Protein AF-0000000082855094 (afdb_homodimer)

InterPro domains:
  IPR007822 Lanthionine synthetase C-like [PF05147] (48-404)
  IPR007822 Lanthionine synthetase C-like [PR01950] (48-66)
  IPR007822 Lanthionine synthetase C-like [PR01950] (148-163)
  IPR007822 Lanthionine synthetase C-like [PR01950] (211-227)
  IPR007822 Lanthionine synthetase C-like [PR01950] (278-298)
  IPR007822 Lanthionine synthetase C-like [PR01950] (325-338)
  IPR007822 Lanthionine synthetase C-like [PR01950] (376-393)
  IPR007822 Lanthionine synthetase C-like [SM01260] (45-406)
  IPR012341 Six-hairpin glycosidase-like superfamily [G3DSA:1.50.10.10] (3-406)
  IPR020464 LanC-like protein, eukaryotic [PR01951] (178-193)
  IPR020464 LanC-like protein, eukaryotic [PR01951] (200-212)
  IPR020464 LanC-like protein, eukaryotic [PR01951] (251-266)
  IPR020464 LanC-like protein, eukaryotic [PR01951] (295-316)
  IPR020464 LanC-like protein, eukaryotic [PR01951] (341-359)
  IPR020464 LanC-like protein, eukaryotic [PR01951] (392-406)

Foldseek 3Di:
DPPPFQFDFFPQDLDPVLFDALVVLLVLLVVLLVVLCVVPPLALVQLFFAQFLGLLVVLLLLVLLLPFPSCVVCNVVSLVRSVSNLVSNVVNVVVPPDDLQQQQFCRGHVLVSLLSVCLSVVDVVSLVSNCSNLVQLLDLDDDPQWAQACGRHLLVSLLSQVVSCVSNVDHSDDPVSSLSSLVSQLVSQQVVCVVVVNPQNGFTGGNNFAFCARGGHDLSSLLSSLVSVVNCVVDDVVSVVSSVSNLVVQLVQQDPQLKHAGTPCQGDPNPDDPSPAQLWNGGMLLVNLLSLLLVCVRPVDVSSVVSLVSSLRSLLRGVRGLQACFLTRHLLVSLLSLLSNCLSPVDCSSLSSSSSSLVVNVDPVNVVSHQNHPSQSGHGRHVSVVSLSSSCSNVSNQRDRVSRRSD/DPPPFQFDFFPQDLDPVLFDALVVLLVLLVVLLVVLCVVPPLALVQLFFAQFLGLLVVLLLLVLLLPFPSCVVCNVVSLVRSCSNLVSNVVNVVVPPDDLQQQQFCRGHVLVSLLSVCLSVVDVVSLVSNCSNLVQLLDLDDDPQWAQACGRHLLVSLLSQVVSCVSNVDHSDDPVSSLSSLVSQLVSQQVVCVVVVNPQNGFTGGNNFAFCARGGHDLSSLLSSLVSVCNCVVDDVVSVVSSVRNLVVQLVQQDPQLKHAGTPCQGDPNPDDPSPDQLWNGGMLLVNLLSLLLVCVRPVDVSSVVSLVSSLRSLLRGVRGLQACFLTRHLLVSLVSLLSNCLSPVDCSSLSSSSSSLVVNVDPVNVVRHQNHPSQSGHGRHVSVVSLSSSCSNVSNQRDRVSRRSD

Secondary structure (DSSP, 8-state):
-----SB--------GGGPPPHHHHHHHHHHHHHHHHHHS---GGG-TTTTTTSTHHHHHHHHHHHT-GGGGGGHHHHHHHHHHHHHHHHHHHHHS---THHHH-SSSSHHHHHHHHHHHHT-HHHHHHHHTTHHHHTSS---TT-SSSTTTSHHHHHHHHHHHHHHHSS-SS-HHHHHHHHHHHHHHHHHHHHHTT-SSSS---BTTB-B-STTTSHHHHHHHHHT-HHHHHHS-HHHHHHHHHHHHHHHHT--TTS---SBGGGSGGGPPPGGG---SSSSSHHHHHHHHHHHHHHH--HHHHHHHHHHHHHHHHH--BSS-SSSSSSHHHHHHHHHHHHHHH--HHHHHHHHHHHHHHTSTTTGGGTT-SSSTTSTTTSHHHHHHHHHHHHSGGG--BTTB---/-----SB--------GGGPPPHHHHHHHHHHHHHHHHHHS---GGG-TTTTTTSTHHHHHHHHHHHT-GGGGGGHHHHHHHHHHHHHHHHHHHHHS---THHHH-SSSSHHHHHHHHHHHHT-HHHHHHHHTTHHHHTSS---TT-SSSTTTSHHHHHHHHHHHHHHHSS-SS-HHHHHHHHHHHHHHHHHHHHHTT-SSSS---BTTB-B-STTTSHHHHHHHHHT-HHHHHHS-HHHHHHHHHHHHHHHHT--TTS---SBGGGSGGGPPPGGG---STTTSHHHHHHHHHHHHHHH--HHHHHHHHHHHHHHHHH--BSS-SSSSSSHHHHHHHHHHHHHHH--HHHHHHHHHHHHHHTSTTTGGGTT-SSSTTSTTTSHHHHHHHHHHHHSGGG--BTTB---

Nearest PDB structures (foldseek):
  6wq1-assembly3_C  TM=8.534E-01  e=1.873E-24  Homo sapiens
  8czl-assembly1_A  TM=8.289E-01  e=5.308E-24  Homo sapiens
  3t33-assembly1_A  TM=8.678E-01  e=4.077E-23  Arabidopsis thaliana
  8d0v-assembly2_B  TM=8.379E-01  e=3.250E-23  Homo sapiens
  8car-assembly1_A  TM=7.215E-01  e=2.322E-08  Thermomonospora curvata

Structure (mmCIF, N/CA/C/O backbone):
data_AF-0000000082855094-model_v1
#
loop_
_entity.id
_entity.type
_entity.pdbx_description
1 polymer 'LanC-like protein 3 homolog'
#
loop_
_atom_site.group_PDB
_atom_site.id
_atom_site.type_symbol
_atom_site.label_atom_id
_atom_site.label_alt_id
_atom_site.label_comp_id
_atom_site.label_asym_id
_atom_site.label_entity_id
_atom_site.label_seq_id
_atom_site.pdbx_PDB_ins_code
_atom_site.Cartn_x
_atom_site.Cartn_y
_atom_site.Cartn_z
_atom_site.occupancy
_atom_site.B_iso_or_equiv
_atom_site.auth_seq_id
_atom_site.auth_comp_id
_atom_site.auth_asym_id
_atom_site.auth_atom_id
_atom_site.pdbx_PDB_model_num
ATOM 1 N N . MET A 1 1 ? -14.281 -5.359 -35.125 1 27.8 1 MET A N 1
ATOM 2 C CA . MET A 1 1 ? -13.945 -5.43 -33.719 1 27.8 1 MET A CA 1
ATOM 3 C C . MET A 1 1 ? -12.438 -5.406 -33.531 1 27.8 1 MET A C 1
ATOM 5 O O . MET A 1 1 ? -11.727 -6.285 -34 1 27.8 1 MET A O 1
ATOM 9 N N . SER A 1 2 ? -11.625 -4.391 -33.562 1 38.34 2 SER A N 1
ATOM 10 C CA . SER A 1 2 ? -10.18 -4.234 -33.656 1 38.34 2 SER A CA 1
ATOM 11 C C . SER A 1 2 ? -9.453 -5.176 -32.688 1 38.34 2 SER A C 1
ATOM 13 O O . SER A 1 2 ? -9.781 -5.238 -31.5 1 38.34 2 SER A O 1
ATOM 15 N N . SER A 1 3 ? -8.93 -6.367 -33.031 1 49.72 3 SER A N 1
ATOM 16 C CA . SER A 1 3 ? -8.43 -7.547 -32.344 1 49.72 3 SER A CA 1
ATOM 17 C C . SER A 1 3 ? -7.434 -7.164 -31.25 1 49.72 3 SER A C 1
ATOM 19 O O . SER A 1 3 ? -6.395 -6.562 -31.531 1 49.72 3 SER A O 1
ATOM 21 N N . GLN A 1 4 ? -7.852 -6.727 -30.078 1 63.69 4 GLN A N 1
ATOM 22 C CA . GLN A 1 4 ? -7.043 -6.316 -28.938 1 63.69 4 GLN A CA 1
ATOM 23 C C . GLN A 1 4 ? -5.852 -7.25 -28.734 1 63.69 4 GLN A C 1
ATOM 25 O O . GLN A 1 4 ? -6 -8.477 -28.797 1 63.69 4 GLN A O 1
ATOM 30 N N . SER A 1 5 ? -4.617 -6.762 -28.875 1 72.75 5 SER A N 1
ATOM 31 C CA . SER A 1 5 ? -3.363 -7.492 -28.734 1 72.75 5 SER A CA 1
ATOM 32 C C . SER A 1 5 ? -3.367 -8.352 -27.469 1 72.75 5 SER A C 1
ATOM 34 O O . SER A 1 5 ? -3.957 -7.973 -26.453 1 72.75 5 SER A O 1
ATOM 36 N N . ARG A 1 6 ? -2.914 -9.57 -27.594 1 79.94 6 ARG A N 1
ATOM 37 C CA . ARG A 1 6 ? -2.822 -10.531 -26.484 1 79.94 6 ARG A CA 1
ATOM 38 C C . ARG A 1 6 ? -1.836 -10.055 -25.422 1 79.94 6 ARG A C 1
ATOM 40 O O . ARG A 1 6 ? -1.813 -10.586 -24.312 1 79.94 6 ARG A O 1
ATOM 47 N N . TYR A 1 7 ? -1.018 -9.078 -25.828 1 83.75 7 TYR A N 1
ATOM 48 C CA . TYR A 1 7 ? -0.003 -8.539 -24.922 1 83.75 7 TYR A CA 1
ATOM 49 C C . TYR A 1 7 ? 0.292 -7.082 -25.25 1 83.75 7 TYR A C 1
ATOM 51 O O . TYR A 1 7 ? -0.074 -6.59 -26.328 1 83.75 7 TYR A O 1
ATOM 59 N N . LEU A 1 8 ? 0.833 -6.363 -24.25 1 80.62 8 LEU A N 1
ATOM 60 C CA . LEU A 1 8 ? 1.367 -5.02 -24.453 1 80.62 8 LEU A CA 1
ATOM 61 C C . LEU A 1 8 ? 2.873 -5.066 -24.688 1 80.62 8 LEU A C 1
ATOM 63 O O . LEU A 1 8 ? 3.584 -5.836 -24.031 1 80.62 8 LEU A O 1
ATOM 67 N N . ALA A 1 9 ? 3.279 -4.359 -25.656 1 79.12 9 ALA A N 1
ATOM 68 C CA . ALA A 1 9 ? 4.715 -4.316 -25.938 1 79.12 9 ALA A CA 1
ATOM 69 C C . ALA A 1 9 ? 5.492 -3.855 -24.703 1 79.12 9 ALA A C 1
ATOM 71 O O . ALA A 1 9 ? 5.074 -2.924 -24 1 79.12 9 ALA A O 1
ATOM 72 N N . ASN A 1 10 ? 6.535 -4.598 -24.422 1 81.88 10 ASN A N 1
ATOM 73 C CA . ASN A 1 10 ? 7.312 -4.266 -23.234 1 81.88 10 ASN A CA 1
ATOM 74 C C . ASN A 1 10 ? 8.312 -3.145 -23.516 1 81.88 10 ASN A C 1
ATOM 76 O O . ASN A 1 10 ? 9.328 -3.361 -24.172 1 81.88 10 ASN A O 1
ATOM 80 N N . ASN A 1 11 ? 8.055 -1.987 -23.047 1 74.06 11 ASN A N 1
ATOM 81 C CA . ASN A 1 11 ? 8.938 -0.829 -23.141 1 74.06 11 ASN A CA 1
ATOM 82 C C . ASN A 1 11 ? 9.445 -0.392 -21.766 1 74.06 11 ASN A C 1
ATOM 84 O O . ASN A 1 11 ? 9.836 0.761 -21.578 1 74.06 11 ASN A O 1
ATOM 88 N N . ILE A 1 12 ? 9.445 -1.339 -20.828 1 75.69 12 ILE A N 1
ATOM 89 C CA . ILE A 1 12 ? 9.852 -0.997 -19.469 1 75.69 12 ILE A CA 1
ATOM 90 C C . ILE A 1 12 ? 11.359 -0.805 -19.422 1 75.69 12 ILE A C 1
ATOM 92 O O . ILE A 1 12 ? 12.117 -1.698 -19.797 1 75.69 12 ILE A O 1
ATOM 96 N N . PRO A 1 13 ? 11.781 0.433 -19.125 1 69.06 13 PRO A N 1
ATOM 97 C CA . PRO A 1 13 ? 13.227 0.622 -18.969 1 69.06 13 PRO A CA 1
ATOM 98 C C . PRO A 1 13 ? 13.797 -0.186 -17.812 1 69.06 13 PRO A C 1
ATOM 100 O O . PRO A 1 13 ? 13.172 -0.297 -16.75 1 69.06 13 PRO A O 1
ATOM 103 N N . ILE A 1 14 ? 14.789 -1.082 -18.141 1 65.38 14 ILE A N 1
ATOM 104 C CA . ILE A 1 14 ? 15.438 -1.816 -17.047 1 65.38 14 ILE A CA 1
ATOM 105 C C . ILE A 1 14 ? 16.469 -0.919 -16.375 1 65.38 14 ILE A C 1
ATOM 107 O O . ILE A 1 14 ? 17.375 -0.403 -17.016 1 65.38 14 ILE A O 1
ATOM 111 N N . GLY A 1 15 ? 16.188 -0.039 -15.469 1 58.31 15 GLY A N 1
ATOM 112 C CA . GLY A 1 15 ? 17.172 0.708 -14.703 1 58.31 15 GLY A CA 1
ATOM 113 C C . GLY A 1 15 ? 17.281 0.257 -13.258 1 58.31 15 GLY A C 1
ATOM 114 O O . GLY A 1 15 ? 16.453 -0.534 -12.789 1 58.31 15 GLY A O 1
ATOM 115 N N . GLU A 1 16 ? 18.562 0.375 -12.633 1 54.09 16 GLU A N 1
ATOM 116 C CA . GLU A 1 16 ? 18.875 0.044 -11.242 1 54.09 16 GLU A CA 1
ATOM 117 C C . GLU A 1 16 ? 17.734 0.447 -10.312 1 54.09 16 GLU A C 1
ATOM 119 O O . GLU A 1 16 ? 17.438 -0.26 -9.344 1 54.09 16 GLU A O 1
ATOM 124 N N . ASP A 1 17 ? 17.125 1.521 -10.57 1 55.72 17 ASP A N 1
ATOM 125 C CA . ASP A 1 17 ? 16.203 2.182 -9.656 1 55.72 17 ASP A CA 1
ATOM 126 C C . ASP A 1 17 ? 14.828 1.526 -9.695 1 55.72 17 ASP A C 1
ATOM 128 O O . ASP A 1 17 ? 13.883 2.025 -9.086 1 55.72 17 ASP A O 1
ATOM 132 N N . SER A 1 18 ? 14.789 0.26 -10.328 1 63.53 18 SER A N 1
ATOM 133 C CA . SER A 1 18 ? 13.461 -0.252 -10.641 1 63.53 18 SER A CA 1
ATOM 134 C C . SER A 1 18 ? 13.062 -1.371 -9.688 1 63.53 18 SER A C 1
ATOM 136 O O . SER A 1 18 ? 12.031 -2.02 -9.875 1 63.53 18 SER A O 1
ATOM 138 N N . VAL A 1 19 ? 13.797 -1.479 -8.594 1 79.38 19 VAL A N 1
ATOM 139 C CA . VAL A 1 19 ? 13.516 -2.578 -7.676 1 79.38 19 VAL A CA 1
ATOM 140 C C . VAL A 1 19 ? 12.578 -2.1 -6.574 1 79.38 19 VAL A C 1
ATOM 142 O O . VAL A 1 19 ? 12.836 -1.089 -5.918 1 79.38 19 VAL A O 1
ATOM 145 N N . LEU A 1 20 ? 11.445 -2.762 -6.535 1 86.19 20 LEU A N 1
ATOM 146 C CA . LEU A 1 20 ? 10.508 -2.492 -5.453 1 86.19 20 LEU A CA 1
ATOM 147 C C . LEU A 1 20 ? 11.055 -3.002 -4.121 1 86.19 20 LEU A C 1
ATOM 149 O O . LEU A 1 20 ? 11.508 -4.145 -4.031 1 86.19 20 LEU A O 1
ATOM 153 N N . ASN A 1 21 ? 11.109 -2.105 -3.207 1 89.62 21 ASN A N 1
ATOM 154 C CA . ASN A 1 21 ? 11.5 -2.615 -1.898 1 89.62 21 ASN A CA 1
ATOM 155 C C . ASN A 1 21 ? 10.398 -3.461 -1.268 1 89.62 21 ASN A C 1
ATOM 157 O O . ASN A 1 21 ? 9.273 -3.482 -1.758 1 89.62 21 ASN A O 1
ATOM 161 N N . ARG A 1 22 ? 10.68 -4.168 -0.235 1 93.12 22 ARG A N 1
ATOM 162 C CA . ARG A 1 22 ? 9.789 -5.141 0.384 1 93.12 22 ARG A CA 1
ATOM 163 C C . ARG A 1 22 ? 8.555 -4.465 0.959 1 93.12 22 ARG A C 1
ATOM 165 O O . ARG A 1 22 ? 7.457 -5.035 0.943 1 93.12 22 ARG A O 1
ATOM 172 N N . SER A 1 23 ? 8.672 -3.25 1.426 1 92.44 23 SER A N 1
ATOM 173 C CA . SER A 1 23 ? 7.523 -2.537 1.978 1 92.44 23 SER A CA 1
ATOM 174 C C . SER A 1 23 ? 6.488 -2.238 0.899 1 92.44 23 SER A C 1
ATOM 176 O O . SER A 1 23 ? 5.285 -2.346 1.141 1 92.44 23 SER A O 1
ATOM 178 N N . LEU A 1 24 ? 6.973 -1.833 -0.244 1 93.94 24 LEU A N 1
ATOM 179 C CA . LEU A 1 24 ? 6.062 -1.538 -1.347 1 93.94 24 LEU A CA 1
ATOM 180 C C . LEU A 1 24 ? 5.426 -2.814 -1.882 1 93.94 24 LEU A C 1
ATOM 182 O O . LEU A 1 24 ? 4.246 -2.82 -2.242 1 93.94 24 LEU A O 1
ATOM 186 N N . LEU A 1 25 ? 6.223 -3.875 -1.969 1 96.88 25 LEU A N 1
ATOM 187 C CA . LEU A 1 25 ? 5.664 -5.164 -2.361 1 96.88 25 LEU A CA 1
ATOM 188 C C . LEU A 1 25 ? 4.586 -5.609 -1.379 1 96.88 25 LEU A C 1
ATOM 190 O O . LEU A 1 25 ? 3.527 -6.09 -1.788 1 96.88 25 LEU A O 1
ATOM 194 N N . LYS A 1 26 ? 4.906 -5.465 -0.105 1 96.25 26 LYS A N 1
ATOM 195 C CA . LYS A 1 26 ? 3.936 -5.809 0.929 1 96.25 26 LYS A CA 1
ATOM 196 C C . LYS A 1 26 ? 2.639 -5.023 0.749 1 96.25 26 LYS A C 1
ATOM 198 O O . LYS A 1 26 ? 1.547 -5.582 0.869 1 96.25 26 LYS A O 1
ATOM 203 N N . CYS A 1 27 ? 2.719 -3.705 0.466 1 95.88 27 CYS A N 1
ATOM 204 C CA . CYS A 1 27 ? 1.548 -2.859 0.262 1 95.88 27 CYS A CA 1
ATOM 205 C C . CYS A 1 27 ? 0.73 -3.338 -0.932 1 95.88 27 CYS A C 1
ATOM 207 O O . CYS A 1 27 ? -0.5 -3.375 -0.873 1 95.88 27 CYS A O 1
ATOM 209 N N . SER A 1 28 ? 1.428 -3.678 -2.033 1 97.12 28 SER A N 1
ATOM 210 C CA . SER A 1 28 ? 0.738 -4.184 -3.215 1 97.12 28 SER A CA 1
ATOM 211 C C . SER A 1 28 ? -0.035 -5.461 -2.9 1 97.12 28 SER A C 1
ATOM 213 O O . SER A 1 28 ? -1.171 -5.629 -3.35 1 97.12 28 SER A O 1
ATOM 215 N N . VAL A 1 29 ? 0.577 -6.383 -2.125 1 98.5 29 VAL A N 1
ATOM 216 C CA . VAL A 1 29 ? -0.087 -7.617 -1.721 1 98.5 29 VAL A CA 1
ATOM 217 C C . VAL A 1 29 ? -1.306 -7.289 -0.86 1 98.5 29 VAL A C 1
ATOM 219 O O . VAL A 1 29 ? -2.395 -7.82 -1.087 1 98.5 29 VAL A O 1
ATOM 222 N N . ILE A 1 30 ? -1.165 -6.406 0.093 1 97.38 30 ILE A N 1
ATOM 223 C CA . ILE A 1 30 ? -2.234 -6.074 1.028 1 97.38 30 ILE A CA 1
ATOM 224 C C . ILE A 1 30 ? -3.42 -5.484 0.268 1 97.38 30 ILE A C 1
ATOM 226 O O . ILE A 1 30 ? -4.57 -5.863 0.508 1 97.38 30 ILE A O 1
ATOM 230 N N . GLU A 1 31 ? -3.17 -4.57 -0.621 1 96.06 31 GLU A N 1
ATOM 231 C CA . GLU A 1 31 ? -4.234 -3.938 -1.397 1 96.06 31 GLU A CA 1
ATOM 232 C C . GLU A 1 31 ? -5.027 -4.973 -2.189 1 96.06 31 GLU A C 1
ATOM 234 O O . GLU A 1 31 ? -6.262 -4.938 -2.205 1 96.06 31 GLU A O 1
ATOM 239 N N . LYS A 1 32 ? -4.32 -5.871 -2.812 1 98.19 32 LYS A N 1
ATOM 240 C CA . LYS A 1 32 ? -4.969 -6.898 -3.617 1 98.19 32 LYS A CA 1
ATOM 241 C C . LYS A 1 32 ? -5.668 -7.93 -2.734 1 98.19 32 LYS A C 1
ATOM 243 O O . LYS A 1 32 ? -6.77 -8.383 -3.049 1 98.19 32 LYS A O 1
ATOM 248 N N . TYR A 1 33 ? -5.023 -8.281 -1.624 1 98.44 33 TYR A N 1
ATOM 249 C CA . TYR A 1 33 ? -5.621 -9.219 -0.68 1 98.44 33 TYR A CA 1
ATOM 250 C C . TYR A 1 33 ? -6.934 -8.68 -0.129 1 98.44 33 TYR A C 1
ATOM 252 O O . TYR A 1 33 ? -7.934 -9.398 -0.065 1 98.44 33 TYR A O 1
ATOM 260 N N . GLU A 1 34 ? -6.969 -7.41 0.229 1 95.56 34 GLU A N 1
ATOM 261 C CA . GLU A 1 34 ? -8.18 -6.793 0.764 1 95.56 34 GLU A CA 1
ATOM 262 C C . GLU A 1 34 ? -9.289 -6.758 -0.283 1 95.56 34 GLU A C 1
ATOM 264 O O . GLU A 1 34 ? -10.461 -6.945 0.042 1 95.56 34 GLU A O 1
ATOM 269 N N . ALA A 1 35 ? -8.93 -6.477 -1.52 1 95.5 35 ALA A N 1
ATOM 270 C CA . ALA A 1 35 ? -9.906 -6.508 -2.602 1 95.5 35 ALA A CA 1
ATOM 271 C C . ALA A 1 35 ? -10.516 -7.902 -2.75 1 95.5 35 ALA A C 1
ATOM 273 O O . ALA A 1 35 ? -11.719 -8.039 -2.957 1 95.5 35 ALA A O 1
ATOM 274 N N . ILE A 1 36 ? -9.664 -8.93 -2.627 1 98.25 36 ILE A N 1
ATOM 275 C CA . ILE A 1 36 ? -10.125 -10.305 -2.74 1 98.25 36 ILE A CA 1
ATOM 276 C C . ILE A 1 36 ? -11.133 -10.609 -1.635 1 98.25 36 ILE A C 1
ATOM 278 O O . ILE A 1 36 ? -12.234 -11.094 -1.907 1 98.25 36 ILE A O 1
ATOM 282 N N . ILE A 1 37 ? -10.758 -10.336 -0.405 1 96.75 37 ILE A N 1
ATOM 283 C CA . ILE A 1 37 ? -11.578 -10.695 0.747 1 96.75 37 ILE A CA 1
ATOM 284 C C . ILE A 1 37 ? -12.914 -9.953 0.679 1 96.75 37 ILE A C 1
ATOM 286 O O . ILE A 1 37 ? -13.953 -10.492 1.082 1 96.75 37 ILE A O 1
ATOM 290 N N . GLN A 1 38 ? -12.875 -8.742 0.164 1 93.69 38 GLN A N 1
ATOM 291 C CA . GLN A 1 38 ? -14.086 -7.922 0.09 1 93.69 38 GLN A CA 1
ATOM 292 C C . GLN A 1 38 ? -15 -8.398 -1.031 1 93.69 38 GLN A C 1
ATOM 294 O O . GLN A 1 38 ? -16.219 -8.461 -0.856 1 93.69 38 GLN A O 1
ATOM 299 N N . LYS A 1 39 ? -14.422 -8.789 -2.168 1 96.19 39 LYS A N 1
ATOM 300 C CA . LYS A 1 39 ? -15.234 -9.008 -3.363 1 96.19 39 LYS A CA 1
ATOM 301 C C . LYS A 1 39 ? -15.516 -10.492 -3.566 1 96.19 39 LYS A C 1
ATOM 303 O O . LYS A 1 39 ? -16.422 -10.859 -4.32 1 96.19 39 LYS A O 1
ATOM 308 N N . GLN A 1 40 ? -14.703 -11.352 -2.934 1 97.56 40 GLN A N 1
ATOM 309 C CA . GLN A 1 40 ? -14.883 -12.797 -3.041 1 97.56 40 GLN A CA 1
ATOM 310 C C . GLN A 1 40 ? -14.898 -13.453 -1.664 1 97.56 40 GLN A C 1
ATOM 312 O O . GLN A 1 40 ? -13.961 -14.172 -1.303 1 97.56 40 GLN A O 1
ATOM 317 N N . PRO A 1 41 ? -16 -13.219 -0.901 1 96.44 41 PRO A N 1
ATOM 318 C CA . PRO A 1 41 ? -16.094 -13.875 0.404 1 96.44 41 PRO A CA 1
ATOM 319 C C . PRO A 1 41 ? -16.188 -15.398 0.293 1 96.44 41 PRO A C 1
ATOM 321 O O . PRO A 1 41 ? -16.406 -15.93 -0.799 1 96.44 41 PRO A O 1
ATOM 324 N N . PRO A 1 42 ? -15.914 -16.125 1.374 1 97.06 42 PRO A N 1
ATOM 325 C CA . PRO A 1 42 ? -15.992 -17.594 1.351 1 97.06 42 PRO A CA 1
ATOM 326 C C . PRO A 1 42 ? -17.422 -18.109 1.211 1 97.06 42 PRO A C 1
ATOM 328 O O . PRO A 1 42 ? -17.969 -18.688 2.152 1 97.06 42 PRO A O 1
ATOM 331 N N . ASP A 1 43 ? -17.906 -18 0.028 1 94.12 43 ASP A N 1
ATOM 332 C CA . ASP A 1 43 ? -19.266 -18.422 -0.297 1 94.12 43 ASP A CA 1
ATOM 333 C C . ASP A 1 43 ? -19.281 -19.828 -0.893 1 94.12 43 ASP A C 1
ATOM 335 O O . ASP A 1 43 ? -18.578 -20.094 -1.871 1 94.12 43 ASP A O 1
ATOM 339 N N . PRO A 1 44 ? -20.109 -20.703 -0.418 1 88.75 44 PRO A N 1
ATOM 340 C CA . PRO A 1 44 ? -20.188 -22.062 -0.932 1 88.75 44 PRO A CA 1
ATOM 341 C C . PRO A 1 44 ? -20.578 -22.125 -2.41 1 88.75 44 PRO A C 1
ATOM 343 O O . PRO A 1 44 ? -20.281 -23.109 -3.09 1 88.75 44 PRO A O 1
ATOM 346 N N . LYS A 1 45 ? -21.156 -21.109 -2.914 1 90.56 45 LYS A N 1
ATOM 347 C CA . LYS A 1 45 ? -21.562 -21.094 -4.316 1 90.56 45 LYS A CA 1
ATOM 348 C C . LYS A 1 45 ? -20.359 -20.906 -5.234 1 90.56 45 LYS A C 1
ATOM 350 O O . LYS A 1 45 ? -20.438 -21.172 -6.438 1 90.56 45 LYS A O 1
ATOM 355 N N . ASP A 1 46 ? -19.234 -20.5 -4.672 1 92.81 46 ASP A N 1
ATOM 356 C CA . ASP A 1 46 ? -18.047 -20.172 -5.465 1 92.81 46 ASP A CA 1
ATOM 357 C C . ASP A 1 46 ? -16.984 -21.25 -5.305 1 92.81 46 ASP A C 1
ATOM 359 O O . ASP A 1 46 ? -15.789 -20.969 -5.445 1 92.81 46 ASP A O 1
ATOM 363 N N . THR A 1 47 ? -17.344 -22.469 -5.055 1 91.88 47 THR A N 1
ATOM 364 C CA . THR A 1 47 ? -16.391 -23.516 -4.715 1 91.88 47 THR A CA 1
ATOM 365 C C . THR A 1 47 ? -15.992 -24.297 -5.965 1 91.88 47 THR A C 1
ATOM 367 O O . THR A 1 47 ? -15 -25.031 -5.945 1 91.88 47 THR A O 1
ATOM 370 N N . GLU A 1 48 ? -16.688 -24.141 -7.066 1 91.56 48 GLU A N 1
ATOM 371 C CA . GLU A 1 48 ? -16.391 -24.891 -8.273 1 91.56 48 GLU A CA 1
ATOM 372 C C . GLU A 1 48 ? -15.055 -24.453 -8.875 1 91.56 48 GLU A C 1
ATOM 374 O O . GLU A 1 48 ? -14.703 -23.281 -8.844 1 91.56 48 GLU A O 1
ATOM 379 N N . GLY A 1 49 ? -14.266 -25.469 -9.359 1 94.69 49 GLY A N 1
ATOM 380 C CA . GLY A 1 49 ? -13.008 -25.188 -10.031 1 94.69 49 GLY A CA 1
ATOM 381 C C . GLY A 1 49 ? -11.797 -25.453 -9.172 1 94.69 49 GLY A C 1
ATOM 382 O O . GLY A 1 49 ? -10.68 -25.047 -9.508 1 94.69 49 GLY A O 1
ATOM 383 N N . GLY A 1 50 ? -12 -26.203 -8.008 1 96.56 50 GLY A N 1
ATOM 384 C CA . GLY A 1 50 ? -10.883 -26.594 -7.168 1 96.56 50 GLY A CA 1
ATOM 385 C C . GLY A 1 50 ? -10.039 -25.422 -6.703 1 96.56 50 GLY A C 1
ATOM 386 O O . GLY A 1 50 ? -10.578 -24.375 -6.301 1 96.56 50 GLY A O 1
ATOM 387 N N . ILE A 1 51 ? -8.734 -25.594 -6.715 1 98.38 51 ILE A N 1
ATOM 388 C CA . ILE A 1 51 ? -7.859 -24.516 -6.266 1 98.38 51 ILE A CA 1
ATOM 389 C C . ILE A 1 51 ? -7.52 -23.609 -7.441 1 98.38 51 ILE A C 1
ATOM 391 O O . ILE A 1 51 ? -6.875 -22.562 -7.266 1 98.38 51 ILE A O 1
ATOM 395 N N . TYR A 1 52 ? -8.047 -23.938 -8.633 1 98.31 52 TYR A N 1
ATOM 396 C CA . TYR A 1 52 ? -7.789 -23.172 -9.844 1 98.31 52 TYR A CA 1
ATOM 397 C C . TYR A 1 52 ? -8.562 -21.859 -9.828 1 98.31 52 TYR A C 1
ATOM 399 O O . TYR A 1 52 ? -8.031 -20.812 -9.445 1 98.31 52 TYR A O 1
ATOM 407 N N . VAL A 1 53 ? -9.914 -21.891 -9.938 1 98 53 VAL A N 1
ATOM 408 C CA . VAL A 1 53 ? -10.703 -20.672 -9.938 1 98 53 VAL A CA 1
ATOM 409 C C . VAL A 1 53 ? -11.672 -20.672 -8.758 1 98 53 VAL A C 1
ATOM 411 O O . VAL A 1 53 ? -12.328 -19.672 -8.477 1 98 53 VAL A O 1
ATOM 414 N N . GLY A 1 54 ? -11.703 -21.766 -7.992 1 97.56 54 GLY A N 1
ATOM 415 C CA . GLY A 1 54 ? -12.547 -21.828 -6.805 1 97.56 54 GLY A CA 1
ATOM 416 C C . GLY A 1 54 ? -11.945 -21.094 -5.617 1 97.56 54 GLY A C 1
ATOM 417 O O . GLY A 1 54 ? -10.766 -20.766 -5.617 1 97.56 54 GLY A O 1
ATOM 418 N N . ILE A 1 55 ? -12.734 -20.969 -4.566 1 98.12 55 ILE A N 1
ATOM 419 C CA . ILE A 1 55 ? -12.336 -20.141 -3.428 1 98.12 55 ILE A CA 1
ATOM 420 C C . ILE A 1 55 ? -11.281 -20.875 -2.604 1 98.12 55 ILE A C 1
ATOM 422 O O . ILE A 1 55 ? -10.617 -20.281 -1.758 1 98.12 55 ILE A O 1
ATOM 426 N N . ALA A 1 56 ? -11.133 -22.234 -2.826 1 98.5 56 ALA A N 1
ATOM 427 C CA . ALA A 1 56 ? -10.062 -22.953 -2.145 1 98.5 56 ALA A CA 1
ATOM 428 C C . ALA A 1 56 ? -8.695 -22.406 -2.539 1 98.5 56 ALA A C 1
ATOM 430 O O . ALA A 1 56 ? -7.742 -22.469 -1.76 1 98.5 56 ALA A O 1
ATOM 431 N N . GLY A 1 57 ? -8.617 -21.844 -3.779 1 98.81 57 GLY A N 1
ATOM 432 C CA . GLY A 1 57 ? -7.391 -21.172 -4.195 1 98.81 57 GLY A CA 1
ATOM 433 C C . GLY A 1 57 ? -7.051 -19.969 -3.342 1 98.81 57 GLY A C 1
ATOM 434 O O . GLY A 1 57 ? -5.879 -19.656 -3.129 1 98.81 57 GLY A O 1
ATOM 435 N N . ILE A 1 58 ? -8.078 -19.281 -2.871 1 98.88 58 ILE A N 1
ATOM 436 C CA . ILE A 1 58 ? -7.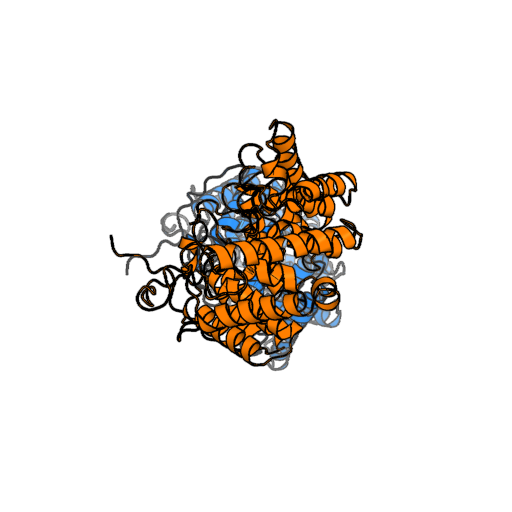875 -18.156 -1.957 1 98.88 58 ILE A CA 1
ATOM 437 C C . ILE A 1 58 ? -7.414 -18.688 -0.599 1 98.88 58 ILE A C 1
ATOM 439 O O . ILE A 1 58 ? -6.594 -18.047 0.069 1 98.88 58 ILE A O 1
ATOM 443 N N . GLY A 1 59 ? -7.953 -19.891 -0.223 1 98.88 59 GLY A N 1
ATOM 444 C CA . GLY A 1 59 ? -7.402 -20.547 0.949 1 98.88 59 GLY A CA 1
ATOM 445 C C . GLY A 1 59 ? -5.91 -20.797 0.845 1 98.88 59 GLY A C 1
ATOM 446 O O . GLY A 1 59 ? -5.164 -20.562 1.798 1 98.88 59 GLY A O 1
ATOM 447 N N . TYR A 1 60 ? -5.473 -21.219 -0.283 1 98.88 60 TYR A N 1
ATOM 448 C CA . TYR A 1 60 ? -4.047 -21.422 -0.508 1 98.88 60 TYR A CA 1
ATOM 449 C C . TYR A 1 60 ? -3.273 -20.109 -0.392 1 98.88 60 TYR A C 1
ATOM 451 O O . TYR A 1 60 ? -2.178 -20.078 0.172 1 98.88 60 TYR A O 1
ATOM 459 N N . LEU A 1 61 ? -3.795 -19.062 -0.979 1 98.94 61 LEU A N 1
ATOM 460 C CA . LEU A 1 61 ? -3.15 -17.766 -0.85 1 98.94 61 LEU A CA 1
ATOM 461 C C . LEU A 1 61 ? -2.896 -17.422 0.615 1 98.94 61 LEU A C 1
ATOM 463 O O . LEU A 1 61 ? -1.796 -17.016 0.978 1 98.94 61 LEU A O 1
ATOM 467 N N . CYS A 1 62 ? -3.957 -17.609 1.43 1 98.88 62 CYS A N 1
ATOM 468 C CA . CYS A 1 62 ? -3.82 -17.328 2.854 1 98.88 62 CYS A CA 1
ATOM 469 C C . CYS A 1 62 ? -2.717 -18.172 3.477 1 98.88 62 CYS A C 1
ATOM 471 O O . CYS A 1 62 ? -1.907 -17.672 4.258 1 98.88 62 CYS A O 1
ATOM 473 N N . TYR A 1 63 ? -2.684 -19.406 3.088 1 98.81 63 TYR A N 1
ATOM 474 C CA . TYR A 1 63 ? -1.635 -20.297 3.57 1 98.81 63 TYR A CA 1
ATOM 475 C C . TYR A 1 63 ? -0.258 -19.797 3.146 1 98.81 63 TYR A C 1
ATOM 477 O O . TYR A 1 63 ? 0.654 -19.703 3.971 1 98.81 63 TYR A O 1
ATOM 485 N N . HIS A 1 64 ? -0.159 -19.484 1.895 1 98.75 64 HIS A N 1
ATOM 486 C CA . HIS A 1 64 ? 1.104 -19.047 1.313 1 98.75 64 HIS A CA 1
ATOM 487 C C . HIS A 1 64 ? 1.616 -17.781 1.997 1 98.75 64 HIS A C 1
ATOM 489 O O . HIS A 1 64 ? 2.793 -17.703 2.355 1 98.75 64 HIS A O 1
ATOM 495 N N . LEU A 1 65 ? 0.742 -16.797 2.191 1 98.75 65 LEU A N 1
ATOM 496 C CA . LEU A 1 65 ? 1.127 -15.547 2.844 1 98.75 65 LEU A CA 1
ATOM 497 C C . LEU A 1 65 ? 1.464 -15.781 4.312 1 98.75 65 LEU A C 1
ATOM 499 O O . LEU A 1 65 ? 2.352 -15.125 4.863 1 98.75 65 LEU A O 1
ATOM 503 N N . SER A 1 66 ? 0.757 -16.719 4.984 1 98.5 66 SER A N 1
ATOM 504 C CA . SER A 1 66 ? 0.989 -16.984 6.402 1 98.5 66 SER A CA 1
ATOM 505 C C . SER A 1 66 ? 2.387 -17.547 6.637 1 98.5 66 SER A C 1
ATOM 507 O O . SER A 1 66 ? 2.92 -17.453 7.742 1 98.5 66 SER A O 1
ATOM 509 N N . LYS A 1 67 ? 2.994 -18.078 5.59 1 97.75 67 LYS A N 1
ATOM 510 C CA . LYS A 1 67 ? 4.328 -18.672 5.707 1 97.75 67 LYS A CA 1
ATOM 511 C C . LYS A 1 67 ? 5.406 -17.641 5.395 1 97.75 67 LYS A C 1
ATOM 513 O O . LYS A 1 67 ? 6.598 -17.891 5.598 1 97.75 67 LYS A O 1
ATOM 518 N N . SER A 1 68 ? 5.035 -16.469 4.957 1 97.38 68 SER A N 1
ATOM 519 C CA . SER A 1 68 ? 5.98 -15.445 4.523 1 97.38 68 SER A CA 1
ATOM 520 C C . SER A 1 68 ? 6.453 -14.602 5.699 1 97.38 68 SER A C 1
ATOM 522 O O . SER A 1 68 ? 5.648 -14.164 6.527 1 97.38 68 SER A O 1
ATOM 524 N N . PRO A 1 69 ? 7.797 -14.312 5.812 1 95.88 69 PRO A N 1
ATOM 525 C CA . PRO A 1 69 ? 8.273 -13.375 6.832 1 95.88 69 PRO A CA 1
ATOM 526 C C . PRO A 1 69 ? 7.648 -11.984 6.691 1 95.88 69 PRO A C 1
ATOM 528 O O . PRO A 1 69 ? 7.516 -11.266 7.684 1 95.88 69 PRO A O 1
ATOM 531 N N . LEU A 1 70 ? 7.242 -11.664 5.504 1 93.81 70 LEU A N 1
ATOM 532 C CA . LEU A 1 70 ? 6.656 -10.352 5.227 1 93.81 70 LEU A CA 1
ATOM 533 C C . LEU A 1 70 ? 5.371 -10.156 6.02 1 93.81 70 LEU A C 1
ATOM 535 O O . LEU A 1 70 ? 4.988 -9.023 6.316 1 93.81 70 LEU A O 1
ATOM 539 N N . PHE A 1 71 ? 4.699 -11.234 6.34 1 96.56 71 PHE A N 1
ATOM 540 C CA . PHE A 1 71 ? 3.385 -11.156 6.969 1 96.56 71 PHE A CA 1
ATOM 541 C C . PHE A 1 71 ? 3.383 -11.883 8.305 1 96.56 71 PHE A C 1
ATOM 543 O O . PHE A 1 71 ? 2.361 -12.445 8.711 1 96.56 71 PHE A O 1
ATOM 550 N N . GLN A 1 72 ? 4.508 -11.898 8.961 1 94.5 72 GLN A N 1
ATOM 551 C CA . GLN A 1 72 ? 4.656 -12.586 10.242 1 94.5 72 GLN A CA 1
ATOM 552 C C . GLN A 1 72 ? 3.658 -12.055 11.266 1 94.5 72 GLN A C 1
ATOM 554 O O . GLN A 1 72 ? 3.059 -12.828 12.016 1 94.5 72 GLN A O 1
ATOM 559 N N . ASP A 1 73 ? 3.367 -10.758 11.258 1 90.81 73 ASP A N 1
ATOM 560 C CA . ASP A 1 73 ? 2.496 -10.117 12.242 1 90.81 73 ASP A CA 1
ATOM 561 C C . ASP A 1 73 ? 1.028 -10.43 11.961 1 90.81 73 ASP A C 1
ATOM 563 O O . ASP A 1 73 ? 0.172 -10.25 12.828 1 90.81 73 ASP A O 1
ATOM 567 N N . SER A 1 74 ? 0.723 -10.883 10.766 1 94.56 74 SER A N 1
ATOM 568 C CA . SER A 1 74 ? -0.658 -11.156 10.375 1 94.56 74 SER A CA 1
ATOM 569 C C . SER A 1 74 ? -0.904 -12.648 10.211 1 94.56 74 SER A C 1
ATOM 571 O O . SER A 1 74 ? -1.935 -13.062 9.672 1 94.56 74 SER A O 1
ATOM 573 N N . ARG A 1 75 ? 0.002 -13.445 10.633 1 97.12 75 ARG A N 1
ATOM 574 C CA . ARG A 1 75 ? -0.033 -14.883 10.383 1 97.12 75 ARG A CA 1
ATOM 575 C C . ARG A 1 75 ? -1.327 -15.5 10.914 1 97.12 75 ARG A C 1
ATOM 577 O O . ARG A 1 75 ? -2.002 -16.25 10.195 1 97.12 75 ARG A O 1
ATOM 584 N N . GLU A 1 76 ? -1.703 -15.172 12.148 1 97.5 76 GLU A N 1
ATOM 585 C CA . GLU A 1 76 ? -2.883 -15.766 12.773 1 97.5 76 GLU A CA 1
ATOM 586 C C . GLU A 1 76 ? -4.156 -15.383 12.016 1 97.5 76 GLU A C 1
ATOM 588 O O . GLU A 1 76 ? -5.031 -16.219 11.805 1 97.5 76 GLU A O 1
ATOM 593 N N . ALA A 1 77 ? -4.211 -14.148 11.633 1 97.19 77 ALA A N 1
ATOM 594 C CA . ALA A 1 77 ? -5.383 -13.672 10.898 1 97.19 77 ALA A CA 1
ATOM 595 C C . ALA A 1 77 ? -5.473 -14.336 9.531 1 97.19 77 ALA A C 1
ATOM 597 O O . ALA A 1 77 ? -6.57 -14.641 9.055 1 97.19 77 ALA A O 1
ATOM 598 N N . LEU A 1 78 ? -4.32 -14.492 8.867 1 98.5 78 LEU A N 1
ATOM 599 C CA . LEU A 1 78 ? -4.273 -15.141 7.559 1 98.5 78 LEU A CA 1
ATOM 600 C C . LEU A 1 78 ? -4.715 -16.594 7.656 1 98.5 78 LEU A C 1
ATOM 602 O O . LEU A 1 78 ? -5.492 -17.078 6.824 1 98.5 78 LEU A O 1
ATOM 606 N N . VAL A 1 79 ? -4.234 -17.281 8.711 1 98.62 79 VAL A N 1
ATOM 607 C CA . VAL A 1 79 ? -4.605 -18.672 8.93 1 98.62 79 VAL A CA 1
ATOM 608 C C . VAL A 1 79 ? -6.109 -18.781 9.18 1 98.62 79 VAL A C 1
ATOM 610 O O . VAL A 1 79 ? -6.789 -19.625 8.602 1 98.62 79 VAL A O 1
ATOM 613 N N . ALA A 1 80 ? -6.609 -17.906 10 1 98.62 80 ALA A N 1
ATOM 614 C CA . ALA A 1 80 ? -8.039 -17.922 10.312 1 98.62 80 ALA A CA 1
ATOM 615 C C . ALA A 1 80 ? -8.875 -17.688 9.062 1 98.62 80 ALA A C 1
ATOM 617 O O . ALA A 1 80 ? -9.867 -18.375 8.828 1 98.62 80 ALA A O 1
ATOM 618 N N . LYS A 1 81 ? -8.484 -16.734 8.281 1 98.62 81 LYS A N 1
ATOM 619 C CA . LYS A 1 81 ? -9.219 -16.422 7.059 1 98.62 81 LYS A CA 1
ATOM 620 C C . LYS A 1 81 ? -9.125 -17.562 6.055 1 98.62 81 LYS A C 1
ATOM 622 O O . LYS A 1 81 ? -10.109 -17.891 5.383 1 98.62 81 LYS A O 1
ATOM 627 N N . GLY A 1 82 ? -7.898 -18.156 5.898 1 98.75 82 GLY A N 1
ATOM 628 C CA . GLY A 1 82 ? -7.738 -19.312 5.039 1 98.75 82 GLY A CA 1
ATOM 629 C C . GLY A 1 82 ? -8.641 -20.469 5.43 1 98.75 82 GLY A C 1
ATOM 630 O O . GLY A 1 82 ? -9.227 -21.125 4.566 1 98.75 82 GLY A O 1
ATOM 631 N N . LYS A 1 83 ? -8.781 -20.656 6.75 1 98.62 83 LYS A N 1
ATOM 632 C CA . LYS A 1 83 ? -9.641 -21.719 7.25 1 98.62 83 LYS A CA 1
ATOM 633 C C . LYS A 1 83 ? -11.102 -21.453 6.902 1 98.62 83 LYS A C 1
ATOM 635 O O . LYS A 1 83 ? -11.859 -22.391 6.641 1 98.62 83 LYS A O 1
ATOM 640 N N . GLU A 1 84 ? -11.516 -20.219 6.867 1 98.56 84 GLU A N 1
ATOM 641 C CA . GLU A 1 84 ? -12.875 -19.891 6.457 1 98.56 84 GLU A CA 1
ATOM 642 C C . GLU A 1 84 ? -13.133 -20.297 5.012 1 98.56 84 GLU A C 1
ATOM 644 O O . GLU A 1 84 ? -14.172 -20.891 4.699 1 98.56 84 GLU A O 1
ATOM 649 N N . TYR A 1 85 ? -12.195 -19.953 4.148 1 98.69 85 TYR A N 1
ATOM 650 C CA . TYR A 1 85 ? -12.344 -20.297 2.734 1 98.69 85 TYR A CA 1
ATOM 651 C C . TYR A 1 85 ? -12.344 -21.812 2.531 1 98.69 85 TYR A C 1
ATOM 653 O O . TYR A 1 85 ? -13.156 -22.328 1.768 1 98.69 85 TYR A O 1
ATOM 661 N N . LEU A 1 86 ? -11.469 -22.484 3.219 1 98.38 86 LEU A N 1
ATOM 662 C CA . LEU A 1 86 ? -11.367 -23.922 3.061 1 98.38 86 LEU A CA 1
ATOM 663 C C . LEU A 1 86 ? -12.586 -24.625 3.65 1 98.38 86 LEU A C 1
ATOM 665 O O . LEU A 1 86 ? -13.047 -25.641 3.115 1 98.38 86 LEU A O 1
ATOM 669 N N . ALA A 1 87 ? -13.094 -24.078 4.762 1 97.75 87 ALA A N 1
ATOM 670 C CA . ALA A 1 87 ? -14.297 -24.656 5.352 1 97.75 87 ALA A CA 1
ATOM 671 C C . ALA A 1 87 ? -15.461 -24.625 4.371 1 97.75 87 ALA A C 1
ATOM 673 O O . ALA A 1 87 ? -16.219 -25.594 4.262 1 97.75 87 ALA A O 1
ATOM 674 N N . ALA A 1 88 ? -15.586 -23.516 3.695 1 97.12 88 ALA A N 1
ATOM 675 C CA . ALA A 1 88 ? -16.641 -23.406 2.697 1 97.12 88 ALA A CA 1
ATOM 676 C C . ALA A 1 88 ? -16.438 -24.406 1.562 1 97.12 88 ALA A C 1
ATOM 678 O O . ALA A 1 88 ? -17.391 -25.047 1.115 1 97.12 88 ALA A O 1
ATOM 679 N N . ALA A 1 89 ? -15.242 -24.531 1.063 1 96.25 89 ALA A N 1
ATOM 680 C CA . ALA A 1 89 ? -14.93 -25.453 -0.025 1 96.25 89 ALA A CA 1
ATOM 681 C C . ALA A 1 89 ? -15.148 -26.906 0.404 1 96.25 89 ALA A C 1
ATOM 683 O O . ALA A 1 89 ? -15.719 -27.688 -0.345 1 96.25 89 ALA A O 1
ATOM 684 N N . LEU A 1 90 ? -14.719 -27.234 1.638 1 95.19 90 LEU A N 1
ATOM 685 C CA . LEU A 1 90 ? -14.859 -28.594 2.174 1 95.19 90 LEU A CA 1
ATOM 686 C C . LEU A 1 90 ? -16.328 -28.938 2.42 1 95.19 90 LEU A C 1
ATOM 688 O O . LEU A 1 90 ? -16.734 -30.078 2.242 1 95.19 90 LEU A O 1
ATOM 692 N N . GLY A 1 91 ? -17.031 -27.906 2.852 1 93 91 GLY A N 1
ATOM 693 C CA . GLY A 1 91 ? -18.453 -28.109 3.025 1 93 91 GLY A CA 1
ATOM 694 C C . GLY A 1 91 ? -19.172 -28.484 1.74 1 93 91 GLY A C 1
ATOM 695 O O . GLY A 1 91 ? -20.062 -29.328 1.75 1 93 91 GLY A O 1
ATOM 696 N N . ALA A 1 92 ? -18.766 -27.906 0.666 1 89.69 92 ALA A N 1
ATOM 697 C CA . ALA A 1 92 ? -19.359 -28.203 -0.633 1 89.69 92 ALA A CA 1
ATOM 698 C C . ALA A 1 92 ? -19.031 -29.625 -1.076 1 89.69 92 ALA A C 1
ATOM 700 O O . ALA A 1 92 ? -19.859 -30.281 -1.724 1 89.69 92 ALA A O 1
ATOM 701 N N . ILE A 1 93 ? -17.828 -30.125 -0.79 1 87.19 93 ILE A N 1
ATOM 702 C CA . ILE A 1 93 ? -17.422 -31.5 -1.115 1 87.19 93 ILE A CA 1
ATOM 703 C C . ILE A 1 93 ? -18.328 -32.5 -0.393 1 87.19 93 ILE A C 1
ATOM 705 O O . ILE A 1 93 ? -18.766 -33.469 -0.984 1 87.19 93 ILE A O 1
ATOM 709 N N . ARG A 1 94 ? -18.609 -32.188 0.815 1 84.75 94 ARG A N 1
ATOM 710 C CA . ARG A 1 94 ? -19.406 -33.094 1.643 1 84.75 94 ARG A CA 1
ATOM 711 C C . ARG A 1 94 ? -20.859 -33.125 1.152 1 84.75 94 ARG A C 1
ATOM 713 O O . ARG A 1 94 ? -21.5 -34.188 1.236 1 84.75 94 ARG A O 1
ATOM 720 N N . ASN A 1 95 ? -21.281 -32.062 0.651 1 81.12 95 ASN A N 1
ATOM 721 C CA . ASN A 1 95 ? -22.656 -31.984 0.198 1 81.12 95 ASN A CA 1
ATOM 722 C C . ASN A 1 95 ? -22.844 -32.656 -1.163 1 81.12 95 ASN A C 1
ATOM 724 O O . ASN A 1 95 ? -23.953 -33.062 -1.512 1 81.12 95 ASN A O 1
ATOM 728 N N . LYS A 1 96 ? -21.797 -32.594 -1.909 1 72.12 96 LYS A N 1
ATOM 729 C CA . LYS A 1 96 ? -21.891 -33.188 -3.238 1 72.12 96 LYS A CA 1
ATOM 730 C C . LYS A 1 96 ? -21.641 -34.688 -3.18 1 72.12 96 LYS A C 1
ATOM 732 O O . LYS A 1 96 ? -20.797 -35.156 -2.416 1 72.12 96 LYS A O 1
ATOM 737 N N . ASN A 1 97 ? -22.578 -35.531 -3.098 1 59.19 97 ASN A N 1
ATOM 738 C CA . ASN A 1 97 ? -22.328 -36.969 -3.244 1 59.19 97 ASN A CA 1
ATOM 739 C C . ASN A 1 97 ? -21.281 -37.25 -4.309 1 59.19 97 ASN A C 1
ATOM 741 O O . ASN A 1 97 ? -21.609 -37.406 -5.488 1 59.19 97 ASN A O 1
ATOM 745 N N . GLY A 1 98 ? -20.125 -36.719 -4.141 1 54.38 98 GLY A N 1
ATOM 746 C CA . GLY A 1 98 ? -19.156 -36.469 -5.191 1 54.38 98 GLY A CA 1
ATOM 747 C C . GLY A 1 98 ? -18.688 -37.719 -5.895 1 54.38 98 GLY A C 1
ATOM 748 O O . GLY A 1 98 ? -18.828 -38.812 -5.363 1 54.38 98 GLY A O 1
ATOM 749 N N . SER A 1 99 ? -18.562 -37.562 -7.223 1 58.97 99 SER A N 1
ATOM 750 C CA . SER A 1 99 ? -18 -38.594 -8.102 1 58.97 99 SER A CA 1
ATOM 751 C C . SER A 1 99 ? -16.547 -38.875 -7.762 1 58.97 99 SER A C 1
ATOM 753 O O . SER A 1 99 ? -15.836 -37.969 -7.293 1 58.97 99 SER A O 1
ATOM 755 N N . SER A 1 100 ? -16.109 -40.094 -7.789 1 58.62 100 SER A N 1
ATOM 756 C CA . SER A 1 100 ? -14.758 -40.594 -7.609 1 58.62 100 SER A CA 1
ATOM 757 C C . SER A 1 100 ? -13.742 -39.812 -8.43 1 58.62 100 SER A C 1
ATOM 759 O O . SER A 1 100 ? -12.594 -39.656 -8.023 1 58.62 100 SER A O 1
ATOM 761 N N . LYS A 1 101 ? -14.117 -39.156 -9.547 1 65.44 101 LYS A N 1
ATOM 762 C CA . LYS A 1 101 ? -13.195 -38.469 -10.453 1 65.44 101 LYS A CA 1
ATOM 763 C C . LYS A 1 101 ? -12.703 -37.156 -9.836 1 65.44 101 LYS A C 1
ATOM 765 O O . LYS A 1 101 ? -11.539 -36.781 -10.016 1 65.44 101 LYS A O 1
ATOM 770 N N . ASP A 1 102 ? -13.406 -36.719 -8.953 1 79.06 102 ASP A N 1
ATOM 771 C CA . ASP A 1 102 ? -13.039 -35.469 -8.344 1 79.06 102 ASP A CA 1
ATOM 772 C C . ASP A 1 102 ? -12.008 -35.656 -7.234 1 79.06 102 ASP A C 1
ATOM 774 O O . ASP A 1 102 ? -11.25 -34.75 -6.918 1 79.06 102 ASP A O 1
ATOM 778 N N . ASP A 1 103 ? -11.891 -36.875 -6.836 1 84.62 103 ASP A N 1
ATOM 779 C CA . ASP A 1 103 ? -11.016 -37.156 -5.703 1 84.62 103 ASP A CA 1
ATOM 780 C C . ASP A 1 103 ? -9.555 -37.219 -6.145 1 84.62 103 ASP A C 1
ATOM 782 O O . ASP A 1 103 ? -8.648 -37.062 -5.332 1 84.62 103 ASP A O 1
ATOM 786 N N . THR A 1 104 ? -9.344 -37.438 -7.438 1 91.06 104 THR A N 1
ATOM 787 C CA . THR A 1 104 ? -7.984 -37.562 -7.953 1 91.06 104 THR A CA 1
ATOM 788 C C . THR A 1 104 ? -7.488 -36.219 -8.5 1 91.06 104 THR A C 1
ATOM 790 O O . THR A 1 104 ? -6.285 -35.969 -8.531 1 91.06 104 THR A O 1
ATOM 793 N N . ALA A 1 105 ? -8.383 -35.344 -8.891 1 95.62 105 ALA A N 1
ATOM 794 C CA . ALA A 1 105 ? -8.047 -34.094 -9.57 1 95.62 105 ALA A CA 1
ATOM 795 C C . ALA A 1 105 ? -7.402 -33.094 -8.602 1 95.62 105 ALA A C 1
ATOM 797 O O . ALA A 1 105 ? -8.047 -32.625 -7.66 1 95.62 105 ALA A O 1
ATOM 798 N N . PHE A 1 106 ? -6.141 -32.781 -8.852 1 97.69 106 PHE A N 1
ATOM 799 C CA . PHE A 1 106 ? -5.395 -31.922 -7.941 1 97.69 106 PHE A CA 1
ATOM 800 C C . PHE A 1 106 ? -5.781 -30.453 -8.141 1 97.69 106 PHE A C 1
ATOM 802 O O . PHE A 1 106 ? -6.312 -29.812 -7.234 1 97.69 106 PHE A O 1
ATOM 809 N N . ILE A 1 107 ? -5.699 -29.938 -9.344 1 98.12 107 ILE A N 1
ATOM 810 C CA . ILE A 1 107 ? -5.895 -28.5 -9.578 1 98.12 107 ILE A CA 1
ATOM 811 C C . ILE A 1 107 ? -7.387 -28.188 -9.656 1 98.12 107 ILE A C 1
ATOM 813 O O . ILE A 1 107 ? -7.855 -27.219 -9.07 1 98.12 107 ILE A O 1
ATOM 817 N N . LEU A 1 108 ? -8.188 -29.109 -10.273 1 96.88 108 LEU A N 1
ATOM 818 C CA . LEU A 1 108 ? -9.586 -28.781 -10.562 1 96.88 108 LEU A CA 1
ATOM 819 C C . LEU A 1 108 ? -10.523 -29.547 -9.633 1 96.88 108 LEU A C 1
ATOM 821 O O . LEU A 1 108 ? -11.742 -29.391 -9.703 1 96.88 108 LEU A O 1
ATOM 825 N N . GLY A 1 109 ? -9.969 -30.328 -8.711 1 95.12 109 GLY A N 1
ATOM 826 C CA . GLY A 1 109 ? -10.867 -31.188 -7.953 1 95.12 109 GLY A CA 1
ATOM 827 C C . GLY A 1 109 ? -10.594 -31.156 -6.461 1 95.12 109 GLY A C 1
ATOM 828 O O . GLY A 1 109 ? -10.008 -30.203 -5.945 1 95.12 109 GLY A O 1
ATOM 829 N N . ASN A 1 110 ? -11.094 -32.219 -5.801 1 95.25 110 ASN A N 1
ATOM 830 C CA . ASN A 1 110 ? -11.109 -32.281 -4.344 1 95.25 110 ASN A CA 1
ATOM 831 C C . ASN A 1 110 ? -9.719 -32.531 -3.777 1 95.25 110 ASN A C 1
ATOM 833 O O . ASN A 1 110 ? -9.414 -32.125 -2.66 1 95.25 110 ASN A O 1
ATOM 837 N N . ALA A 1 111 ? -8.867 -33.188 -4.59 1 96.75 111 ALA A N 1
ATOM 838 C CA . ALA A 1 111 ? -7.531 -33.5 -4.098 1 96.75 111 ALA A CA 1
ATOM 839 C C . ALA A 1 111 ? -6.77 -32.219 -3.725 1 96.75 111 ALA A C 1
ATOM 841 O O . ALA A 1 111 ? -6.094 -32.188 -2.693 1 96.75 111 ALA A O 1
ATOM 842 N N . GLY A 1 112 ? -6.898 -31.203 -4.602 1 98 112 GLY A N 1
ATOM 843 C CA . GLY A 1 112 ? -6.238 -29.938 -4.305 1 98 112 GLY A CA 1
ATOM 844 C C . GLY A 1 112 ? -6.781 -29.266 -3.064 1 98 112 GLY A C 1
ATOM 845 O O . GLY A 1 112 ? -6.02 -28.719 -2.262 1 98 112 GLY A O 1
ATOM 846 N N . ILE A 1 113 ? -8.094 -29.297 -2.914 1 97.69 113 ILE A N 1
ATOM 847 C CA . ILE A 1 113 ? -8.742 -28.703 -1.749 1 97.69 113 ILE A CA 1
ATOM 848 C C . ILE A 1 113 ? -8.273 -29.406 -0.481 1 97.69 113 ILE A C 1
ATOM 850 O O . ILE A 1 113 ? -7.898 -28.766 0.498 1 97.69 113 ILE A O 1
ATOM 854 N N . ASN A 1 114 ? -8.258 -30.75 -0.524 1 97.44 114 ASN A N 1
ATOM 855 C CA . ASN A 1 114 ? -7.805 -31.531 0.616 1 97.44 114 ASN A CA 1
ATOM 856 C C . ASN A 1 114 ? -6.328 -31.281 0.919 1 97.44 114 ASN A C 1
ATOM 858 O O . ASN A 1 114 ? -5.922 -31.281 2.082 1 97.44 114 ASN A O 1
ATOM 862 N N . ALA A 1 115 ? -5.531 -31.141 -0.108 1 98.38 115 ALA A N 1
ATOM 863 C CA . ALA A 1 115 ? -4.105 -30.875 0.086 1 98.38 115 ALA A CA 1
ATOM 864 C C . ALA A 1 115 ? -3.885 -29.562 0.828 1 98.38 115 ALA A C 1
ATOM 866 O O . ALA A 1 115 ? -3.139 -29.516 1.81 1 98.38 115 ALA A O 1
ATOM 867 N N . VAL A 1 116 ? -4.551 -28.484 0.372 1 98.75 116 VAL A N 1
ATOM 868 C CA . VAL A 1 116 ? -4.398 -27.188 1.004 1 98.75 116 VAL A CA 1
ATOM 869 C C . VAL A 1 116 ? -4.945 -27.234 2.43 1 98.75 116 VAL A C 1
ATOM 871 O O . VAL A 1 116 ? -4.359 -26.641 3.346 1 98.75 116 VAL A O 1
ATOM 874 N N . ALA A 1 117 ? -6.035 -27.953 2.613 1 98.56 117 ALA A N 1
ATOM 875 C CA . ALA A 1 117 ? -6.59 -28.109 3.955 1 98.56 117 ALA A CA 1
ATOM 876 C C . ALA A 1 117 ? -5.613 -28.844 4.867 1 98.56 117 ALA A C 1
ATOM 878 O O . ALA A 1 117 ? -5.426 -28.469 6.023 1 98.56 117 ALA A O 1
ATOM 879 N N . ALA A 1 118 ? -5.027 -29.906 4.348 1 98.38 118 ALA A N 1
ATOM 880 C CA . ALA A 1 118 ? -4.062 -30.656 5.141 1 98.38 118 ALA A CA 1
ATOM 881 C C . ALA A 1 118 ? -2.912 -29.766 5.602 1 98.38 118 ALA A C 1
ATOM 883 O O . ALA A 1 118 ? -2.482 -29.844 6.754 1 98.38 118 ALA A O 1
ATOM 884 N N . ALA A 1 119 ? -2.428 -28.984 4.719 1 98.31 119 ALA A N 1
ATOM 885 C CA . ALA A 1 119 ? -1.326 -28.078 5.047 1 98.31 119 ALA A CA 1
ATOM 886 C C . ALA A 1 119 ? -1.772 -27 6.035 1 98.31 119 ALA A C 1
ATOM 888 O O . ALA A 1 119 ? -1.065 -26.703 7.004 1 98.31 119 ALA A O 1
ATOM 889 N N . MET A 1 120 ? -2.99 -26.391 5.816 1 98.31 120 MET A N 1
ATOM 890 C CA . MET A 1 120 ? -3.512 -25.312 6.637 1 98.31 120 MET A CA 1
ATOM 891 C C . MET A 1 120 ? -3.791 -25.781 8.055 1 98.31 120 MET A C 1
ATOM 893 O O . MET A 1 120 ? -3.404 -25.125 9.023 1 98.31 120 MET A O 1
ATOM 897 N N . TYR A 1 121 ? -4.395 -26.969 8.125 1 97.31 121 TYR A N 1
ATOM 898 C CA . TYR A 1 121 ? -4.844 -27.469 9.414 1 97.31 121 TYR A CA 1
ATOM 899 C C . TYR A 1 121 ? -3.793 -28.391 10.039 1 97.31 121 TYR A C 1
ATOM 901 O O . TYR A 1 121 ? -3.896 -28.75 11.211 1 97.31 121 TYR A O 1
ATOM 909 N N . ASN A 1 122 ? -2.727 -28.719 9.305 1 96.06 122 ASN A N 1
ATOM 910 C CA . ASN A 1 122 ? -1.779 -29.734 9.734 1 96.06 122 ASN A CA 1
ATOM 911 C C . ASN A 1 122 ? -2.494 -30.984 10.258 1 96.06 122 ASN A C 1
ATOM 913 O O . ASN A 1 122 ? -2.244 -31.422 11.383 1 96.06 122 ASN A O 1
ATOM 917 N N . ASP A 1 123 ? -3.379 -31.469 9.484 1 92.44 123 ASP A N 1
ATOM 918 C CA . ASP A 1 123 ? -4.312 -32.5 9.906 1 92.44 123 ASP A CA 1
ATOM 919 C C . ASP A 1 123 ? -4.125 -33.781 9.086 1 92.44 123 ASP A C 1
ATOM 921 O O . ASP A 1 123 ? -4.152 -33.75 7.852 1 92.44 123 ASP A O 1
ATOM 925 N N . GLU A 1 124 ? -4.137 -34.938 9.703 1 93.88 124 GLU A N 1
ATOM 926 C CA . GLU A 1 124 ? -3.928 -36.219 9.047 1 93.88 124 GLU A CA 1
ATOM 927 C C . GLU A 1 124 ? -5.184 -36.688 8.312 1 93.88 124 GLU A C 1
ATOM 929 O O . GLU A 1 124 ? -5.102 -37.438 7.34 1 93.88 124 GLU A O 1
ATOM 934 N N . GLY A 1 125 ? -6.281 -36.188 8.805 1 94.94 125 GLY A N 1
ATOM 935 C CA . GLY A 1 125 ? -7.523 -36.531 8.133 1 94.94 125 GLY A CA 1
ATOM 936 C C . GLY A 1 125 ? -7.586 -36.062 6.695 1 94.94 125 GLY A C 1
ATOM 937 O O . GLY A 1 125 ? -7.938 -36.812 5.789 1 94.94 125 GLY A O 1
ATOM 938 N N . PHE A 1 126 ? -7.238 -34.844 6.492 1 95.62 126 PHE A N 1
ATOM 939 C CA . PHE A 1 126 ? -7.234 -34.281 5.145 1 95.62 126 PHE A CA 1
ATOM 940 C C . PHE A 1 126 ? -6.145 -34.906 4.293 1 95.62 126 PHE A C 1
ATOM 942 O O . PHE A 1 126 ? -6.293 -35.031 3.076 1 95.62 126 PHE A O 1
ATOM 949 N N . LEU A 1 127 ? -5.043 -35.312 4.926 1 95.69 127 LEU A N 1
ATOM 950 C CA . LEU A 1 127 ? -3.998 -36.031 4.207 1 95.69 127 LEU A CA 1
ATOM 951 C C . LEU A 1 127 ? -4.512 -37.375 3.701 1 95.69 127 LEU A C 1
ATOM 953 O O . LEU A 1 127 ? -4.199 -37.781 2.582 1 95.69 127 LEU A O 1
ATOM 957 N N . ARG A 1 128 ? -5.309 -38.031 4.535 1 95 128 ARG A N 1
ATOM 958 C CA . ARG A 1 128 ? -5.914 -39.281 4.125 1 95 128 ARG A CA 1
ATOM 959 C C . ARG A 1 128 ? -6.902 -39.094 2.984 1 95 128 ARG A C 1
ATOM 961 O O . ARG A 1 128 ? -6.984 -39.906 2.064 1 95 128 ARG A O 1
ATOM 968 N N . ASP A 1 129 ? -7.621 -38 3.117 1 94.38 129 ASP A N 1
ATOM 969 C CA . ASP A 1 129 ? -8.562 -37.656 2.049 1 94.38 129 ASP A CA 1
ATOM 970 C C . ASP A 1 129 ? -7.836 -37.438 0.726 1 94.38 129 ASP A C 1
ATOM 972 O O . ASP A 1 129 ? -8.289 -37.906 -0.325 1 94.38 129 ASP A O 1
ATOM 976 N N . TYR A 1 130 ? -6.707 -36.781 0.742 1 96.25 130 TYR A N 1
ATOM 977 C CA . TYR A 1 130 ? -5.895 -36.562 -0.454 1 96.25 130 TYR A CA 1
ATOM 978 C C . TYR A 1 130 ? -5.414 -37.906 -1.01 1 96.25 130 TYR A C 1
ATOM 980 O O . TYR A 1 130 ? -5.453 -38.125 -2.221 1 96.25 130 TYR A O 1
ATOM 988 N N . ALA A 1 131 ? -5.02 -38.781 -0.137 1 95.31 131 ALA A N 1
ATOM 989 C CA . ALA A 1 131 ? -4.398 -40.062 -0.52 1 95.31 131 ALA A CA 1
ATOM 990 C C . ALA A 1 131 ? -5.414 -40.969 -1.177 1 95.31 131 ALA A C 1
ATOM 992 O O . ALA A 1 131 ? -5.039 -41.938 -1.854 1 95.31 131 ALA A O 1
ATOM 993 N N . GLN A 1 132 ? -6.695 -40.688 -1.018 1 92.44 132 GLN A N 1
ATOM 994 C CA . GLN A 1 132 ? -7.742 -41.531 -1.577 1 92.44 132 GLN A CA 1
ATOM 995 C C . GLN A 1 132 ? -7.637 -41.594 -3.098 1 92.44 132 GLN A C 1
ATOM 997 O O . GLN A 1 132 ? -8.031 -42.594 -3.705 1 92.44 132 GLN A O 1
ATOM 1002 N N . GLY A 1 133 ? -7.066 -40.594 -3.707 1 94.44 133 GLY A N 1
ATOM 1003 C CA . GLY A 1 133 ? -6.922 -40.594 -5.156 1 94.44 133 GLY A CA 1
ATOM 1004 C C . GLY A 1 133 ? -5.898 -41.562 -5.664 1 94.44 133 GLY A C 1
ATOM 1005 O O . GLY A 1 133 ? -5.871 -41.875 -6.859 1 94.44 133 GLY A O 1
ATOM 1006 N N . LEU A 1 134 ? -5.109 -42.156 -4.809 1 96.19 134 LEU A N 1
ATOM 1007 C CA . LEU A 1 134 ? -4.008 -43.062 -5.164 1 96.19 134 LEU A CA 1
ATOM 1008 C C . LEU A 1 134 ? -4.523 -44.281 -5.914 1 96.19 134 LEU A C 1
ATOM 1010 O O . LEU A 1 134 ? -3.916 -44.719 -6.895 1 96.19 134 LEU A O 1
ATOM 1014 N N . ALA A 1 135 ? -5.621 -44.781 -5.457 1 94.75 135 ALA A N 1
ATOM 1015 C CA . ALA A 1 135 ? -6.156 -46 -6.07 1 94.75 135 ALA A CA 1
ATOM 1016 C C . ALA A 1 135 ? -6.473 -45.781 -7.547 1 94.75 135 ALA A C 1
ATOM 1018 O O . ALA A 1 135 ? -6.191 -46.625 -8.383 1 94.75 135 ALA A O 1
ATOM 1019 N N . ASN A 1 136 ? -7.02 -44.656 -7.848 1 94.69 136 ASN A N 1
ATOM 1020 C CA . ASN A 1 136 ? -7.316 -44.312 -9.234 1 94.69 136 ASN A CA 1
ATOM 1021 C C . ASN A 1 136 ? -6.043 -44.094 -10.039 1 94.69 136 ASN A C 1
ATOM 1023 O O . ASN A 1 136 ? -5.941 -44.531 -11.188 1 94.69 136 ASN A O 1
ATOM 1027 N N . CYS A 1 137 ? -5.078 -43.469 -9.461 1 95.81 137 CYS A N 1
ATOM 1028 C CA . CYS A 1 137 ? -3.852 -43.094 -10.156 1 95.81 137 CYS A CA 1
ATOM 1029 C C . CYS A 1 137 ? -3.041 -44.312 -10.547 1 95.81 137 CYS A C 1
ATOM 1031 O O . CYS A 1 137 ? -2.197 -44.25 -11.438 1 95.81 137 CYS A O 1
ATOM 1033 N N . LYS A 1 138 ? -3.348 -45.438 -9.906 1 96.06 138 LYS A N 1
ATOM 1034 C CA . LYS A 1 138 ? -2.625 -46.688 -10.219 1 96.06 138 LYS A CA 1
ATOM 1035 C C . LYS A 1 138 ? -3.25 -47.375 -11.406 1 96.06 138 LYS A C 1
ATOM 1037 O O . LYS A 1 138 ? -2.629 -48.281 -12 1 96.06 138 LYS A O 1
ATOM 1042 N N . LYS A 1 139 ? -4.438 -46.906 -11.734 1 94.62 139 LYS A N 1
ATOM 1043 C CA . LYS A 1 139 ? -5.098 -47.469 -12.906 1 94.62 139 LYS A CA 1
ATOM 1044 C C . LYS A 1 139 ? -4.629 -46.781 -14.188 1 94.62 139 LYS A C 1
ATOM 1046 O O . LYS A 1 139 ? -4.402 -45.562 -14.203 1 94.62 139 LYS A O 1
ATOM 1051 N N . THR A 1 140 ? -4.523 -47.562 -15.234 1 91.19 140 THR A N 1
ATOM 1052 C CA . THR A 1 140 ? -4.027 -47.031 -16.5 1 91.19 140 THR A CA 1
ATOM 1053 C C . THR A 1 140 ? -4.977 -45.969 -17.047 1 91.19 140 THR A C 1
ATOM 1055 O O . THR A 1 140 ? -4.535 -44.906 -17.484 1 91.19 140 THR A O 1
ATOM 1058 N N . ASN A 1 141 ? -6.211 -46.312 -17.094 1 92.06 141 ASN A N 1
ATOM 1059 C CA . ASN A 1 141 ? -7.23 -45.406 -17.578 1 92.06 141 ASN A CA 1
ATOM 1060 C C . ASN A 1 141 ? -8.375 -45.25 -16.578 1 92.06 141 ASN A C 1
ATOM 1062 O O . ASN A 1 141 ? -9.227 -46.125 -16.484 1 92.06 141 ASN A O 1
ATOM 1066 N N . PHE A 1 142 ? -8.352 -44.094 -15.93 1 93 142 PHE A N 1
ATOM 1067 C CA . PHE A 1 142 ? -9.438 -43.906 -14.969 1 93 142 PHE A CA 1
ATOM 1068 C C . PHE A 1 142 ? -10.297 -42.688 -15.336 1 93 142 PHE A C 1
ATOM 1070 O O . PHE A 1 142 ? -11.305 -42.438 -14.68 1 93 142 PHE A O 1
ATOM 1077 N N . LEU A 1 143 ? -9.953 -42 -16.422 1 93.81 143 LEU A N 1
ATOM 1078 C CA . LEU A 1 143 ? -10.75 -40.906 -16.969 1 93.81 143 LEU A CA 1
ATOM 1079 C C . LEU A 1 143 ? -10.891 -41.031 -18.484 1 93.81 143 LEU A C 1
ATOM 1081 O O . LEU A 1 143 ? -9.945 -41.438 -19.156 1 93.81 143 LEU A O 1
ATOM 1085 N N . THR A 1 144 ? -11.992 -40.531 -18.984 1 92.12 144 THR A N 1
ATOM 1086 C CA . THR A 1 144 ? -12.242 -40.625 -20.422 1 92.12 144 THR A CA 1
ATOM 1087 C C . THR A 1 144 ? -11.484 -39.531 -21.156 1 92.12 144 THR A C 1
ATOM 1089 O O . THR A 1 144 ? -11.141 -39.688 -22.328 1 92.12 144 THR A O 1
ATOM 1092 N N . CYS A 1 145 ? -11.156 -38.5 -20.562 1 92.94 145 CYS A N 1
ATOM 1093 C CA . CYS A 1 145 ? -10.539 -37.344 -21.219 1 92.94 145 CYS A CA 1
ATOM 1094 C C . CYS A 1 145 ? -9.016 -37.469 -21.188 1 92.94 145 CYS A C 1
ATOM 1096 O O . CYS A 1 145 ? -8.32 -36.625 -21.781 1 92.94 145 CYS A O 1
ATOM 1098 N N . GLY A 1 146 ? -8.414 -38.469 -20.609 1 94.19 146 GLY A N 1
ATOM 1099 C CA . GLY A 1 146 ? -6.996 -38.594 -20.328 1 94.19 146 GLY A CA 1
ATOM 1100 C C . GLY A 1 146 ? -6.672 -38.562 -18.844 1 94.19 146 GLY A C 1
ATOM 1101 O O . GLY A 1 146 ? -7.234 -37.75 -18.109 1 94.19 146 GLY A O 1
ATOM 1102 N N . SER A 1 147 ? -5.773 -39.344 -18.375 1 96.5 147 SER A N 1
ATOM 1103 C CA . SER A 1 147 ? -5.621 -39.562 -16.938 1 96.5 147 SER A CA 1
ATOM 1104 C C . SER A 1 147 ? -4.25 -39.094 -16.453 1 96.5 147 SER A C 1
ATOM 1106 O O . SER A 1 147 ? -3.834 -39.406 -15.344 1 96.5 147 SER A O 1
ATOM 1108 N N . ASP A 1 148 ? -3.498 -38.281 -17.297 1 98.12 148 ASP A N 1
ATOM 1109 C CA . ASP A 1 148 ? -2.094 -38.125 -16.922 1 98.12 148 ASP A CA 1
ATOM 1110 C C . ASP A 1 148 ? -1.75 -36.656 -16.656 1 98.12 148 ASP A C 1
ATOM 1112 O O . ASP A 1 148 ? -0.785 -36.344 -15.953 1 98.12 148 ASP A O 1
ATOM 1116 N N . GLU A 1 149 ? -2.496 -35.688 -17.172 1 97.69 149 GLU A N 1
ATOM 1117 C CA . GLU A 1 149 ? -2.105 -34.281 -17.156 1 97.69 149 GLU A CA 1
ATOM 1118 C C . GLU A 1 149 ? -2.307 -33.656 -15.781 1 97.69 149 GLU A C 1
ATOM 1120 O O . GLU A 1 149 ? -2.643 -34.375 -14.82 1 97.69 149 GLU A O 1
ATOM 1125 N N . LEU A 1 150 ? -2.004 -32.438 -15.594 1 98.25 150 LEU A N 1
ATOM 1126 C CA . LEU A 1 150 ? -1.812 -31.75 -14.328 1 98.25 150 LEU A CA 1
ATOM 1127 C C . LEU A 1 150 ? -3.148 -31.5 -13.641 1 98.25 150 LEU A C 1
ATOM 1129 O O . LEU A 1 150 ? -3.262 -31.656 -12.422 1 98.25 150 LEU A O 1
ATOM 1133 N N . PHE A 1 151 ? -4.199 -31.172 -14.32 1 97.62 151 PHE A N 1
ATOM 1134 C CA . PHE A 1 151 ? -5.406 -30.594 -13.734 1 97.62 151 PHE A CA 1
ATOM 1135 C C . PHE A 1 151 ? -6.234 -31.688 -13.047 1 97.62 151 PHE A C 1
ATOM 1137 O O . PHE A 1 151 ? -6.629 -31.531 -11.891 1 97.62 151 PHE A O 1
ATOM 1144 N N . VAL A 1 152 ? -6.43 -32.812 -13.789 1 96.88 152 VAL A N 1
ATOM 1145 C CA . VAL A 1 152 ? -7.305 -33.844 -13.227 1 96.88 152 VAL A CA 1
ATOM 1146 C C . VAL A 1 152 ? -6.586 -35.188 -13.219 1 96.88 152 VAL A C 1
ATOM 1148 O O . VAL A 1 152 ? -7.137 -36.188 -12.75 1 96.88 152 VAL A O 1
ATOM 1151 N N . GLY A 1 153 ? -5.301 -35.25 -13.594 1 97.31 153 GLY A N 1
ATOM 1152 C CA . GLY A 1 153 ? -4.633 -36.531 -13.828 1 97.31 153 GLY A CA 1
ATOM 1153 C C . GLY A 1 153 ? -3.523 -36.812 -12.836 1 97.31 153 GLY A C 1
ATOM 1154 O O . GLY A 1 153 ? -3.469 -36.188 -11.766 1 97.31 153 GLY A O 1
ATOM 1155 N N . ARG A 1 154 ? -2.656 -37.75 -13.25 1 98.19 154 ARG A N 1
ATOM 1156 C CA . ARG A 1 154 ? -1.635 -38.312 -12.375 1 98.19 154 ARG A CA 1
ATOM 1157 C C . ARG A 1 154 ? -0.523 -37.312 -12.109 1 98.19 154 ARG A C 1
ATOM 1159 O O . ARG A 1 154 ? 0.056 -37.281 -11.023 1 98.19 154 ARG A O 1
ATOM 1166 N N . ALA A 1 155 ? -0.198 -36.5 -13.133 1 98.44 155 ALA A N 1
ATOM 1167 C CA . ALA A 1 155 ? 0.848 -35.5 -12.93 1 98.44 155 ALA A CA 1
ATOM 1168 C C . ALA A 1 155 ? 0.488 -34.562 -11.789 1 98.44 155 ALA A C 1
ATOM 1170 O O . ALA A 1 155 ? 1.333 -34.219 -10.953 1 98.44 155 ALA A O 1
ATOM 1171 N N . GLY A 1 156 ? -0.798 -34.125 -11.812 1 98.38 156 GLY A N 1
ATOM 1172 C CA . GLY A 1 156 ? -1.256 -33.281 -10.711 1 98.38 156 GLY A CA 1
ATOM 1173 C C . GLY A 1 156 ? -1.178 -33.969 -9.359 1 98.38 156 GLY A C 1
ATOM 1174 O O . GLY A 1 156 ? -0.762 -33.344 -8.375 1 98.38 156 GLY A O 1
ATOM 1175 N N . TYR A 1 157 ? -1.588 -35.188 -9.32 1 97.88 157 TYR A N 1
ATOM 1176 C CA . TYR A 1 157 ? -1.537 -35.969 -8.078 1 97.88 157 TYR A CA 1
ATOM 1177 C C . TYR A 1 157 ? -0.112 -36.031 -7.543 1 97.88 157 TYR A C 1
ATOM 1179 O O . TYR A 1 157 ? 0.121 -35.844 -6.348 1 97.88 157 TYR A O 1
ATOM 1187 N N . ILE A 1 158 ? 0.844 -36.281 -8.422 1 98.31 158 ILE A N 1
ATOM 1188 C CA . ILE A 1 158 ? 2.25 -36.344 -8.039 1 98.31 158 ILE A CA 1
ATOM 1189 C C . ILE A 1 158 ? 2.715 -35 -7.512 1 98.31 158 ILE A C 1
ATOM 1191 O O . ILE A 1 158 ? 3.355 -34.906 -6.461 1 98.31 158 ILE A O 1
ATOM 1195 N N . MET A 1 159 ? 2.369 -33.906 -8.234 1 98.31 159 MET A N 1
ATOM 1196 C CA . MET A 1 159 ? 2.766 -32.562 -7.812 1 98.31 159 MET A CA 1
ATOM 1197 C C . MET A 1 159 ? 2.186 -32.219 -6.441 1 98.31 159 MET A C 1
ATOM 1199 O O . MET A 1 159 ? 2.836 -31.562 -5.633 1 98.31 159 MET A O 1
ATOM 1203 N N . GLY A 1 160 ? 0.953 -32.719 -6.199 1 98.38 160 GLY A N 1
ATOM 1204 C CA . GLY A 1 160 ? 0.348 -32.5 -4.891 1 98.38 160 GLY A CA 1
ATOM 1205 C C . GLY A 1 160 ? 1.08 -33.25 -3.781 1 98.38 160 GLY A C 1
ATOM 1206 O O . GLY A 1 160 ? 1.291 -32.688 -2.699 1 98.38 160 GLY A O 1
ATOM 1207 N N . VAL A 1 161 ? 1.495 -34.469 -4.078 1 98.06 161 VAL A N 1
ATOM 1208 C CA . VAL A 1 161 ? 2.25 -35.25 -3.107 1 98.06 161 VAL A CA 1
ATOM 1209 C C . VAL A 1 161 ? 3.551 -34.531 -2.758 1 98.06 161 VAL A C 1
ATOM 1211 O O . VAL A 1 161 ? 3.898 -34.406 -1.583 1 98.06 161 VAL A O 1
ATOM 1214 N N . LEU A 1 162 ? 4.207 -34.094 -3.773 1 97.88 162 LEU A N 1
ATOM 1215 C CA . LEU A 1 162 ? 5.496 -33.438 -3.572 1 97.88 162 LEU A CA 1
ATOM 1216 C C . LEU A 1 162 ? 5.328 -32.156 -2.795 1 97.88 162 LEU A C 1
ATOM 1218 O O . LEU A 1 162 ? 6.125 -31.844 -1.902 1 97.88 162 LEU A O 1
ATOM 1222 N N . TRP A 1 163 ? 4.324 -31.406 -3.105 1 98.25 163 TRP A N 1
ATOM 1223 C CA . TRP A 1 163 ? 4.07 -30.156 -2.396 1 98.25 163 TRP A CA 1
ATOM 1224 C C . TRP A 1 163 ? 3.756 -30.422 -0.928 1 98.25 163 TRP A C 1
ATOM 1226 O O . TRP A 1 163 ? 4.27 -29.734 -0.044 1 98.25 163 TRP A O 1
ATOM 1236 N N . LEU A 1 164 ? 2.91 -31.422 -0.689 1 98.19 164 LEU A N 1
ATOM 1237 C CA . LEU A 1 164 ? 2.506 -31.75 0.673 1 98.19 164 LEU A CA 1
ATOM 1238 C C . LEU A 1 164 ? 3.701 -32.219 1.494 1 98.19 164 LEU A C 1
ATOM 1240 O O . LEU A 1 164 ? 3.826 -31.875 2.672 1 98.19 164 LEU A O 1
ATOM 1244 N N . ARG A 1 165 ? 4.539 -33 0.867 1 96.81 165 ARG A N 1
ATOM 1245 C CA . ARG A 1 165 ? 5.734 -33.469 1.564 1 96.81 165 ARG A CA 1
ATOM 1246 C C . ARG A 1 165 ? 6.605 -32.281 1.997 1 96.81 165 ARG A C 1
ATOM 1248 O O . ARG A 1 165 ? 7.129 -32.281 3.113 1 96.81 165 ARG A O 1
ATOM 1255 N N . LYS A 1 166 ? 6.75 -31.375 1.131 1 96.12 166 LYS A N 1
ATOM 1256 C CA . LYS A 1 166 ? 7.547 -30.188 1.445 1 96.12 166 LYS A CA 1
ATOM 1257 C C . LYS A 1 166 ? 6.859 -29.328 2.508 1 96.12 166 LYS A C 1
ATOM 1259 O O . LYS A 1 166 ? 7.516 -28.828 3.422 1 96.12 166 LYS A O 1
ATOM 1264 N N . ALA A 1 167 ? 5.531 -29.156 2.408 1 96.31 167 ALA A N 1
ATOM 1265 C CA . ALA A 1 167 ? 4.762 -28.281 3.291 1 96.31 167 ALA A CA 1
ATOM 1266 C C . ALA A 1 167 ? 4.676 -28.859 4.699 1 96.31 167 ALA A C 1
ATOM 1268 O O . ALA A 1 167 ? 4.746 -28.125 5.688 1 96.31 167 ALA A O 1
ATOM 1269 N N . LEU A 1 168 ? 4.547 -30.219 4.77 1 96.5 168 LEU A N 1
ATOM 1270 C CA . LEU A 1 168 ? 4.25 -30.844 6.055 1 96.5 168 LEU A CA 1
ATOM 1271 C C . LEU A 1 168 ? 5.477 -31.562 6.605 1 96.5 168 LEU A C 1
ATOM 1273 O O . LEU A 1 168 ? 5.52 -31.906 7.789 1 96.5 168 LEU A O 1
ATOM 1277 N N . GLN A 1 169 ? 6.492 -31.844 5.75 1 94.5 169 GLN A N 1
ATOM 1278 C CA . GLN A 1 169 ? 7.688 -32.594 6.137 1 94.5 169 GLN A CA 1
ATOM 1279 C C . GLN A 1 169 ? 7.324 -33.938 6.73 1 94.5 169 GLN A C 1
ATOM 1281 O O . GLN A 1 169 ? 7.844 -34.312 7.781 1 94.5 169 GLN A O 1
ATOM 1286 N N . LYS A 1 170 ? 6.273 -34.531 6.109 1 91.81 170 LYS A N 1
ATOM 1287 C CA . LYS A 1 170 ? 5.812 -35.875 6.453 1 91.81 170 LYS A CA 1
ATOM 1288 C C . LYS A 1 170 ? 5.449 -36.656 5.203 1 91.81 170 LYS A C 1
ATOM 1290 O O . LYS A 1 170 ? 5.227 -36.094 4.137 1 91.81 170 LYS A O 1
ATOM 1295 N N . PRO A 1 171 ? 5.488 -38.031 5.379 1 90.44 171 PRO A N 1
ATOM 1296 C CA . PRO A 1 171 ? 5.059 -38.812 4.227 1 90.44 171 PRO A CA 1
ATOM 1297 C C . PRO A 1 171 ? 3.574 -38.625 3.91 1 90.44 171 PRO A C 1
ATOM 1299 O O . PRO A 1 171 ? 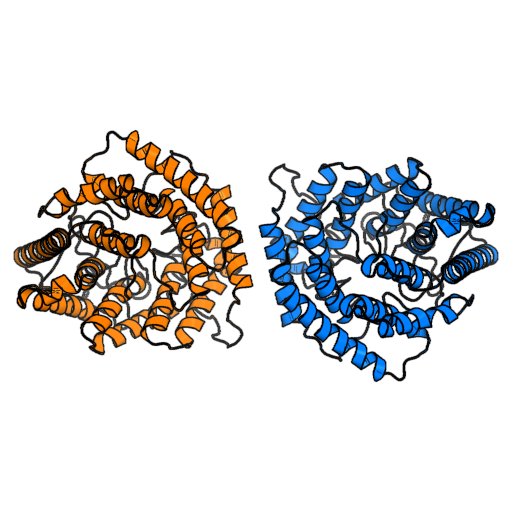2.75 -38.531 4.824 1 90.44 171 PRO A O 1
ATOM 1302 N N . VAL A 1 172 ? 3.271 -38.5 2.717 1 93.12 172 VAL A N 1
ATOM 1303 C CA . VAL A 1 172 ? 1.896 -38.406 2.248 1 93.12 172 VAL A CA 1
ATOM 1304 C C . VAL A 1 172 ? 1.382 -39.75 1.797 1 93.12 172 VAL A C 1
ATOM 1306 O O . VAL A 1 172 ? 0.314 -40.188 2.229 1 93.12 172 VAL A O 1
ATOM 1309 N N . ILE A 1 173 ? 2.143 -40.406 0.938 1 95.25 173 ILE A N 1
ATOM 1310 C CA . ILE A 1 173 ? 1.958 -41.812 0.508 1 95.25 173 ILE A CA 1
ATOM 1311 C C . ILE A 1 173 ? 3.299 -42.531 0.531 1 95.25 173 ILE A C 1
ATOM 1313 O O . ILE A 1 173 ? 4.355 -41.906 0.624 1 95.25 173 ILE A O 1
ATOM 1317 N N . ALA A 1 174 ? 3.16 -43.844 0.512 1 95.88 174 ALA A N 1
ATOM 1318 C CA . ALA A 1 174 ? 4.391 -44.625 0.496 1 95.88 174 ALA A CA 1
ATOM 1319 C C . ALA A 1 174 ? 5.176 -44.406 -0.792 1 95.88 174 ALA A C 1
ATOM 1321 O O . ALA A 1 174 ? 4.586 -44.188 -1.853 1 95.88 174 ALA A O 1
ATOM 1322 N N . ASP A 1 175 ? 6.516 -44.469 -0.666 1 96.19 175 ASP A N 1
ATOM 1323 C CA . ASP A 1 175 ? 7.383 -44.281 -1.823 1 96.19 175 ASP A CA 1
ATOM 1324 C C . ASP A 1 175 ? 7.078 -45.281 -2.916 1 96.19 175 ASP A C 1
ATOM 1326 O O . ASP A 1 175 ? 7.117 -44.969 -4.105 1 96.19 175 ASP A O 1
ATOM 1330 N N . LYS A 1 176 ? 6.773 -46.469 -2.502 1 96.12 176 LYS A N 1
ATOM 1331 C CA . LYS A 1 176 ? 6.469 -47.531 -3.475 1 96.12 176 LYS A CA 1
ATOM 1332 C C . LYS A 1 176 ? 5.234 -47.156 -4.297 1 96.12 176 LYS A C 1
ATOM 1334 O O . LYS A 1 176 ? 5.148 -47.5 -5.48 1 96.12 176 LYS A O 1
ATOM 1339 N N . ASP A 1 177 ? 4.312 -46.531 -3.629 1 97.56 177 ASP A N 1
ATOM 1340 C CA . ASP A 1 177 ? 3.088 -46.125 -4.312 1 97.56 177 ASP A CA 1
ATOM 1341 C C . ASP A 1 177 ? 3.355 -45 -5.293 1 97.56 177 ASP A C 1
ATOM 1343 O O . ASP A 1 177 ? 2.781 -44.969 -6.383 1 97.56 177 ASP A O 1
ATOM 1347 N N . LEU A 1 178 ? 4.199 -44.062 -4.859 1 97.69 178 LEU A N 1
ATOM 1348 C CA . LEU A 1 178 ? 4.582 -43 -5.758 1 97.69 178 LEU A CA 1
ATOM 1349 C C . LEU A 1 178 ? 5.289 -43.531 -6.992 1 97.69 178 LEU A C 1
ATOM 1351 O O . LEU A 1 178 ? 5.027 -43.094 -8.109 1 97.69 178 LEU A O 1
ATOM 1355 N N . MET A 1 179 ? 6.082 -44.594 -6.84 1 97.25 179 MET A N 1
ATOM 1356 C CA . MET A 1 179 ? 6.77 -45.219 -7.953 1 97.25 179 MET A CA 1
ATOM 1357 C C . MET A 1 179 ? 5.773 -45.906 -8.891 1 97.25 179 MET A C 1
ATOM 1359 O O . MET A 1 179 ? 5.934 -45.875 -10.109 1 97.25 179 MET A O 1
ATOM 1363 N N . ALA A 1 180 ? 4.82 -46.469 -8.266 1 97.75 180 ALA A N 1
ATOM 1364 C CA . ALA A 1 180 ? 3.805 -47.156 -9.062 1 97.75 180 ALA A CA 1
ATOM 1365 C C . ALA A 1 180 ? 3.033 -46.156 -9.938 1 97.75 180 ALA A C 1
ATOM 1367 O O . ALA A 1 180 ? 2.701 -46.469 -11.086 1 97.75 180 ALA A O 1
ATOM 1368 N N . VAL A 1 181 ? 2.715 -45.031 -9.367 1 98.31 181 VAL A N 1
ATOM 1369 C CA . VAL A 1 181 ? 2.01 -44 -10.133 1 98.31 181 VAL A CA 1
ATOM 1370 C C . VAL A 1 181 ? 2.891 -43.5 -11.281 1 98.31 181 VAL A C 1
ATOM 1372 O O . VAL A 1 181 ? 2.418 -43.375 -12.414 1 98.31 181 VAL A O 1
ATOM 1375 N N . CYS A 1 182 ? 4.18 -43.281 -11.062 1 98.62 182 CYS A N 1
ATOM 1376 C CA . CYS A 1 182 ? 5.113 -42.875 -12.102 1 98.62 182 CYS A CA 1
ATOM 1377 C C . CYS A 1 182 ? 5.219 -43.938 -13.195 1 98.62 182 CYS A C 1
ATOM 1379 O O . CYS A 1 182 ? 5.227 -43.594 -14.383 1 98.62 182 CYS A O 1
ATOM 1381 N N . THR A 1 183 ? 5.254 -45.156 -12.742 1 98.44 183 THR A N 1
ATOM 1382 C CA . THR A 1 183 ? 5.324 -46.281 -13.695 1 98.44 183 THR A CA 1
ATOM 1383 C C . THR A 1 183 ? 4.094 -46.281 -14.594 1 98.44 183 THR A C 1
ATOM 1385 O O . THR A 1 183 ? 4.207 -46.5 -15.805 1 98.44 183 THR A O 1
ATOM 1388 N N . THR A 1 184 ? 3 -46.062 -13.969 1 98.44 184 THR A N 1
ATOM 1389 C CA . THR A 1 184 ? 1.748 -46.031 -14.719 1 98.44 184 THR A CA 1
ATOM 1390 C C . THR A 1 184 ? 1.757 -44.938 -15.766 1 98.44 184 THR A C 1
ATOM 1392 O O . THR A 1 184 ? 1.257 -45.125 -16.875 1 98.44 184 THR A O 1
ATOM 1395 N N . ILE A 1 185 ? 2.305 -43.781 -15.422 1 98.69 185 ILE A N 1
ATOM 1396 C CA . ILE A 1 185 ? 2.393 -42.656 -16.359 1 98.69 185 ILE A CA 1
ATOM 1397 C C . ILE A 1 185 ? 3.25 -43.062 -17.562 1 98.69 185 ILE A C 1
ATOM 1399 O O . ILE A 1 185 ? 2.867 -42.844 -18.703 1 98.69 185 ILE A O 1
ATOM 1403 N N . VAL A 1 186 ? 4.383 -43.688 -17.328 1 98.56 186 VAL A N 1
ATOM 1404 C CA . VAL A 1 186 ? 5.301 -44.094 -18.391 1 98.56 186 VAL A CA 1
ATOM 1405 C C . VAL A 1 186 ? 4.629 -45.125 -19.297 1 98.56 186 VAL A C 1
ATOM 1407 O O . VAL A 1 186 ? 4.688 -45 -20.531 1 98.56 186 VAL A O 1
ATOM 1410 N N . GLU A 1 187 ? 3.947 -46.062 -18.703 1 98.12 187 GLU A N 1
ATOM 1411 C CA . GLU A 1 187 ? 3.264 -47.094 -19.484 1 98.12 187 GLU A CA 1
ATOM 1412 C C . GLU A 1 187 ? 2.139 -46.469 -20.312 1 98.12 187 GLU A C 1
ATOM 1414 O O . GLU A 1 187 ? 1.973 -46.844 -21.484 1 98.12 187 GLU A O 1
ATOM 1419 N N . SER A 1 188 ? 1.414 -45.656 -19.672 1 98.12 188 SER A N 1
ATOM 1420 C CA . SER A 1 188 ? 0.34 -44.969 -20.375 1 98.12 188 SER A CA 1
ATOM 1421 C C . SER A 1 188 ? 0.877 -44.156 -21.562 1 98.12 188 SER A C 1
ATOM 1423 O O . SER A 1 188 ? 0.312 -44.219 -22.656 1 98.12 188 SER A O 1
ATOM 1425 N N . GLY A 1 189 ? 1.976 -43.438 -21.375 1 98.5 189 GLY A N 1
ATOM 1426 C CA . GLY A 1 189 ? 2.584 -42.656 -22.422 1 98.5 189 GLY A CA 1
ATOM 1427 C C . GLY A 1 189 ? 3.135 -43.469 -23.562 1 98.5 189 GLY A C 1
ATOM 1428 O O . GLY A 1 189 ? 2.986 -43.125 -24.734 1 98.5 189 GLY A O 1
ATOM 1429 N N . ARG A 1 190 ? 3.758 -44.625 -23.219 1 98.31 190 ARG A N 1
ATOM 1430 C CA . ARG A 1 190 ? 4.285 -45.531 -24.234 1 98.31 190 ARG A CA 1
ATOM 1431 C C . ARG A 1 190 ? 3.162 -46.125 -25.078 1 98.31 190 ARG A C 1
ATOM 1433 O O . ARG A 1 190 ? 3.273 -46.156 -26.312 1 98.31 190 ARG A O 1
ATOM 1440 N N . HIS A 1 191 ? 2.191 -46.562 -24.359 1 97.69 191 HIS A N 1
ATOM 1441 C CA . HIS A 1 191 ? 1.053 -47.156 -25.062 1 97.69 191 HIS A CA 1
ATOM 1442 C C . HIS A 1 191 ? 0.419 -46.156 -26.031 1 97.69 191 HIS A C 1
ATOM 1444 O O . HIS A 1 191 ? 0.146 -46.5 -27.172 1 97.69 191 HIS A O 1
ATOM 1450 N N . TYR A 1 192 ? 0.171 -44.969 -25.547 1 97.69 192 TYR A N 1
ATOM 1451 C CA . TYR A 1 192 ? -0.417 -43.938 -26.391 1 97.69 192 TYR A CA 1
ATOM 1452 C C . TYR A 1 192 ? 0.472 -43.656 -27.594 1 97.69 192 TYR A C 1
ATOM 1454 O O . TYR A 1 192 ? -0.014 -43.562 -28.719 1 97.69 192 TYR A O 1
ATOM 1462 N N . ALA A 1 193 ? 1.776 -43.469 -27.328 1 98.25 193 ALA A N 1
ATOM 1463 C CA . ALA A 1 193 ? 2.729 -43.125 -28.391 1 98.25 193 ALA A CA 1
ATOM 1464 C C . ALA A 1 193 ? 2.756 -44.188 -29.469 1 98.25 193 ALA A C 1
ATOM 1466 O O . ALA A 1 193 ? 2.766 -43.875 -30.656 1 98.25 193 ALA A O 1
ATOM 1467 N N . ARG A 1 194 ? 2.738 -45.406 -29.031 1 97.75 194 ARG A N 1
ATOM 1468 C CA . ARG A 1 194 ? 2.758 -46.531 -29.984 1 97.75 194 ARG A CA 1
ATOM 1469 C C . ARG A 1 194 ? 1.479 -46.562 -30.812 1 97.75 194 ARG A C 1
ATOM 1471 O O . ARG A 1 194 ? 1.529 -46.688 -32.031 1 97.75 194 ARG A O 1
ATOM 1478 N N . HIS A 1 195 ? 0.432 -46.469 -30.141 1 97.12 195 HIS A N 1
ATOM 1479 C CA . HIS A 1 195 ? -0.871 -46.562 -30.797 1 97.12 195 HIS A CA 1
ATOM 1480 C C . HIS A 1 195 ? -1.104 -45.438 -31.781 1 97.12 195 HIS A C 1
ATOM 1482 O O . HIS A 1 195 ? -1.852 -45.594 -32.75 1 97.12 195 HIS A O 1
ATOM 1488 N N . HIS A 1 196 ? -0.514 -44.312 -31.484 1 96.62 196 HIS A N 1
ATOM 1489 C CA . HIS A 1 196 ? -0.762 -43.125 -32.312 1 96.62 196 HIS A CA 1
ATOM 1490 C C . HIS A 1 196 ? 0.447 -42.812 -33.188 1 96.62 196 HIS A C 1
ATOM 1492 O O . HIS A 1 196 ? 0.502 -41.75 -33.812 1 96.62 196 HIS A O 1
ATOM 1498 N N . ARG A 1 197 ? 1.409 -43.688 -33.219 1 96.5 197 ARG A N 1
ATOM 1499 C CA . ARG A 1 197 ? 2.621 -43.531 -34 1 96.5 197 ARG A CA 1
ATOM 1500 C C . ARG A 1 197 ? 3.246 -42.156 -33.781 1 96.5 197 ARG A C 1
ATOM 1502 O O . ARG A 1 197 ? 3.549 -41.438 -34.75 1 96.5 197 ARG A O 1
ATOM 1509 N N . SER A 1 198 ? 3.293 -41.844 -32.5 1 95.88 198 SER A N 1
ATOM 1510 C CA . SER A 1 198 ? 3.855 -40.562 -32.094 1 95.88 198 SER A CA 1
ATOM 1511 C C . SER A 1 198 ? 5.371 -40.531 -32.25 1 95.88 198 SER A C 1
ATOM 1513 O O . SER A 1 198 ? 6.047 -41.531 -32 1 95.88 198 SER A O 1
ATOM 1515 N N . PRO A 1 199 ? 5.934 -39.438 -32.781 1 95.06 199 PRO A N 1
ATOM 1516 C CA . PRO A 1 199 ? 7.391 -39.312 -32.812 1 95.06 199 PRO A CA 1
ATOM 1517 C C . PRO A 1 199 ? 8 -39.156 -31.422 1 95.06 199 PRO A C 1
ATOM 1519 O O . PRO A 1 199 ? 9.219 -39.281 -31.266 1 95.06 199 PRO A O 1
ATOM 1522 N N . CYS A 1 200 ? 7.27 -38.938 -30.469 1 97.19 200 CYS A N 1
ATOM 1523 C CA . CYS A 1 200 ? 7.664 -38.812 -29.062 1 97.19 200 CYS A CA 1
ATOM 1524 C C . CYS A 1 200 ? 7.449 -40.125 -28.312 1 97.19 200 CYS A C 1
ATOM 1526 O O . CYS A 1 200 ? 6.355 -40.688 -28.359 1 97.19 200 CYS A O 1
ATOM 1528 N N . PRO A 1 201 ? 8.477 -40.562 -27.641 1 98.25 201 PRO A N 1
ATOM 1529 C CA . PRO A 1 201 ? 8.367 -41.875 -26.984 1 98.25 201 PRO A CA 1
ATOM 1530 C C . PRO A 1 201 ? 7.242 -41.938 -25.953 1 98.25 201 PRO A C 1
ATOM 1532 O O . PRO A 1 201 ? 6.602 -42.969 -25.797 1 98.25 201 PRO A O 1
ATOM 1535 N N . LEU A 1 202 ? 7.074 -40.875 -25.219 1 98.75 202 LEU A N 1
ATOM 1536 C CA . LEU A 1 202 ? 5.941 -40.719 -24.312 1 98.75 202 LEU A CA 1
ATOM 1537 C C . LEU A 1 202 ? 5.012 -39.594 -24.781 1 98.75 202 LEU A C 1
ATOM 1539 O O . LEU A 1 202 ? 5.414 -38.438 -24.844 1 98.75 202 LEU A O 1
ATOM 1543 N N . MET A 1 203 ? 3.814 -39.969 -25.125 1 98.44 203 MET A N 1
ATOM 1544 C CA . MET A 1 203 ? 2.834 -38.969 -25.547 1 98.44 203 MET A CA 1
ATOM 1545 C C . MET A 1 203 ? 1.492 -39.219 -24.859 1 98.44 203 MET A C 1
ATOM 1547 O O . MET A 1 203 ? 1.227 -40.312 -24.359 1 98.44 203 MET A O 1
ATOM 1551 N N . PHE A 1 204 ? 0.745 -38.156 -24.672 1 98.12 204 PHE A N 1
ATOM 1552 C CA . PHE A 1 204 ? -0.529 -38.125 -23.969 1 98.12 204 PHE A CA 1
ATOM 1553 C C . PHE A 1 204 ? -1.525 -37.219 -24.656 1 98.12 204 PHE A C 1
ATOM 1555 O O . PHE A 1 204 ? -1.141 -36.375 -25.484 1 98.12 204 PHE A O 1
ATOM 1562 N N . ALA A 1 205 ? -2.736 -37.438 -24.359 1 97 205 ALA A N 1
ATOM 1563 C CA . ALA A 1 205 ? -3.771 -36.531 -24.859 1 97 205 ALA A CA 1
ATOM 1564 C C . ALA A 1 205 ? -4.785 -36.219 -23.781 1 97 205 ALA A C 1
ATOM 1566 O O . ALA A 1 205 ? -5.016 -37 -22.875 1 97 205 ALA A O 1
ATOM 1567 N N . TYR A 1 206 ? -5.246 -35 -23.797 1 96.69 206 TYR A N 1
ATOM 1568 C CA . TYR A 1 206 ? -6.402 -34.531 -23.031 1 96.69 206 TYR A CA 1
ATOM 1569 C C . TYR A 1 206 ? -7.551 -34.156 -23.953 1 96.69 206 TYR A C 1
ATOM 1571 O O . TYR A 1 206 ? -7.402 -33.281 -24.797 1 96.69 206 TYR A O 1
ATOM 1579 N N . TYR A 1 207 ? -8.672 -34.812 -23.891 1 94.88 207 TYR A N 1
ATOM 1580 C CA . TYR A 1 207 ? -9.789 -34.719 -24.812 1 94.88 207 TYR A CA 1
ATOM 1581 C C . TYR A 1 207 ? -9.312 -34.812 -26.25 1 94.88 207 TYR A C 1
ATOM 1583 O O . TYR A 1 207 ? -9.617 -33.969 -27.078 1 94.88 207 TYR A O 1
ATOM 1591 N N . ASN A 1 208 ? -8.523 -35.812 -26.453 1 94.56 208 ASN A N 1
ATOM 1592 C CA . ASN A 1 208 ? -8.062 -36.219 -27.781 1 94.56 208 ASN A CA 1
ATOM 1593 C C . ASN A 1 208 ? -7.145 -35.188 -28.406 1 94.56 208 ASN A C 1
ATOM 1595 O O . ASN A 1 208 ? -6.922 -35.188 -29.625 1 94.56 208 ASN A O 1
ATOM 1599 N N . THR A 1 209 ? -6.645 -34.25 -27.609 1 96.75 209 THR A N 1
ATOM 1600 C CA . THR A 1 209 ? -5.664 -33.281 -28.078 1 96.75 209 THR A CA 1
ATOM 1601 C C . THR A 1 209 ? -4.316 -33.5 -27.391 1 96.75 209 THR A C 1
ATOM 1603 O O . THR A 1 209 ? -4.246 -33.625 -26.172 1 96.75 209 THR A O 1
ATOM 1606 N N . GLU A 1 210 ? -3.293 -33.625 -28.172 1 97.81 210 GLU A N 1
ATOM 1607 C CA . GLU A 1 210 ? -1.939 -33.75 -27.641 1 97.81 210 GLU A CA 1
ATOM 1608 C C . GLU A 1 210 ? -1.34 -32.406 -27.266 1 97.81 210 GLU A C 1
ATOM 1610 O O . GLU A 1 210 ? -0.534 -31.859 -28.016 1 97.81 210 GLU A O 1
ATOM 1615 N N . TYR A 1 211 ? -1.615 -31.906 -26.109 1 97.81 211 TYR A N 1
ATOM 1616 C CA . TYR A 1 211 ? -1.144 -30.609 -25.625 1 97.81 211 TYR A CA 1
ATOM 1617 C C . TYR A 1 211 ? 0.32 -30.688 -25.203 1 97.81 211 TYR A C 1
ATOM 1619 O O . TYR A 1 211 ? 0.8 -31.75 -24.781 1 97.81 211 TYR A O 1
ATOM 1627 N N . PHE A 1 212 ? 0.98 -29.516 -25.328 1 97.88 212 PHE A N 1
ATOM 1628 C CA . PHE A 1 212 ? 2.377 -29.438 -24.906 1 97.88 212 PHE A CA 1
ATOM 1629 C C . PHE A 1 212 ? 2.525 -28.578 -23.672 1 97.88 212 PHE A C 1
ATOM 1631 O O . PHE A 1 212 ? 3.465 -28.75 -22.891 1 97.88 212 PHE A O 1
ATOM 1638 N N . GLY A 1 213 ? 1.601 -27.625 -23.422 1 96.69 213 GLY A N 1
ATOM 1639 C CA . GLY A 1 213 ? 1.729 -26.594 -22.406 1 96.69 213 GLY A CA 1
ATOM 1640 C C . GLY A 1 213 ? 1.535 -27.125 -21 1 96.69 213 GLY A C 1
ATOM 1641 O O . GLY A 1 213 ? 1.213 -28.297 -20.797 1 96.69 213 GLY A O 1
ATOM 1642 N N . ALA A 1 214 ? 1.688 -26.281 -19.984 1 97.81 214 ALA A N 1
ATOM 1643 C CA . ALA A 1 214 ? 1.79 -26.688 -18.578 1 97.81 214 ALA A CA 1
ATOM 1644 C C . ALA A 1 214 ? 0.441 -27.156 -18.047 1 97.81 214 ALA A C 1
ATOM 1646 O O . ALA A 1 214 ? 0.383 -28.031 -17.188 1 97.81 214 ALA A O 1
ATOM 1647 N N . ALA A 1 215 ? -0.639 -26.625 -18.547 1 96.94 215 ALA A N 1
ATOM 1648 C CA . ALA A 1 215 ? -1.949 -26.953 -17.984 1 96.94 215 ALA A CA 1
ATOM 1649 C C . ALA A 1 215 ? -2.309 -28.422 -18.25 1 96.94 215 ALA A C 1
ATOM 1651 O O . ALA A 1 215 ? -2.309 -29.234 -17.344 1 96.94 215 ALA A O 1
ATOM 1652 N N . HIS A 1 216 ? -2.445 -28.766 -19.578 1 95.81 216 HIS A N 1
ATOM 1653 C CA . HIS A 1 216 ? -2.916 -30.109 -19.938 1 95.81 216 HIS A CA 1
ATOM 1654 C C . HIS A 1 216 ? -1.858 -30.875 -20.719 1 95.81 216 HIS A C 1
ATOM 1656 O O . HIS A 1 216 ? -2.125 -31.969 -21.219 1 95.81 216 HIS A O 1
ATOM 1662 N N . GLY A 1 217 ? -0.698 -30.469 -20.75 1 96.75 217 GLY A N 1
ATOM 1663 C CA . GLY A 1 217 ? 0.184 -30.953 -21.812 1 96.75 217 GLY A CA 1
ATOM 1664 C C . GLY A 1 217 ? 1.337 -31.781 -21.281 1 96.75 217 GLY A C 1
ATOM 1665 O O . GLY A 1 217 ? 1.413 -32.062 -20.078 1 96.75 217 GLY A O 1
ATOM 1666 N N . LEU A 1 218 ? 2.162 -32.188 -22.234 1 98.44 218 LEU A N 1
ATOM 1667 C CA . LEU A 1 218 ? 3.307 -33.062 -22.109 1 98.44 218 LEU A CA 1
ATOM 1668 C C . LEU A 1 218 ? 4.305 -32.531 -21.094 1 98.44 218 LEU A C 1
ATOM 1670 O O . LEU A 1 218 ? 4.867 -33.281 -20.297 1 98.44 218 LEU A O 1
ATOM 1674 N N . CYS A 1 219 ? 4.484 -31.219 -21.047 1 97.5 219 CYS A N 1
ATOM 1675 C CA . CYS A 1 219 ? 5.609 -30.656 -20.312 1 97.5 219 CYS A CA 1
ATOM 1676 C C . CYS A 1 219 ? 5.465 -30.906 -18.812 1 97.5 219 CYS A C 1
ATOM 1678 O O . CYS A 1 219 ? 6.406 -31.359 -18.156 1 97.5 219 CYS A O 1
ATOM 1680 N N . THR A 1 220 ? 4.223 -30.719 -18.219 1 98.5 220 THR A N 1
ATOM 1681 C CA . THR A 1 220 ? 4.09 -30.891 -16.781 1 98.5 220 THR A CA 1
ATOM 1682 C C . THR A 1 220 ? 4.078 -32.375 -16.406 1 98.5 220 THR A C 1
ATOM 1684 O O . THR A 1 220 ? 4.504 -32.75 -15.312 1 98.5 220 THR A O 1
ATOM 1687 N N . ILE A 1 221 ? 3.607 -33.25 -17.328 1 98.81 221 ILE A N 1
ATOM 1688 C CA . ILE A 1 221 ? 3.662 -34.688 -17.078 1 98.81 221 ILE A CA 1
ATOM 1689 C C . ILE A 1 221 ? 5.117 -35.156 -16.938 1 98.81 221 ILE A C 1
ATOM 1691 O O . ILE A 1 221 ? 5.473 -35.844 -15.984 1 98.81 221 ILE A O 1
ATOM 1695 N N . LEU A 1 222 ? 5.91 -34.719 -17.859 1 98.88 222 LEU A N 1
ATOM 1696 C CA . LEU A 1 222 ? 7.328 -35.031 -17.812 1 98.88 222 LEU A CA 1
ATOM 1697 C C . LEU A 1 222 ? 8.008 -34.406 -16.609 1 98.88 222 LEU A C 1
ATOM 1699 O O . LEU A 1 222 ? 8.867 -35.031 -15.977 1 98.88 222 LEU A O 1
ATOM 1703 N N . GLN A 1 223 ? 7.664 -33.156 -16.297 1 98.81 223 GLN A N 1
ATOM 1704 C CA . GLN A 1 223 ? 8.219 -32.5 -15.117 1 98.81 223 GLN A CA 1
ATOM 1705 C C . GLN A 1 223 ? 7.902 -33.281 -13.844 1 98.81 223 GLN A C 1
ATOM 1707 O O . GLN A 1 223 ? 8.75 -33.375 -12.953 1 98.81 223 GLN A O 1
ATOM 1712 N N . ALA A 1 224 ? 6.656 -33.75 -13.719 1 98.75 224 ALA A N 1
ATOM 1713 C CA . ALA A 1 224 ? 6.254 -34.531 -12.547 1 98.75 224 ALA A CA 1
ATOM 1714 C C . ALA A 1 224 ? 7.137 -35.781 -12.383 1 98.75 224 ALA A C 1
ATOM 1716 O O . ALA A 1 224 ? 7.594 -36.062 -11.281 1 98.75 224 ALA A O 1
ATOM 1717 N N . LEU A 1 225 ? 7.402 -36.438 -13.5 1 98.69 225 LEU A N 1
ATOM 1718 C CA . LEU A 1 225 ? 8.25 -37.625 -13.453 1 98.69 225 LEU A CA 1
ATOM 1719 C C . LEU A 1 225 ? 9.664 -37.281 -13.016 1 98.69 225 LEU A C 1
ATOM 1721 O O . LEU A 1 225 ? 10.234 -37.938 -12.148 1 98.69 225 LEU A O 1
ATOM 1725 N N . LEU A 1 226 ? 10.172 -36.188 -13.578 1 98.56 226 LEU A N 1
ATOM 1726 C CA . LEU A 1 226 ? 11.531 -35.75 -13.266 1 98.56 226 LEU A CA 1
ATOM 1727 C C . LEU A 1 226 ? 11.633 -35.281 -11.82 1 98.56 226 LEU A C 1
ATOM 1729 O O . LEU A 1 226 ? 12.719 -35.25 -11.242 1 98.56 226 LEU A O 1
ATOM 1733 N N . SER A 1 227 ? 10.539 -34.844 -11.25 1 98.12 227 SER A N 1
ATOM 1734 C CA . SER A 1 227 ? 10.523 -34.312 -9.891 1 98.12 227 SER A CA 1
ATOM 1735 C C . SER A 1 227 ? 10.523 -35.438 -8.852 1 98.12 227 SER A C 1
ATOM 1737 O O . SER A 1 227 ? 10.484 -35.156 -7.652 1 98.12 227 SER A O 1
ATOM 1739 N N . VAL A 1 228 ? 10.562 -36.688 -9.305 1 97.44 228 VAL A N 1
ATOM 1740 C CA . VAL A 1 228 ? 10.742 -37.844 -8.453 1 97.44 228 VAL A CA 1
ATOM 1741 C C . VAL A 1 228 ? 12.055 -38.562 -8.797 1 97.44 228 VAL A C 1
ATOM 1743 O O . VAL A 1 228 ? 12.062 -39.625 -9.414 1 97.44 228 VAL A O 1
ATOM 1746 N N . PRO A 1 229 ? 13.125 -38 -8.281 1 95.19 229 PRO A N 1
ATOM 1747 C CA . PRO A 1 229 ? 14.445 -38.5 -8.695 1 95.19 229 PRO A CA 1
ATOM 1748 C C . PRO A 1 229 ? 14.656 -39.969 -8.406 1 95.19 229 PRO A C 1
ATOM 1750 O O . PRO A 1 229 ? 15.352 -40.656 -9.156 1 95.19 229 PRO A O 1
ATOM 1753 N N . SER A 1 230 ? 14.07 -40.469 -7.344 1 95.25 230 SER A N 1
ATOM 1754 C CA . SER A 1 230 ? 14.211 -41.875 -7.012 1 95.25 230 SER A CA 1
ATOM 1755 C C . SER A 1 230 ? 13.586 -42.781 -8.086 1 95.25 230 SER A C 1
ATOM 1757 O O . SER A 1 230 ? 14.039 -43.906 -8.312 1 95.25 230 SER A O 1
ATOM 1759 N N . PHE A 1 231 ? 12.578 -42.25 -8.734 1 96.5 231 PHE A N 1
ATOM 1760 C CA . PHE A 1 231 ? 11.953 -43 -9.82 1 96.5 231 PHE A CA 1
ATOM 1761 C C . PHE A 1 231 ? 12.898 -43.125 -11 1 96.5 231 PHE A C 1
ATOM 1763 O O . PHE A 1 231 ? 13.031 -44.219 -11.57 1 96.5 231 PHE A O 1
ATOM 1770 N N . ILE A 1 232 ? 13.555 -42.062 -11.352 1 94 232 ILE A N 1
ATOM 1771 C CA . ILE A 1 232 ? 14.477 -42.062 -12.484 1 94 232 ILE A CA 1
ATOM 1772 C C . ILE A 1 232 ? 15.648 -43 -12.211 1 94 232 ILE A C 1
ATOM 1774 O O . ILE A 1 232 ? 16.031 -43.781 -13.07 1 94 232 ILE A O 1
ATOM 1778 N N . SER A 1 233 ? 16.125 -43.031 -10.984 1 93.44 233 SER A N 1
ATOM 1779 C CA . SER A 1 233 ? 17.344 -43.75 -10.648 1 93.44 233 SER A CA 1
ATOM 1780 C C . SER A 1 233 ? 17.047 -45.25 -10.438 1 93.44 233 SER A C 1
ATOM 1782 O O . SER A 1 233 ? 17.906 -46.094 -10.672 1 93.44 233 SER A O 1
ATOM 1784 N N . SER A 1 234 ? 15.812 -45.562 -10.039 1 93 234 SER A N 1
ATOM 1785 C CA . SER A 1 234 ? 15.516 -46.938 -9.664 1 93 234 SER A CA 1
ATOM 1786 C C . SER A 1 234 ? 14.812 -47.656 -10.797 1 93 234 SER A C 1
ATOM 1788 O O . SER A 1 234 ? 14.672 -48.906 -10.75 1 93 234 SER A O 1
ATOM 1790 N N . SER A 1 235 ? 14.469 -47 -11.773 1 92 235 SER A N 1
ATOM 1791 C CA . SER A 1 235 ? 13.719 -47.594 -12.867 1 92 235 SER A CA 1
ATOM 1792 C C . SER A 1 235 ? 14.648 -48.219 -13.906 1 92 235 SER A C 1
ATOM 1794 O O . SER A 1 235 ? 15.859 -48 -13.867 1 92 235 SER A O 1
ATOM 1796 N N . ASP A 1 236 ? 14 -49.031 -14.805 1 93.75 236 ASP A N 1
ATOM 1797 C CA . ASP A 1 236 ? 14.711 -49.5 -15.992 1 93.75 236 ASP A CA 1
ATOM 1798 C C . ASP A 1 236 ? 15.305 -48.344 -16.781 1 93.75 236 ASP A C 1
ATOM 1800 O O . ASP A 1 236 ? 14.664 -47.312 -16.953 1 93.75 236 ASP A O 1
ATOM 1804 N N . PRO A 1 237 ? 16.547 -48.469 -17.234 1 95.75 237 PRO A N 1
ATOM 1805 C CA . PRO A 1 237 ? 17.219 -47.406 -17.969 1 95.75 237 PRO A CA 1
ATOM 1806 C C . PRO A 1 237 ? 16.391 -46.906 -19.156 1 95.75 237 PRO A C 1
ATOM 1808 O O . PRO A 1 237 ? 16.516 -45.75 -19.562 1 95.75 237 PRO A O 1
ATOM 1811 N N . SER A 1 238 ? 15.586 -47.781 -19.672 1 97.44 238 SER A N 1
ATOM 1812 C CA . SER A 1 238 ? 14.766 -47.375 -20.812 1 97.44 238 SER A CA 1
ATOM 1813 C C . SER A 1 238 ? 13.758 -46.312 -20.438 1 97.44 238 SER A C 1
ATOM 1815 O O . SER A 1 238 ? 13.336 -45.5 -21.281 1 97.44 238 SER A O 1
ATOM 1817 N N . VAL A 1 239 ? 13.398 -46.281 -19.156 1 97.88 239 VAL A N 1
ATOM 1818 C CA . VAL A 1 239 ? 12.445 -45.312 -18.672 1 97.88 239 VAL A CA 1
ATOM 1819 C C . VAL A 1 239 ? 13.055 -43.906 -18.766 1 97.88 239 VAL A C 1
ATOM 1821 O O . VAL A 1 239 ? 12.453 -43 -19.328 1 97.88 239 VAL A O 1
ATOM 1824 N N . GLU A 1 240 ? 14.234 -43.75 -18.219 1 98.06 240 GLU A N 1
ATOM 1825 C CA . GLU A 1 240 ? 14.914 -42.469 -18.281 1 98.06 240 GLU A CA 1
ATOM 1826 C C . GLU A 1 240 ? 15.18 -42.062 -19.734 1 98.06 240 GLU A C 1
ATOM 1828 O O . GLU A 1 240 ? 15.07 -40.875 -20.078 1 98.06 240 GLU A O 1
ATOM 1833 N N . LYS A 1 241 ? 15.555 -43 -20.531 1 98.25 241 LYS A N 1
ATOM 1834 C CA . LYS A 1 241 ? 15.805 -42.75 -21.938 1 98.25 241 LYS A CA 1
ATOM 1835 C C . LYS A 1 241 ? 14.562 -42.188 -22.625 1 98.25 241 LYS A C 1
ATOM 1837 O O . LYS A 1 241 ? 14.633 -41.219 -23.391 1 98.25 241 LYS A O 1
ATOM 1842 N N . ASP A 1 242 ? 13.422 -42.844 -22.328 1 98.62 242 ASP A N 1
ATOM 1843 C CA . ASP A 1 242 ? 12.164 -42.406 -22.922 1 98.62 242 ASP A CA 1
ATOM 1844 C C . ASP A 1 242 ? 11.781 -41 -22.438 1 98.62 242 ASP A C 1
ATOM 1846 O O . ASP A 1 242 ? 11.289 -40.188 -23.203 1 98.62 242 ASP A O 1
ATOM 1850 N N . ILE A 1 243 ? 12 -40.781 -21.156 1 98.75 243 ILE A N 1
ATOM 1851 C CA . ILE A 1 243 ? 11.672 -39.469 -20.578 1 98.75 243 ILE A CA 1
ATOM 1852 C C . ILE A 1 243 ? 12.547 -38.406 -21.219 1 98.75 243 ILE A C 1
ATOM 1854 O O . ILE A 1 243 ? 12.047 -37.375 -21.688 1 98.75 243 ILE A O 1
ATOM 1858 N N . GLN A 1 244 ? 13.859 -38.625 -21.312 1 98.69 244 GLN A N 1
ATOM 1859 C CA . GLN A 1 244 ? 14.773 -37.656 -21.859 1 98.69 244 GLN A CA 1
ATOM 1860 C C . GLN A 1 244 ? 14.492 -37.406 -23.344 1 98.69 244 GLN A C 1
ATOM 1862 O O . GLN A 1 244 ? 14.523 -36.25 -23.812 1 98.69 244 GLN A O 1
ATOM 1867 N N . ALA A 1 245 ? 14.227 -38.469 -24.031 1 98.75 245 ALA A N 1
ATOM 1868 C CA . ALA A 1 245 ? 13.906 -38.344 -25.453 1 98.75 245 ALA A CA 1
ATOM 1869 C C . ALA A 1 245 ? 12.617 -37.531 -25.656 1 98.75 245 ALA A C 1
ATOM 1871 O O . ALA A 1 245 ? 12.492 -36.781 -26.625 1 98.75 245 ALA A O 1
ATOM 1872 N N . SER A 1 246 ? 11.68 -37.75 -24.781 1 98.88 246 SER A N 1
ATOM 1873 C CA . SER A 1 246 ? 10.43 -36.969 -24.859 1 98.88 246 SER A CA 1
ATOM 1874 C C . SER A 1 246 ? 10.664 -35.5 -24.547 1 98.88 246 SER A C 1
ATOM 1876 O O . SER A 1 246 ? 10.07 -34.625 -25.188 1 98.88 246 SER A O 1
ATOM 1878 N N . VAL A 1 247 ? 11.531 -35.188 -23.547 1 98.88 247 VAL A N 1
ATOM 1879 C CA . VAL A 1 247 ? 11.914 -33.812 -23.25 1 98.88 247 VAL A CA 1
ATOM 1880 C C . VAL A 1 247 ? 12.602 -33.219 -24.469 1 98.88 247 VAL A C 1
ATOM 1882 O O . VAL A 1 247 ? 12.312 -32.062 -24.859 1 98.88 247 VAL A O 1
ATOM 1885 N N . ASP A 1 248 ? 13.477 -33.969 -25.094 1 98.88 248 ASP A N 1
ATOM 1886 C CA . ASP A 1 248 ? 14.195 -33.531 -26.266 1 98.88 248 ASP A CA 1
ATOM 1887 C C . ASP A 1 248 ? 13.234 -33.281 -27.438 1 98.88 248 ASP A C 1
ATOM 1889 O O . ASP A 1 248 ? 13.445 -32.375 -28.234 1 98.88 248 ASP A O 1
ATOM 1893 N N . TYR A 1 249 ? 12.289 -34.125 -27.562 1 98.5 249 TYR A N 1
ATOM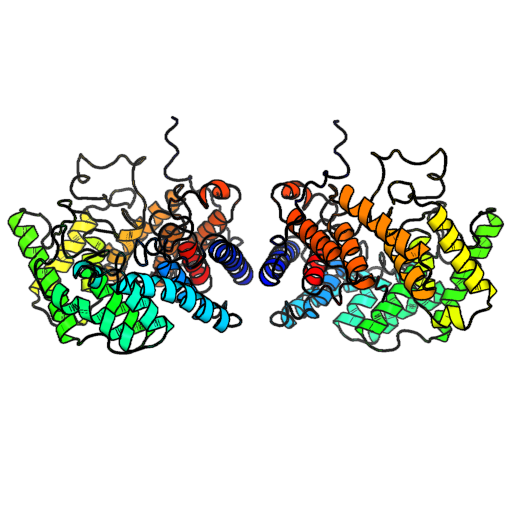 1894 C CA . TYR A 1 249 ? 11.281 -33.906 -28.578 1 98.5 249 TYR A CA 1
ATOM 1895 C C . TYR A 1 249 ? 10.578 -32.562 -28.391 1 98.5 249 TYR A C 1
ATOM 1897 O O . TYR A 1 249 ? 10.461 -31.781 -29.328 1 98.5 249 TYR A O 1
ATOM 1905 N N . LEU A 1 250 ? 10.109 -32.375 -27.172 1 98.5 250 LEU A N 1
ATOM 1906 C CA . LEU A 1 250 ? 9.461 -31.094 -26.875 1 98.5 250 LEU A CA 1
ATOM 1907 C C . LEU A 1 250 ? 10.406 -29.938 -27.125 1 98.5 250 LEU A C 1
ATOM 1909 O O . LEU A 1 250 ? 10.008 -28.922 -27.703 1 98.5 250 LEU A O 1
ATOM 1913 N N . LEU A 1 251 ? 11.664 -30.047 -26.719 1 98.75 251 LEU A N 1
ATOM 1914 C CA . LEU A 1 251 ? 12.672 -29.031 -26.938 1 98.75 251 LEU A CA 1
ATOM 1915 C C . LEU A 1 251 ? 12.812 -28.719 -28.422 1 98.75 251 LEU A C 1
ATOM 1917 O O . LEU A 1 251 ? 12.977 -27.547 -28.812 1 98.75 251 LEU A O 1
ATOM 1921 N N . SER A 1 252 ? 12.742 -29.703 -29.219 1 98.06 252 SER A N 1
ATOM 1922 C CA . SER A 1 252 ? 12.93 -29.547 -30.656 1 98.06 252 SER A CA 1
ATOM 1923 C C . SER A 1 252 ? 11.805 -28.719 -31.266 1 98.06 252 SER A C 1
ATOM 1925 O O . SER A 1 252 ? 11.93 -28.219 -32.375 1 98.06 252 SER A O 1
ATOM 1927 N N . LEU A 1 253 ? 10.719 -28.578 -30.531 1 97.19 253 LEU A N 1
ATOM 1928 C CA . LEU A 1 253 ? 9.562 -27.859 -31.047 1 97.19 253 LEU A CA 1
ATOM 1929 C C . LEU A 1 253 ? 9.648 -26.375 -30.703 1 97.19 253 LEU A C 1
ATOM 1931 O O . LEU A 1 253 ? 8.781 -25.594 -31.094 1 97.19 253 LEU A O 1
ATOM 1935 N N . GLN A 1 254 ? 10.664 -25.953 -29.906 1 97.25 254 GLN A N 1
ATOM 1936 C CA . GLN A 1 254 ? 10.789 -24.547 -29.547 1 97.25 254 GLN A CA 1
ATOM 1937 C C . GLN A 1 254 ? 10.969 -23.672 -30.781 1 97.25 254 GLN A C 1
ATOM 1939 O O . GLN A 1 254 ? 11.797 -23.969 -31.641 1 97.25 254 GLN A O 1
ATOM 1944 N N . THR A 1 255 ? 10.188 -22.656 -30.906 1 94 255 THR A N 1
ATOM 1945 C CA . THR A 1 255 ? 10.203 -21.766 -32.062 1 94 255 THR A CA 1
ATOM 1946 C C . THR A 1 255 ? 11.406 -20.828 -32 1 94 255 THR A C 1
ATOM 1948 O O . THR A 1 255 ? 12.055 -20.703 -30.969 1 94 255 THR A O 1
ATOM 1951 N N . PRO A 1 256 ? 11.648 -20.156 -33.094 1 91.69 256 PRO A N 1
ATOM 1952 C CA . PRO A 1 256 ? 12.75 -19.203 -33.094 1 91.69 256 PRO A CA 1
ATOM 1953 C C . PRO A 1 256 ? 12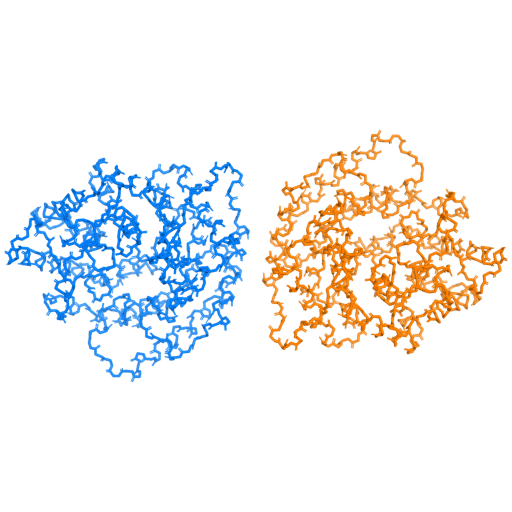.562 -18.062 -32.094 1 91.69 256 PRO A C 1
ATOM 1955 O O . PRO A 1 256 ? 13.547 -17.547 -31.562 1 91.69 256 PRO A O 1
ATOM 1958 N N . SER A 1 257 ? 11.359 -17.766 -31.797 1 91.38 257 SER A N 1
ATOM 1959 C CA . SER A 1 257 ? 11.094 -16.703 -30.828 1 91.38 257 SER A CA 1
ATOM 1960 C C . SER A 1 257 ? 11.32 -17.172 -29.406 1 91.38 257 SER A C 1
ATOM 1962 O O . SER A 1 257 ? 11.422 -16.359 -28.484 1 91.38 257 SER A O 1
ATOM 1964 N N . GLY A 1 258 ? 11.422 -18.453 -29.219 1 96.5 258 GLY A N 1
ATOM 1965 C CA . GLY A 1 258 ? 11.633 -19.031 -27.891 1 96.5 258 GLY A CA 1
ATOM 1966 C C . GLY A 1 258 ? 10.367 -19.594 -27.281 1 96.5 258 GLY A C 1
ATOM 1967 O O . GLY A 1 258 ? 10.383 -20.094 -26.156 1 96.5 258 GLY A O 1
ATOM 1968 N N . ASN A 1 259 ? 9.242 -19.516 -28.047 1 97.19 259 ASN A N 1
ATOM 1969 C CA . ASN A 1 259 ? 7.973 -20.062 -27.578 1 97.19 259 ASN A CA 1
ATOM 1970 C C . ASN A 1 259 ? 7.812 -21.531 -27.938 1 97.19 259 ASN A C 1
ATOM 1972 O O . ASN A 1 259 ? 8.781 -22.188 -28.344 1 97.19 259 ASN A O 1
ATOM 1976 N N . PHE A 1 260 ? 6.691 -22.125 -27.594 1 97.38 260 PHE A N 1
ATOM 1977 C CA . PHE A 1 260 ? 6.32 -23.484 -27.938 1 97.38 260 PHE A CA 1
ATOM 1978 C C . PHE A 1 260 ? 4.895 -23.547 -28.453 1 97.38 260 PHE A C 1
ATOM 1980 O O . PHE A 1 260 ? 4.055 -22.734 -28.078 1 97.38 260 PHE A O 1
ATOM 1987 N N . PRO A 1 261 ? 4.648 -24.5 -29.344 1 96.06 261 PRO A N 1
ATOM 1988 C CA . PRO A 1 261 ? 3.258 -24.688 -29.766 1 96.06 261 PRO A CA 1
ATOM 1989 C C . PRO A 1 261 ? 2.359 -25.203 -28.656 1 96.06 261 PRO A C 1
ATOM 1991 O O . PRO A 1 261 ? 2.836 -25.859 -27.734 1 96.06 261 PRO A O 1
ATOM 1994 N N . CYS A 1 262 ? 1.071 -24.906 -28.766 1 95 262 CYS A N 1
ATOM 1995 C CA . CYS A 1 262 ? 0.107 -25.328 -27.766 1 95 262 CYS A CA 1
ATOM 1996 C C . CYS A 1 262 ? -0.09 -26.844 -27.781 1 95 262 CYS A C 1
ATOM 1998 O O . CYS A 1 262 ? -0.26 -27.469 -26.75 1 95 262 CYS A O 1
ATOM 2000 N N . ASP A 1 263 ? -0.095 -27.359 -29 1 95.56 263 ASP A N 1
ATOM 2001 C CA . ASP A 1 263 ? -0.359 -28.781 -29.203 1 95.56 263 ASP A CA 1
ATOM 2002 C C . ASP A 1 263 ? 0.243 -29.281 -30.5 1 95.56 263 ASP A C 1
ATOM 2004 O O . ASP A 1 263 ? 0.847 -28.516 -31.25 1 95.56 263 ASP A O 1
ATOM 2008 N N . GLN A 1 264 ? 0.069 -30.594 -30.719 1 94.56 264 GLN A N 1
ATOM 2009 C CA . GLN A 1 264 ? 0.705 -31.25 -31.844 1 94.56 264 GLN A CA 1
ATOM 2010 C C . GLN A 1 264 ? 0.177 -30.703 -33.156 1 94.56 264 GLN A C 1
ATOM 2012 O O . GLN A 1 264 ? 0.912 -30.641 -34.156 1 94.56 264 GLN A O 1
ATOM 2017 N N . SER A 1 265 ? -1.033 -30.234 -33.188 1 90.94 265 SER A N 1
ATOM 2018 C CA . SER A 1 265 ? -1.635 -29.75 -34.438 1 90.94 265 SER A CA 1
ATOM 2019 C C . SER A 1 265 ? -1.05 -28.406 -34.844 1 90.94 265 SER A C 1
ATOM 2021 O O . SER A 1 265 ? -1.198 -27.984 -36 1 90.94 265 SER A O 1
ATOM 2023 N N . GLU A 1 266 ? -0.338 -27.781 -33.938 1 90.38 266 GLU A N 1
ATOM 2024 C CA . GLU A 1 266 ? 0.231 -26.469 -34.219 1 90.38 266 GLU A CA 1
ATOM 2025 C C . GLU A 1 266 ? 1.729 -26.562 -34.5 1 90.38 266 GLU A C 1
ATOM 2027 O O . GLU A 1 266 ? 2.461 -25.594 -34.312 1 90.38 266 GLU A O 1
ATOM 2032 N N . THR A 1 267 ? 2.201 -27.703 -34.875 1 89.81 267 THR A N 1
ATOM 2033 C CA . THR A 1 267 ? 3.617 -27.875 -35.156 1 89.81 267 THR A CA 1
ATOM 2034 C C . THR A 1 267 ? 3.869 -27.781 -36.656 1 89.81 267 THR A C 1
ATOM 2036 O O . THR A 1 267 ? 2.951 -27.969 -37.469 1 89.81 267 THR A O 1
ATOM 2039 N N . GLY A 1 268 ? 5.043 -27.438 -37.094 1 82.06 268 GLY A N 1
ATOM 2040 C CA . GLY A 1 268 ? 5.398 -27.359 -38.5 1 82.06 268 GLY A CA 1
ATOM 2041 C C . GLY A 1 268 ? 4.68 -26.25 -39.25 1 82.06 268 GLY A C 1
ATOM 2042 O O . GLY A 1 268 ? 4.641 -25.109 -38.781 1 82.06 268 GLY A O 1
ATOM 2043 N N . PRO A 1 269 ? 4.148 -26.578 -40.406 1 76.88 269 PRO A N 1
ATOM 2044 C CA . PRO A 1 269 ? 3.498 -25.578 -41.219 1 76.88 269 PRO A CA 1
ATOM 2045 C C . PRO A 1 269 ? 2.227 -25.016 -40.594 1 76.88 269 PRO A C 1
ATOM 2047 O O . PRO A 1 269 ? 1.768 -23.922 -40.969 1 76.88 269 PRO A O 1
ATOM 2050 N N . ALA A 1 270 ? 1.693 -25.672 -39.625 1 77.88 270 ALA A N 1
ATOM 2051 C CA . ALA A 1 270 ? 0.435 -25.266 -39 1 77.88 270 ALA A CA 1
ATOM 2052 C C . ALA A 1 270 ? 0.686 -24.422 -37.75 1 77.88 270 ALA A C 1
ATOM 2054 O O . ALA A 1 270 ? -0.232 -24.188 -36.969 1 77.88 270 ALA A O 1
ATOM 2055 N N . SER A 1 271 ? 1.891 -24.016 -37.625 1 79.5 271 SER A N 1
ATOM 2056 C CA . SER A 1 271 ? 2.244 -23.219 -36.469 1 79.5 271 SER A CA 1
ATOM 2057 C C . SER A 1 271 ? 1.539 -21.859 -36.469 1 79.5 271 SER A C 1
ATOM 2059 O O . SER A 1 271 ? 1.258 -21.328 -37.562 1 79.5 271 SER A O 1
ATOM 2061 N N . ARG A 1 272 ? 1.127 -21.328 -35.281 1 77.25 272 ARG A N 1
ATOM 2062 C CA . ARG A 1 272 ? 0.528 -20 -35.156 1 77.25 272 ARG A CA 1
ATOM 2063 C C . ARG A 1 272 ? 1.496 -18.922 -35.625 1 77.25 272 ARG A C 1
ATOM 2065 O O . ARG A 1 272 ? 2.713 -19.062 -35.469 1 77.25 272 ARG A O 1
ATOM 2072 N N . SER A 1 273 ? 0.802 -17.906 -36.188 1 79.88 273 SER A N 1
ATOM 2073 C CA . SER A 1 273 ? 1.617 -16.719 -36.469 1 79.88 273 SER A CA 1
ATOM 2074 C C . SER A 1 273 ? 2.176 -16.109 -35.188 1 79.88 273 SER A C 1
ATOM 2076 O O . SER A 1 273 ? 1.652 -16.359 -34.094 1 79.88 273 SER A O 1
ATOM 2078 N N . GLU A 1 274 ? 3.264 -15.43 -35.375 1 77.75 274 GLU A N 1
ATOM 2079 C CA . GLU A 1 274 ? 3.932 -14.836 -34.219 1 77.75 274 GLU A CA 1
ATOM 2080 C C . GLU A 1 274 ? 2.982 -13.93 -33.438 1 77.75 274 GLU A C 1
ATOM 2082 O O . GLU A 1 274 ? 3.027 -13.883 -32.219 1 77.75 274 GLU A O 1
ATOM 2087 N N . SER A 1 275 ? 2.154 -13.227 -34.125 1 77.19 275 SER A N 1
ATOM 2088 C CA . SER A 1 275 ? 1.225 -12.289 -33.5 1 77.19 275 SER A CA 1
ATOM 2089 C C . SER A 1 275 ? 0.124 -13.031 -32.75 1 77.19 275 SER A C 1
ATOM 2091 O O . SER A 1 275 ? -0.505 -12.469 -31.844 1 77.19 275 SER A O 1
ATOM 2093 N N . ASP A 1 276 ? 0.019 -14.336 -33.031 1 83.44 276 ASP A N 1
ATOM 2094 C CA . ASP A 1 276 ? -1.086 -15.086 -32.469 1 83.44 276 ASP A CA 1
ATOM 2095 C C . ASP A 1 276 ? -0.576 -16.109 -31.453 1 83.44 276 ASP A C 1
ATOM 2097 O O . ASP A 1 276 ? -1.35 -16.938 -30.953 1 83.44 276 ASP A O 1
ATOM 2101 N N . GLU A 1 277 ? 0.671 -15.969 -31.172 1 87.94 277 GLU A N 1
ATOM 2102 C CA . GLU A 1 277 ? 1.271 -16.922 -30.25 1 87.94 277 GLU A CA 1
ATOM 2103 C C . GLU A 1 277 ? 0.697 -16.75 -28.844 1 87.94 277 GLU A C 1
ATOM 2105 O O . GLU A 1 277 ? 0.409 -15.633 -28.406 1 87.94 277 GLU A O 1
ATOM 2110 N N . LEU A 1 278 ? 0.473 -17.844 -28.203 1 93.56 278 LEU A N 1
ATOM 2111 C CA . LEU A 1 278 ? 0.097 -17.844 -26.797 1 93.56 278 LEU A CA 1
ATOM 2112 C C . LEU A 1 278 ? 1.327 -17.969 -25.906 1 93.56 278 LEU A C 1
ATOM 2114 O O . LEU A 1 278 ? 1.954 -19.031 -25.859 1 93.56 278 LEU A O 1
ATOM 2118 N N . VAL A 1 279 ? 1.693 -16.875 -25.297 1 96.06 279 VAL A N 1
ATOM 2119 C CA . VAL A 1 279 ? 2.824 -16.859 -24.375 1 96.06 279 VAL A CA 1
ATOM 2120 C C . VAL A 1 279 ? 2.318 -16.844 -22.938 1 96.06 279 VAL A C 1
ATOM 2122 O O . VAL A 1 279 ? 2.439 -15.836 -22.234 1 96.06 279 VAL A O 1
ATOM 2125 N N . HIS A 1 280 ? 1.701 -18.031 -22.562 1 97.25 280 HIS A N 1
ATOM 2126 C CA . HIS A 1 280 ? 1.04 -18.25 -21.281 1 97.25 280 HIS A CA 1
ATOM 2127 C C . HIS A 1 280 ? 1.687 -19.391 -20.516 1 97.25 280 HIS A C 1
ATOM 2129 O O . HIS A 1 280 ? 2.381 -20.219 -21.109 1 97.25 280 HIS A O 1
ATOM 2135 N N . TRP A 1 281 ? 1.467 -19.359 -19.203 1 98.56 281 TRP A N 1
ATOM 2136 C CA . TRP A 1 281 ? 1.854 -20.531 -18.422 1 98.56 281 TRP A CA 1
ATOM 2137 C C . TRP A 1 281 ? 1.113 -21.766 -18.906 1 98.56 281 TRP A C 1
ATOM 2139 O O . TRP A 1 281 ? 1.719 -22.828 -19.109 1 98.56 281 TRP A O 1
ATOM 2149 N N . CYS A 1 282 ? -0.138 -21.609 -19.297 1 97.94 282 CYS A N 1
ATOM 2150 C CA . CYS A 1 282 ? -0.96 -22.766 -19.641 1 97.94 282 CYS A CA 1
ATOM 2151 C C . CYS A 1 282 ? -0.617 -23.281 -21.031 1 97.94 282 CYS A C 1
ATOM 2153 O O . CYS A 1 282 ? -0.694 -24.484 -21.297 1 97.94 282 CYS A O 1
ATOM 2155 N N . HIS A 1 283 ? -0.292 -22.312 -21.922 1 95 283 HIS A N 1
ATOM 2156 C CA . HIS A 1 283 ? -0.066 -22.672 -23.328 1 95 283 HIS A CA 1
ATOM 2157 C C . HIS A 1 283 ? 1.161 -21.953 -23.875 1 95 283 HIS A C 1
ATOM 2159 O O . HIS A 1 283 ? 1.033 -20.984 -24.625 1 95 283 HIS A O 1
ATOM 2165 N N . GLY A 1 284 ? 2.436 -22.328 -23.469 1 97 284 GLY A N 1
ATOM 2166 C CA . GLY A 1 284 ? 3.59 -21.703 -24.078 1 97 284 GLY A CA 1
ATOM 2167 C C . GLY A 1 284 ? 4.836 -21.75 -23.219 1 97 284 GLY A C 1
ATOM 2168 O O . GLY A 1 284 ? 4.941 -22.594 -22.328 1 97 284 GLY A O 1
ATOM 2169 N N . ALA A 1 285 ? 5.742 -20.859 -23.547 1 98.44 285 ALA A N 1
ATOM 2170 C CA . ALA A 1 285 ? 7.086 -20.859 -22.969 1 98.44 285 ALA A CA 1
ATOM 2171 C C . ALA A 1 285 ? 7.035 -20.625 -21.469 1 98.44 285 ALA A C 1
ATOM 2173 O O . ALA A 1 285 ? 7.785 -21.25 -20.703 1 98.44 285 ALA A O 1
ATOM 2174 N N . PRO A 1 286 ? 6.121 -19.766 -20.969 1 98.69 286 PRO A N 1
ATOM 2175 C CA . PRO A 1 286 ? 6.125 -19.5 -19.516 1 98.69 286 PRO A CA 1
ATOM 2176 C C . PRO A 1 286 ? 5.766 -20.734 -18.703 1 98.69 286 PRO A C 1
ATOM 2178 O O . PRO A 1 286 ? 6.027 -20.781 -17.5 1 98.69 286 PRO A O 1
ATOM 2181 N N . GLY A 1 287 ? 5.18 -21.703 -19.344 1 98.69 287 GLY A N 1
ATOM 2182 C CA . GLY A 1 287 ? 4.895 -22.953 -18.672 1 98.69 287 GLY A CA 1
ATOM 2183 C C . GLY A 1 287 ? 5.953 -24.016 -18.922 1 98.69 287 GLY A C 1
ATOM 2184 O O . GLY A 1 287 ? 6.352 -24.734 -18.016 1 98.69 287 GLY A O 1
ATOM 2185 N N . VAL A 1 288 ? 6.426 -24.109 -20.141 1 98.81 288 VAL A N 1
ATOM 2186 C CA . VAL A 1 288 ? 7.355 -25.156 -20.562 1 98.81 288 VAL A CA 1
ATOM 2187 C C . VAL A 1 288 ? 8.711 -24.953 -19.875 1 98.81 288 VAL A C 1
ATOM 2189 O O . VAL A 1 288 ? 9.43 -25.906 -19.609 1 98.81 288 VAL A O 1
ATOM 2192 N N . VAL A 1 289 ? 8.945 -23.734 -19.5 1 98.94 289 VAL A N 1
ATOM 2193 C CA . VAL A 1 289 ? 10.242 -23.359 -18.938 1 98.94 289 VAL A CA 1
ATOM 2194 C C . VAL A 1 289 ? 10.508 -24.172 -17.672 1 98.94 289 VAL A C 1
ATOM 2196 O O . VAL A 1 289 ? 11.656 -24.516 -17.375 1 98.94 289 VAL A O 1
ATOM 2199 N N . TYR A 1 290 ? 9.531 -24.562 -16.922 1 98.88 290 TYR A N 1
ATOM 2200 C CA . TYR A 1 290 ? 9.719 -25.297 -15.68 1 98.88 290 TYR A CA 1
ATOM 2201 C C . TYR A 1 290 ? 10.234 -26.703 -15.945 1 98.88 290 TYR A C 1
ATOM 2203 O O . TYR A 1 290 ? 11.07 -27.219 -15.203 1 98.88 290 TYR A O 1
ATOM 2211 N N . LEU A 1 291 ? 9.742 -27.312 -17.016 1 98.88 291 LEU A N 1
ATOM 2212 C CA . LEU A 1 291 ? 10.289 -28.609 -17.422 1 98.88 291 LEU A CA 1
ATOM 2213 C C . LEU A 1 291 ? 11.742 -28.469 -17.859 1 98.88 291 LEU A C 1
ATOM 2215 O O . LEU A 1 291 ? 12.586 -29.281 -17.484 1 98.88 291 LEU A O 1
ATOM 2219 N N . MET A 1 292 ? 12 -27.484 -18.688 1 98.94 292 MET A N 1
ATOM 2220 C CA . MET A 1 292 ? 13.359 -27.297 -19.172 1 98.94 292 MET A CA 1
ATOM 2221 C C . MET A 1 292 ? 14.32 -27.031 -18.016 1 98.94 292 MET A C 1
ATOM 2223 O O . MET A 1 292 ? 15.445 -27.531 -18.016 1 98.94 292 MET A O 1
ATOM 2227 N N . ALA A 1 293 ? 13.875 -26.25 -17.094 1 98.88 293 ALA A N 1
ATOM 2228 C CA . ALA A 1 293 ? 14.695 -26 -15.906 1 98.88 293 ALA A CA 1
ATOM 2229 C C . ALA A 1 293 ? 14.938 -27.281 -15.125 1 98.88 293 ALA A C 1
ATOM 2231 O O . ALA A 1 293 ? 16.062 -27.547 -14.695 1 98.88 293 ALA A O 1
ATOM 2232 N N . LYS A 1 294 ? 13.898 -28.062 -14.906 1 98.69 294 LYS A N 1
ATOM 2233 C CA . LYS A 1 294 ? 14.047 -29.328 -14.195 1 98.69 294 LYS A CA 1
ATOM 2234 C C . LYS A 1 294 ? 14.977 -30.266 -14.953 1 98.69 294 LYS A C 1
ATOM 2236 O O . LYS A 1 294 ? 15.766 -30.984 -14.344 1 98.69 294 LYS A O 1
ATOM 2241 N N . ALA A 1 295 ? 14.812 -30.328 -16.281 1 98.81 295 ALA A N 1
ATOM 2242 C CA . ALA A 1 295 ? 15.68 -31.141 -17.125 1 98.81 295 ALA A CA 1
ATOM 2243 C C . ALA A 1 295 ? 17.141 -30.734 -16.953 1 98.81 295 ALA A C 1
ATOM 2245 O O . ALA A 1 295 ? 18.031 -31.594 -16.844 1 98.81 295 ALA A O 1
ATOM 2246 N N . TYR A 1 296 ? 17.359 -29.469 -16.922 1 98.75 296 TYR A N 1
ATOM 2247 C CA . TYR A 1 296 ? 18.719 -28.953 -16.719 1 98.75 296 TYR A CA 1
ATOM 2248 C C . TYR A 1 296 ? 19.266 -29.406 -15.359 1 98.75 296 TYR A C 1
ATOM 2250 O O . TYR A 1 296 ? 20.406 -29.828 -15.258 1 98.75 296 TYR A O 1
ATOM 2258 N N . GLN A 1 297 ? 18.438 -29.297 -14.352 1 97.69 297 GLN A N 1
ATOM 2259 C CA . GLN A 1 297 ? 18.859 -29.719 -13.023 1 97.69 297 GLN A CA 1
ATOM 2260 C C . GLN A 1 297 ? 19.172 -31.219 -12.984 1 97.69 297 GLN A C 1
ATOM 2262 O O . GLN A 1 297 ? 20.062 -31.656 -12.258 1 97.69 297 GLN A O 1
ATOM 2267 N N . THR A 1 298 ? 18.438 -31.969 -13.734 1 97.5 298 THR A N 1
ATOM 2268 C CA . THR A 1 298 ? 18.516 -33.438 -13.703 1 97.5 298 THR A CA 1
ATOM 2269 C C . THR A 1 298 ? 19.734 -33.906 -14.492 1 97.5 298 THR A C 1
ATOM 2271 O O . THR A 1 298 ? 20.469 -34.781 -14.023 1 97.5 298 THR A O 1
ATOM 2274 N N . TRP A 1 299 ? 19.922 -33.344 -15.672 1 97.81 299 TRP A N 1
ATOM 2275 C CA . TRP A 1 299 ? 20.906 -33.938 -16.578 1 97.81 299 TRP A CA 1
ATOM 2276 C C . TRP A 1 299 ? 22.078 -33 -16.797 1 97.81 299 TRP A C 1
ATOM 2278 O O . TRP A 1 299 ? 23.062 -33.344 -17.438 1 97.81 299 TRP A O 1
ATOM 2288 N N . ASN A 1 300 ? 22.031 -31.781 -16.297 1 97.56 300 ASN A N 1
ATOM 2289 C CA . ASN A 1 300 ? 23.078 -30.766 -16.391 1 97.56 300 ASN A CA 1
ATOM 2290 C C . ASN A 1 300 ? 23.562 -30.594 -17.844 1 97.56 300 ASN A C 1
ATOM 2292 O O . ASN A 1 300 ? 24.766 -30.516 -18.094 1 97.56 300 ASN A O 1
ATOM 2296 N N . ASP A 1 301 ? 22.609 -30.703 -18.719 1 98.31 301 ASP A N 1
ATOM 2297 C CA . ASP A 1 301 ? 22.859 -30.453 -20.141 1 98.31 301 ASP A CA 1
ATOM 2298 C C . ASP A 1 301 ? 22.5 -29.016 -20.516 1 98.31 301 ASP A C 1
ATOM 2300 O O . ASP A 1 301 ? 21.359 -28.594 -20.328 1 98.31 301 ASP A O 1
ATOM 2304 N N . GLU A 1 302 ? 23.391 -28.281 -21.125 1 98.38 302 GLU A N 1
ATOM 2305 C CA . GLU A 1 302 ? 23.281 -26.859 -21.406 1 98.38 302 GLU A CA 1
ATOM 2306 C C . GLU A 1 302 ? 22.141 -26.562 -22.359 1 98.38 302 GLU A C 1
ATOM 2308 O O . GLU A 1 302 ? 21.594 -25.453 -22.359 1 98.38 302 GLU A O 1
ATOM 2313 N N . LYS A 1 303 ? 21.781 -27.5 -23.156 1 98.62 303 LYS A N 1
ATOM 2314 C CA . LYS A 1 303 ? 20.719 -27.266 -24.125 1 98.62 303 LYS A CA 1
ATOM 2315 C C . LYS A 1 303 ? 19.406 -26.922 -23.422 1 98.62 303 LYS A C 1
ATOM 2317 O O . LYS A 1 303 ? 18.625 -26.109 -23.922 1 98.62 303 LYS A O 1
ATOM 2322 N N . TYR A 1 304 ? 19.203 -27.5 -22.266 1 98.81 304 TYR A N 1
ATOM 2323 C CA . TYR A 1 304 ? 17.984 -27.203 -21.516 1 98.81 304 TYR A CA 1
ATOM 2324 C C . TYR A 1 304 ? 18.031 -25.812 -20.906 1 98.81 304 TYR A C 1
ATOM 2326 O O . TYR A 1 304 ? 17.031 -25.109 -20.875 1 98.81 304 TYR A O 1
ATOM 2334 N N . LEU A 1 305 ? 19.219 -25.406 -20.438 1 98.81 305 LEU A N 1
ATOM 2335 C CA . LEU A 1 305 ? 19.375 -24.047 -19.906 1 98.81 305 LEU A CA 1
ATOM 2336 C C . LEU A 1 305 ? 19.203 -23.016 -21.016 1 98.81 305 LEU A C 1
ATOM 2338 O O . LEU A 1 305 ? 18.578 -21.969 -20.781 1 98.81 305 LEU A O 1
ATOM 2342 N N . GLN A 1 306 ? 19.75 -23.297 -22.188 1 98.81 306 GLN A N 1
ATOM 2343 C CA . GLN A 1 306 ? 19.578 -22.391 -23.328 1 98.81 306 GLN A CA 1
ATOM 2344 C C . GLN A 1 306 ? 18.109 -22.234 -23.688 1 98.81 306 GLN A C 1
ATOM 2346 O O . GLN A 1 306 ? 17.656 -21.141 -24.062 1 98.81 306 GLN A O 1
ATOM 2351 N N . SER A 1 307 ? 17.406 -23.297 -23.609 1 98.81 307 SER A N 1
ATOM 2352 C CA . SER A 1 307 ? 15.961 -23.234 -23.828 1 98.81 307 SER A CA 1
ATOM 2353 C C . SER A 1 307 ? 15.289 -22.312 -22.812 1 98.81 307 SER A C 1
ATOM 2355 O O . SER A 1 307 ? 14.414 -21.531 -23.156 1 98.81 307 SER A O 1
ATOM 2357 N N . CYS A 1 308 ? 15.719 -22.422 -21.531 1 98.88 308 CYS A N 1
ATOM 2358 C CA . CYS A 1 308 ? 15.172 -21.562 -20.484 1 98.88 308 CYS A CA 1
ATOM 2359 C C . CYS A 1 308 ? 15.43 -20.094 -20.797 1 98.88 308 CYS A C 1
ATOM 2361 O O . CYS A 1 308 ? 14.555 -19.25 -20.594 1 98.88 308 CYS A O 1
ATOM 2363 N N . VAL A 1 309 ? 16.594 -19.812 -21.281 1 98.88 309 VAL A N 1
ATOM 2364 C CA . VAL A 1 309 ? 16.969 -18.438 -21.609 1 98.88 309 VAL A CA 1
ATOM 2365 C C . VAL A 1 309 ? 16.062 -17.922 -22.734 1 98.88 309 VAL A C 1
ATOM 2367 O O . VAL A 1 309 ? 15.578 -16.781 -22.656 1 98.88 309 VAL A O 1
ATOM 2370 N N . LYS A 1 310 ? 15.836 -18.75 -23.703 1 98.69 310 LYS A N 1
ATOM 2371 C CA . LYS A 1 310 ? 14.953 -18.359 -24.797 1 98.69 310 LYS A CA 1
ATOM 2372 C C . LYS A 1 310 ? 13.523 -18.141 -24.297 1 98.69 310 LYS A C 1
ATOM 2374 O O . LYS A 1 310 ? 12.828 -17.234 -24.766 1 98.69 310 LYS A O 1
ATOM 2379 N N . CYS A 1 311 ? 13.109 -18.984 -23.375 1 98.81 311 CYS A N 1
ATOM 2380 C CA . CYS A 1 311 ? 11.797 -18.812 -22.766 1 98.81 311 CYS A CA 1
ATOM 2381 C C . CYS A 1 311 ? 11.695 -17.469 -22.062 1 98.81 311 CYS A C 1
ATOM 2383 O O . CYS A 1 311 ? 10.68 -16.781 -22.172 1 98.81 311 CYS A O 1
ATOM 2385 N N . ALA A 1 312 ? 12.742 -17.125 -21.375 1 98.56 312 ALA A N 1
ATOM 2386 C CA . ALA A 1 312 ? 12.766 -15.844 -20.656 1 98.56 312 ALA A CA 1
ATOM 2387 C C . ALA A 1 312 ? 12.695 -14.672 -21.625 1 98.56 312 ALA A C 1
ATOM 2389 O O . ALA A 1 312 ? 12 -13.68 -21.359 1 98.56 312 ALA A O 1
ATOM 2390 N N . GLU A 1 313 ? 13.352 -14.805 -22.734 1 97.56 313 GLU A N 1
ATOM 2391 C CA . GLU A 1 313 ? 13.391 -13.711 -23.703 1 97.56 313 GLU A CA 1
ATOM 2392 C C . GLU A 1 313 ? 12.023 -13.477 -24.328 1 97.56 313 GLU A C 1
ATOM 2394 O O . GLU A 1 313 ? 11.57 -12.336 -24.453 1 97.56 313 GLU A O 1
ATOM 2399 N N . VAL A 1 314 ? 11.406 -14.516 -24.734 1 96.88 314 VAL A N 1
ATOM 2400 C CA . VAL A 1 314 ? 10.094 -14.344 -25.359 1 96.88 314 VAL A CA 1
ATOM 2401 C C . VAL A 1 314 ? 9.086 -13.859 -24.312 1 96.88 314 VAL A C 1
ATOM 2403 O O . VAL A 1 314 ? 8.188 -13.07 -24.641 1 96.88 314 VAL A O 1
ATOM 2406 N N . THR A 1 315 ? 9.227 -14.305 -23.062 1 97.81 315 THR A N 1
ATOM 2407 C CA . THR A 1 315 ? 8.344 -13.852 -21.984 1 97.81 315 THR A CA 1
ATOM 2408 C C . THR A 1 315 ? 8.539 -12.359 -21.719 1 97.81 315 THR A C 1
ATOM 2410 O O . THR A 1 315 ? 7.578 -11.641 -21.453 1 97.81 315 THR A O 1
ATOM 2413 N N . TRP A 1 316 ? 9.789 -11.938 -21.734 1 96.56 316 TRP A N 1
ATOM 2414 C CA . TRP A 1 316 ? 10.07 -10.516 -21.562 1 96.56 316 TRP A CA 1
ATOM 2415 C C . TRP A 1 316 ? 9.406 -9.688 -22.656 1 96.56 316 TRP A C 1
ATOM 2417 O O . TRP A 1 316 ? 8.797 -8.648 -22.375 1 96.56 316 TRP A O 1
ATOM 2427 N N . ASN A 1 317 ? 9.445 -10.195 -23.859 1 94.06 317 ASN A N 1
ATOM 2428 C CA . ASN A 1 317 ? 8.992 -9.438 -25.016 1 94.06 317 ASN A CA 1
ATOM 2429 C C . ASN A 1 317 ? 7.469 -9.469 -25.141 1 94.06 317 ASN A C 1
ATOM 2431 O O . ASN A 1 317 ? 6.859 -8.5 -25.594 1 94.06 317 ASN A O 1
ATOM 2435 N N . LYS A 1 318 ? 6.863 -10.578 -24.688 1 94.5 318 LYS A N 1
ATOM 2436 C CA . LYS A 1 318 ? 5.449 -10.758 -25 1 94.5 318 LYS A CA 1
ATOM 2437 C C . LYS A 1 318 ? 4.652 -11.141 -23.75 1 94.5 318 LYS A C 1
ATOM 2439 O O . LYS A 1 318 ? 3.477 -11.5 -23.859 1 94.5 318 LYS A O 1
ATOM 2444 N N . GLY A 1 319 ? 5.227 -11.016 -22.609 1 96.44 319 GLY A N 1
ATOM 2445 C CA . GLY A 1 319 ? 4.621 -11.547 -21.391 1 96.44 319 GLY A CA 1
ATOM 2446 C C . GLY A 1 319 ? 3.758 -10.531 -20.656 1 96.44 319 GLY A C 1
ATOM 2447 O O . GLY A 1 319 ? 3.195 -10.836 -19.609 1 96.44 319 GLY A O 1
ATOM 2448 N N . LEU A 1 320 ? 3.654 -9.266 -21.109 1 95.94 320 LEU A N 1
ATOM 2449 C CA . LEU A 1 320 ? 2.717 -8.297 -20.562 1 95.94 320 LEU A CA 1
ATOM 2450 C C . LEU A 1 320 ? 1.314 -8.516 -21.109 1 95.94 320 LEU A C 1
ATOM 2452 O O . LEU A 1 320 ? 0.825 -7.711 -21.922 1 95.94 320 LEU A O 1
ATOM 2456 N N . LEU A 1 321 ? 0.66 -9.516 -20.562 1 96.31 321 LEU A N 1
ATOM 2457 C CA . LEU A 1 321 ? -0.56 -10.078 -21.141 1 96.31 321 LEU A CA 1
ATOM 2458 C C . LEU A 1 321 ? -1.77 -9.219 -20.781 1 96.31 321 LEU A C 1
ATOM 2460 O O . LEU A 1 321 ? -1.834 -8.648 -19.688 1 96.31 321 LEU A O 1
ATOM 2464 N N . THR A 1 322 ? -2.762 -9.227 -21.672 1 94.5 322 THR A N 1
ATOM 2465 C CA . THR A 1 322 ? -3.914 -8.352 -21.484 1 94.5 322 THR A CA 1
ATOM 2466 C C . THR A 1 322 ? -5.098 -9.125 -20.922 1 94.5 322 THR A C 1
ATOM 2468 O O . THR A 1 322 ? -6.176 -8.555 -20.719 1 94.5 322 THR A O 1
ATOM 2471 N N . LYS A 1 323 ? -4.898 -10.391 -20.594 1 94.81 323 LYS A N 1
ATOM 2472 C CA . LYS A 1 323 ? -5.988 -11.203 -20.062 1 94.81 323 LYS A CA 1
ATOM 2473 C C . LYS A 1 323 ? -6.105 -11.055 -18.547 1 94.81 323 LYS A C 1
ATOM 2475 O O . LYS A 1 323 ? -7.039 -11.578 -17.938 1 94.81 323 LYS A O 1
ATOM 2480 N N . GLY A 1 324 ? -5.211 -10.32 -17.984 1 97.12 324 GLY A N 1
ATOM 2481 C CA . GLY A 1 324 ? -5.258 -10.086 -16.547 1 97.12 324 GLY A CA 1
ATOM 2482 C C . GLY A 1 324 ? -3.928 -10.328 -15.859 1 97.12 324 GLY A C 1
ATOM 2483 O O . GLY A 1 324 ? -2.922 -10.602 -16.516 1 97.12 324 GLY A O 1
ATOM 2484 N N . PRO A 1 325 ? -3.875 -10.242 -14.578 1 98.38 325 PRO A N 1
ATOM 2485 C CA . PRO A 1 325 ? -2.605 -10.312 -13.852 1 98.38 325 PRO A CA 1
ATOM 2486 C C . PRO A 1 325 ? -2.285 -11.719 -13.359 1 98.38 325 PRO A C 1
ATOM 2488 O O . PRO A 1 325 ? -1.214 -11.945 -12.789 1 98.38 325 PRO A O 1
ATOM 2491 N N . GLY A 1 326 ? -3.096 -12.727 -13.516 1 98.56 326 GLY A N 1
ATOM 2492 C CA . GLY A 1 326 ? -3.018 -14.023 -12.867 1 98.56 326 GLY A CA 1
ATOM 2493 C C . GLY A 1 326 ? -1.787 -14.82 -13.258 1 98.56 326 GLY A C 1
ATOM 2494 O O . GLY A 1 326 ? -0.913 -14.312 -13.969 1 98.56 326 GLY A O 1
ATOM 2495 N N . ILE A 1 327 ? -1.733 -16.078 -12.797 1 98.81 327 ILE A N 1
ATOM 2496 C CA . ILE A 1 327 ? -0.511 -16.844 -13 1 98.81 327 ILE A CA 1
ATOM 2497 C C . ILE A 1 327 ? -0.704 -17.828 -14.164 1 98.81 327 ILE A C 1
ATOM 2499 O O . ILE A 1 327 ? 0.267 -18.375 -14.688 1 98.81 327 ILE A O 1
ATOM 2503 N N . CYS A 1 328 ? -1.918 -18 -14.586 1 98.38 328 CYS A N 1
ATOM 2504 C CA . CYS A 1 328 ? -2.16 -18.938 -15.68 1 98.38 328 CYS A CA 1
ATOM 2505 C C . CYS A 1 328 ? -1.857 -18.297 -17.031 1 98.38 328 CYS A C 1
ATOM 2507 O O . CYS A 1 328 ? -0.927 -18.703 -17.719 1 98.38 328 CYS A O 1
ATOM 2509 N N . HIS A 1 329 ? -2.6 -17.391 -17.438 1 97.94 329 HIS A N 1
ATOM 2510 C CA . HIS A 1 329 ? -2.422 -16.656 -18.688 1 97.94 329 HIS A CA 1
ATOM 2511 C C . HIS A 1 329 ? -2.4 -15.156 -18.438 1 97.94 329 HIS A C 1
ATOM 2513 O O . HIS A 1 329 ? -3.049 -14.391 -19.156 1 97.94 329 HIS A O 1
ATOM 2519 N N . GLY A 1 330 ? -1.604 -14.789 -17.344 1 98.06 330 GLY A N 1
ATOM 2520 C CA . GLY A 1 330 ? -1.469 -13.398 -16.953 1 98.06 330 GLY A CA 1
ATOM 2521 C C . GLY A 1 330 ? -0.033 -12.984 -16.688 1 98.06 330 GLY A C 1
ATOM 2522 O O . GLY A 1 330 ? 0.885 -13.797 -16.828 1 98.06 330 GLY A O 1
ATOM 2523 N N . VAL A 1 331 ? 0.125 -11.727 -16.25 1 98.38 331 VAL A N 1
ATOM 2524 C CA . VAL A 1 331 ? 1.437 -11.102 -16.141 1 98.38 331 VAL A CA 1
ATOM 2525 C C . VAL A 1 331 ? 2.213 -11.727 -14.984 1 98.38 331 VAL A C 1
ATOM 2527 O O . VAL A 1 331 ? 3.438 -11.867 -15.062 1 98.38 331 VAL A O 1
ATOM 2530 N N . ALA A 1 332 ? 1.529 -12.133 -13.922 1 98.88 332 ALA A N 1
ATOM 2531 C CA . ALA A 1 332 ? 2.213 -12.75 -12.789 1 98.88 332 ALA A CA 1
ATOM 2532 C C . ALA A 1 332 ? 2.848 -14.078 -13.188 1 98.88 332 ALA A C 1
ATOM 2534 O O . ALA A 1 332 ? 3.957 -14.398 -12.75 1 98.88 332 ALA A O 1
ATOM 2535 N N . GLY A 1 333 ? 2.102 -14.844 -13.984 1 98.75 333 GLY A N 1
ATOM 2536 C CA . GLY A 1 333 ? 2.693 -16.062 -14.5 1 98.75 333 GLY A CA 1
ATOM 2537 C C . GLY A 1 333 ? 3.965 -15.828 -15.297 1 98.75 333 GLY A C 1
ATOM 2538 O O . GLY A 1 333 ? 4.938 -16.562 -15.156 1 98.75 333 GLY A O 1
ATOM 2539 N N . SER A 1 334 ? 3.924 -14.758 -16.109 1 98.56 334 SER A N 1
ATOM 2540 C CA . SER A 1 334 ? 5.117 -14.352 -16.844 1 98.56 334 SER A CA 1
ATOM 2541 C C . SER A 1 334 ? 6.242 -13.945 -15.891 1 98.56 334 SER A C 1
ATOM 2543 O O . SER A 1 334 ? 7.406 -14.273 -16.125 1 98.56 334 SER A O 1
ATOM 2545 N N . GLY A 1 335 ? 5.887 -13.289 -14.875 1 98.62 335 GLY A N 1
ATOM 2546 C CA . GLY A 1 335 ? 6.871 -12.852 -13.898 1 98.62 335 GLY A CA 1
ATOM 2547 C C . GLY A 1 335 ? 7.605 -14 -13.234 1 98.62 335 GLY A C 1
ATOM 2548 O O . GLY A 1 335 ? 8.812 -13.914 -12.984 1 98.62 335 GLY A O 1
ATOM 2549 N N . TYR A 1 336 ? 6.938 -15.086 -12.922 1 98.88 336 TYR A N 1
ATOM 2550 C CA . TYR A 1 336 ? 7.531 -16.25 -12.258 1 98.88 336 TYR A CA 1
ATOM 2551 C C . TYR A 1 336 ? 8.641 -16.844 -13.109 1 98.88 336 TYR A C 1
ATOM 2553 O O . TYR A 1 336 ? 9.555 -17.5 -12.586 1 98.88 336 TYR A O 1
ATOM 2561 N N . VAL A 1 337 ? 8.57 -16.609 -14.438 1 98.88 337 VAL A N 1
ATOM 2562 C CA . VAL A 1 337 ? 9.625 -17.109 -15.305 1 98.88 337 VAL A CA 1
ATOM 2563 C C . VAL A 1 337 ? 10.969 -16.5 -14.906 1 98.88 337 VAL A C 1
ATOM 2565 O O . VAL A 1 337 ? 11.977 -17.203 -14.805 1 98.88 337 VAL A O 1
ATOM 2568 N N . PHE A 1 338 ? 10.945 -15.242 -14.641 1 98.5 338 PHE A N 1
ATOM 2569 C CA . PHE A 1 338 ? 12.18 -14.539 -14.297 1 98.5 338 PHE A CA 1
ATOM 2570 C C . PHE A 1 338 ? 12.656 -14.938 -12.906 1 98.5 338 PHE A C 1
ATOM 2572 O O . PHE A 1 338 ? 13.867 -15.039 -12.664 1 98.5 338 PHE A O 1
ATOM 2579 N N . LEU A 1 339 ? 11.742 -15.188 -12 1 98.69 339 LEU A N 1
ATOM 2580 C CA . LEU A 1 339 ? 12.141 -15.672 -10.68 1 98.69 339 LEU A CA 1
ATOM 2581 C C . LEU A 1 339 ? 12.781 -17.047 -10.766 1 98.69 339 LEU A C 1
ATOM 2583 O O . LEU A 1 339 ? 13.766 -17.328 -10.078 1 98.69 339 LEU A O 1
ATOM 2587 N N . LEU A 1 340 ? 12.203 -17.875 -11.617 1 98.81 340 LEU A N 1
ATOM 2588 C CA . LEU A 1 340 ? 12.781 -19.188 -11.836 1 98.81 340 LEU A CA 1
ATOM 2589 C C . LEU A 1 340 ? 14.203 -19.094 -12.367 1 98.81 340 LEU A C 1
ATOM 2591 O O . LEU A 1 340 ? 15.109 -19.766 -11.859 1 98.81 340 LEU A O 1
ATOM 2595 N N . LEU A 1 341 ? 14.398 -18.25 -13.367 1 98.81 341 LEU A N 1
ATOM 2596 C CA . LEU A 1 341 ? 15.719 -18.141 -13.969 1 98.81 341 LEU A CA 1
ATOM 2597 C C . LEU A 1 341 ? 16.703 -17.5 -13 1 98.81 341 LEU A C 1
ATOM 2599 O O . LEU A 1 341 ? 17.891 -17.828 -13.016 1 98.81 341 LEU A O 1
ATOM 2603 N N . PHE A 1 342 ? 16.281 -16.562 -12.203 1 98.31 342 PHE A N 1
ATOM 2604 C CA . PHE A 1 342 ? 17.141 -16.016 -11.164 1 98.31 342 PHE A CA 1
ATOM 2605 C C . PHE A 1 342 ? 17.641 -17.109 -10.227 1 98.31 342 PHE A C 1
ATOM 2607 O O . PHE A 1 342 ? 18.828 -17.188 -9.93 1 98.31 342 PHE A O 1
ATOM 2614 N N . ARG A 1 343 ? 16.734 -17.953 -9.773 1 98.19 343 ARG A N 1
ATOM 2615 C CA . ARG A 1 343 ? 17.125 -19.031 -8.875 1 98.19 343 ARG A CA 1
ATOM 2616 C C . ARG A 1 343 ? 18.047 -20.031 -9.578 1 98.19 343 ARG A C 1
ATOM 2618 O O . ARG A 1 343 ? 18.953 -20.594 -8.961 1 98.19 343 ARG A O 1
ATOM 2625 N N . LEU A 1 344 ? 17.75 -20.234 -10.859 1 98.06 344 LEU A N 1
ATOM 2626 C CA . LEU A 1 344 ? 18.484 -21.234 -11.633 1 98.06 344 LEU A CA 1
ATOM 2627 C C . LEU A 1 344 ? 19.906 -20.75 -11.922 1 98.06 344 LEU A C 1
ATOM 2629 O O . LEU A 1 344 ? 20.844 -21.547 -11.914 1 98.06 344 LEU A O 1
ATOM 2633 N N . THR A 1 345 ? 20.109 -19.375 -12.141 1 98.06 345 THR A N 1
ATOM 2634 C CA . THR A 1 345 ? 21.375 -18.891 -12.688 1 98.06 345 THR A CA 1
ATOM 2635 C C . THR A 1 345 ? 22.047 -17.922 -11.719 1 98.06 345 THR A C 1
ATOM 2637 O O . THR A 1 345 ? 23.234 -17.656 -11.828 1 98.06 345 THR A O 1
ATOM 2640 N N . GLY A 1 346 ? 21.266 -17.297 -10.828 1 97.38 346 GLY A N 1
ATOM 2641 C CA . GLY A 1 346 ? 21.797 -16.281 -9.938 1 97.38 346 GLY A CA 1
ATOM 2642 C C . GLY A 1 346 ? 21.969 -14.93 -10.609 1 97.38 346 GLY A C 1
ATOM 2643 O O . GLY A 1 346 ? 22.438 -13.969 -9.984 1 97.38 346 GLY A O 1
ATOM 2644 N N . GLU A 1 347 ? 21.531 -14.859 -11.859 1 96.94 347 GLU A N 1
ATOM 2645 C CA . GLU A 1 347 ? 21.75 -13.625 -12.602 1 96.94 347 GLU A CA 1
ATOM 2646 C C . GLU A 1 347 ? 20.734 -12.555 -12.195 1 96.94 347 GLU A C 1
ATOM 2648 O O . GLU A 1 347 ? 19.531 -12.75 -12.336 1 96.94 347 GLU A O 1
ATOM 2653 N N . GLN A 1 348 ? 21.203 -11.367 -11.938 1 94.19 348 GLN A N 1
ATOM 2654 C CA . GLN A 1 348 ? 20.422 -10.305 -11.328 1 94.19 348 GLN A CA 1
ATOM 2655 C C . GLN A 1 348 ? 19.453 -9.695 -12.336 1 94.19 348 GLN A C 1
ATOM 2657 O O . GLN A 1 348 ? 18.391 -9.203 -11.961 1 94.19 348 GLN A O 1
ATOM 2662 N N . HIS A 1 349 ? 19.766 -9.734 -13.586 1 93.94 349 HIS A N 1
ATOM 2663 C CA . HIS A 1 349 ? 18.891 -9.102 -14.57 1 93.94 349 HIS A CA 1
ATOM 2664 C C . HIS A 1 349 ? 17.531 -9.781 -14.633 1 93.94 349 HIS A C 1
ATOM 2666 O O . HIS A 1 349 ? 16.531 -9.141 -14.93 1 93.94 349 HIS A O 1
ATOM 2672 N N . TYR A 1 350 ? 17.438 -11.094 -14.328 1 96.94 350 TYR A N 1
ATOM 2673 C CA . TYR A 1 350 ? 16.156 -11.766 -14.258 1 96.94 350 TYR A CA 1
ATOM 2674 C C . TYR A 1 350 ? 15.312 -11.219 -13.109 1 96.94 350 TYR A C 1
ATOM 2676 O O . TYR A 1 350 ? 14.102 -11.07 -13.234 1 96.94 350 TYR A O 1
ATOM 2684 N N . LEU A 1 351 ? 16.016 -10.992 -12.016 1 96.06 351 LEU A N 1
ATOM 2685 C CA . LEU A 1 351 ? 15.32 -10.391 -10.883 1 96.06 351 LEU A CA 1
ATOM 2686 C C . LEU A 1 351 ? 14.797 -9.008 -11.242 1 96.06 351 LEU A C 1
ATOM 2688 O O . LEU A 1 351 ? 13.672 -8.648 -10.867 1 96.06 351 LEU A O 1
ATOM 2692 N N . GLN A 1 352 ? 15.547 -8.234 -11.953 1 94.38 352 GLN A N 1
ATOM 2693 C CA . GLN A 1 352 ? 15.117 -6.914 -12.406 1 94.38 352 GLN A CA 1
ATOM 2694 C C . GLN A 1 352 ? 13.891 -7.012 -13.312 1 94.38 352 GLN A C 1
ATOM 2696 O O . GLN A 1 352 ? 12.977 -6.191 -13.219 1 94.38 352 GLN A O 1
ATOM 2701 N N . ARG A 1 353 ? 13.844 -8.023 -14.141 1 95.12 353 ARG A N 1
ATOM 2702 C CA . ARG A 1 353 ? 12.711 -8.227 -15.031 1 95.12 353 ARG A CA 1
ATOM 2703 C C . ARG A 1 353 ? 11.453 -8.602 -14.25 1 95.12 353 ARG A C 1
ATOM 2705 O O . ARG A 1 353 ? 10.352 -8.156 -14.578 1 95.12 353 ARG A O 1
ATOM 2712 N N . ALA A 1 354 ? 11.695 -9.414 -13.203 1 97.31 354 ALA A N 1
ATOM 2713 C CA . ALA A 1 354 ? 10.562 -9.766 -12.352 1 97.31 354 ALA A CA 1
ATOM 2714 C C . ALA A 1 354 ? 9.977 -8.523 -11.688 1 97.31 354 ALA A C 1
ATOM 2716 O O . ALA A 1 354 ? 8.75 -8.352 -11.641 1 97.31 354 ALA A O 1
ATOM 2717 N N . HIS A 1 355 ? 10.844 -7.637 -11.211 1 96.19 355 HIS A N 1
ATOM 2718 C CA . HIS A 1 355 ? 10.406 -6.391 -10.594 1 96.19 355 HIS A CA 1
ATOM 2719 C C . HIS A 1 355 ? 9.695 -5.496 -11.602 1 96.19 355 HIS A C 1
ATOM 2721 O O . HIS A 1 355 ? 8.711 -4.832 -11.273 1 96.19 355 HIS A O 1
ATOM 2727 N N . ALA A 1 356 ? 10.219 -5.469 -12.797 1 94.5 356 ALA A N 1
ATOM 2728 C CA . ALA A 1 356 ? 9.586 -4.672 -13.844 1 94.5 356 ALA A CA 1
ATOM 2729 C C . ALA A 1 356 ? 8.156 -5.125 -14.102 1 94.5 356 ALA A C 1
ATOM 2731 O O . ALA A 1 356 ? 7.254 -4.297 -14.273 1 94.5 356 ALA A O 1
ATOM 2732 N N . PHE A 1 357 ? 7.93 -6.402 -14.109 1 96.19 357 PHE A N 1
ATOM 2733 C CA . PHE A 1 357 ? 6.594 -6.938 -14.336 1 96.19 357 PHE A CA 1
ATOM 2734 C C . PHE A 1 357 ? 5.676 -6.637 -13.156 1 96.19 357 PHE A C 1
ATOM 2736 O O . PHE A 1 357 ? 4.488 -6.355 -13.344 1 96.19 357 PHE A O 1
ATOM 2743 N N . ALA A 1 358 ? 6.246 -6.75 -11.961 1 96.69 358 ALA A N 1
ATOM 2744 C CA . ALA A 1 358 ? 5.477 -6.375 -10.773 1 96.69 358 ALA A CA 1
ATOM 2745 C C . ALA A 1 358 ? 5.039 -4.914 -10.844 1 96.69 358 ALA A C 1
ATOM 2747 O O . ALA A 1 358 ? 3.885 -4.59 -10.555 1 96.69 358 ALA A O 1
ATOM 2748 N N . ARG A 1 359 ? 5.938 -4.059 -11.25 1 93 359 ARG A N 1
ATOM 2749 C CA . ARG A 1 359 ? 5.625 -2.639 -11.391 1 93 359 ARG A CA 1
ATOM 2750 C C . ARG A 1 359 ? 4.566 -2.414 -12.461 1 93 359 ARG A C 1
ATOM 2752 O O . ARG A 1 359 ? 3.695 -1.553 -12.312 1 93 359 ARG A O 1
ATOM 2759 N N . PHE A 1 360 ? 4.621 -3.15 -13.469 1 93.81 360 PHE A N 1
ATOM 2760 C CA . PHE A 1 360 ? 3.668 -3.029 -14.562 1 93.81 360 PHE A CA 1
ATOM 2761 C C . PHE A 1 360 ? 2.258 -3.377 -14.102 1 93.81 360 PHE A C 1
ATOM 2763 O O . PHE A 1 360 ? 1.294 -2.703 -14.469 1 93.81 360 PHE A O 1
ATOM 2770 N N . ILE A 1 361 ? 2.164 -4.41 -13.281 1 96.38 361 ILE A N 1
ATOM 2771 C CA . ILE A 1 361 ? 0.871 -4.852 -12.773 1 96.38 361 ILE A CA 1
ATOM 2772 C C . ILE A 1 361 ? 0.206 -3.717 -12 1 96.38 361 ILE A C 1
ATOM 2774 O O . ILE A 1 361 ? -1.015 -3.547 -12.055 1 96.38 361 ILE A O 1
ATOM 2778 N N . ASP A 1 362 ? 0.965 -2.887 -11.32 1 93 362 ASP A N 1
ATOM 2779 C CA . ASP A 1 362 ? 0.424 -1.815 -10.492 1 93 362 ASP A CA 1
ATOM 2780 C C . ASP A 1 362 ? 0.365 -0.498 -11.266 1 93 362 ASP A C 1
ATOM 2782 O O . ASP A 1 362 ? 0.006 0.539 -10.703 1 93 362 ASP A O 1
ATOM 2786 N N . SER A 1 363 ? 0.725 -0.503 -12.523 1 91.19 363 SER A N 1
ATOM 2787 C CA . SER A 1 363 ? 0.78 0.722 -13.312 1 91.19 363 SER A CA 1
ATOM 2788 C C . SER A 1 363 ? -0.611 1.152 -13.758 1 91.19 363 SER A C 1
ATOM 2790 O O . SER A 1 363 ? -1.541 0.343 -13.781 1 91.19 363 SER A O 1
ATOM 2792 N N . GLU A 1 364 ? -0.766 2.41 -14.156 1 88.25 364 GLU A N 1
ATOM 2793 C CA . GLU A 1 364 ? -2.01 2.947 -14.703 1 88.25 364 GLU A CA 1
ATOM 2794 C C . GLU A 1 364 ? -2.369 2.273 -16.031 1 88.25 364 GLU A C 1
ATOM 2796 O O . GLU A 1 364 ? -3.549 2.082 -16.328 1 88.25 364 GLU A O 1
ATOM 2801 N N . GLU A 1 365 ? -1.38 1.948 -16.703 1 89.75 365 GLU A N 1
ATOM 2802 C CA . GLU A 1 365 ? -1.577 1.327 -18.016 1 89.75 365 GLU A CA 1
ATOM 2803 C C . GLU A 1 365 ? -2.273 -0.025 -17.891 1 89.75 365 GLU A C 1
ATOM 2805 O O . GLU A 1 365 ? -3.062 -0.409 -18.75 1 89.75 365 GLU A O 1
ATOM 2810 N N . PHE A 1 366 ? -2.008 -0.755 -16.797 1 94.69 366 PHE A N 1
ATOM 2811 C CA . PHE A 1 366 ? -2.508 -2.117 -16.656 1 94.69 366 PHE A CA 1
ATOM 2812 C C . PHE A 1 366 ? -3.826 -2.129 -15.891 1 94.69 366 PHE A C 1
ATOM 2814 O O . PHE A 1 366 ? -4.531 -3.141 -15.867 1 94.69 366 PHE A O 1
ATOM 2821 N N . LYS A 1 367 ? -4.254 -1.085 -15.289 1 92.5 367 LYS A N 1
ATOM 2822 C CA . LYS A 1 367 ? -5.414 -0.998 -14.414 1 92.5 367 LYS A CA 1
ATOM 2823 C C . LYS A 1 367 ? -6.664 -1.546 -15.094 1 92.5 367 LYS A C 1
ATOM 2825 O O . LYS A 1 367 ? -7.449 -2.271 -14.484 1 92.5 367 LYS A O 1
ATOM 2830 N N . PRO A 1 368 ? -6.871 -1.292 -16.422 1 93.25 368 PRO A N 1
ATOM 2831 C CA . PRO A 1 368 ? -8.078 -1.801 -17.078 1 93.25 368 PRO A CA 1
ATOM 2832 C C . PRO A 1 368 ? -8.094 -3.324 -17.188 1 93.25 368 PRO A C 1
ATOM 2834 O O . PRO A 1 368 ? -9.148 -3.922 -17.406 1 93.25 368 PRO A O 1
ATOM 2837 N N . TYR A 1 369 ? -6.949 -3.977 -17.031 1 94.88 369 TYR A N 1
ATOM 2838 C CA . TYR A 1 369 ? -6.824 -5.414 -17.266 1 94.88 369 TYR A CA 1
ATOM 2839 C C . TYR A 1 369 ? -6.801 -6.168 -15.938 1 94.88 369 TYR A C 1
ATOM 2841 O O . TYR A 1 369 ? -6.898 -7.398 -15.914 1 94.88 369 TYR A O 1
ATOM 2849 N N . LEU A 1 370 ? -6.758 -5.41 -14.844 1 95.06 370 LEU A N 1
ATOM 2850 C CA . LEU A 1 370 ? -6.527 -6 -13.531 1 95.06 370 LEU A CA 1
ATOM 2851 C C . LEU A 1 370 ? -7.652 -6.961 -13.164 1 95.06 370 LEU A C 1
ATOM 2853 O O . LEU A 1 370 ? -7.406 -8.016 -12.562 1 95.06 370 LEU A O 1
ATOM 2857 N N . LEU A 1 371 ? -8.898 -6.629 -13.492 1 94.69 371 LEU A N 1
ATOM 2858 C CA . LEU A 1 371 ? -10.055 -7.438 -13.109 1 94.69 371 LEU A CA 1
ATOM 2859 C C . LEU A 1 371 ? -10.758 -7.988 -14.344 1 94.69 371 LEU A C 1
ATOM 2861 O O . LEU A 1 371 ? -11.945 -8.312 -14.281 1 94.69 371 LEU A O 1
ATOM 2865 N N . LYS A 1 372 ? -10.07 -8.133 -15.422 1 93.56 372 LYS A N 1
ATOM 2866 C CA . LYS A 1 372 ? -10.633 -8.562 -16.703 1 93.56 372 LYS A CA 1
ATOM 2867 C C . LYS A 1 372 ? -10.953 -10.047 -16.688 1 93.56 372 LYS A C 1
ATOM 2869 O O . LYS A 1 372 ? -11.883 -10.492 -17.375 1 93.56 372 LYS A O 1
ATOM 2874 N N . PRO A 1 373 ? -10.195 -10.922 -15.992 1 95.56 373 PRO A N 1
ATOM 2875 C CA . PRO A 1 373 ? -10.453 -12.359 -16.047 1 95.56 373 PRO A CA 1
ATOM 2876 C C . PRO A 1 373 ? -11.867 -12.719 -15.594 1 95.56 373 PRO A C 1
ATOM 2878 O O . PRO A 1 373 ? -12.5 -11.953 -14.867 1 95.56 373 PRO A O 1
ATOM 2881 N N . ASP A 1 374 ? -12.312 -13.875 -16.031 1 95.19 374 ASP A N 1
ATOM 2882 C CA . ASP A 1 374 ? -13.625 -14.367 -15.633 1 95.19 374 ASP A CA 1
ATOM 2883 C C . ASP A 1 374 ? -13.703 -14.555 -14.117 1 95.19 374 ASP A C 1
ATOM 2885 O O . ASP A 1 374 ? -14.758 -14.359 -13.516 1 95.19 374 ASP A O 1
ATOM 2889 N N . CYS A 1 375 ? -12.625 -15.008 -13.547 1 97.44 375 CYS A N 1
ATOM 2890 C CA . CYS A 1 375 ? -12.508 -15.172 -12.102 1 97.44 375 CYS A CA 1
ATOM 2891 C C . CYS A 1 375 ? -11.367 -14.312 -11.555 1 97.44 375 CYS A C 1
ATOM 2893 O O . CYS A 1 375 ? -10.328 -14.844 -11.148 1 97.44 375 CYS A O 1
ATOM 2895 N N . PRO A 1 376 ? -11.609 -13.078 -11.43 1 98.25 376 PRO A N 1
ATOM 2896 C CA . PRO A 1 376 ? -10.539 -12.102 -11.242 1 98.25 376 PRO A CA 1
ATOM 2897 C C . PRO A 1 376 ? -9.875 -12.203 -9.867 1 98.25 376 PRO A C 1
ATOM 2899 O O . PRO A 1 376 ? -8.82 -11.609 -9.641 1 98.25 376 PRO A O 1
ATOM 2902 N N . PHE A 1 377 ? -10.438 -13.008 -8.961 1 98.62 377 PHE A N 1
ATOM 2903 C CA . PHE A 1 377 ? -9.867 -13.062 -7.617 1 98.62 377 PHE A CA 1
ATOM 2904 C C . PHE A 1 377 ? -9.305 -14.445 -7.32 1 98.62 377 PHE A C 1
ATOM 2906 O O . PHE A 1 377 ? -8.82 -14.703 -6.219 1 98.62 377 PHE A O 1
ATOM 2913 N N . SER A 1 378 ? -9.273 -15.312 -8.242 1 98.62 378 SER A N 1
ATOM 2914 C CA . SER A 1 378 ? -8.891 -16.719 -8.094 1 98.62 378 SER A CA 1
ATOM 2915 C C . SER A 1 378 ? -7.371 -16.875 -8.141 1 98.62 378 SER A C 1
ATOM 2917 O O . SER A 1 378 ? -6.648 -15.922 -8.43 1 98.62 378 SER A O 1
ATOM 2919 N N . LEU A 1 379 ? -6.93 -18.062 -7.82 1 98.81 379 LEU A N 1
ATOM 2920 C CA . LEU A 1 379 ? -5.504 -18.328 -7.711 1 98.81 379 LEU A CA 1
ATOM 2921 C C . LEU A 1 379 ? -4.836 -18.297 -9.086 1 98.81 379 LEU A C 1
ATOM 2923 O O . LEU A 1 379 ? -3.812 -17.641 -9.266 1 98.81 379 LEU A O 1
ATOM 2927 N N . TYR A 1 380 ? -5.41 -18.859 -10.047 1 98.75 380 TYR A N 1
ATOM 2928 C CA . TYR A 1 380 ? -4.688 -19.031 -11.305 1 98.75 380 TYR A CA 1
ATOM 2929 C C . TYR A 1 380 ? -5.012 -17.906 -12.281 1 98.75 380 TYR A C 1
ATOM 2931 O O . TYR A 1 380 ? -4.141 -17.453 -13.023 1 98.75 380 TYR A O 1
ATOM 2939 N N . GLU A 1 381 ? -6.258 -17.406 -12.281 1 98.31 381 GLU A N 1
ATOM 2940 C CA . GLU A 1 381 ? -6.637 -16.391 -13.258 1 98.31 381 GLU A CA 1
ATOM 2941 C C . GLU A 1 381 ? -6.551 -14.992 -12.656 1 98.31 381 GLU A C 1
ATOM 2943 O O . GLU A 1 381 ? -6.461 -14.008 -13.391 1 98.31 381 GLU A O 1
ATOM 2948 N N . GLY A 1 382 ? -6.523 -14.953 -11.32 1 98.5 382 GLY A N 1
ATOM 2949 C CA . GLY A 1 382 ? -6.82 -13.656 -10.734 1 98.5 382 GLY A CA 1
ATOM 2950 C C . GLY A 1 382 ? -5.742 -13.164 -9.789 1 98.5 382 GLY A C 1
ATOM 2951 O O . GLY A 1 382 ? -4.57 -13.516 -9.938 1 98.5 382 GLY A O 1
ATOM 2952 N N . LEU A 1 383 ? -6.215 -12.312 -8.844 1 98.81 383 LEU A N 1
ATOM 2953 C CA . LEU A 1 383 ? -5.34 -11.539 -7.969 1 98.81 383 LEU A CA 1
ATOM 2954 C C . LEU A 1 383 ? -4.676 -12.438 -6.934 1 98.81 383 LEU A C 1
ATOM 2956 O O . LEU A 1 383 ? -3.592 -12.133 -6.438 1 98.81 383 LEU A O 1
ATOM 2960 N N . ALA A 1 384 ? -5.324 -13.602 -6.566 1 98.94 384 ALA A N 1
ATOM 2961 C CA . ALA A 1 384 ? -4.707 -14.469 -5.562 1 98.94 384 ALA A CA 1
ATOM 2962 C C . ALA A 1 384 ? -3.346 -14.969 -6.035 1 98.94 384 ALA A C 1
ATOM 2964 O O . ALA A 1 384 ? -2.379 -14.977 -5.266 1 98.94 384 ALA A O 1
ATOM 2965 N N . GLY A 1 385 ? -3.314 -15.344 -7.273 1 98.88 385 GLY A N 1
ATOM 2966 C CA . GLY A 1 385 ? -2.033 -15.742 -7.836 1 98.88 385 GLY A CA 1
ATOM 2967 C C . GLY A 1 385 ? -1.052 -14.586 -7.953 1 98.88 385 GLY A C 1
ATOM 2968 O O . GLY A 1 385 ? 0.153 -14.773 -7.762 1 98.88 385 GLY A O 1
ATOM 2969 N N . THR A 1 386 ? -1.556 -13.422 -8.273 1 98.94 386 THR A N 1
ATOM 2970 C CA . THR A 1 386 ? -0.732 -12.219 -8.336 1 98.94 386 THR A CA 1
ATOM 2971 C C . THR A 1 386 ? -0.096 -11.93 -6.977 1 98.94 386 THR A C 1
ATOM 2973 O O . THR A 1 386 ? 1.085 -11.586 -6.898 1 98.94 386 THR A O 1
ATOM 2976 N N . CYS A 1 387 ? -0.888 -12.102 -5.941 1 98.88 387 CYS A N 1
ATOM 2977 C CA . CYS A 1 387 ? -0.376 -11.906 -4.59 1 98.88 387 CYS A CA 1
ATOM 2978 C C . CYS A 1 387 ? 0.757 -12.883 -4.289 1 98.88 387 CYS A C 1
ATOM 2980 O O . CYS A 1 387 ? 1.759 -12.508 -3.678 1 98.88 387 CYS A O 1
ATOM 2982 N N . CYS A 1 388 ? 0.619 -14.125 -4.699 1 98.88 388 CYS A N 1
ATOM 2983 C CA . CYS A 1 388 ? 1.684 -15.102 -4.5 1 98.88 388 CYS A CA 1
ATOM 2984 C C . CYS A 1 388 ? 2.969 -14.656 -5.188 1 98.88 388 CYS A C 1
ATOM 2986 O O . CYS A 1 388 ? 4.051 -14.727 -4.602 1 98.88 388 CYS A O 1
ATOM 2988 N N . PHE A 1 389 ? 2.844 -14.172 -6.422 1 98.88 389 PHE A N 1
ATOM 2989 C CA . PHE A 1 389 ? 3.982 -13.711 -7.207 1 98.88 389 PHE A CA 1
ATOM 2990 C C . PHE A 1 389 ? 4.684 -12.547 -6.512 1 98.88 389 PHE A C 1
ATOM 2992 O O . PHE A 1 389 ? 5.902 -12.57 -6.332 1 98.88 389 PHE A O 1
ATOM 2999 N N . LEU A 1 390 ? 3.875 -11.57 -6.121 1 98.81 390 LEU A N 1
ATOM 3000 C CA . LEU A 1 390 ? 4.438 -10.391 -5.473 1 98.81 390 LEU A CA 1
ATOM 3001 C C . LEU A 1 390 ? 5.117 -10.758 -4.16 1 98.81 390 LEU A C 1
ATOM 3003 O O . LEU A 1 390 ? 6.195 -10.242 -3.85 1 98.81 390 LEU A O 1
ATOM 3007 N N . ASN A 1 391 ? 4.539 -11.625 -3.4 1 98.75 391 ASN A N 1
ATOM 3008 C CA . ASN A 1 391 ? 5.141 -12.102 -2.16 1 98.75 391 ASN A CA 1
ATOM 3009 C C . ASN A 1 391 ? 6.457 -12.828 -2.422 1 98.75 391 ASN A C 1
ATOM 3011 O O . ASN A 1 391 ? 7.434 -12.641 -1.698 1 98.75 391 ASN A O 1
ATOM 3015 N N . ASP A 1 392 ? 6.445 -13.656 -3.416 1 98.69 392 ASP A N 1
ATOM 3016 C CA . ASP A 1 392 ? 7.645 -14.422 -3.736 1 98.69 392 ASP A CA 1
ATOM 3017 C C . ASP A 1 392 ? 8.758 -13.508 -4.246 1 98.69 392 ASP A C 1
ATOM 3019 O O . ASP A 1 392 ? 9.945 -13.781 -4.016 1 98.69 392 ASP A O 1
ATOM 3023 N N . LEU A 1 393 ? 8.344 -12.477 -4.953 1 98.38 393 LEU A N 1
ATOM 3024 C CA . LEU A 1 393 ? 9.312 -11.5 -5.441 1 98.38 393 LEU A CA 1
ATOM 3025 C C . LEU A 1 393 ? 10.062 -10.844 -4.281 1 98.38 393 LEU A C 1
ATOM 3027 O O . LEU A 1 393 ? 11.227 -10.469 -4.422 1 98.38 393 LEU A O 1
ATOM 3031 N N . ALA A 1 394 ? 9.43 -10.742 -3.1 1 97.69 394 ALA A N 1
ATOM 3032 C CA . ALA A 1 394 ? 10.062 -10.172 -1.912 1 97.69 394 ALA A CA 1
ATOM 3033 C C . ALA A 1 394 ? 11.148 -11.094 -1.367 1 97.69 394 ALA A C 1
ATOM 3035 O O . ALA A 1 394 ? 12.055 -10.648 -0.664 1 97.69 394 ALA A O 1
ATOM 3036 N N . TYR A 1 395 ? 11.086 -12.391 -1.646 1 97.5 395 TYR A N 1
ATOM 3037 C CA . TYR A 1 395 ? 12.078 -13.391 -1.254 1 97.5 395 TYR A CA 1
ATOM 3038 C C . TYR A 1 395 ? 12.43 -14.305 -2.424 1 97.5 395 TYR A C 1
ATOM 3040 O O . TYR A 1 395 ? 12.141 -15.5 -2.391 1 97.5 395 TYR A O 1
ATOM 3048 N N . PRO A 1 396 ? 13.156 -13.711 -3.379 1 97.31 396 PRO A N 1
ATOM 3049 C CA . PRO A 1 396 ? 13.336 -14.391 -4.664 1 97.31 396 PRO A CA 1
ATOM 3050 C C . PRO A 1 396 ? 14.133 -15.688 -4.543 1 97.31 396 PRO A C 1
ATOM 3052 O O . PRO A 1 396 ? 13.992 -16.578 -5.379 1 97.31 396 PRO A O 1
ATOM 3055 N N . ASP A 1 397 ? 14.883 -15.883 -3.441 1 97.19 397 ASP A N 1
ATOM 3056 C CA . ASP A 1 397 ? 15.734 -17.047 -3.283 1 97.19 397 ASP A CA 1
ATOM 3057 C C . ASP A 1 397 ? 14.906 -18.297 -3.006 1 97.19 397 ASP A C 1
ATOM 3059 O O . ASP A 1 397 ? 15.391 -19.422 -3.156 1 97.19 397 ASP A O 1
ATOM 3063 N N . THR A 1 398 ? 13.664 -18.141 -2.611 1 96.69 398 THR A N 1
ATOM 3064 C CA . THR A 1 398 ? 12.805 -19.281 -2.318 1 96.69 398 THR A CA 1
ATOM 3065 C C . THR A 1 398 ? 11.555 -19.266 -3.186 1 96.69 398 THR A C 1
ATOM 3067 O O . THR A 1 398 ? 10.609 -20.016 -2.941 1 96.69 398 THR A O 1
ATOM 3070 N N . ALA A 1 399 ? 11.547 -18.391 -4.152 1 97.75 399 ALA A N 1
ATOM 3071 C CA . ALA A 1 399 ? 10.367 -18.219 -4.996 1 97.75 399 ALA A CA 1
ATOM 3072 C C . ALA A 1 399 ? 10.07 -19.484 -5.801 1 97.75 399 ALA A C 1
ATOM 3074 O O . ALA A 1 399 ? 10.992 -20.125 -6.32 1 97.75 399 ALA A O 1
ATOM 3075 N N . SER A 1 400 ? 8.836 -19.859 -5.828 1 97.56 400 SER A N 1
ATOM 3076 C CA . SER A 1 400 ? 8.398 -20.984 -6.637 1 97.56 400 SER A CA 1
ATOM 3077 C C . SER A 1 400 ? 6.953 -20.812 -7.094 1 97.56 400 SER A C 1
ATOM 3079 O O . SER A 1 400 ? 6.098 -20.391 -6.312 1 97.56 400 SER A O 1
ATOM 3081 N N . PHE A 1 401 ? 6.742 -21.109 -8.391 1 98.5 401 PHE A N 1
ATOM 3082 C CA . PHE A 1 401 ? 5.375 -21.141 -8.898 1 98.5 401 PHE A CA 1
ATOM 3083 C C . PHE A 1 401 ? 4.516 -22.078 -8.062 1 98.5 401 PHE A C 1
ATOM 3085 O O . PHE A 1 401 ? 4.957 -23.172 -7.68 1 98.5 401 PHE A O 1
ATOM 3092 N N . PRO A 1 402 ? 3.293 -21.703 -7.668 1 98.31 402 PRO A N 1
ATOM 3093 C CA . PRO A 1 402 ? 2.439 -22.531 -6.82 1 98.31 402 PRO A CA 1
ATOM 3094 C C . PRO A 1 402 ? 2.344 -23.984 -7.312 1 98.31 402 PRO A C 1
ATOM 3096 O O . PRO A 1 402 ? 1.971 -24.219 -8.461 1 98.31 402 PRO A O 1
ATOM 3099 N N . PHE A 1 403 ? 2.76 -24.906 -6.492 1 98.19 403 PHE A N 1
ATOM 3100 C CA . PHE A 1 403 ? 2.643 -26.359 -6.645 1 98.19 403 PHE A CA 1
ATOM 3101 C C . PHE A 1 403 ? 3.598 -26.859 -7.715 1 98.19 403 PHE A C 1
ATOM 3103 O O . PHE A 1 403 ? 3.449 -27.984 -8.203 1 98.19 403 PHE A O 1
ATOM 3110 N N . SER A 1 404 ? 4.496 -26 -8.156 1 95.75 404 SER A N 1
ATOM 3111 C CA . SER A 1 404 ? 5.457 -26.391 -9.18 1 95.75 404 SER A CA 1
ATOM 3112 C C . SER A 1 404 ? 6.859 -25.906 -8.844 1 95.75 404 SER A C 1
ATOM 3114 O O . SER A 1 404 ? 7.422 -25.078 -9.562 1 95.75 404 SER A O 1
ATOM 3116 N N . ASP A 1 405 ? 7.414 -26.469 -7.801 1 94.5 405 ASP A N 1
ATOM 3117 C CA . ASP A 1 405 ? 8.781 -26.125 -7.406 1 94.5 405 ASP A CA 1
ATOM 3118 C C . ASP A 1 405 ? 9.797 -27.016 -8.133 1 94.5 405 ASP A C 1
ATOM 3120 O O . ASP A 1 405 ? 9.82 -28.234 -7.941 1 94.5 405 ASP A O 1
ATOM 3124 N N . VAL A 1 406 ? 10.633 -26.453 -8.82 1 94.69 406 VAL A N 1
ATOM 3125 C CA . VAL A 1 406 ? 11.625 -27.141 -9.641 1 94.69 406 VAL A CA 1
ATOM 3126 C C . VAL A 1 406 ? 12.797 -27.578 -8.773 1 94.69 406 VAL A C 1
ATOM 3128 O O . VAL A 1 406 ? 13.531 -28.5 -9.133 1 94.69 406 VAL A O 1
ATOM 3131 N N . PHE A 1 407 ? 12.984 -27 -7.625 1 94.19 407 PHE A N 1
ATOM 3132 C CA . PHE A 1 407 ? 14.195 -27.156 -6.832 1 94.19 407 PHE A CA 1
ATOM 3133 C C . PHE A 1 407 ? 13.969 -28.125 -5.68 1 94.19 407 PHE A C 1
ATOM 3135 O O . PHE A 1 407 ? 12.891 -28.141 -5.078 1 94.19 407 PHE A O 1
ATOM 3142 N N . MET B 1 1 ? -8.57 31.188 -20.328 1 27.39 1 MET B N 1
ATOM 3143 C CA . MET B 1 1 ? -7.938 30.203 -19.453 1 27.39 1 MET B CA 1
ATOM 3144 C C . MET B 1 1 ? -8.938 29.656 -18.438 1 27.39 1 MET B C 1
ATOM 3146 O O . MET B 1 1 ? -9.477 30.406 -17.625 1 27.39 1 MET B O 1
ATOM 3150 N N . SER B 1 2 ? -9.852 28.766 -18.641 1 37.44 2 SER B N 1
ATOM 3151 C CA . SER B 1 2 ? -11.039 28.344 -17.906 1 37.44 2 SER B CA 1
ATOM 3152 C C . SER B 1 2 ? -10.719 28.156 -16.422 1 37.44 2 SER B C 1
ATOM 3154 O O . SER B 1 2 ? -9.742 27.484 -16.078 1 37.44 2 SER B O 1
ATOM 3156 N N . SER B 1 3 ? -10.945 29.047 -15.445 1 48.69 3 SER B N 1
ATOM 3157 C CA . SER B 1 3 ? -10.57 29.266 -14.047 1 48.69 3 SER B CA 1
ATOM 3158 C C . SER B 1 3 ? -10.781 28 -13.227 1 48.69 3 SER B C 1
ATOM 3160 O O . SER B 1 3 ? -11.906 27.5 -13.109 1 48.69 3 SER B O 1
ATOM 3162 N N . GLN B 1 4 ? -9.914 27 -13.234 1 62.97 4 GLN B N 1
ATOM 3163 C CA . GLN B 1 4 ? -9.953 25.719 -12.539 1 62.97 4 GLN B CA 1
ATOM 3164 C C . GLN B 1 4 ? -10.469 25.891 -11.109 1 62.97 4 GLN B C 1
ATOM 3166 O O . GLN B 1 4 ? -10.031 26.797 -10.391 1 62.97 4 GLN B O 1
ATOM 3171 N N . SER B 1 5 ? -11.602 25.312 -10.797 1 72.81 5 SER B N 1
ATOM 3172 C CA . SER B 1 5 ? -12.25 25.359 -9.492 1 72.81 5 SER B CA 1
ATOM 3173 C C . SER B 1 5 ? -11.258 25.109 -8.367 1 72.81 5 SER B C 1
ATOM 3175 O O . SER B 1 5 ? -10.312 24.328 -8.531 1 72.81 5 SER B O 1
ATOM 3177 N N . ARG B 1 6 ? -11.305 25.891 -7.324 1 79.38 6 ARG B N 1
ATOM 3178 C CA . ARG B 1 6 ? -10.453 25.781 -6.148 1 79.38 6 ARG B CA 1
ATOM 3179 C C . ARG B 1 6 ? -10.688 24.469 -5.414 1 79.38 6 ARG B C 1
ATOM 3181 O O . ARG B 1 6 ? -9.898 24.078 -4.559 1 79.38 6 ARG B O 1
ATOM 3188 N N . TYR B 1 7 ? -11.82 23.844 -5.758 1 84.06 7 TYR B N 1
ATOM 3189 C CA . TYR B 1 7 ? -12.203 22.578 -5.129 1 84.06 7 TYR B CA 1
ATOM 3190 C C . TYR B 1 7 ? -13.031 21.719 -6.082 1 84.06 7 TYR B C 1
ATOM 3192 O O . TYR B 1 7 ? -13.531 22.219 -7.094 1 84.06 7 TYR B O 1
ATOM 3200 N N . LEU B 1 8 ?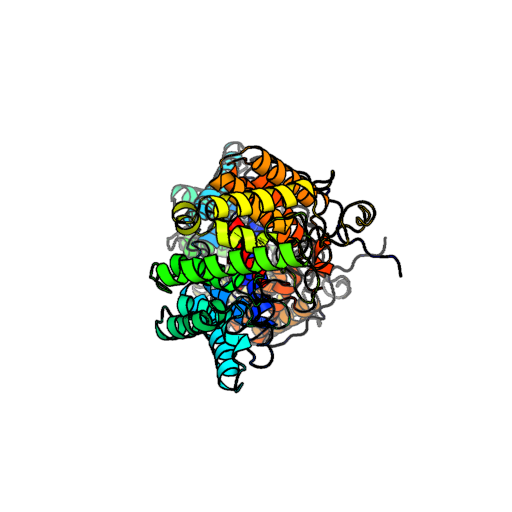 -13.047 20.406 -5.805 1 80.81 8 LEU B N 1
ATOM 3201 C CA . LEU B 1 8 ? -13.945 19.484 -6.477 1 80.81 8 LEU B CA 1
ATOM 3202 C C . LEU B 1 8 ? -15.203 19.25 -5.648 1 80.81 8 LEU B C 1
ATOM 3204 O O . LEU B 1 8 ? -15.133 19.125 -4.422 1 80.81 8 LEU B O 1
ATOM 3208 N N . ALA B 1 9 ? -16.297 19.312 -6.293 1 78.75 9 ALA B N 1
ATOM 3209 C CA . ALA B 1 9 ? -17.547 19.062 -5.578 1 78.75 9 ALA B CA 1
ATOM 3210 C C . ALA B 1 9 ? -17.531 17.703 -4.898 1 78.75 9 ALA B C 1
ATOM 3212 O O . ALA B 1 9 ? -17.078 16.719 -5.484 1 78.75 9 ALA B O 1
ATOM 3213 N N . ASN B 1 10 ? -17.953 17.719 -3.668 1 82 10 ASN B N 1
ATOM 3214 C CA . ASN B 1 10 ? -17.922 16.469 -2.916 1 82 10 ASN B CA 1
ATOM 3215 C C . ASN B 1 10 ? -19.141 15.617 -3.199 1 82 10 ASN B C 1
ATOM 3217 O O . ASN B 1 10 ? -20.25 15.922 -2.723 1 82 10 ASN B O 1
ATOM 3221 N N . ASN B 1 11 ? -19 14.586 -3.912 1 74.06 11 ASN B N 1
ATOM 3222 C CA . ASN B 1 11 ? -20.047 13.609 -4.207 1 74.06 11 ASN B CA 1
ATOM 3223 C C . ASN B 1 11 ? -19.734 12.242 -3.607 1 74.06 11 ASN B C 1
ATOM 3225 O O . ASN B 1 11 ? -20.25 11.227 -4.066 1 74.06 11 ASN B O 1
ATOM 3229 N N . ILE B 1 12 ? -18.906 12.242 -2.574 1 75.62 12 ILE B N 1
ATOM 3230 C CA . ILE B 1 12 ? -18.5 10.977 -1.977 1 75.62 12 ILE B CA 1
ATOM 3231 C C . ILE B 1 12 ? -19.656 10.391 -1.171 1 75.62 12 ILE B C 1
ATOM 3233 O O . ILE B 1 12 ? -20.188 11.047 -0.275 1 75.62 12 ILE B O 1
ATOM 3237 N N . PRO B 1 13 ? -20.141 9.25 -1.627 1 69.06 13 PRO B N 1
ATOM 3238 C CA . PRO B 1 13 ? -21.172 8.609 -0.819 1 69.06 13 PRO B CA 1
ATOM 3239 C C . PRO B 1 13 ? -20.688 8.219 0.571 1 69.06 13 PRO B C 1
ATOM 3241 O O . PRO B 1 13 ? -19.547 7.754 0.722 1 69.06 13 PRO B O 1
ATOM 3244 N N . ILE B 1 14 ? -21.375 8.758 1.621 1 65.38 14 ILE B N 1
ATOM 3245 C CA . ILE B 1 14 ? -21.016 8.352 2.973 1 65.38 14 ILE B CA 1
ATOM 3246 C C . ILE B 1 14 ? -21.609 6.98 3.275 1 65.38 14 ILE B C 1
ATOM 3248 O O . ILE B 1 14 ? -22.828 6.797 3.191 1 65.38 14 ILE B O 1
ATOM 3252 N N . GLY B 1 15 ? -21.109 5.855 2.896 1 58.41 15 GLY B N 1
ATOM 3253 C CA . GLY B 1 15 ? -21.594 4.547 3.305 1 58.41 15 GLY B CA 1
ATOM 3254 C C . GLY B 1 15 ? -20.672 3.846 4.285 1 58.41 15 GLY B C 1
ATOM 3255 O O . GLY B 1 15 ? -19.547 4.305 4.527 1 58.41 15 GLY B O 1
ATOM 3256 N N . GLU B 1 16 ? -21.297 2.98 5.25 1 54.03 16 GLU B N 1
ATOM 3257 C CA . GLU B 1 16 ? -20.609 2.178 6.25 1 54.03 16 GLU B CA 1
ATOM 3258 C C . GLU B 1 16 ? -19.312 1.597 5.688 1 54.03 16 GLU B C 1
ATOM 3260 O O . GLU B 1 16 ? -18.297 1.514 6.395 1 54.03 16 GLU B O 1
ATOM 3265 N N . ASP B 1 17 ? -19.312 1.226 4.477 1 55.72 17 ASP B N 1
ATOM 3266 C CA . ASP B 1 17 ? -18.266 0.417 3.867 1 55.72 17 ASP B CA 1
ATOM 3267 C C . ASP B 1 17 ? -17.062 1.28 3.475 1 55.72 17 ASP B C 1
ATOM 3269 O O . ASP B 1 17 ? -16.141 0.801 2.82 1 55.72 17 ASP B O 1
ATOM 3273 N N . SER B 1 18 ? -17.062 2.57 4.055 1 63.5 18 SER B N 1
ATOM 3274 C CA . SER B 1 18 ? -16.109 3.506 3.479 1 63.5 18 SER B CA 1
ATOM 3275 C C . SER B 1 18 ? -14.914 3.723 4.406 1 63.5 18 SER B C 1
ATOM 3277 O O . SER B 1 18 ? -14.062 4.57 4.141 1 63.5 18 SER B O 1
ATOM 3279 N N . VAL B 1 19 ? -14.797 2.85 5.387 1 79.38 19 VAL B N 1
ATOM 3280 C CA . VAL B 1 19 ? -13.727 3.053 6.355 1 79.38 19 VAL B CA 1
ATOM 3281 C C . VAL B 1 19 ? -12.492 2.246 5.945 1 79.38 19 VAL B C 1
ATOM 3283 O O . VAL B 1 19 ? -12.586 1.041 5.699 1 79.38 19 VAL B O 1
ATOM 3286 N N . LEU B 1 20 ? -11.445 2.979 5.73 1 86.31 20 LEU B N 1
ATOM 3287 C CA . LEU B 1 20 ? -10.164 2.326 5.453 1 86.31 20 LEU B CA 1
ATOM 3288 C C . LEU B 1 20 ? -9.633 1.619 6.695 1 86.31 20 LEU B C 1
ATOM 3290 O O . LEU B 1 20 ? -9.602 2.203 7.781 1 86.31 20 LEU B O 1
ATOM 3294 N N . ASN B 1 21 ? -9.375 0.383 6.516 1 89.69 21 ASN B N 1
ATOM 3295 C CA . ASN B 1 21 ? -8.75 -0.269 7.66 1 89.69 21 ASN B CA 1
ATOM 3296 C C . ASN B 1 21 ? -7.309 0.19 7.848 1 89.69 21 ASN B C 1
ATOM 3298 O O . ASN B 1 21 ? -6.746 0.854 6.977 1 89.69 21 ASN B O 1
ATOM 3302 N N . ARG B 1 22 ? -6.699 -0.113 8.938 1 93.06 22 ARG B N 1
ATOM 3303 C CA . ARG B 1 22 ? -5.383 0.382 9.328 1 93.06 22 ARG B CA 1
ATOM 3304 C C . ARG B 1 22 ? -4.301 -0.121 8.375 1 93.06 22 ARG B C 1
ATOM 3306 O O . ARG B 1 22 ? -3.33 0.586 8.102 1 93.06 22 ARG B O 1
ATOM 3313 N N . SER B 1 23 ? -4.453 -1.299 7.832 1 92.38 23 SER B N 1
ATOM 3314 C CA . SER B 1 23 ? -3.465 -1.835 6.902 1 92.38 23 SER B CA 1
ATOM 3315 C C . SER B 1 23 ? -3.416 -1.018 5.617 1 92.38 23 SER B C 1
ATOM 3317 O O . SER B 1 23 ? -2.336 -0.768 5.074 1 92.38 23 SER B O 1
ATOM 3319 N N . LEU B 1 24 ? -4.582 -0.657 5.133 1 93.81 24 LEU B N 1
ATOM 3320 C CA . LEU B 1 24 ? -4.645 0.144 3.916 1 93.81 24 LEU B CA 1
ATOM 3321 C C . LEU B 1 24 ? -4.121 1.555 4.168 1 93.81 24 LEU B C 1
ATOM 3323 O O . LEU B 1 24 ? -3.447 2.133 3.311 1 93.81 24 LEU B O 1
ATOM 3327 N N . LEU B 1 25 ? -4.465 2.117 5.324 1 96.88 25 LEU B N 1
ATOM 3328 C CA . LEU B 1 25 ? -3.916 3.416 5.691 1 96.88 25 LEU B CA 1
ATOM 3329 C C . LEU B 1 25 ? -2.395 3.359 5.777 1 96.88 25 LEU B C 1
ATOM 3331 O O . LEU B 1 25 ? -1.708 4.266 5.297 1 96.88 25 LEU B O 1
ATOM 3335 N N . LYS B 1 26 ? -1.92 2.305 6.418 1 96.25 26 LYS B N 1
ATOM 3336 C CA . LYS B 1 26 ? -0.476 2.113 6.516 1 96.25 26 LYS B CA 1
ATOM 3337 C C . LYS B 1 26 ? 0.169 2.064 5.133 1 96.25 26 LYS B C 1
ATOM 3339 O O . LYS B 1 26 ? 1.219 2.672 4.91 1 96.25 26 LYS B O 1
ATOM 3344 N N . CYS B 1 27 ? -0.431 1.352 4.168 1 95.75 27 CYS B N 1
ATOM 3345 C CA . CYS B 1 27 ? 0.091 1.243 2.811 1 95.75 27 CYS B CA 1
ATOM 3346 C C . CYS B 1 27 ? 0.126 2.607 2.131 1 95.75 27 CYS B C 1
ATOM 3348 O O . CYS B 1 27 ? 1.098 2.941 1.45 1 95.75 27 CYS B O 1
ATOM 3350 N N . SER B 1 28 ? -0.96 3.383 2.297 1 97.12 28 SER B N 1
ATOM 3351 C CA . SER B 1 28 ? -1.008 4.723 1.718 1 97.12 28 SER B CA 1
ATOM 3352 C C . SER B 1 28 ? 0.122 5.594 2.252 1 97.12 28 SER B C 1
ATOM 3354 O O . SER B 1 28 ? 0.754 6.332 1.495 1 97.12 28 SER B O 1
ATOM 3356 N N . VAL B 1 29 ? 0.389 5.531 3.572 1 98.56 29 VAL B N 1
ATOM 3357 C CA . VAL B 1 29 ? 1.477 6.285 4.188 1 98.56 29 VAL B CA 1
ATOM 3358 C C . VAL B 1 29 ? 2.814 5.824 3.611 1 98.56 29 VAL B C 1
ATOM 3360 O O . VAL B 1 29 ? 3.646 6.645 3.225 1 98.56 29 VAL B O 1
ATOM 3363 N N . ILE B 1 30 ? 3.021 4.531 3.504 1 97.31 30 ILE B N 1
ATOM 3364 C CA . ILE B 1 30 ? 4.293 3.975 3.047 1 97.31 30 ILE B CA 1
ATOM 3365 C C . ILE B 1 30 ? 4.559 4.418 1.61 1 97.31 30 ILE B C 1
ATOM 3367 O O . ILE B 1 30 ? 5.672 4.832 1.28 1 97.31 30 ILE B O 1
ATOM 3371 N N . GLU B 1 31 ? 3.578 4.332 0.764 1 95.94 31 GLU B N 1
ATOM 3372 C CA . GLU B 1 31 ? 3.734 4.727 -0.634 1 95.94 31 GLU B CA 1
ATOM 3373 C C . GLU B 1 31 ? 4.148 6.188 -0.751 1 95.94 31 GLU B C 1
ATOM 3375 O O . GLU B 1 31 ? 5.055 6.523 -1.517 1 95.94 31 GLU B O 1
ATOM 3380 N N . LYS B 1 32 ? 3.506 7.027 0.006 1 98.19 32 LYS B N 1
ATOM 3381 C CA . LYS B 1 32 ? 3.803 8.453 -0.033 1 98.19 32 LYS B CA 1
ATOM 3382 C C . LYS B 1 32 ? 5.145 8.758 0.627 1 98.19 32 LYS B C 1
ATOM 3384 O O . LYS B 1 32 ? 5.914 9.586 0.135 1 98.19 32 LYS B O 1
ATOM 3389 N N . TYR B 1 33 ? 5.426 8.07 1.738 1 98.44 33 TYR B N 1
ATOM 3390 C CA . TYR B 1 33 ? 6.703 8.234 2.422 1 98.44 33 TYR B CA 1
ATOM 3391 C C . TYR B 1 33 ? 7.863 7.859 1.51 1 98.44 33 TYR B C 1
ATOM 3393 O O . TYR B 1 33 ? 8.859 8.586 1.429 1 98.44 33 TYR B O 1
ATOM 3401 N N . GLU B 1 34 ? 7.738 6.777 0.784 1 95.62 34 GLU B N 1
ATOM 3402 C CA . GLU B 1 34 ? 8.789 6.336 -0.125 1 95.62 34 GLU B CA 1
ATOM 3403 C C . GLU B 1 34 ? 8.992 7.332 -1.264 1 95.62 34 GLU B C 1
ATOM 3405 O O . GLU B 1 34 ? 10.117 7.57 -1.697 1 95.62 34 GLU B O 1
ATOM 3410 N N . ALA B 1 35 ? 7.906 7.863 -1.779 1 95.5 35 ALA B N 1
ATOM 3411 C CA . ALA B 1 35 ? 8.008 8.891 -2.811 1 95.5 35 ALA B CA 1
ATOM 3412 C C . ALA B 1 35 ? 8.766 10.117 -2.297 1 95.5 35 ALA B C 1
ATOM 3414 O O . ALA B 1 35 ? 9.586 10.688 -3.012 1 95.5 35 ALA B O 1
ATOM 3415 N N . ILE B 1 36 ? 8.484 10.484 -1.04 1 98.25 36 ILE B N 1
ATOM 3416 C CA . ILE B 1 36 ? 9.148 11.633 -0.426 1 98.25 36 ILE B CA 1
ATOM 3417 C C . ILE B 1 36 ? 10.648 11.375 -0.345 1 98.25 36 ILE B C 1
ATOM 3419 O O . ILE B 1 36 ? 11.453 12.203 -0.79 1 98.25 36 ILE B O 1
ATOM 3423 N N . ILE B 1 37 ? 11.031 10.25 0.217 1 96.75 37 ILE B N 1
ATOM 3424 C CA . ILE B 1 37 ? 12.438 9.945 0.462 1 96.75 37 ILE B CA 1
ATOM 3425 C C . ILE B 1 37 ? 13.188 9.867 -0.865 1 96.75 37 ILE B C 1
ATOM 3427 O O . ILE B 1 37 ? 14.359 10.25 -0.947 1 96.75 37 ILE B O 1
ATOM 3431 N N . GLN B 1 38 ? 12.508 9.383 -1.883 1 93.62 38 GLN B N 1
ATOM 3432 C CA . GLN B 1 38 ? 13.141 9.219 -3.188 1 93.62 38 GLN B CA 1
ATOM 3433 C C . GLN B 1 38 ? 13.297 10.562 -3.898 1 93.62 38 GLN B C 1
ATOM 3435 O O . GLN B 1 38 ? 14.328 10.828 -4.512 1 93.62 38 GLN B O 1
ATOM 3440 N N . LYS B 1 39 ? 12.289 11.422 -3.795 1 96.12 39 LYS B N 1
ATOM 3441 C CA . LYS B 1 39 ? 12.25 12.609 -4.645 1 96.12 39 LYS B CA 1
ATOM 3442 C C . LYS B 1 39 ? 12.758 13.844 -3.896 1 96.12 39 LYS B C 1
ATOM 3444 O O . LYS B 1 39 ? 13.094 14.852 -4.512 1 96.12 39 LYS B O 1
ATOM 3449 N N . GLN B 1 40 ? 12.758 13.766 -2.543 1 97.5 40 GLN B N 1
ATOM 3450 C CA . GLN B 1 40 ? 13.242 14.875 -1.72 1 97.5 40 GLN B CA 1
ATOM 3451 C C . GLN B 1 40 ? 14.258 14.391 -0.689 1 97.5 40 GLN B C 1
ATOM 3453 O O . GLN B 1 40 ? 13.969 14.367 0.509 1 97.5 40 GLN B O 1
ATOM 3458 N N . PRO B 1 41 ? 15.477 14.031 -1.176 1 96.38 41 PRO B N 1
ATOM 3459 C CA . PRO B 1 41 ? 16.516 13.625 -0.224 1 96.38 41 PRO B CA 1
ATOM 3460 C C . PRO B 1 41 ? 16.953 14.758 0.697 1 96.38 41 PRO B C 1
ATOM 3462 O O . PRO B 1 41 ? 16.609 15.922 0.453 1 96.38 41 PRO B O 1
ATOM 3465 N N . PRO B 1 42 ? 17.609 14.445 1.815 1 97 42 PRO B N 1
ATOM 3466 C CA . PRO B 1 42 ? 18.047 15.484 2.75 1 97 42 PRO B CA 1
ATOM 3467 C C . PRO B 1 42 ? 19.188 16.328 2.186 1 97 42 PRO B C 1
ATOM 3469 O O . PRO B 1 42 ? 20.312 16.266 2.672 1 97 42 PRO B O 1
ATOM 3472 N N . ASP B 1 43 ? 18.812 17.203 1.309 1 94 43 ASP B N 1
ATOM 3473 C CA . ASP B 1 43 ? 19.766 18.094 0.641 1 94 43 ASP B CA 1
ATOM 3474 C C . ASP B 1 43 ? 19.812 19.453 1.327 1 94 43 ASP B C 1
ATOM 3476 O O . ASP B 1 43 ? 18.781 20.094 1.508 1 94 43 ASP B O 1
ATOM 3480 N N . PRO B 1 44 ? 20.969 19.969 1.627 1 88.44 44 PRO B N 1
ATOM 3481 C CA . PRO B 1 44 ? 21.109 21.266 2.287 1 88.44 44 PRO B CA 1
ATOM 3482 C C . PRO B 1 44 ? 20.531 22.406 1.464 1 88.44 44 PRO B C 1
ATOM 3484 O O . PRO B 1 44 ? 20.203 23.469 2.014 1 88.44 44 PRO B O 1
ATOM 3487 N N . LYS B 1 45 ? 20.406 22.234 0.204 1 90.12 45 LYS B N 1
ATOM 3488 C CA . LYS B 1 45 ? 19.875 23.297 -0.646 1 90.12 45 LYS B CA 1
ATOM 3489 C C . LYS B 1 45 ? 18.359 23.453 -0.442 1 90.12 45 LYS B C 1
ATOM 3491 O O . LYS B 1 45 ? 17.781 24.469 -0.82 1 90.12 45 LYS B O 1
ATOM 3496 N N . ASP B 1 46 ? 17.719 22.469 0.175 1 92.5 46 ASP B N 1
ATOM 3497 C CA . ASP B 1 46 ? 16.266 22.453 0.329 1 92.5 46 ASP B CA 1
ATOM 3498 C C . ASP B 1 46 ? 15.859 22.766 1.768 1 92.5 46 ASP B C 1
ATOM 3500 O O . ASP B 1 46 ? 14.812 22.328 2.234 1 92.5 46 ASP B O 1
ATOM 3504 N N . THR B 1 47 ? 16.625 23.516 2.477 1 91.69 47 THR B N 1
ATOM 3505 C CA . THR B 1 47 ? 16.406 23.75 3.902 1 91.69 47 THR B CA 1
ATOM 3506 C C . THR B 1 47 ? 15.586 25 4.133 1 91.69 47 THR B C 1
ATOM 3508 O O . THR B 1 47 ? 15.055 25.219 5.227 1 91.69 47 THR B O 1
ATOM 3511 N N . GLU B 1 48 ? 15.391 25.828 3.131 1 91.38 48 GLU B N 1
ATOM 3512 C CA . GLU B 1 48 ? 14.656 27.078 3.297 1 91.38 48 GLU B CA 1
ATOM 3513 C C . GLU B 1 48 ? 13.172 26.812 3.543 1 91.38 48 GLU B C 1
ATOM 3515 O O . GLU B 1 48 ? 12.594 25.891 2.965 1 91.38 48 GLU B O 1
ATOM 3520 N N . GLY B 1 49 ? 12.578 27.594 4.504 1 94.56 49 GLY B N 1
ATOM 3521 C CA . GLY B 1 49 ? 11.156 27.5 4.766 1 94.56 49 GLY B CA 1
ATOM 3522 C C . GLY B 1 49 ? 10.836 26.766 6.051 1 94.56 49 GLY B C 1
ATOM 3523 O O . GLY B 1 49 ? 9.68 26.391 6.289 1 94.56 49 GLY B O 1
ATOM 3524 N N . GLY B 1 50 ? 11.898 26.547 6.93 1 96.44 50 GLY B N 1
ATOM 3525 C CA . GLY B 1 50 ? 11.672 25.922 8.227 1 96.44 50 GLY B CA 1
ATOM 3526 C C . GLY B 1 50 ? 10.984 24.578 8.133 1 96.44 50 GLY B C 1
ATOM 3527 O O . GLY B 1 50 ? 11.344 23.75 7.285 1 96.44 50 GLY B O 1
ATOM 3528 N N . ILE B 1 51 ? 10.055 24.344 9.031 1 98.38 51 ILE B N 1
ATOM 3529 C CA . ILE B 1 51 ? 9.359 23.062 9.016 1 98.38 51 ILE B CA 1
ATOM 3530 C C . ILE B 1 51 ? 8.141 23.141 8.094 1 98.38 51 ILE B C 1
ATOM 3532 O O . ILE B 1 51 ? 7.465 22.125 7.859 1 98.38 51 ILE B O 1
ATOM 3536 N N . TYR B 1 52 ? 7.914 24.312 7.496 1 98.25 52 TYR B N 1
ATOM 3537 C CA . TYR B 1 52 ? 6.777 24.547 6.605 1 98.25 52 TYR B CA 1
ATOM 3538 C C . TYR B 1 52 ? 7 23.859 5.262 1 98.25 52 TYR B C 1
ATOM 3540 O O . TYR B 1 52 ? 6.531 22.734 5.039 1 98.25 52 TYR B O 1
ATOM 3548 N N . VAL B 1 53 ? 7.965 24.328 4.434 1 98 53 VAL B N 1
ATOM 3549 C CA . VAL B 1 53 ? 8.211 23.719 3.131 1 98 53 VAL B CA 1
ATOM 3550 C C . VAL B 1 53 ? 9.641 23.203 3.064 1 98 53 VAL B C 1
ATOM 3552 O O . VAL B 1 53 ? 10.016 22.516 2.109 1 98 53 VAL B O 1
ATOM 3555 N N . GLY B 1 54 ? 10.438 23.453 4.117 1 97.56 54 GLY B N 1
ATOM 3556 C CA . GLY B 1 54 ? 11.789 22.922 4.152 1 97.56 54 GLY B CA 1
ATOM 3557 C C . GLY B 1 54 ? 11.852 21.453 4.531 1 97.56 54 GLY B C 1
ATOM 3558 O O . GLY B 1 54 ? 10.867 20.891 5.016 1 97.56 54 GLY B O 1
ATOM 3559 N N . ILE B 1 55 ? 13.023 20.859 4.418 1 98.19 55 ILE B N 1
ATOM 3560 C CA . ILE B 1 55 ? 13.18 19.422 4.598 1 98.19 55 ILE B CA 1
ATOM 3561 C C . ILE B 1 55 ? 13.086 19.062 6.078 1 98.19 55 ILE B C 1
ATOM 3563 O O . ILE B 1 55 ? 12.922 17.906 6.438 1 98.19 55 ILE B O 1
ATOM 3567 N N . ALA B 1 56 ? 13.227 20.094 6.984 1 98.5 56 ALA B N 1
ATOM 3568 C CA . ALA B 1 56 ? 13.031 19.828 8.406 1 98.5 56 ALA B CA 1
ATOM 3569 C C . ALA B 1 56 ? 11.617 19.328 8.688 1 98.5 56 ALA B C 1
ATOM 3571 O O . ALA B 1 56 ? 11.391 18.578 9.633 1 98.5 56 ALA B O 1
ATOM 3572 N N . GLY B 1 57 ? 10.664 19.766 7.824 1 98.81 57 GLY B N 1
ATOM 3573 C CA . GLY B 1 57 ? 9.305 19.25 7.922 1 98.81 57 GLY B CA 1
ATOM 3574 C C . GLY B 1 57 ? 9.219 17.75 7.676 1 98.81 57 GLY B C 1
ATOM 3575 O O . GLY B 1 57 ? 8.383 17.078 8.266 1 98.81 57 GLY B O 1
ATOM 3576 N N . ILE B 1 58 ? 10.07 17.266 6.801 1 98.88 58 ILE B N 1
ATOM 3577 C CA . ILE B 1 58 ? 10.148 15.828 6.559 1 98.88 58 ILE B CA 1
ATOM 3578 C C . ILE B 1 58 ? 10.758 15.133 7.773 1 98.88 58 ILE B C 1
ATOM 3580 O O . ILE B 1 58 ? 10.367 14.016 8.125 1 98.88 58 ILE B O 1
ATOM 3584 N N . GLY B 1 59 ? 11.734 15.844 8.422 1 98.88 59 GLY B N 1
ATOM 3585 C CA . GLY B 1 59 ? 12.211 15.352 9.703 1 98.88 59 GLY B CA 1
ATOM 3586 C C . GLY B 1 59 ? 11.102 15.172 10.727 1 98.88 59 GLY B C 1
ATOM 3587 O O . GLY B 1 59 ? 11.047 14.148 11.414 1 98.88 59 GLY B O 1
ATOM 3588 N N . TYR B 1 60 ? 10.211 16.094 10.789 1 98.88 60 TYR B N 1
ATOM 3589 C CA . TYR B 1 60 ? 9.07 15.984 11.688 1 98.88 60 TYR B CA 1
ATOM 3590 C C . TYR B 1 60 ? 8.188 14.797 11.312 1 98.88 60 TYR B C 1
ATOM 3592 O O . TYR B 1 60 ? 7.699 14.086 12.188 1 98.88 60 TYR B O 1
ATOM 3600 N N . LEU B 1 61 ? 7.93 14.625 10.031 1 98.94 61 LEU B N 1
ATOM 3601 C CA . LEU B 1 61 ? 7.156 13.469 9.594 1 98.94 61 LEU B CA 1
ATOM 3602 C C . LEU B 1 61 ? 7.746 12.18 10.148 1 98.94 61 LEU B C 1
ATOM 3604 O O . LEU B 1 61 ? 7.02 11.336 10.68 1 98.94 61 LEU B O 1
ATOM 3608 N N . CYS B 1 62 ? 9.086 12.055 9.984 1 98.88 62 CYS B N 1
ATOM 3609 C CA . CYS B 1 62 ? 9.758 10.859 10.492 1 98.88 62 CYS B CA 1
ATOM 3610 C C . CYS B 1 62 ? 9.539 10.703 11.992 1 98.88 62 CYS B C 1
ATOM 3612 O O . CYS B 1 62 ? 9.258 9.602 12.469 1 98.88 62 CYS B O 1
ATOM 3614 N N . TYR B 1 63 ? 9.625 11.789 12.68 1 98.81 63 TYR B N 1
ATOM 3615 C CA . TYR B 1 63 ? 9.383 11.781 14.117 1 98.81 63 TYR B CA 1
ATOM 3616 C C . TYR B 1 63 ? 7.957 11.336 14.422 1 98.81 63 TYR B C 1
ATOM 3618 O O . TYR B 1 63 ? 7.738 10.453 15.25 1 98.81 63 TYR B O 1
ATOM 3626 N N . HIS B 1 64 ? 7.043 11.945 13.734 1 98.75 64 HIS B N 1
ATOM 3627 C CA . HIS B 1 64 ? 5.621 11.68 13.938 1 98.75 64 HIS B CA 1
ATOM 3628 C C . HIS B 1 64 ? 5.293 10.211 13.688 1 98.75 64 HIS B C 1
ATOM 3630 O O . HIS B 1 64 ? 4.602 9.578 14.492 1 98.75 64 HIS B O 1
ATOM 3636 N N . LEU B 1 65 ? 5.785 9.656 12.578 1 98.75 65 LEU B N 1
ATOM 3637 C CA . LEU B 1 65 ? 5.535 8.258 12.25 1 98.75 65 LEU B CA 1
ATOM 3638 C C . LEU B 1 65 ? 6.227 7.328 13.242 1 98.75 65 LEU B C 1
ATOM 3640 O O . LEU B 1 65 ? 5.707 6.254 13.562 1 98.75 65 LEU B O 1
ATOM 3644 N N . SER B 1 66 ? 7.426 7.703 13.727 1 98.5 66 SER B N 1
ATOM 3645 C CA . SER B 1 66 ? 8.172 6.863 14.656 1 98.5 66 SER B CA 1
ATOM 3646 C C . SER B 1 66 ? 7.426 6.688 15.977 1 98.5 66 SER B C 1
ATOM 3648 O O . SER B 1 66 ? 7.656 5.723 16.703 1 98.5 66 SER B O 1
ATOM 3650 N N . LYS B 1 67 ? 6.496 7.59 16.266 1 97.75 67 LYS B N 1
ATOM 3651 C CA . LYS B 1 67 ? 5.73 7.531 17.5 1 97.75 67 LYS B CA 1
ATOM 3652 C C . LYS B 1 67 ? 4.441 6.734 17.312 1 97.75 67 LYS B C 1
ATOM 3654 O O . LYS B 1 67 ? 3.746 6.43 18.281 1 97.75 67 LYS B O 1
ATOM 3659 N N . SER B 1 68 ? 4.129 6.34 16.125 1 97.38 68 SER B N 1
ATOM 3660 C CA . SER B 1 68 ? 2.871 5.668 15.805 1 97.38 68 SER B CA 1
ATOM 3661 C C . SER B 1 68 ? 2.977 4.164 16.031 1 97.38 68 SER B C 1
ATOM 3663 O O . SER B 1 68 ? 3.953 3.537 15.609 1 97.38 68 SER B O 1
ATOM 3665 N N . PRO B 1 69 ? 1.951 3.52 16.688 1 95.88 69 PRO B N 1
ATOM 3666 C CA . PRO B 1 69 ? 1.935 2.057 16.781 1 95.88 69 PRO B CA 1
ATOM 3667 C C . PRO B 1 69 ? 1.928 1.38 15.406 1 95.88 69 PRO B C 1
ATOM 3669 O O . PRO B 1 69 ? 2.414 0.254 15.266 1 95.88 69 PRO B O 1
ATOM 3672 N N . LEU B 1 70 ? 1.434 2.072 14.422 1 93.81 70 LEU B N 1
ATOM 3673 C CA . LEU B 1 70 ? 1.336 1.53 13.07 1 93.81 70 LEU B CA 1
ATOM 3674 C C . LEU B 1 70 ? 2.719 1.223 12.508 1 93.81 70 LEU B C 1
ATOM 3676 O O . LEU B 1 70 ? 2.861 0.358 11.641 1 93.81 70 LEU B O 1
ATOM 3680 N N . PHE B 1 71 ? 3.717 1.939 12.969 1 96.5 71 PHE B N 1
ATOM 3681 C CA . PHE B 1 71 ? 5.055 1.833 12.406 1 96.5 71 PHE B CA 1
ATOM 3682 C C . PHE B 1 71 ? 6.062 1.422 13.469 1 96.5 71 PHE B C 1
ATOM 3684 O O . PHE B 1 71 ? 7.23 1.814 13.414 1 96.5 71 PHE B O 1
ATOM 3691 N N . GLN B 1 72 ? 5.613 0.676 14.43 1 94.5 72 GLN B N 1
ATOM 3692 C CA . GLN B 1 72 ? 6.461 0.232 15.531 1 94.5 72 GLN B CA 1
ATOM 3693 C C . GLN B 1 72 ? 7.672 -0.542 15.023 1 94.5 72 GLN B C 1
ATOM 3695 O O . GLN B 1 72 ? 8.789 -0.356 15.508 1 94.5 72 GLN B O 1
ATOM 3700 N N . ASP B 1 73 ? 7.516 -1.336 13.961 1 90.75 73 ASP B N 1
ATOM 3701 C CA . ASP B 1 73 ? 8.578 -2.189 13.438 1 90.75 73 ASP B CA 1
ATOM 3702 C C . ASP B 1 73 ? 9.594 -1.371 12.648 1 90.75 73 ASP B C 1
ATOM 3704 O O . ASP B 1 73 ? 10.703 -1.841 12.383 1 90.75 73 ASP B O 1
ATOM 3708 N N . SER B 1 74 ? 9.25 -0.166 12.266 1 94.44 74 SER B N 1
ATOM 3709 C CA . SER B 1 74 ? 10.133 0.669 11.453 1 94.44 74 SER B CA 1
ATOM 3710 C C . SER B 1 74 ? 10.641 1.868 12.242 1 94.44 74 SER B C 1
ATOM 3712 O O . SER B 1 74 ? 11.203 2.803 11.672 1 94.44 74 SER B O 1
ATOM 3714 N N . ARG B 1 75 ? 10.43 1.876 13.508 1 97.12 75 ARG B N 1
ATOM 3715 C CA . ARG B 1 75 ? 10.727 3.027 14.359 1 97.12 75 ARG B CA 1
ATOM 3716 C C . ARG B 1 75 ? 12.18 3.453 14.227 1 97.12 75 ARG B C 1
ATOM 3718 O O . ARG B 1 75 ? 12.477 4.633 14.016 1 97.12 75 ARG B O 1
ATOM 3725 N N . GLU B 1 76 ? 13.117 2.504 14.305 1 97.44 76 GLU B N 1
ATOM 3726 C CA . GLU B 1 76 ? 14.539 2.818 14.266 1 97.44 76 GLU B CA 1
ATOM 3727 C C . GLU B 1 76 ? 14.938 3.428 12.922 1 97.44 76 GLU B C 1
ATOM 3729 O O . GLU B 1 76 ? 15.703 4.391 12.875 1 97.44 76 GLU B O 1
ATOM 3734 N N . ALA B 1 77 ? 14.391 2.861 11.898 1 97.12 77 ALA B N 1
ATOM 3735 C CA . ALA B 1 77 ? 14.695 3.367 10.562 1 97.12 77 ALA B CA 1
ATOM 3736 C C . ALA B 1 77 ? 14.133 4.77 10.367 1 97.12 77 ALA B C 1
ATOM 3738 O O . ALA B 1 77 ? 14.758 5.613 9.711 1 97.12 77 ALA B O 1
ATOM 3739 N N . LEU B 1 78 ? 12.914 5 10.867 1 98.5 78 LEU B N 1
ATOM 3740 C CA . LEU B 1 78 ? 12.281 6.312 10.773 1 98.5 78 LEU B CA 1
ATOM 3741 C C . LEU B 1 78 ? 13.086 7.359 11.531 1 98.5 78 LEU B C 1
ATOM 3743 O O . LEU B 1 78 ? 13.297 8.469 11.039 1 98.5 78 LEU B O 1
ATOM 3747 N N . VAL B 1 79 ? 13.555 6.98 12.742 1 98.62 79 VAL B N 1
ATOM 3748 C CA . VAL B 1 79 ? 14.359 7.887 13.555 1 98.62 79 VAL B CA 1
ATOM 3749 C C . VAL B 1 79 ? 15.664 8.203 12.828 1 98.62 79 VAL B C 1
ATOM 3751 O O . VAL B 1 79 ? 16.078 9.367 12.758 1 98.62 79 VAL B O 1
ATOM 3754 N N . ALA B 1 80 ? 16.281 7.203 12.289 1 98.62 80 ALA B N 1
ATOM 3755 C CA . ALA B 1 80 ? 17.547 7.398 11.578 1 98.62 80 ALA B CA 1
ATOM 3756 C C . ALA B 1 80 ? 17.359 8.328 10.375 1 98.62 80 ALA B C 1
ATOM 3758 O O . ALA B 1 80 ? 18.156 9.234 10.156 1 98.62 80 ALA B O 1
ATOM 3759 N N . LYS B 1 81 ? 16.328 8.094 9.625 1 98.62 81 LYS B N 1
ATOM 3760 C CA . LYS B 1 81 ? 16.047 8.914 8.453 1 98.62 81 LYS B CA 1
ATOM 3761 C C . LYS B 1 81 ? 15.711 10.352 8.844 1 98.62 81 LYS B C 1
ATOM 3763 O O . LYS B 1 81 ? 16.141 11.297 8.188 1 98.62 81 LYS B O 1
ATOM 3768 N N . GLY B 1 82 ? 14.859 10.5 9.922 1 98.75 82 GLY B N 1
ATOM 3769 C CA . GLY B 1 82 ? 14.562 11.828 10.438 1 98.75 82 GLY B CA 1
ATOM 3770 C C . GLY B 1 82 ? 15.797 12.602 10.852 1 98.75 82 GLY B C 1
ATOM 3771 O O . GLY B 1 82 ? 15.898 13.805 10.578 1 98.75 82 GLY B O 1
ATOM 3772 N N . LYS B 1 83 ? 16.734 11.875 11.445 1 98.62 83 LYS B N 1
ATOM 3773 C CA . LYS B 1 83 ? 17.984 12.508 11.867 1 98.62 83 LYS B CA 1
ATOM 3774 C C . LYS B 1 83 ? 18.797 12.977 10.664 1 98.62 83 LYS B C 1
ATOM 3776 O O . LYS B 1 83 ? 19.484 14.008 10.727 1 98.62 83 LYS B O 1
ATOM 3781 N N . GLU B 1 84 ? 18.75 12.281 9.578 1 98.56 84 GLU B N 1
ATOM 3782 C CA . GLU B 1 84 ? 19.422 12.719 8.359 1 98.56 84 GLU B CA 1
ATOM 3783 C C . GLU B 1 84 ? 18.875 14.047 7.859 1 98.56 84 GLU B C 1
ATOM 3785 O O . GLU B 1 84 ? 19.625 14.953 7.508 1 98.56 84 GLU B O 1
ATOM 3790 N N . TYR B 1 85 ? 17.547 14.133 7.816 1 98.69 85 TYR B N 1
ATOM 3791 C CA . TYR B 1 85 ? 16.906 15.352 7.348 1 98.69 85 TYR B CA 1
ATOM 3792 C C . TYR B 1 85 ? 17.219 16.516 8.281 1 98.69 85 TYR B C 1
ATOM 3794 O O . TYR B 1 85 ? 17.516 17.625 7.816 1 98.69 85 TYR B O 1
ATOM 3802 N N . LEU B 1 86 ? 17.172 16.266 9.562 1 98.38 86 LEU B N 1
ATOM 3803 C CA . LEU B 1 86 ? 17.406 17.344 10.531 1 98.38 86 LEU B CA 1
ATOM 3804 C C . LEU B 1 86 ? 18.875 17.75 10.531 1 98.38 86 LEU B C 1
ATOM 3806 O O . LEU B 1 86 ? 19.172 18.938 10.711 1 98.38 86 LEU B O 1
ATOM 3810 N N . ALA B 1 87 ? 19.75 16.781 10.32 1 97.69 87 ALA B N 1
ATOM 3811 C CA . ALA B 1 87 ? 21.172 17.109 10.258 1 97.69 87 ALA B CA 1
ATOM 3812 C C . ALA B 1 87 ? 21.453 18.078 9.109 1 97.69 87 ALA B C 1
ATOM 3814 O O . ALA B 1 87 ? 22.234 19.031 9.266 1 97.69 87 ALA B O 1
ATOM 3815 N N . ALA B 1 88 ? 20.844 17.828 8.008 1 97.06 88 ALA B N 1
ATOM 3816 C CA . ALA B 1 88 ? 21 18.719 6.863 1 97.06 88 ALA B CA 1
ATOM 3817 C C . ALA B 1 88 ? 20.453 20.109 7.168 1 97.06 88 ALA B C 1
ATOM 3819 O O . ALA B 1 88 ? 21.078 21.109 6.836 1 97.06 88 ALA B O 1
ATOM 3820 N N . ALA B 1 89 ? 19.281 20.188 7.766 1 96.19 89 ALA B N 1
ATOM 3821 C CA . ALA B 1 89 ? 18.656 21.453 8.109 1 96.19 89 ALA B CA 1
ATOM 3822 C C . ALA B 1 89 ? 19.484 22.219 9.141 1 96.19 89 ALA B C 1
ATOM 3824 O O . ALA B 1 89 ? 19.688 23.422 9.008 1 96.19 89 ALA B O 1
ATOM 3825 N N . LEU B 1 90 ? 20 21.5 10.148 1 95.12 90 LEU B N 1
ATOM 3826 C CA . LEU B 1 90 ? 20.812 22.094 11.211 1 95.12 90 LEU B CA 1
ATOM 3827 C C . LEU B 1 90 ? 22.156 22.578 10.672 1 95.12 90 LEU B C 1
ATOM 3829 O O . LEU B 1 90 ? 22.688 23.594 11.125 1 95.12 90 LEU B O 1
ATOM 3833 N N . GLY B 1 91 ? 22.641 21.797 9.742 1 92.94 91 GLY B N 1
ATOM 3834 C CA . GLY B 1 91 ? 23.875 22.219 9.102 1 92.94 91 GLY B CA 1
ATOM 3835 C C . GLY B 1 91 ? 23.75 23.547 8.383 1 92.94 91 GLY B C 1
ATOM 3836 O O . GLY B 1 91 ? 24.672 24.375 8.422 1 92.94 91 GLY B O 1
ATOM 3837 N N . ALA B 1 92 ? 22.641 23.766 7.762 1 89.5 92 ALA B N 1
ATOM 3838 C CA . ALA B 1 92 ? 22.391 25.016 7.047 1 89.5 92 ALA B CA 1
ATOM 3839 C C . ALA B 1 92 ? 22.281 26.188 8.016 1 89.5 92 ALA B C 1
ATOM 3841 O O . ALA B 1 92 ? 22.688 27.297 7.688 1 89.5 92 ALA B O 1
ATOM 3842 N N . ILE B 1 93 ? 21.688 26 9.211 1 86.88 93 ILE B N 1
ATOM 3843 C CA . ILE B 1 93 ? 21.578 27.031 10.234 1 86.88 93 ILE B CA 1
ATOM 3844 C C . ILE B 1 93 ? 22.969 27.469 10.68 1 86.88 93 ILE B C 1
ATOM 3846 O O . ILE B 1 93 ? 23.219 28.672 10.828 1 86.88 93 ILE B O 1
ATOM 3850 N N . ARG B 1 94 ? 23.828 26.547 10.82 1 84.38 94 ARG B N 1
ATOM 3851 C CA . ARG B 1 94 ? 25.172 26.828 11.305 1 84.38 94 ARG B CA 1
ATOM 3852 C C . ARG B 1 94 ? 25.984 27.594 10.266 1 84.38 94 ARG B C 1
ATOM 3854 O O . ARG B 1 94 ? 26.812 28.438 10.617 1 84.38 94 ARG B O 1
ATOM 3861 N N . ASN B 1 95 ? 25.703 27.328 9.078 1 80.69 95 ASN B N 1
ATOM 3862 C CA . ASN B 1 95 ? 26.438 27.969 8.008 1 80.69 95 ASN B CA 1
ATOM 3863 C C . ASN B 1 95 ? 25.953 29.391 7.758 1 80.69 95 ASN B C 1
ATOM 3865 O O . ASN B 1 95 ? 26.688 30.234 7.223 1 80.69 95 ASN B O 1
ATOM 3869 N N . LYS B 1 96 ? 24.688 29.547 8.031 1 71.56 96 LYS B N 1
ATOM 3870 C CA . LYS B 1 96 ? 24.125 30.875 7.809 1 71.56 96 LYS B CA 1
ATOM 3871 C C . LYS B 1 96 ? 24.406 31.797 8.992 1 71.56 96 LYS B C 1
ATOM 3873 O O . LYS B 1 96 ? 24.359 31.359 10.148 1 71.56 96 LYS B O 1
ATOM 3878 N N . ASN B 1 97 ? 25.422 32.594 9.016 1 58.34 97 ASN B N 1
ATOM 3879 C CA . ASN B 1 97 ? 25.562 33.594 10.062 1 58.34 97 ASN B CA 1
ATOM 3880 C C . ASN B 1 97 ? 24.219 34.219 10.438 1 58.34 97 ASN B C 1
ATOM 3882 O O . ASN B 1 97 ? 23.797 35.219 9.836 1 58.34 97 ASN B O 1
ATOM 3886 N N . GLY B 1 98 ? 23.297 33.406 10.844 1 54.19 98 GLY B N 1
ATOM 3887 C CA . GLY B 1 98 ? 21.859 33.688 10.773 1 54.19 98 GLY B CA 1
ATOM 3888 C C . GLY B 1 98 ? 21.438 34.875 11.617 1 54.19 98 GLY B C 1
ATOM 3889 O O . GLY B 1 98 ? 22.156 35.281 12.539 1 54.19 98 GLY B O 1
ATOM 3890 N N . SER B 1 99 ? 20.547 35.656 11.023 1 58.44 99 SER B N 1
ATOM 3891 C CA . SER B 1 99 ? 19.875 36.781 11.672 1 58.44 99 SER B CA 1
ATOM 3892 C C . SER B 1 99 ? 19.047 36.312 12.867 1 58.44 99 SER B C 1
ATOM 3894 O O . SER B 1 99 ? 18.547 35.188 12.883 1 58.44 99 SER B O 1
ATOM 3896 N N . SER B 1 100 ? 19.078 37.031 13.945 1 58.31 100 SER B N 1
ATOM 3897 C CA . SER B 1 100 ? 18.312 36.875 15.18 1 58.31 100 SER B CA 1
ATOM 3898 C C . SER B 1 100 ? 16.844 36.594 14.906 1 58.31 100 SER B C 1
ATOM 3900 O O . SER B 1 100 ? 16.172 35.906 15.664 1 58.31 100 SER B O 1
ATOM 3902 N N . LYS B 1 101 ? 16.281 37 13.781 1 64.88 101 LYS B N 1
ATOM 3903 C CA . LYS B 1 101 ? 14.852 36.906 13.492 1 64.88 101 LYS B CA 1
ATOM 3904 C C . LYS B 1 101 ? 14.469 35.438 13.164 1 64.88 101 LYS B C 1
ATOM 3906 O O . LYS B 1 101 ? 13.391 35 13.531 1 64.88 101 LYS B O 1
ATOM 3911 N N . ASP B 1 102 ? 15.383 34.75 12.82 1 78.88 102 ASP B N 1
ATOM 3912 C CA . ASP B 1 102 ? 15.109 33.375 12.43 1 78.88 102 ASP B CA 1
ATOM 3913 C C . ASP B 1 102 ? 15.047 32.469 13.656 1 78.88 102 ASP B C 1
ATOM 3915 O O . ASP B 1 102 ? 14.406 31.422 13.625 1 78.88 102 ASP B O 1
ATOM 3919 N N . ASP B 1 103 ? 15.555 33 14.719 1 84.44 103 ASP B N 1
ATOM 3920 C CA . ASP B 1 103 ? 15.648 32.156 15.914 1 84.44 103 ASP B CA 1
ATOM 3921 C C . ASP B 1 103 ? 14.312 32.094 16.641 1 84.44 103 ASP B C 1
ATOM 3923 O O . ASP B 1 103 ? 14.07 31.156 17.422 1 84.44 103 ASP B O 1
ATOM 3927 N N . THR B 1 104 ? 13.43 33.031 16.359 1 91.06 104 THR B N 1
ATOM 3928 C CA . THR B 1 104 ? 12.141 33.094 17.031 1 91.06 104 THR B CA 1
ATOM 3929 C C . THR B 1 104 ? 11.062 32.406 16.188 1 91.06 104 THR B C 1
ATOM 3931 O O . THR B 1 104 ? 10.07 31.922 16.719 1 91.06 104 THR B O 1
ATOM 3934 N N . ALA B 1 105 ? 11.25 32.344 14.891 1 95.56 105 ALA B N 1
ATOM 3935 C CA . ALA B 1 105 ? 10.242 31.844 13.961 1 95.56 105 ALA B CA 1
ATOM 3936 C C . ALA B 1 105 ? 10.055 30.344 14.086 1 95.56 105 ALA B C 1
ATOM 3938 O O . ALA B 1 105 ? 10.977 29.562 13.812 1 95.56 105 ALA B O 1
ATOM 3939 N N . PHE B 1 106 ? 8.875 29.938 14.516 1 97.62 106 PHE B N 1
ATOM 3940 C CA . PHE B 1 106 ? 8.609 28.516 14.766 1 97.62 106 PHE B CA 1
ATOM 3941 C C . PHE B 1 106 ? 8.367 27.766 13.461 1 97.62 106 PHE B C 1
ATOM 3943 O O . PHE B 1 106 ? 9.133 26.891 13.094 1 97.62 106 PHE B O 1
ATOM 3950 N N . ILE B 1 107 ? 7.426 28.203 12.648 1 98.12 107 ILE B N 1
ATOM 3951 C CA . ILE B 1 107 ? 7.027 27.453 11.461 1 98.12 107 ILE B CA 1
ATOM 3952 C C . ILE B 1 107 ? 8.016 27.703 10.328 1 98.12 107 ILE B C 1
ATOM 3954 O O . ILE B 1 107 ? 8.438 26.781 9.633 1 98.12 107 ILE B O 1
ATOM 3958 N N . LEU B 1 108 ? 8.516 28.969 10.195 1 96.88 108 LEU B N 1
ATOM 3959 C CA . LEU B 1 108 ? 9.305 29.344 9.023 1 96.88 108 LEU B CA 1
ATOM 3960 C C . LEU B 1 108 ? 10.773 29.5 9.383 1 96.88 108 LEU B C 1
ATOM 3962 O O . LEU B 1 108 ? 11.609 29.781 8.516 1 96.88 108 LEU B O 1
ATOM 3966 N N . GLY B 1 109 ? 11.117 29.25 10.633 1 95 109 GLY B N 1
ATOM 3967 C CA . GLY B 1 109 ? 12.484 29.578 11 1 95 109 GLY B CA 1
ATOM 3968 C C . GLY B 1 109 ? 13.172 28.469 11.789 1 95 109 GLY B C 1
ATOM 3969 O O . GLY B 1 109 ? 12.766 27.312 11.711 1 95 109 GLY B O 1
ATOM 3970 N N . ASN B 1 110 ? 14.25 28.891 12.484 1 95.25 110 ASN B N 1
ATOM 3971 C CA . ASN B 1 110 ? 15.156 27.953 13.141 1 95.25 110 ASN B CA 1
ATOM 3972 C C . ASN B 1 110 ? 14.516 27.344 14.383 1 95.25 110 ASN B C 1
ATOM 3974 O O . ASN B 1 110 ? 14.836 26.219 14.766 1 95.25 110 ASN B O 1
ATOM 3978 N N . ALA B 1 111 ? 13.57 28.094 14.984 1 96.69 111 ALA B N 1
ATOM 3979 C CA . ALA B 1 111 ? 12.953 27.594 16.203 1 96.69 111 ALA B CA 1
ATOM 3980 C C . ALA B 1 111 ? 12.242 26.266 15.969 1 96.69 111 ALA B C 1
ATOM 3982 O O . ALA B 1 111 ? 12.336 25.344 16.781 1 96.69 111 ALA B O 1
ATOM 3983 N N . GLY B 1 112 ? 11.531 26.203 14.828 1 98 112 GLY B N 1
ATOM 3984 C CA . GLY B 1 112 ? 10.859 24.953 14.5 1 98 112 GLY B CA 1
ATOM 3985 C C . GLY B 1 112 ? 11.812 23.797 14.242 1 98 112 GLY B C 1
ATOM 3986 O O . GLY B 1 112 ? 11.57 22.672 14.672 1 98 112 GLY B O 1
ATOM 3987 N N . ILE B 1 113 ? 12.898 24.109 13.547 1 97.69 113 ILE B N 1
ATOM 3988 C CA . ILE B 1 113 ? 13.914 23.094 13.258 1 97.69 113 ILE B CA 1
ATOM 3989 C C . ILE B 1 113 ? 14.516 22.578 14.57 1 97.69 113 ILE B C 1
ATOM 3991 O O . ILE B 1 113 ? 14.641 21.375 14.773 1 97.69 113 ILE B O 1
ATOM 3995 N N . ASN B 1 114 ? 14.859 23.516 15.453 1 97.44 114 ASN B N 1
ATOM 3996 C CA . ASN B 1 114 ? 15.43 23.156 16.75 1 97.44 114 ASN B CA 1
ATOM 3997 C C . ASN B 1 114 ? 14.43 22.359 17.594 1 97.44 114 ASN B C 1
ATOM 3999 O O . ASN B 1 114 ? 14.82 21.453 18.344 1 97.44 114 ASN B O 1
ATOM 4003 N N . ALA B 1 115 ? 13.172 22.734 17.531 1 98.38 115 ALA B N 1
ATOM 4004 C CA . ALA B 1 115 ? 12.141 22.031 18.297 1 98.38 115 ALA B CA 1
ATOM 4005 C C . ALA B 1 115 ? 12.047 20.562 17.859 1 98.38 115 ALA B C 1
ATOM 4007 O O . ALA B 1 115 ? 12.055 19.656 18.688 1 98.38 115 ALA B O 1
ATOM 4008 N N . VAL B 1 116 ? 11.969 20.328 16.531 1 98.75 116 VAL B N 1
ATOM 4009 C CA . VAL B 1 116 ? 11.859 18.969 16.016 1 98.75 116 VAL B CA 1
ATOM 4010 C C . VAL B 1 116 ? 13.133 18.188 16.328 1 98.75 116 VAL B C 1
ATOM 4012 O O . VAL B 1 116 ? 13.078 17.016 16.688 1 98.75 116 VAL B O 1
ATOM 4015 N N . ALA B 1 117 ? 14.273 18.859 16.25 1 98.56 117 ALA B N 1
ATOM 4016 C CA . ALA B 1 117 ? 15.539 18.219 16.594 1 98.56 117 ALA B CA 1
ATOM 4017 C C . ALA B 1 117 ? 15.562 17.828 18.078 1 98.56 117 ALA B C 1
ATOM 4019 O O . ALA B 1 117 ? 16 16.734 18.438 1 98.56 117 ALA B O 1
ATOM 4020 N N . ALA B 1 118 ? 15.117 18.734 18.922 1 98.38 118 ALA B N 1
ATOM 4021 C CA . ALA B 1 118 ? 15.078 18.438 20.344 1 98.38 118 ALA B CA 1
ATOM 4022 C C . ALA B 1 118 ? 14.242 17.203 20.641 1 98.38 118 ALA B C 1
ATOM 4024 O O . ALA B 1 118 ? 14.633 16.359 21.438 1 98.38 118 ALA B O 1
ATOM 4025 N N . ALA B 1 119 ? 13.125 17.125 20.016 1 98.31 119 ALA B N 1
ATOM 4026 C CA . ALA B 1 119 ? 12.234 15.977 20.203 1 98.31 119 ALA B CA 1
ATOM 4027 C C . ALA B 1 119 ? 12.859 14.703 19.625 1 98.31 119 ALA B C 1
ATOM 4029 O O . ALA B 1 119 ? 12.812 13.648 20.266 1 98.31 119 ALA B O 1
ATOM 4030 N N . MET B 1 120 ? 13.461 14.781 18.391 1 98.31 120 MET B N 1
ATOM 4031 C CA . MET B 1 120 ? 14.031 13.633 17.703 1 98.31 120 MET B CA 1
ATOM 4032 C C . MET B 1 120 ? 15.227 13.07 18.469 1 98.31 120 MET B C 1
ATOM 4034 O O . MET B 1 120 ? 15.328 11.859 18.656 1 98.31 120 MET B O 1
ATOM 4038 N N . TYR B 1 121 ? 16.062 14.008 18.922 1 97.25 121 TYR B N 1
ATOM 4039 C CA . TYR B 1 121 ? 17.312 13.609 19.562 1 97.25 121 TYR B CA 1
ATOM 4040 C C . TYR B 1 121 ? 17.156 13.508 21.062 1 97.25 121 TYR B C 1
ATOM 4042 O O . TYR B 1 121 ? 18.047 12.992 21.766 1 97.25 121 TYR B O 1
ATOM 4050 N N . ASN B 1 122 ? 16.016 13.93 21.625 1 96.06 122 ASN B N 1
ATOM 4051 C CA . ASN B 1 122 ? 15.852 14.062 23.062 1 96.06 122 ASN B CA 1
ATOM 4052 C C . ASN B 1 122 ? 17.047 14.758 23.703 1 96.06 122 ASN B C 1
ATOM 4054 O O . ASN B 1 122 ? 17.672 14.219 24.625 1 96.06 122 ASN B O 1
ATOM 4058 N N . ASP B 1 123 ? 17.391 15.875 23.172 1 92.56 123 ASP B N 1
ATOM 4059 C CA . ASP B 1 123 ? 18.641 16.562 23.5 1 92.56 123 ASP B CA 1
ATOM 4060 C C . ASP B 1 123 ? 18.359 17.938 24.125 1 92.56 123 ASP B C 1
ATOM 4062 O O . ASP B 1 123 ? 17.641 18.75 23.547 1 92.56 123 ASP B O 1
ATOM 4066 N N . GLU B 1 124 ? 19.078 18.297 25.156 1 94 124 GLU B N 1
ATOM 4067 C CA . GLU B 1 124 ? 18.891 19.547 25.875 1 94 124 GLU B CA 1
ATOM 4068 C C . GLU B 1 124 ? 19.531 20.719 25.109 1 94 124 GLU B C 1
ATOM 4070 O O . GLU B 1 124 ? 19.094 21.859 25.25 1 94 124 GLU B O 1
ATOM 4075 N N . GLY B 1 125 ? 20.5 20.375 24.328 1 94.94 125 GLY B N 1
ATOM 4076 C CA . GLY B 1 125 ? 21.125 21.406 23.531 1 94.94 125 GLY B CA 1
ATOM 4077 C C . GLY B 1 125 ? 20.172 22.062 22.547 1 94.94 125 GLY B C 1
ATOM 4078 O O . GLY B 1 125 ? 20.109 23.297 22.453 1 94.94 125 GLY B O 1
ATOM 4079 N N . PHE B 1 126 ? 19.453 21.266 21.844 1 95.62 126 PHE B N 1
ATOM 4080 C CA . PHE B 1 126 ? 18.484 21.797 20.891 1 95.62 126 PHE B CA 1
ATOM 4081 C C . PHE B 1 126 ? 17.328 22.484 21.609 1 95.62 126 PHE B C 1
ATOM 4083 O O . PHE B 1 126 ? 16.75 23.438 21.078 1 95.62 126 PHE B O 1
ATOM 4090 N N . LEU B 1 127 ? 17 22.016 22.797 1 95.69 127 LEU B N 1
ATOM 4091 C CA . LEU B 1 127 ? 15.992 22.688 23.609 1 95.69 127 LEU B CA 1
ATOM 4092 C C . LEU B 1 127 ? 16.453 24.094 24 1 95.69 127 LEU B C 1
ATOM 4094 O O . LEU B 1 127 ? 15.656 25.031 23.984 1 95.69 127 LEU B O 1
ATOM 4098 N N . ARG B 1 128 ? 17.734 24.219 24.328 1 95 128 ARG B N 1
ATOM 4099 C CA . ARG B 1 128 ? 18.297 25.516 24.641 1 95 128 ARG B CA 1
ATOM 4100 C C . ARG B 1 128 ? 18.297 26.422 23.422 1 95 128 ARG B C 1
ATOM 4102 O O . ARG B 1 128 ? 18.031 27.625 23.531 1 95 128 ARG B O 1
ATOM 4109 N N . ASP B 1 129 ? 18.609 25.812 22.312 1 94.38 129 ASP B N 1
ATOM 4110 C CA . ASP B 1 129 ? 18.578 26.578 21.062 1 94.38 129 ASP B CA 1
ATOM 4111 C C . ASP B 1 129 ? 17.172 27.109 20.781 1 94.38 129 ASP B C 1
ATOM 4113 O O . ASP B 1 129 ? 17.016 28.266 20.359 1 94.38 129 ASP B O 1
ATOM 4117 N N . TYR B 1 130 ? 16.156 26.328 21.016 1 96.25 130 TYR B N 1
ATOM 4118 C CA . TYR B 1 130 ? 14.766 26.766 20.844 1 96.25 130 TYR B CA 1
ATOM 4119 C C . TYR B 1 130 ? 14.453 27.922 21.797 1 96.25 130 TYR B C 1
ATOM 4121 O O . TYR B 1 130 ? 13.82 28.906 21.406 1 96.25 130 TYR B O 1
ATOM 4129 N N . ALA B 1 131 ? 14.93 27.812 23 1 95.31 131 ALA B N 1
ATOM 4130 C CA . ALA B 1 131 ? 14.594 28.75 24.062 1 95.31 131 ALA B CA 1
ATOM 4131 C C . ALA B 1 131 ? 15.219 30.109 23.812 1 95.31 131 ALA B C 1
ATOM 4133 O O . ALA B 1 131 ? 14.805 31.125 24.391 1 95.31 131 ALA B O 1
ATOM 4134 N N . GLN B 1 132 ? 16.188 30.172 22.906 1 92.44 132 GLN B N 1
ATOM 4135 C CA . GLN B 1 132 ? 16.891 31.422 22.609 1 92.44 132 GLN B CA 1
ATOM 4136 C C . GLN B 1 132 ? 15.914 32.469 22.078 1 92.44 132 GLN B C 1
ATOM 4138 O O . GLN B 1 132 ? 16.125 33.656 22.25 1 92.44 132 GLN B O 1
ATOM 4143 N N . GLY B 1 133 ? 14.844 32.031 21.469 1 94.44 133 GLY B N 1
ATOM 4144 C CA . GLY B 1 133 ? 13.859 32.938 20.922 1 94.44 133 GLY B CA 1
ATOM 4145 C C . GLY B 1 133 ? 13.07 33.688 21.984 1 94.44 133 GLY B C 1
ATOM 4146 O O . GLY B 1 133 ? 12.43 34.688 21.703 1 94.44 133 GLY B O 1
ATOM 4147 N N . LEU B 1 134 ? 13.156 33.281 23.234 1 96.12 134 LEU B N 1
ATOM 4148 C CA . LEU B 1 134 ? 12.375 33.812 24.344 1 96.12 134 LEU B CA 1
ATOM 4149 C C . LEU B 1 134 ? 12.664 35.312 24.531 1 96.12 134 LEU B C 1
ATOM 4151 O O . LEU B 1 134 ? 11.742 36.094 24.766 1 96.12 134 LEU B O 1
ATOM 4155 N N . ALA B 1 135 ? 13.906 35.656 24.406 1 94.81 135 ALA B N 1
ATOM 4156 C CA . ALA B 1 135 ? 14.289 37.062 24.641 1 94.81 135 ALA B CA 1
ATOM 4157 C C . ALA B 1 135 ? 13.578 38 23.656 1 94.81 135 ALA B C 1
ATOM 4159 O O . ALA B 1 135 ? 13.117 39.062 24.047 1 94.81 135 ALA B O 1
ATOM 4160 N N . ASN B 1 136 ? 13.492 37.594 22.453 1 94.81 136 ASN B N 1
ATOM 4161 C CA . ASN B 1 136 ? 12.789 38.375 21.453 1 94.81 136 ASN B CA 1
ATOM 4162 C C . ASN B 1 136 ? 11.289 38.406 21.719 1 94.81 136 ASN B C 1
ATOM 4164 O O . ASN B 1 136 ? 10.648 39.469 21.578 1 94.81 136 ASN B O 1
ATOM 4168 N N . CYS B 1 137 ? 10.734 37.312 22.109 1 95.81 137 CYS B N 1
ATOM 4169 C CA . CYS B 1 137 ? 9.297 37.188 22.297 1 95.81 137 CYS B CA 1
ATOM 4170 C C . CYS B 1 137 ? 8.805 38.062 23.438 1 95.81 137 CYS B C 1
ATOM 4172 O O . CYS B 1 137 ? 7.617 38.375 23.516 1 95.81 137 CYS B O 1
ATOM 4174 N N . LYS B 1 138 ? 9.727 38.469 24.297 1 96.06 138 LYS B N 1
ATOM 4175 C CA . LYS B 1 138 ? 9.344 39.312 25.422 1 96.06 138 LYS B CA 1
ATOM 4176 C C . LYS B 1 138 ? 9.305 40.781 25.016 1 96.06 138 LYS B C 1
ATOM 4178 O O . LYS B 1 138 ? 8.734 41.625 25.734 1 96.06 138 LYS B O 1
ATOM 4183 N N . LYS B 1 139 ? 9.859 41 23.828 1 94.69 139 LYS B N 1
ATOM 4184 C CA . LYS B 1 139 ? 9.82 42.375 23.312 1 94.69 139 LYS B CA 1
ATOM 4185 C C . LYS B 1 139 ? 8.508 42.656 22.578 1 94.69 139 LYS B C 1
ATOM 4187 O O . LYS B 1 139 ? 7.988 41.75 21.875 1 94.69 139 LYS B O 1
ATOM 4192 N N . THR B 1 140 ? 8.023 43.844 22.703 1 91.19 140 THR B N 1
ATOM 4193 C CA . THR B 1 140 ? 6.746 44.188 22.109 1 91.19 140 THR B CA 1
ATOM 4194 C C . THR B 1 140 ? 6.832 44.125 20.578 1 91.19 140 THR B C 1
ATOM 4196 O O . THR B 1 140 ? 5.941 43.562 19.938 1 91.19 140 THR B O 1
ATOM 4199 N N . ASN B 1 141 ? 7.82 44.75 20.062 1 92.12 141 ASN B N 1
ATOM 4200 C CA . ASN B 1 141 ? 8.023 44.719 18.625 1 92.12 141 ASN B CA 1
ATOM 4201 C C . ASN B 1 141 ? 9.438 44.281 18.25 1 92.12 141 ASN B C 1
ATOM 4203 O O . ASN B 1 141 ? 10.383 45.062 18.359 1 92.12 141 ASN B O 1
ATOM 4207 N N . PHE B 1 142 ? 9.484 43.031 17.781 1 92.94 142 PHE B N 1
ATOM 4208 C CA . PHE B 1 142 ? 10.82 42.562 17.422 1 92.94 142 PHE B CA 1
ATOM 4209 C C . PHE B 1 142 ? 10.906 42.25 15.938 1 92.94 142 PHE B C 1
ATOM 4211 O O . PHE B 1 142 ? 11.977 41.906 15.43 1 92.94 142 PHE B O 1
ATOM 4218 N N . LEU B 1 143 ? 9.797 42.375 15.203 1 93.81 143 LEU B N 1
ATOM 4219 C CA . LEU B 1 143 ? 9.758 42.25 13.758 1 93.81 143 LEU B CA 1
ATOM 4220 C C . LEU B 1 143 ? 9 43.406 13.117 1 93.81 143 LEU B C 1
ATOM 4222 O O . LEU B 1 143 ? 7.996 43.875 13.664 1 93.81 143 LEU B O 1
ATOM 4226 N N . THR B 1 144 ? 9.398 43.719 11.906 1 92.12 144 THR B N 1
ATOM 4227 C CA . THR B 1 144 ? 8.75 44.812 11.188 1 92.12 144 THR B CA 1
ATOM 4228 C C . THR B 1 144 ? 7.43 44.344 10.586 1 92.12 144 THR B C 1
ATOM 4230 O O . THR B 1 144 ? 6.52 45.156 10.391 1 92.12 144 THR B O 1
ATOM 4233 N N . CYS B 1 145 ? 7.246 43.156 10.336 1 92.88 145 CYS B N 1
ATOM 4234 C CA . CYS B 1 145 ? 6.07 42.656 9.648 1 92.88 145 CYS B CA 1
ATOM 4235 C C . CYS B 1 145 ? 4.973 42.281 10.648 1 92.88 145 CYS B C 1
ATOM 4237 O O . CYS B 1 145 ? 3.861 41.938 10.25 1 92.88 145 CYS B O 1
ATOM 4239 N N . GLY B 1 146 ? 5.152 42.406 11.938 1 94.12 146 GLY B N 1
ATOM 4240 C CA . GLY B 1 146 ? 4.289 41.906 12.992 1 94.12 146 GLY B CA 1
ATOM 4241 C C . GLY B 1 146 ? 4.918 40.781 13.797 1 94.12 146 GLY B C 1
ATOM 4242 O O . GLY B 1 146 ? 5.543 39.875 13.234 1 94.12 146 GLY B O 1
ATOM 4243 N N . SER B 1 147 ? 4.75 40.75 15.07 1 96.44 147 SER B N 1
ATOM 4244 C CA . SER B 1 147 ? 5.555 39.875 15.922 1 96.44 147 SER B CA 1
ATOM 4245 C C . SER B 1 147 ? 4.684 38.844 16.641 1 96.44 147 SER B C 1
ATOM 4247 O O . SER B 1 147 ? 5.133 38.219 17.594 1 96.44 147 SER B O 1
ATOM 4249 N N . ASP B 1 148 ? 3.385 38.656 16.172 1 98.12 148 ASP B N 1
ATOM 4250 C CA . ASP B 1 148 ? 2.512 37.875 17.078 1 98.12 148 ASP B CA 1
ATOM 4251 C C . ASP B 1 148 ? 2 36.625 16.406 1 98.12 148 ASP B C 1
ATOM 4253 O O . ASP B 1 148 ? 1.613 35.656 17.078 1 98.12 148 ASP B O 1
ATOM 4257 N N . GLU B 1 149 ? 1.988 36.531 15.086 1 97.69 149 GLU B N 1
ATOM 4258 C CA . GLU B 1 149 ? 1.302 35.438 14.375 1 97.69 149 GLU B CA 1
ATOM 4259 C C . GLU B 1 149 ? 2.104 34.156 14.422 1 97.69 149 GLU B C 1
ATOM 4261 O O . GLU B 1 149 ? 3.127 34.062 15.109 1 97.69 149 GLU B O 1
ATOM 4266 N N . LEU B 1 150 ? 1.643 33.094 13.867 1 98.25 150 LEU B N 1
ATOM 4267 C CA . LEU B 1 150 ? 2.061 31.719 14.055 1 98.25 150 LEU B CA 1
ATOM 4268 C C . LEU B 1 150 ? 3.402 31.453 13.383 1 98.25 150 LEU B C 1
ATOM 4270 O O . LEU B 1 150 ? 4.258 30.766 13.945 1 98.25 150 LEU B O 1
ATOM 4274 N N . PHE B 1 151 ? 3.684 31.984 12.227 1 97.62 151 PHE B N 1
ATOM 4275 C CA . PHE B 1 151 ? 4.781 31.547 11.375 1 97.62 151 PHE B CA 1
ATOM 4276 C C . PHE B 1 151 ? 6.117 32.062 11.906 1 97.62 151 PHE B C 1
ATOM 4278 O O . PHE B 1 151 ? 7.062 31.281 12.062 1 97.62 151 PHE B O 1
ATOM 4285 N N . VAL B 1 152 ? 6.141 33.375 12.25 1 96.81 152 VAL B N 1
ATOM 4286 C CA . VAL B 1 152 ? 7.422 33.938 12.656 1 96.81 152 VAL B CA 1
ATOM 4287 C C . VAL B 1 152 ? 7.273 34.656 14 1 96.81 152 VAL B C 1
ATOM 4289 O O . VAL B 1 152 ? 8.25 35.156 14.555 1 96.81 152 VAL B O 1
ATOM 4292 N N . GLY B 1 153 ? 6.105 34.594 14.641 1 97.31 153 GLY B N 1
ATOM 4293 C CA . GLY B 1 153 ? 5.828 35.438 15.805 1 97.31 153 GLY B CA 1
ATOM 4294 C C . GLY B 1 153 ? 5.668 34.625 17.078 1 97.31 153 GLY B C 1
ATOM 4295 O O . GLY B 1 153 ? 6.086 33.469 17.156 1 97.31 153 GLY B O 1
ATOM 4296 N N . ARG B 1 154 ? 5.035 35.312 18.062 1 98.19 154 ARG B N 1
ATOM 4297 C CA . ARG B 1 154 ? 4.949 34.812 19.438 1 98.19 154 ARG B CA 1
ATOM 4298 C C . ARG B 1 154 ? 3.99 33.656 19.531 1 98.19 154 ARG B C 1
ATOM 4300 O O . ARG B 1 154 ? 4.199 32.719 20.344 1 98.19 154 ARG B O 1
ATOM 4307 N N . ALA B 1 155 ? 2.908 33.688 18.75 1 98.44 155 ALA B N 1
ATOM 4308 C CA . ALA B 1 155 ? 1.962 32.562 18.781 1 98.44 155 ALA B CA 1
ATOM 4309 C C . ALA B 1 155 ? 2.645 31.266 18.422 1 98.44 155 ALA B C 1
ATOM 4311 O O . ALA B 1 155 ? 2.414 30.234 19.062 1 98.44 155 ALA B O 1
ATOM 4312 N N . GLY B 1 156 ? 3.469 31.344 17.344 1 98.31 156 GLY B N 1
ATOM 4313 C CA . GLY B 1 156 ? 4.23 30.156 16.969 1 98.31 156 GLY B CA 1
ATOM 4314 C C . GLY B 1 156 ? 5.172 29.688 18.062 1 98.31 156 GLY B C 1
ATOM 4315 O O . GLY B 1 156 ? 5.277 28.484 18.328 1 98.31 156 GLY B O 1
ATOM 4316 N N . TYR B 1 157 ? 5.863 30.625 18.672 1 97.88 157 TYR B N 1
ATOM 4317 C CA . TYR B 1 157 ? 6.781 30.281 19.766 1 97.88 157 TYR B CA 1
ATOM 4318 C C . TYR B 1 157 ? 6.055 29.578 20.891 1 97.88 157 TYR B C 1
ATOM 4320 O O . TYR B 1 157 ? 6.535 28.562 21.406 1 97.88 157 TYR B O 1
ATOM 4328 N N . ILE B 1 158 ? 4.871 30.062 21.234 1 98.31 158 ILE B N 1
ATOM 4329 C CA . ILE B 1 158 ? 4.066 29.453 22.297 1 98.31 158 ILE B CA 1
ATOM 4330 C C . ILE B 1 158 ? 3.652 28.047 21.891 1 98.31 158 ILE B C 1
ATOM 4332 O O . ILE B 1 158 ? 3.77 27.094 22.672 1 98.31 158 ILE B O 1
ATOM 4336 N N . MET B 1 159 ? 3.166 27.875 20.625 1 98.31 159 MET B N 1
ATOM 4337 C CA . MET B 1 159 ? 2.74 26.562 20.141 1 98.31 159 MET B CA 1
ATOM 4338 C C . MET B 1 159 ? 3.9 25.578 20.156 1 98.31 159 MET B C 1
ATOM 4340 O O . MET B 1 159 ? 3.709 24.391 20.453 1 98.31 159 MET B O 1
ATOM 4344 N N . GLY B 1 160 ? 5.113 26.094 19.844 1 98.38 160 GLY B N 1
ATOM 4345 C CA . GLY B 1 160 ? 6.293 25.25 19.922 1 98.38 160 GLY B CA 1
ATOM 4346 C C . GLY B 1 160 ? 6.613 24.797 21.328 1 98.38 160 GLY B C 1
ATOM 4347 O O . GLY B 1 160 ? 6.953 23.625 21.547 1 98.38 160 GLY B O 1
ATOM 4348 N N . VAL B 1 161 ? 6.477 25.703 22.281 1 98.06 161 VAL B N 1
ATOM 4349 C CA . VAL B 1 161 ? 6.711 25.375 23.688 1 98.06 161 VAL B CA 1
ATOM 4350 C C . VAL B 1 161 ? 5.738 24.281 24.125 1 98.06 161 VAL B C 1
ATOM 4352 O O . VAL B 1 161 ? 6.141 23.297 24.75 1 98.06 161 VAL B O 1
ATOM 4355 N N . LEU B 1 162 ? 4.516 24.484 23.781 1 97.88 162 LEU B N 1
ATOM 4356 C CA . LEU B 1 162 ? 3.482 23.531 24.188 1 97.88 162 LEU B CA 1
ATOM 4357 C C . LEU B 1 162 ? 3.707 22.172 23.547 1 97.88 162 LEU B C 1
ATOM 4359 O O . LEU B 1 162 ? 3.551 21.141 24.203 1 97.88 162 LEU B O 1
ATOM 4363 N N . TRP B 1 163 ? 4.059 22.156 22.312 1 98.25 163 TRP B N 1
ATOM 4364 C CA . TRP B 1 163 ? 4.32 20.891 21.625 1 98.25 163 TRP B CA 1
ATOM 4365 C C . TRP B 1 163 ? 5.508 20.172 22.25 1 98.25 163 TRP B C 1
ATOM 4367 O O . TRP B 1 163 ? 5.461 18.953 22.453 1 98.25 163 TRP B O 1
ATOM 4377 N N . LEU B 1 164 ? 6.574 20.938 22.516 1 98.19 164 LEU B N 1
ATOM 4378 C CA . LEU B 1 164 ? 7.785 20.359 23.094 1 98.19 164 LEU B CA 1
ATOM 4379 C C . LEU B 1 164 ? 7.512 19.781 24.469 1 98.19 164 LEU B C 1
ATOM 4381 O O . LEU B 1 164 ? 8.031 18.719 24.828 1 98.19 164 LEU B O 1
ATOM 4385 N N . ARG B 1 165 ? 6.727 20.5 25.234 1 96.81 165 ARG B N 1
ATOM 4386 C CA . ARG B 1 165 ? 6.379 20 26.562 1 96.81 165 ARG B CA 1
ATOM 4387 C C . ARG B 1 165 ? 5.652 18.656 26.484 1 96.81 165 ARG B C 1
ATOM 4389 O O . ARG B 1 165 ? 5.918 17.75 27.266 1 96.81 165 ARG B O 1
ATOM 4396 N N . LYS B 1 166 ? 4.766 18.594 25.578 1 96.06 166 LYS B N 1
ATOM 4397 C CA . LYS B 1 166 ? 4.023 17.344 25.391 1 96.06 166 LYS B CA 1
ATOM 4398 C C . LYS B 1 166 ? 4.926 16.234 24.859 1 96.06 166 LYS B C 1
ATOM 4400 O O . LYS B 1 166 ? 4.836 15.094 25.297 1 96.06 166 LYS B O 1
ATOM 4405 N N . ALA B 1 167 ? 5.809 16.562 23.891 1 96.25 167 ALA B N 1
ATOM 4406 C CA . ALA B 1 167 ? 6.668 15.586 23.234 1 96.25 167 ALA B CA 1
ATOM 4407 C C . ALA B 1 167 ? 7.734 15.055 24.172 1 96.25 167 ALA B C 1
ATOM 4409 O O . ALA B 1 167 ? 8.062 13.867 24.141 1 96.25 167 ALA B O 1
ATOM 4410 N N . LEU B 1 168 ? 8.273 15.961 25.047 1 96.5 168 LEU B N 1
ATOM 4411 C CA . LEU B 1 168 ? 9.445 15.602 25.844 1 96.5 168 LEU B CA 1
ATOM 4412 C C . LEU B 1 168 ? 9.062 15.375 27.297 1 96.5 168 LEU B C 1
ATOM 4414 O O . LEU B 1 168 ? 9.828 14.789 28.062 1 96.5 168 LEU B O 1
ATOM 4418 N N . GLN B 1 169 ? 7.859 15.852 27.734 1 94.5 169 GLN B N 1
ATOM 4419 C CA . GLN B 1 169 ? 7.402 15.766 29.109 1 94.5 169 GLN B CA 1
ATOM 4420 C C . GLN B 1 169 ? 8.414 16.391 30.062 1 94.5 169 GLN B C 1
ATOM 4422 O O . GLN B 1 169 ? 8.766 15.789 31.094 1 94.5 169 GLN B O 1
ATOM 4427 N N . LYS B 1 170 ? 8.992 17.5 29.562 1 91.62 170 LYS B N 1
ATOM 4428 C CA . LYS B 1 170 ? 9.922 18.312 30.344 1 91.62 170 LYS B CA 1
ATOM 4429 C C . LYS B 1 170 ? 9.672 19.812 30.125 1 91.62 170 LYS B C 1
ATOM 4431 O O . LYS B 1 170 ? 9.039 20.188 29.141 1 91.62 170 LYS B O 1
ATOM 4436 N N . PRO B 1 171 ? 10.125 20.594 31.125 1 90.44 171 PRO B N 1
ATOM 4437 C CA . PRO B 1 171 ? 9.984 22.031 30.922 1 90.44 171 PRO B CA 1
ATOM 4438 C C . PRO B 1 171 ? 10.859 22.547 29.781 1 90.44 171 PRO B C 1
ATOM 4440 O O . PRO B 1 171 ? 12 22.109 29.609 1 90.44 171 PRO B O 1
ATOM 4443 N N . VAL B 1 172 ? 10.352 23.359 29 1 93.19 172 VAL B N 1
ATOM 4444 C CA . VAL B 1 172 ? 11.07 23.984 27.891 1 93.19 172 VAL B CA 1
ATOM 4445 C C . VAL B 1 172 ? 11.57 25.359 28.312 1 93.19 172 VAL B C 1
ATOM 4447 O O . VAL B 1 172 ? 12.75 25.672 28.141 1 93.19 172 VAL B O 1
ATOM 4450 N N . ILE B 1 173 ? 10.672 26.172 28.859 1 95.25 173 ILE B N 1
ATOM 4451 C CA . ILE B 1 173 ? 10.938 27.453 29.484 1 95.25 173 ILE B CA 1
ATOM 4452 C C . ILE B 1 173 ? 10.156 27.562 30.797 1 95.25 173 ILE B C 1
ATOM 4454 O O . ILE B 1 173 ? 9.242 26.766 31.047 1 95.25 173 ILE B O 1
ATOM 4458 N N . ALA B 1 174 ? 10.617 28.5 31.594 1 95.88 174 ALA B N 1
ATOM 4459 C CA . ALA B 1 174 ? 9.906 28.703 32.844 1 95.88 174 ALA B CA 1
ATOM 4460 C C . ALA B 1 174 ? 8.477 29.188 32.625 1 95.88 174 ALA B C 1
ATOM 4462 O O . ALA B 1 174 ? 8.227 29.938 31.656 1 95.88 174 ALA B O 1
ATOM 4463 N N . ASP B 1 175 ? 7.551 28.781 33.5 1 96.31 175 ASP B N 1
ATOM 4464 C CA . ASP B 1 175 ? 6.156 29.188 33.406 1 96.31 175 ASP B CA 1
ATOM 4465 C C . ASP B 1 175 ? 6.02 30.703 33.438 1 96.31 175 ASP B C 1
ATOM 4467 O O . ASP B 1 175 ? 5.191 31.281 32.719 1 96.31 175 ASP B O 1
ATOM 4471 N N . LYS B 1 176 ? 6.844 31.328 34.219 1 96.12 176 LYS B N 1
ATOM 4472 C CA . LYS B 1 176 ? 6.789 32.781 34.344 1 96.12 176 LYS B CA 1
ATOM 4473 C C . LYS B 1 176 ? 7.129 33.438 33 1 96.12 176 LYS B C 1
ATOM 4475 O O . LYS B 1 176 ? 6.582 34.5 32.688 1 96.12 176 LYS B O 1
ATOM 4480 N N . ASP B 1 177 ? 8.031 32.812 32.344 1 97.56 177 ASP B N 1
ATOM 4481 C CA . ASP B 1 177 ? 8.43 33.344 31.031 1 97.56 177 ASP B CA 1
ATOM 4482 C C . ASP B 1 177 ? 7.324 33.156 30 1 97.56 177 ASP B C 1
ATOM 4484 O O . ASP B 1 177 ? 7.098 34.031 29.156 1 97.56 177 ASP B O 1
ATOM 4488 N N . LEU B 1 178 ? 6.691 32 30.047 1 97.62 178 LEU B N 1
ATOM 4489 C CA . LEU B 1 178 ? 5.559 31.766 29.172 1 97.62 178 LEU B CA 1
ATOM 4490 C C . LEU B 1 178 ? 4.445 32.781 29.422 1 97.62 178 LEU B C 1
ATOM 4492 O O . LEU B 1 178 ? 3.846 33.312 28.484 1 97.62 178 LEU B O 1
ATOM 4496 N N . MET B 1 179 ? 4.238 33.156 30.672 1 97.25 179 MET B N 1
ATOM 4497 C CA . MET B 1 179 ? 3.24 34.156 31.031 1 97.25 179 MET B CA 1
ATOM 4498 C C . MET B 1 179 ? 3.621 35.531 30.5 1 97.25 179 MET B C 1
ATOM 4500 O O . MET B 1 179 ? 2.76 36.281 30.047 1 97.25 179 MET B O 1
ATOM 4504 N N . ALA B 1 180 ? 4.863 35.75 30.562 1 97.69 180 ALA B N 1
ATOM 4505 C CA . ALA B 1 180 ? 5.348 37.031 30.078 1 97.69 180 ALA B CA 1
ATOM 4506 C C . ALA B 1 180 ? 5.125 37.188 28.578 1 97.69 180 ALA B C 1
ATOM 4508 O O . ALA B 1 180 ? 4.777 38.281 28.094 1 97.69 180 ALA B O 1
ATOM 4509 N N . VAL B 1 181 ? 5.383 36.125 27.875 1 98.25 181 VAL B N 1
ATOM 4510 C CA . VAL B 1 181 ? 5.164 36.125 26.422 1 98.25 181 VAL B CA 1
ATOM 4511 C C . VAL B 1 181 ? 3.68 36.344 26.125 1 98.25 181 VAL B C 1
ATOM 4513 O O . VAL B 1 181 ? 3.316 37.125 25.266 1 98.25 181 VAL B O 1
ATOM 4516 N N . CYS B 1 182 ? 2.781 35.688 26.828 1 98.62 182 CYS B N 1
ATOM 4517 C CA . CYS B 1 182 ? 1.341 35.844 26.672 1 98.62 182 CYS B CA 1
ATOM 4518 C C . CYS B 1 182 ? 0.908 37.25 26.969 1 98.62 182 CYS B C 1
ATOM 4520 O O . CYS B 1 182 ? 0.101 37.844 26.234 1 98.62 182 CYS B O 1
ATOM 4522 N N . THR B 1 183 ? 1.497 37.781 28.031 1 98.44 183 THR B N 1
ATOM 4523 C CA . THR B 1 183 ? 1.188 39.156 28.406 1 98.44 183 THR B CA 1
ATOM 4524 C C . THR B 1 183 ? 1.578 40.125 27.297 1 98.44 183 THR B C 1
ATOM 4526 O O . THR B 1 183 ? 0.828 41.062 26.984 1 98.44 183 THR B O 1
ATOM 4529 N N . THR B 1 184 ? 2.711 39.844 26.75 1 98.44 184 THR B N 1
ATOM 4530 C CA . THR B 1 184 ? 3.199 40.719 25.672 1 98.44 184 THR B CA 1
ATOM 4531 C C . THR B 1 184 ? 2.254 40.656 24.484 1 98.44 184 THR B C 1
ATOM 4533 O O . THR B 1 184 ? 2.016 41.688 23.828 1 98.44 184 THR B O 1
ATOM 4536 N N . ILE B 1 185 ? 1.715 39.5 24.172 1 98.69 185 ILE B N 1
ATOM 4537 C CA . ILE B 1 185 ? 0.771 39.344 23.062 1 98.69 185 ILE B CA 1
ATOM 4538 C C . ILE B 1 185 ? -0.472 40.188 23.344 1 98.69 185 ILE B C 1
ATOM 4540 O O . ILE B 1 185 ? -0.94 40.906 22.469 1 98.69 185 ILE B O 1
ATOM 4544 N N . VAL B 1 186 ? -1.004 40.125 24.547 1 98.56 186 VAL B N 1
ATOM 4545 C CA . VAL B 1 186 ? -2.217 40.844 24.891 1 98.56 186 VAL B CA 1
ATOM 4546 C C . VAL B 1 186 ? -1.964 42.344 24.797 1 98.56 186 VAL B C 1
ATOM 4548 O O . VAL B 1 186 ? -2.775 43.094 24.234 1 98.56 186 VAL B O 1
ATOM 4551 N N . GLU B 1 187 ? -0.825 42.781 25.297 1 98.12 187 GLU B N 1
ATOM 4552 C CA . GLU B 1 187 ? -0.491 44.219 25.234 1 98.12 187 GLU B CA 1
ATOM 4553 C C . GLU B 1 187 ? -0.321 44.688 23.797 1 98.12 187 GLU B C 1
ATOM 4555 O O . GLU B 1 187 ? -0.799 45.75 23.422 1 98.12 187 GLU B O 1
ATOM 4560 N N . SER B 1 188 ? 0.373 43.906 23.062 1 98.12 188 SER B N 1
ATOM 4561 C CA . SER B 1 188 ? 0.561 44.188 21.656 1 98.12 188 SER B CA 1
ATOM 4562 C C . SER B 1 188 ? -0.777 44.312 20.938 1 98.12 188 SER B C 1
ATOM 4564 O O . SER B 1 188 ? -0.992 45.25 20.156 1 98.12 188 SER B O 1
ATOM 4566 N N . GLY B 1 189 ? -1.681 43.375 21.188 1 98.44 189 GLY B N 1
ATOM 4567 C CA . GLY B 1 189 ? -2.992 43.375 20.562 1 98.44 189 GLY B CA 1
ATOM 4568 C C . GLY B 1 189 ? -3.852 44.562 20.969 1 98.44 189 GLY B C 1
ATOM 4569 O O . GLY B 1 189 ? -4.547 45.125 20.125 1 98.44 189 GLY B O 1
ATOM 4570 N N . ARG B 1 190 ? -3.801 44.906 22.25 1 98.31 190 ARG B N 1
ATOM 4571 C CA . ARG B 1 190 ? -4.539 46.062 22.75 1 98.31 190 ARG B CA 1
ATOM 4572 C C . ARG B 1 190 ? -4.047 47.375 22.109 1 98.31 190 ARG B C 1
ATOM 4574 O O . ARG B 1 190 ? -4.852 48.188 21.688 1 98.31 190 ARG B O 1
ATOM 4581 N N . HIS B 1 191 ? -2.768 47.469 22.125 1 97.69 191 HIS B N 1
ATOM 4582 C CA . HIS B 1 191 ? -2.158 48.656 21.547 1 97.69 191 HIS B CA 1
ATOM 4583 C C . HIS B 1 191 ? -2.545 48.812 20.078 1 97.69 191 HIS B C 1
ATOM 4585 O O . HIS B 1 191 ? -2.934 49.906 19.656 1 97.69 191 HIS B O 1
ATOM 4591 N N . TYR B 1 192 ? -2.4 47.75 19.328 1 97.69 192 TYR B N 1
ATOM 4592 C CA . TYR B 1 192 ? -2.758 47.781 17.922 1 97.69 192 TYR B CA 1
ATOM 4593 C C . TYR B 1 192 ? -4.227 48.156 17.734 1 97.69 192 TYR B C 1
ATOM 4595 O O . TYR B 1 192 ? -4.562 48.969 16.891 1 97.69 192 TYR B O 1
ATOM 4603 N N . ALA B 1 193 ? -5.094 47.469 18.516 1 98.25 193 ALA B N 1
ATOM 4604 C CA . ALA B 1 193 ? -6.535 47.688 18.391 1 98.25 193 ALA B CA 1
ATOM 4605 C C . ALA B 1 193 ? -6.898 49.156 18.672 1 98.25 193 ALA B C 1
ATOM 4607 O O . ALA B 1 193 ? -7.707 49.75 17.969 1 98.25 193 ALA B O 1
ATOM 4608 N N . ARG B 1 194 ? -6.297 49.688 19.672 1 97.81 194 ARG B N 1
ATOM 4609 C CA . ARG B 1 194 ? -6.559 51.062 20.031 1 97.81 194 ARG B CA 1
ATOM 4610 C C . ARG B 1 194 ? -6.082 52.031 18.938 1 97.81 194 ARG B C 1
ATOM 4612 O O . ARG B 1 194 ? -6.816 52.906 18.516 1 97.81 194 ARG B O 1
ATOM 4619 N N . HIS B 1 195 ? -4.926 51.781 18.531 1 97.12 195 HIS B N 1
ATOM 4620 C CA . HIS B 1 195 ? -4.301 52.688 17.547 1 97.12 195 HIS B CA 1
ATOM 4621 C C . HIS B 1 195 ? -5.035 52.625 16.219 1 97.12 195 HIS B C 1
ATOM 4623 O O . HIS B 1 195 ? -5.016 53.594 15.461 1 97.12 195 HIS B O 1
ATOM 4629 N N . HIS B 1 196 ? -5.617 51.5 15.938 1 96.62 196 HIS B N 1
ATOM 4630 C CA . HIS B 1 196 ? -6.262 51.344 14.633 1 96.62 196 HIS B CA 1
ATOM 4631 C C . HIS B 1 196 ? -7.781 51.375 14.766 1 96.62 196 HIS B C 1
ATOM 4633 O O . HIS B 1 196 ? -8.492 51.062 13.812 1 96.62 196 HIS B O 1
ATOM 4639 N N . ARG B 1 197 ? -8.266 51.688 15.922 1 96.56 197 ARG B N 1
ATOM 4640 C CA . ARG B 1 197 ? -9.695 51.781 16.203 1 96.56 197 ARG B CA 1
ATOM 4641 C C . ARG B 1 197 ? -10.43 50.531 15.734 1 96.56 197 ARG B C 1
ATOM 4643 O O . ARG B 1 197 ? -11.43 50.625 15.023 1 96.56 197 ARG B O 1
ATOM 4650 N N . SER B 1 198 ? -9.766 49.438 16.109 1 95.88 198 SER B N 1
ATOM 4651 C CA . SER B 1 198 ? -10.312 48.125 15.75 1 95.88 198 SER B CA 1
ATOM 4652 C C . SER B 1 198 ? -11.562 47.812 16.547 1 95.88 198 SER B C 1
ATOM 4654 O O . SER B 1 198 ? -11.641 48.125 17.75 1 95.88 198 SER B O 1
ATOM 4656 N N . PRO B 1 199 ? -12.609 47.25 15.922 1 95 199 PRO B N 1
ATOM 4657 C CA . PRO B 1 199 ? -13.758 46.781 16.688 1 95 199 PRO B CA 1
ATOM 4658 C C . PRO B 1 199 ? -13.422 45.562 17.562 1 95 199 PRO B C 1
ATOM 4660 O O . PRO B 1 199 ? -14.211 45.188 18.422 1 95 199 PRO B O 1
ATOM 4663 N N . CYS B 1 200 ? -12.375 44.938 17.375 1 97.19 200 CYS B N 1
ATOM 4664 C CA . CYS B 1 200 ? -11.867 43.812 18.141 1 97.19 200 CYS B CA 1
ATOM 4665 C C . CYS B 1 200 ? -10.891 44.25 19.219 1 97.19 200 CYS B C 1
ATOM 4667 O O . CYS B 1 200 ? -9.93 44.969 18.922 1 97.19 200 CYS B O 1
ATOM 4669 N N . PRO B 1 201 ? -11.117 43.812 20.438 1 98.25 201 PRO B N 1
ATOM 4670 C CA . PRO B 1 201 ? -10.281 44.312 21.531 1 98.25 201 PRO B CA 1
ATOM 4671 C C . PRO B 1 201 ? -8.805 43.969 21.344 1 98.25 201 PRO B C 1
ATOM 4673 O O . PRO B 1 201 ? -7.926 44.719 21.734 1 98.25 201 PRO B O 1
ATOM 4676 N N . LEU B 1 202 ? -8.531 42.75 20.828 1 98.75 202 LEU B N 1
ATOM 4677 C CA . LEU B 1 202 ? -7.184 42.375 20.453 1 98.75 202 LEU B CA 1
ATOM 4678 C C . LEU B 1 202 ? -7.078 42.188 18.938 1 98.75 202 LEU B C 1
ATOM 4680 O O . LEU B 1 202 ? -7.75 41.344 18.359 1 98.75 202 LEU B O 1
ATOM 4684 N N . MET B 1 203 ? -6.285 43.031 18.328 1 98.44 203 MET B N 1
ATOM 4685 C CA . MET B 1 203 ? -6.082 42.906 16.891 1 98.44 203 MET B CA 1
ATOM 4686 C C . MET B 1 203 ? -4.598 43 16.531 1 98.44 203 MET B C 1
ATOM 4688 O O . MET B 1 203 ? -3.795 43.469 17.328 1 98.44 203 MET B O 1
ATOM 4692 N N . PHE B 1 204 ? -4.234 42.344 15.453 1 98.19 204 PHE B N 1
ATOM 4693 C CA . PHE B 1 204 ? -2.855 42.219 14.992 1 98.19 204 PHE B CA 1
ATOM 4694 C C . PHE B 1 204 ? -2.781 42.344 13.477 1 98.19 204 PHE B C 1
ATOM 4696 O O . PHE B 1 204 ? -3.799 42.25 12.789 1 98.19 204 PHE B O 1
ATOM 4703 N N . ALA B 1 205 ? -1.636 42.625 13.023 1 97 205 ALA B N 1
ATOM 4704 C CA . ALA B 1 205 ? -1.413 42.656 11.586 1 97 205 ALA B CA 1
ATOM 4705 C C . ALA B 1 205 ? -0.096 41.969 11.219 1 97 205 ALA B C 1
ATOM 4707 O O . ALA B 1 205 ? 0.848 41.969 12.016 1 97 205 ALA B O 1
ATOM 4708 N N . TYR B 1 206 ? -0.103 41.281 10.125 1 96.69 206 TYR B N 1
ATOM 4709 C CA . TYR B 1 206 ? 1.09 40.781 9.445 1 96.69 206 TYR B CA 1
ATOM 4710 C C . TYR B 1 206 ? 1.286 41.469 8.102 1 96.69 206 TYR B C 1
ATOM 4712 O O . TYR B 1 206 ? 0.421 41.406 7.227 1 96.69 206 TYR B O 1
ATOM 4720 N N . TYR B 1 207 ? 2.363 42.219 7.91 1 94.94 207 TYR B N 1
ATOM 4721 C CA . TYR B 1 207 ? 2.621 43.062 6.77 1 94.94 207 TYR B CA 1
ATOM 4722 C C . TYR B 1 207 ? 1.433 44 6.504 1 94.94 207 TYR B C 1
ATOM 4724 O O . TYR B 1 207 ? 0.925 44.062 5.383 1 94.94 207 TYR B O 1
ATOM 4732 N N . ASN B 1 208 ? 0.988 44.594 7.559 1 94.5 208 ASN B N 1
ATOM 4733 C CA . ASN B 1 208 ? -0.029 45.625 7.539 1 94.5 208 ASN B CA 1
ATOM 4734 C C . ASN B 1 208 ? -1.389 45.062 7.117 1 94.5 208 ASN B C 1
ATOM 4736 O O . ASN B 1 208 ? -2.275 45.844 6.727 1 94.5 208 ASN B O 1
ATOM 4740 N N . THR B 1 209 ? -1.546 43.781 7.148 1 96.75 209 THR B N 1
ATOM 4741 C CA . THR B 1 209 ? -2.836 43.156 6.875 1 96.75 209 THR B CA 1
ATOM 4742 C C . THR B 1 209 ? -3.379 42.469 8.125 1 96.75 209 THR B C 1
ATOM 4744 O O . THR B 1 209 ? -2.666 41.688 8.773 1 96.75 209 THR B O 1
ATOM 4747 N N . GLU B 1 210 ? -4.574 42.75 8.477 1 97.81 210 GLU B N 1
ATOM 4748 C CA . GLU B 1 210 ? -5.234 42.125 9.609 1 97.81 210 GLU B CA 1
ATOM 4749 C C . GLU B 1 210 ? -5.84 40.781 9.211 1 97.81 210 GLU B C 1
ATOM 4751 O O . GLU B 1 210 ? -7.051 40.688 9 1 97.81 210 GLU B O 1
ATOM 4756 N N . TYR B 1 211 ? -5.078 39.75 9.203 1 97.81 211 TYR B N 1
ATOM 4757 C CA . TYR B 1 211 ? -5.508 38.406 8.82 1 97.81 211 TYR B CA 1
ATOM 4758 C C . TYR B 1 211 ? -6.34 37.75 9.922 1 97.81 211 TYR B C 1
ATOM 4760 O O . TYR B 1 211 ? -6.148 38.062 11.109 1 97.81 211 TYR B O 1
ATOM 4768 N N . PHE B 1 212 ? -7.23 36.844 9.477 1 97.88 212 PHE B N 1
ATOM 4769 C CA . PHE B 1 212 ? -8.047 36.125 10.438 1 97.88 212 PHE B CA 1
ATOM 4770 C C . PHE B 1 212 ? -7.66 34.656 10.477 1 97.88 212 PHE B C 1
ATOM 4772 O O . PHE B 1 212 ? -7.844 33.969 11.492 1 97.88 212 PHE B O 1
ATOM 4779 N N . GLY B 1 213 ? -7.105 34.094 9.391 1 96.69 213 GLY B N 1
ATOM 4780 C CA . GLY B 1 213 ? -6.879 32.688 9.203 1 96.69 213 GLY B CA 1
ATOM 4781 C C . GLY B 1 213 ? -5.742 32.125 10.055 1 96.69 213 GLY B C 1
ATOM 4782 O O . GLY B 1 213 ? -5.043 32.906 10.719 1 96.69 213 GLY B O 1
ATOM 4783 N N . ALA B 1 214 ? -5.508 30.828 10.016 1 97.81 214 ALA B N 1
ATOM 4784 C CA . ALA B 1 214 ? -4.629 30.141 10.953 1 97.81 214 ALA B CA 1
ATOM 4785 C C . ALA B 1 214 ? -3.166 30.469 10.695 1 97.81 214 ALA B C 1
ATOM 4787 O O . ALA B 1 214 ? -2.357 30.516 11.625 1 97.81 214 ALA B O 1
ATOM 4788 N N . ALA B 1 215 ? -2.799 30.75 9.461 1 96.94 215 ALA B N 1
ATOM 4789 C CA . ALA B 1 215 ? -1.391 30.969 9.133 1 96.94 215 ALA B CA 1
ATOM 4790 C C . ALA B 1 215 ? -0.86 32.25 9.789 1 96.94 215 ALA B C 1
ATOM 4792 O O . ALA B 1 215 ? -0.06 32.188 10.727 1 96.94 215 ALA B O 1
ATOM 4793 N N . HIS B 1 216 ? -1.449 33.406 9.383 1 95.88 216 HIS B N 1
ATOM 4794 C CA . HIS B 1 216 ? -0.926 34.688 9.852 1 95.88 216 HIS B CA 1
ATOM 4795 C C . HIS B 1 216 ? -1.97 35.469 10.664 1 95.88 216 HIS B C 1
ATOM 4797 O O . HIS B 1 216 ? -1.757 36.625 11.023 1 95.88 216 HIS B O 1
ATOM 4803 N N . GLY B 1 217 ? -2.982 34.875 11.07 1 96.69 217 GLY B N 1
ATOM 4804 C CA . GLY B 1 217 ? -4.129 35.656 11.477 1 96.69 217 GLY B CA 1
ATOM 4805 C C . GLY B 1 217 ? -4.445 35.562 12.961 1 96.69 217 GLY B C 1
ATOM 4806 O O . GLY B 1 217 ? -3.705 34.906 13.703 1 96.69 217 GLY B O 1
ATOM 4807 N N . LEU B 1 218 ? -5.531 36.219 13.305 1 98.44 218 LEU B N 1
ATOM 4808 C CA . LEU B 1 218 ? -6.059 36.438 14.656 1 98.44 218 LEU B CA 1
ATOM 4809 C C . LEU B 1 218 ? -6.355 35.094 15.32 1 98.44 218 LEU B C 1
ATOM 4811 O O . LEU B 1 218 ? -6.094 34.906 16.516 1 98.44 218 LEU B O 1
ATOM 4815 N N . CYS B 1 219 ? -6.832 34.125 14.562 1 97.5 219 CYS B N 1
ATOM 4816 C CA . CYS B 1 219 ? -7.391 32.906 15.172 1 97.5 219 CYS B CA 1
ATOM 4817 C C . CYS B 1 219 ? -6.316 32.125 15.906 1 97.5 219 CYS B C 1
ATOM 4819 O O . CYS B 1 219 ? -6.508 31.719 17.047 1 97.5 219 CYS B O 1
ATOM 4821 N N . THR B 1 220 ? -5.09 31.953 15.289 1 98.5 220 THR B N 1
ATOM 4822 C CA . THR B 1 220 ? -4.082 31.125 15.953 1 98.5 220 THR B CA 1
ATOM 4823 C C . THR B 1 220 ? -3.434 31.891 17.109 1 98.5 220 THR B C 1
ATOM 4825 O O . THR B 1 220 ? -2.988 31.281 18.078 1 98.5 220 THR B O 1
ATOM 4828 N N . ILE B 1 221 ? -3.373 33.25 17.031 1 98.81 221 ILE B N 1
ATOM 4829 C CA . ILE B 1 221 ? -2.863 34.031 18.141 1 98.81 221 ILE B CA 1
ATOM 4830 C C . ILE B 1 221 ? -3.748 33.844 19.359 1 98.81 221 ILE B C 1
ATOM 4832 O O . ILE B 1 221 ? -3.248 33.562 20.453 1 98.81 221 ILE B O 1
ATOM 4836 N N . LEU B 1 222 ? -5.016 33.938 19.156 1 98.88 222 LEU B N 1
ATOM 4837 C CA . LEU B 1 222 ? -5.957 33.75 20.25 1 98.88 222 LEU B CA 1
ATOM 4838 C C . LEU B 1 222 ? -5.93 32.281 20.734 1 98.88 222 LEU B C 1
ATOM 4840 O O . LEU B 1 222 ? -6.031 32.031 21.938 1 98.88 222 LEU B O 1
ATOM 4844 N N . GLN B 1 223 ? -5.824 31.328 19.812 1 98.81 223 GLN B N 1
ATOM 4845 C CA . GLN B 1 223 ? -5.727 29.922 20.203 1 98.81 223 GLN B CA 1
ATOM 4846 C C . GLN B 1 223 ? -4.512 29.688 21.094 1 98.81 223 GLN B C 1
ATOM 4848 O O . GLN B 1 223 ? -4.582 28.922 22.047 1 98.81 223 GLN B O 1
ATOM 4853 N N . ALA B 1 224 ? -3.377 30.297 20.734 1 98.75 224 ALA B N 1
ATOM 4854 C CA . ALA B 1 224 ? -2.158 30.141 21.531 1 98.75 224 ALA B CA 1
ATOM 4855 C C . ALA B 1 224 ? -2.371 30.625 22.953 1 98.75 224 ALA B C 1
ATOM 4857 O O . ALA B 1 224 ? -1.969 29.953 23.906 1 98.75 224 ALA B O 1
ATOM 4858 N N . LEU B 1 225 ? -3.031 31.766 23.094 1 98.69 225 LEU B N 1
ATOM 4859 C CA . LEU B 1 225 ? -3.307 32.312 24.422 1 98.69 225 LEU B CA 1
ATOM 4860 C C . LEU B 1 225 ? -4.207 31.359 25.219 1 98.69 225 LEU B C 1
ATOM 4862 O O . LEU B 1 225 ? -3.936 31.062 26.375 1 98.69 225 LEU B O 1
ATOM 4866 N N . LEU B 1 226 ? -5.238 30.844 24.547 1 98.56 226 LEU B N 1
ATOM 4867 C CA . LEU B 1 226 ? -6.188 29.969 25.203 1 98.56 226 LEU B CA 1
ATOM 4868 C C . LEU B 1 226 ? -5.539 28.625 25.562 1 98.56 226 LEU B C 1
ATOM 4870 O O . LEU B 1 226 ? -6.012 27.922 26.453 1 98.56 226 LEU B O 1
ATOM 4874 N N . SER B 1 227 ? -4.5 28.266 24.875 1 98.12 227 SER B N 1
ATOM 4875 C CA . SER B 1 227 ? -3.828 26.984 25.078 1 98.12 227 SER B CA 1
ATOM 4876 C C . SER B 1 227 ? -2.891 27.047 26.281 1 98.12 227 SER B C 1
ATOM 4878 O O . SER B 1 227 ? -2.211 26.062 26.594 1 98.12 227 SER B O 1
ATOM 4880 N N . VAL B 1 228 ? -2.824 28.188 26.953 1 97.44 228 VAL B N 1
ATOM 4881 C CA . VAL B 1 228 ? -2.115 28.359 28.219 1 97.44 228 VAL B CA 1
ATOM 4882 C C . VAL B 1 228 ? -3.109 28.688 29.328 1 97.44 228 VAL B C 1
ATOM 4884 O O . VAL B 1 228 ? -3.18 29.844 29.781 1 97.44 228 VAL B O 1
ATOM 4887 N N . PRO B 1 229 ? -3.768 27.688 29.828 1 95.19 229 PRO B N 1
ATOM 4888 C CA . PRO B 1 229 ? -4.871 27.906 30.766 1 95.19 229 PRO B CA 1
ATOM 4889 C C . PRO B 1 229 ? -4.43 28.672 32 1 95.19 229 PRO B C 1
ATOM 4891 O O . PRO B 1 229 ? -5.207 29.438 32.562 1 95.19 229 PRO B O 1
ATOM 4894 N N . SER B 1 230 ? -3.211 28.469 32.469 1 95.25 230 SER B N 1
ATOM 4895 C CA . SER B 1 230 ? -2.715 29.156 33.625 1 95.25 230 SER B CA 1
ATOM 4896 C C . SER B 1 230 ? -2.639 30.672 33.406 1 95.25 230 SER B C 1
ATOM 4898 O O . SER B 1 230 ? -2.791 31.453 34.344 1 95.25 230 SER B O 1
ATOM 4900 N N . PHE B 1 231 ? -2.428 31.016 32.156 1 96.44 231 PHE B N 1
ATOM 4901 C CA . PHE B 1 231 ? -2.387 32.438 31.828 1 96.44 231 PHE B CA 1
ATOM 4902 C C . PHE B 1 231 ? -3.766 33.062 31.969 1 96.44 231 PHE B C 1
ATOM 4904 O O . PHE B 1 231 ? -3.895 34.156 32.531 1 96.44 231 PHE B O 1
ATOM 4911 N N . ILE B 1 232 ? -4.758 32.406 31.516 1 94.06 232 ILE B N 1
ATOM 4912 C CA . ILE B 1 232 ? -6.133 32.906 31.562 1 94.06 232 ILE B CA 1
ATOM 4913 C C . ILE B 1 232 ? -6.582 33.031 33 1 94.06 232 ILE B C 1
ATOM 4915 O O . ILE B 1 232 ? -7.156 34.031 33.406 1 94.06 232 ILE B O 1
ATOM 4919 N N . SER B 1 233 ? -6.219 32.062 33.844 1 93.5 233 SER B N 1
ATOM 4920 C CA . SER B 1 233 ? -6.715 32 35.219 1 93.5 233 SER B CA 1
ATOM 4921 C C . SER B 1 233 ? -5.945 32.969 36.125 1 93.5 233 SER B C 1
ATOM 4923 O O . SER B 1 233 ? -6.484 33.438 37.125 1 93.5 233 SER B O 1
ATOM 4925 N N . SER B 1 234 ? -4.695 33.25 35.781 1 92.88 234 SER B N 1
ATOM 4926 C CA . SER B 1 234 ? -3.859 34.031 36.688 1 92.88 234 SER B CA 1
ATOM 4927 C C . SER B 1 234 ? -3.805 35.5 36.281 1 92.88 234 SER B C 1
ATOM 4929 O O . SER B 1 234 ? -3.305 36.312 37.031 1 92.88 234 SER B O 1
ATOM 4931 N N . SER B 1 235 ? -4.324 35.781 35.188 1 91.94 235 SER B N 1
ATOM 4932 C CA . SER B 1 235 ? -4.242 37.156 34.688 1 91.94 235 SER B CA 1
ATOM 4933 C C . SER B 1 235 ? -5.395 38 35.219 1 91.94 235 SER B C 1
ATOM 4935 O O . SER B 1 235 ? -6.344 37.469 35.812 1 91.94 235 SER B O 1
ATOM 4937 N N . ASP B 1 236 ? -5.207 39.344 34.969 1 93.69 236 ASP B N 1
ATOM 4938 C CA . ASP B 1 236 ? -6.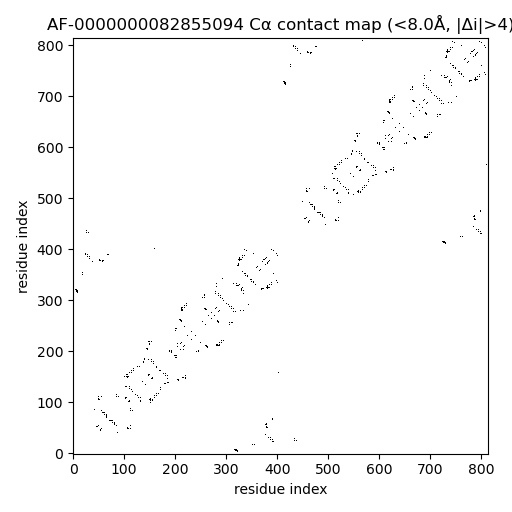309 40.281 35.219 1 93.69 236 ASP B CA 1
ATOM 4939 C C . ASP B 1 236 ? -7.559 39.844 34.438 1 93.69 236 ASP B C 1
ATOM 4941 O O . ASP B 1 236 ? -7.473 39.438 33.281 1 93.69 236 ASP B O 1
ATOM 4945 N N . PRO B 1 237 ? -8.727 39.875 35.094 1 95.75 237 PRO B N 1
ATOM 4946 C CA . PRO B 1 237 ? -9.969 39.469 34.438 1 95.75 237 PRO B CA 1
ATOM 4947 C C . PRO B 1 237 ? -10.211 40.156 33.125 1 95.75 237 PRO B C 1
ATOM 4949 O O . PRO B 1 237 ? -10.867 39.594 32.219 1 95.75 237 PRO B O 1
ATOM 4952 N N . SER B 1 238 ? -9.664 41.312 32.969 1 97.44 238 SER B N 1
ATOM 4953 C CA . SER B 1 238 ? -9.844 42.062 31.734 1 97.44 238 SER B CA 1
ATOM 4954 C C . SER B 1 238 ? -9.156 41.344 30.562 1 97.44 238 SER B C 1
ATOM 4956 O O . SER B 1 238 ? -9.57 41.5 29.422 1 97.44 238 SER B O 1
ATOM 4958 N N . VAL B 1 239 ? -8.133 40.594 30.906 1 97.88 239 VAL B N 1
ATOM 4959 C CA . VAL B 1 239 ? -7.406 39.875 29.875 1 97.88 239 VAL B CA 1
ATOM 4960 C C . VAL B 1 239 ? -8.312 38.781 29.25 1 97.88 239 VAL B C 1
ATOM 4962 O O . VAL B 1 239 ? -8.453 38.719 28.031 1 97.88 239 VAL B O 1
ATOM 4965 N N . GLU B 1 240 ? -8.922 38 30.094 1 98.06 240 GLU B N 1
ATOM 4966 C CA . GLU B 1 240 ? -9.836 36.969 29.594 1 98.06 240 GLU B CA 1
ATOM 4967 C C . GLU B 1 240 ? -11.016 37.594 28.859 1 98.06 240 GLU B C 1
ATOM 4969 O O . GLU B 1 240 ? -11.477 37.062 27.859 1 98.06 240 GLU B O 1
ATOM 4974 N N . LYS B 1 241 ? -11.484 38.656 29.375 1 98.25 241 LYS B N 1
ATOM 4975 C CA . LYS B 1 241 ? -12.602 39.375 28.734 1 98.25 241 LYS B CA 1
ATOM 4976 C C . LYS B 1 241 ? -12.227 39.812 27.328 1 98.25 241 LYS B C 1
ATOM 4978 O O . LYS B 1 241 ? -13.008 39.656 26.391 1 98.25 241 LYS B O 1
ATOM 4983 N N . ASP B 1 242 ? -11.023 40.375 27.203 1 98.62 242 ASP B N 1
ATOM 4984 C CA . ASP B 1 242 ? -10.562 40.844 25.906 1 98.62 242 ASP B CA 1
ATOM 4985 C C . ASP B 1 242 ? -10.375 39.656 24.938 1 98.62 242 ASP B C 1
ATOM 4987 O O . ASP B 1 242 ? -10.703 39.75 23.75 1 98.62 242 ASP B O 1
ATOM 4991 N N . ILE B 1 243 ? -9.828 38.562 25.469 1 98.75 243 ILE B N 1
ATOM 4992 C CA . ILE B 1 243 ? -9.617 37.406 24.641 1 98.75 243 ILE B CA 1
ATOM 4993 C C . ILE B 1 243 ? -10.953 36.844 24.156 1 98.75 243 ILE B C 1
ATOM 4995 O O . ILE B 1 243 ? -11.148 36.594 22.969 1 98.75 243 ILE B O 1
ATOM 4999 N N . GLN B 1 244 ? -11.93 36.688 25.078 1 98.69 244 GLN B N 1
ATOM 5000 C CA . GLN B 1 244 ? -13.227 36.156 24.719 1 98.69 244 GLN B CA 1
ATOM 5001 C C . GLN B 1 244 ? -13.969 37.062 23.75 1 98.69 244 GLN B C 1
ATOM 5003 O O . GLN B 1 244 ? -14.594 36.594 22.797 1 98.69 244 GLN B O 1
ATOM 5008 N N . ALA B 1 245 ? -13.875 38.312 24 1 98.75 245 ALA B N 1
ATOM 5009 C CA . ALA B 1 245 ? -14.516 39.281 23.109 1 98.75 245 ALA B CA 1
ATOM 5010 C C . ALA B 1 245 ? -13.898 39.25 21.719 1 98.75 245 ALA B C 1
ATOM 5012 O O . ALA B 1 245 ? -14.594 39.438 20.719 1 98.75 245 ALA B O 1
ATOM 5013 N N . SER B 1 246 ? -12.625 39.062 21.672 1 98.88 246 SER B N 1
ATOM 5014 C CA . SER B 1 246 ? -11.945 38.938 20.375 1 98.88 246 SER B CA 1
ATOM 5015 C C . SER B 1 246 ? -12.352 37.656 19.656 1 98.88 246 SER B C 1
ATOM 5017 O O . SER B 1 246 ? -12.531 37.656 18.438 1 98.88 246 SER B O 1
ATOM 5019 N N . VAL B 1 247 ? -12.484 36.531 20.391 1 98.88 247 VAL B N 1
ATOM 5020 C CA . VAL B 1 247 ? -12.992 35.281 19.812 1 98.88 247 VAL B CA 1
ATOM 5021 C C . VAL B 1 247 ? -14.406 35.5 19.297 1 98.88 247 VAL B C 1
ATOM 5023 O O . VAL B 1 247 ? -14.742 35.062 18.188 1 98.88 247 VAL B O 1
ATOM 5026 N N . ASP B 1 248 ? -15.211 36.188 20.078 1 98.81 248 ASP B N 1
ATOM 5027 C CA . ASP B 1 248 ? -16.578 36.469 19.688 1 98.81 248 ASP B CA 1
ATOM 5028 C C . ASP B 1 248 ? -16.625 37.375 18.453 1 98.81 248 ASP B C 1
ATOM 5030 O O . ASP B 1 248 ? -17.531 37.25 17.609 1 98.81 248 ASP B O 1
ATOM 5034 N N . TYR B 1 249 ? -15.75 38.312 18.391 1 98.5 249 TYR B N 1
ATOM 5035 C CA . TYR B 1 249 ? -15.664 39.125 17.188 1 98.5 249 TYR B CA 1
ATOM 5036 C C . TYR B 1 249 ? -15.406 38.281 15.953 1 98.5 249 TYR B C 1
ATOM 5038 O O . TYR B 1 249 ? -16.094 38.438 14.945 1 98.5 249 TYR B O 1
ATOM 5046 N N . LEU B 1 250 ? -14.383 37.469 16.078 1 98.5 250 LEU B N 1
ATOM 5047 C CA . LEU B 1 250 ? -14.078 36.594 14.945 1 98.5 250 LEU B CA 1
ATOM 5048 C C . LEU B 1 250 ? -15.273 35.688 14.617 1 98.5 250 LEU B C 1
ATOM 5050 O O . LEU B 1 250 ? -15.602 35.5 13.445 1 98.5 250 LEU B O 1
ATOM 5054 N N . LEU B 1 251 ? -15.938 35.156 15.633 1 98.75 251 LEU B N 1
ATOM 5055 C CA . LEU B 1 251 ? -17.125 34.312 15.445 1 98.75 251 LEU B CA 1
ATOM 5056 C C . LEU B 1 251 ? -18.203 35.062 14.672 1 98.75 251 LEU B C 1
ATOM 5058 O O . LEU B 1 251 ? -18.891 34.5 13.828 1 98.75 251 LEU B O 1
ATOM 5062 N N . SER B 1 252 ? -18.344 36.281 14.969 1 98.06 252 SER B N 1
ATOM 5063 C CA . SER B 1 252 ? -19.375 37.094 14.352 1 98.06 252 SER B CA 1
ATOM 5064 C C . SER B 1 252 ? -19.125 37.281 12.852 1 98.06 252 SER B C 1
ATOM 5066 O O . SER B 1 252 ? -20.031 37.656 12.109 1 98.06 252 SER B O 1
ATOM 5068 N N . LEU B 1 253 ? -17.922 36.969 12.422 1 97.12 253 LEU B N 1
ATOM 5069 C CA . LEU B 1 253 ? -17.578 37.156 11.016 1 97.12 253 LEU B CA 1
ATOM 5070 C C . LEU B 1 253 ? -17.844 35.906 10.211 1 97.12 253 LEU B C 1
ATOM 5072 O O . LEU B 1 253 ? -17.656 35.875 8.992 1 97.12 253 LEU B O 1
ATOM 5076 N N . GLN B 1 254 ? -18.25 34.781 10.883 1 97.25 254 GLN B N 1
ATOM 5077 C CA . GLN B 1 254 ? -18.531 33.531 10.164 1 97.25 254 GLN B CA 1
ATOM 5078 C C . GLN B 1 254 ? -19.656 33.75 9.148 1 97.25 254 GLN B C 1
ATOM 5080 O O . GLN B 1 254 ? -20.703 34.281 9.477 1 97.25 254 GLN B O 1
ATOM 5085 N N . THR B 1 255 ? -19.406 33.344 7.938 1 94.06 255 THR B N 1
ATOM 5086 C CA . THR B 1 255 ? -20.375 33.531 6.848 1 94.06 255 THR B CA 1
ATOM 5087 C C . THR B 1 255 ? -21.5 32.5 6.961 1 94.06 255 THR B C 1
ATOM 5089 O O . THR B 1 255 ? -21.406 31.547 7.711 1 94.06 255 THR B O 1
ATOM 5092 N N . PRO B 1 256 ? -22.531 32.719 6.191 1 91.69 256 PRO B N 1
ATOM 5093 C CA . PRO B 1 256 ? -23.641 31.766 6.199 1 91.69 256 PRO B CA 1
ATOM 5094 C C . PRO B 1 256 ? -23.219 30.359 5.758 1 91.69 256 PRO B C 1
ATOM 5096 O O . PRO B 1 256 ? -23.781 29.375 6.219 1 91.69 256 PRO B O 1
ATOM 5099 N N . SER B 1 257 ? -22.219 30.281 4.961 1 91.31 257 SER B N 1
ATOM 5100 C CA . SER B 1 257 ? -21.75 28.984 4.488 1 91.31 257 SER B CA 1
ATOM 5101 C C . SER B 1 257 ? -20.922 28.266 5.559 1 91.31 257 SER B C 1
ATOM 5103 O O . SER B 1 257 ? -20.688 27.062 5.465 1 91.31 257 SER B O 1
ATOM 5105 N N . GLY B 1 258 ? -20.531 29 6.574 1 96.5 258 GLY B N 1
ATOM 5106 C CA . GLY B 1 258 ? -19.734 28.422 7.648 1 96.5 258 GLY B CA 1
ATOM 5107 C C . GLY B 1 258 ? -18.25 28.766 7.539 1 96.5 258 GLY B C 1
ATOM 5108 O O . GLY B 1 258 ? -17.453 28.328 8.367 1 96.5 258 GLY B O 1
ATOM 5109 N N . ASN B 1 259 ? -17.906 29.547 6.484 1 97.19 259 ASN B N 1
ATOM 5110 C CA . ASN B 1 259 ? -16.516 29.953 6.289 1 97.19 259 ASN B CA 1
ATOM 5111 C C . ASN B 1 259 ? -16.203 31.25 7.027 1 97.19 259 ASN B C 1
ATOM 5113 O O . ASN B 1 259 ? -16.984 31.688 7.879 1 97.19 259 ASN B O 1
ATOM 5117 N N . PHE B 1 260 ? -14.977 31.734 6.918 1 97.31 260 PHE B N 1
ATOM 5118 C CA . PHE B 1 260 ? -14.516 33 7.469 1 97.31 260 PHE B CA 1
ATOM 5119 C C . PHE B 1 260 ? -13.742 33.812 6.426 1 97.31 260 PHE B C 1
ATOM 5121 O O . PHE B 1 260 ? -13.117 33.219 5.539 1 97.31 260 PHE B O 1
ATOM 5128 N N . PRO B 1 261 ? -13.812 35.125 6.531 1 96 261 PRO B N 1
ATOM 5129 C CA . PRO B 1 261 ? -12.969 35.906 5.641 1 96 261 PRO B CA 1
ATOM 5130 C C . PRO B 1 261 ? -11.484 35.75 5.938 1 96 261 PRO B C 1
ATOM 5132 O O . PRO B 1 261 ? -11.102 35.469 7.074 1 96 261 PRO B O 1
ATOM 5135 N N . CYS B 1 262 ? -10.672 36.031 4.922 1 94.94 262 CYS B N 1
ATOM 5136 C CA . CYS B 1 262 ? -9.219 35.906 5.066 1 94.94 262 CYS B CA 1
ATOM 5137 C C . CYS B 1 262 ? -8.664 37 5.961 1 94.94 262 CYS B C 1
ATOM 5139 O O . CYS B 1 262 ? -7.734 36.75 6.734 1 94.94 262 CYS B O 1
ATOM 5141 N N . ASP B 1 263 ? -9.25 38.156 5.785 1 95.56 263 ASP B N 1
ATOM 5142 C CA . ASP B 1 263 ? -8.766 39.344 6.508 1 95.56 263 ASP B CA 1
ATOM 5143 C C . ASP B 1 263 ? -9.859 40.406 6.641 1 95.56 263 ASP B C 1
ATOM 5145 O O . ASP B 1 263 ? -10.977 40.219 6.156 1 95.56 263 ASP B O 1
ATOM 5149 N N . GLN B 1 264 ? -9.477 41.469 7.348 1 94.5 264 GLN B N 1
ATOM 5150 C CA . GLN B 1 264 ? -10.445 42.5 7.688 1 94.5 264 GLN B CA 1
ATOM 5151 C C . GLN B 1 264 ? -10.992 43.188 6.434 1 94.5 264 GLN B C 1
ATOM 5153 O O . GLN B 1 264 ? -12.156 43.594 6.402 1 94.5 264 GLN B O 1
ATOM 5158 N N . SER B 1 265 ? -10.234 43.219 5.367 1 90.81 265 SER B N 1
ATOM 5159 C CA . SER B 1 265 ? -10.656 43.906 4.148 1 90.81 265 SER B CA 1
ATOM 5160 C C . SER B 1 265 ? -11.727 43.094 3.41 1 90.81 265 SER B C 1
ATOM 5162 O O . SER B 1 265 ? -12.422 43.625 2.547 1 90.81 265 SER B O 1
ATOM 5164 N N . GLU B 1 266 ? -11.898 41.875 3.811 1 90.19 266 GLU B N 1
ATOM 5165 C CA . GLU B 1 266 ? -12.859 41 3.141 1 90.19 266 GLU B CA 1
ATOM 5166 C C . GLU B 1 266 ? -14.125 40.812 3.979 1 90.19 266 GLU B C 1
ATOM 5168 O O . GLU B 1 266 ? -14.836 39.812 3.832 1 90.19 266 GLU B O 1
ATOM 5173 N N . THR B 1 267 ? -14.367 41.719 4.859 1 89.75 267 THR B N 1
ATOM 5174 C CA . THR B 1 267 ? -15.562 41.625 5.691 1 89.75 267 THR B CA 1
ATOM 5175 C C . THR B 1 267 ? -16.672 42.531 5.137 1 89.75 267 THR B C 1
ATOM 5177 O O . THR B 1 267 ? -16.406 43.469 4.375 1 89.75 267 THR B O 1
ATOM 5180 N N . GLY B 1 268 ? -17.906 42.25 5.406 1 82 268 GLY B N 1
ATOM 5181 C CA . GLY B 1 268 ? -19.031 43.062 4.969 1 82 268 GLY B CA 1
ATOM 5182 C C . GLY B 1 268 ? -19.25 43.031 3.467 1 82 268 GLY B C 1
ATOM 5183 O O . GLY B 1 268 ? -19.266 41.938 2.867 1 82 268 GLY B O 1
ATOM 5184 N N . PRO B 1 269 ? -19.438 44.156 2.889 1 77.06 269 PRO B N 1
ATOM 5185 C CA . PRO B 1 269 ? -19.719 44.219 1.455 1 77.06 269 PRO B CA 1
ATOM 5186 C C . PRO B 1 269 ? -18.547 43.781 0.591 1 77.06 269 PRO B C 1
ATOM 5188 O O . PRO B 1 269 ? -18.734 43.438 -0.578 1 77.06 269 PRO B O 1
ATOM 5191 N N . ALA B 1 270 ? -17.391 43.719 1.144 1 77.88 270 ALA B N 1
ATOM 5192 C CA . ALA B 1 270 ? -16.188 43.375 0.391 1 77.88 270 ALA B CA 1
ATOM 5193 C C . ALA B 1 270 ? -15.875 41.875 0.503 1 77.88 270 ALA B C 1
ATOM 5195 O O . ALA B 1 270 ? -14.789 41.438 0.122 1 77.88 270 ALA B O 1
ATOM 5196 N N . SER B 1 271 ? -16.828 41.188 0.99 1 79.19 271 SER B N 1
ATOM 5197 C CA . SER B 1 271 ? -16.625 39.75 1.158 1 79.19 271 SER B CA 1
ATOM 5198 C C . SER B 1 271 ? -16.484 39.031 -0.189 1 79.19 271 SER B C 1
ATOM 5200 O O . SER B 1 271 ? -17.078 39.469 -1.18 1 79.19 271 SER B O 1
ATOM 5202 N N . ARG B 1 272 ? -15.602 37.969 -0.274 1 77.06 272 ARG B N 1
ATOM 5203 C CA . ARG B 1 272 ? -15.453 37.156 -1.475 1 77.06 272 ARG B CA 1
ATOM 5204 C C . ARG B 1 272 ? -16.75 36.469 -1.83 1 77.06 272 ARG B C 1
ATOM 5206 O O . ARG B 1 272 ? -17.547 36.125 -0.946 1 77.06 272 ARG B O 1
ATOM 5213 N N . SER B 1 273 ? -16.859 36.344 -3.184 1 79.56 273 SER B N 1
ATOM 5214 C CA . SER B 1 273 ? -17.984 35.531 -3.617 1 79.56 273 SER B CA 1
ATOM 5215 C C . SER B 1 273 ? -17.812 34.094 -3.141 1 79.56 273 SER B C 1
ATOM 5217 O O . SER B 1 273 ? -16.688 33.656 -2.824 1 79.56 273 SER B O 1
ATOM 5219 N N . GLU B 1 274 ? -18.922 33.438 -3.035 1 77.31 274 GLU B N 1
ATOM 5220 C CA . GLU B 1 274 ? -18.906 32.031 -2.551 1 77.31 274 GLU B CA 1
ATOM 5221 C C . GLU B 1 274 ? -17.984 31.172 -3.396 1 77.31 274 GLU B C 1
ATOM 5223 O O . GLU B 1 274 ? -17.312 30.281 -2.873 1 77.31 274 GLU B O 1
ATOM 5228 N N . SER B 1 275 ? -17.984 31.391 -4.648 1 76.81 275 SER B N 1
ATOM 5229 C CA . SER B 1 275 ? -17.172 30.594 -5.562 1 76.81 275 SER B CA 1
ATOM 5230 C C . SER B 1 275 ? -15.688 30.906 -5.391 1 76.81 275 SER B C 1
ATOM 5232 O O . SER B 1 275 ? -14.828 30.094 -5.762 1 76.81 275 SER B O 1
ATOM 5234 N N . ASP B 1 276 ? -15.422 32.031 -4.699 1 83.25 276 ASP B N 1
ATOM 5235 C CA . ASP B 1 276 ? -14.023 32.438 -4.598 1 83.25 276 ASP B CA 1
ATOM 5236 C C . ASP B 1 276 ? -13.516 32.312 -3.162 1 83.25 276 ASP B C 1
ATOM 5238 O O . ASP B 1 276 ? -12.406 32.75 -2.852 1 83.25 276 ASP B O 1
ATOM 5242 N N . GLU B 1 277 ? -14.328 31.672 -2.4 1 87.94 277 GLU B N 1
ATOM 5243 C CA . GLU B 1 277 ? -13.961 31.516 -0.998 1 87.94 277 GLU B CA 1
ATOM 5244 C C . GLU B 1 277 ? -12.734 30.625 -0.848 1 87.94 277 GLU B C 1
ATOM 5246 O O . GLU B 1 277 ? -12.57 29.656 -1.595 1 87.94 277 GLU B O 1
ATOM 5251 N N . LEU B 1 278 ? -11.883 31 0.034 1 93.5 278 LEU B N 1
ATOM 5252 C CA . LEU B 1 278 ? -10.758 30.156 0.41 1 93.5 278 LEU B CA 1
ATOM 5253 C C . LEU B 1 278 ? -11.109 29.297 1.619 1 93.5 278 LEU B C 1
ATOM 5255 O O . LEU B 1 278 ? -11.219 29.797 2.738 1 93.5 278 LEU B O 1
ATOM 5259 N N . VAL B 1 279 ? -11.344 28.031 1.361 1 96 279 VAL B N 1
ATOM 5260 C CA . VAL B 1 279 ? -11.648 27.078 2.42 1 96 279 VAL B CA 1
ATOM 5261 C C . VAL B 1 279 ? -10.414 26.234 2.729 1 96 279 VAL B C 1
ATOM 5263 O O . VAL B 1 279 ? -10.367 25.047 2.41 1 96 279 VAL B O 1
ATOM 5266 N N . HIS B 1 280 ? -9.391 26.969 3.33 1 97.25 280 HIS B N 1
ATOM 5267 C CA . HIS B 1 280 ? -8.07 26.438 3.633 1 97.25 280 HIS B CA 1
ATOM 5268 C C . HIS B 1 280 ? -7.77 26.516 5.125 1 97.25 280 HIS B C 1
ATOM 5270 O O . HIS B 1 280 ? -8.406 27.281 5.848 1 97.25 280 HIS B O 1
ATOM 5276 N N . TRP B 1 281 ? -6.832 25.672 5.531 1 98.56 281 TRP B N 1
ATOM 5277 C CA . TRP B 1 281 ? -6.328 25.828 6.891 1 98.56 281 TRP B CA 1
ATOM 5278 C C . TRP B 1 281 ? -5.715 27.219 7.082 1 98.56 281 TRP B C 1
ATOM 5280 O O . TRP B 1 281 ? -5.988 27.891 8.078 1 98.56 281 TRP B O 1
ATOM 5290 N N . CYS B 1 282 ? -5.07 27.734 6.055 1 97.94 282 CYS B N 1
ATOM 5291 C CA . CYS B 1 282 ? -4.332 28.984 6.195 1 97.94 282 CYS B CA 1
ATOM 5292 C C . CYS B 1 282 ? -5.277 30.188 6.152 1 97.94 282 CYS B C 1
ATOM 5294 O O . CYS B 1 282 ? -5.027 31.203 6.805 1 97.94 282 CYS B O 1
ATOM 5296 N N . HIS B 1 283 ? -6.344 30.078 5.355 1 94.88 283 HIS B N 1
ATOM 5297 C CA . HIS B 1 283 ? -7.211 31.234 5.121 1 94.88 283 HIS B CA 1
ATOM 5298 C C . HIS B 1 283 ? -8.68 30.828 5.16 1 94.88 283 HIS B C 1
ATOM 5300 O O . HIS B 1 283 ? -9.516 31.438 4.484 1 94.88 283 HIS B O 1
ATOM 5306 N N . GLY B 1 284 ? -9.227 30.234 6.254 1 97.12 284 GLY B N 1
ATOM 5307 C CA . GLY B 1 284 ? -10.641 29.906 6.262 1 97.12 284 GLY B CA 1
ATOM 5308 C C . GLY B 1 284 ? -11.047 29.016 7.418 1 97.12 284 GLY B C 1
ATOM 5309 O O . GLY B 1 284 ? -10.352 28.953 8.438 1 97.12 284 GLY B O 1
ATOM 5310 N N . ALA B 1 285 ? -12.195 28.391 7.227 1 98.44 285 ALA B N 1
ATOM 5311 C CA . ALA B 1 285 ? -12.859 27.625 8.273 1 98.44 285 ALA B CA 1
ATOM 5312 C C . ALA B 1 285 ? -11.992 26.469 8.742 1 98.44 285 ALA B C 1
ATOM 5314 O O . ALA B 1 285 ? -11.93 26.172 9.945 1 98.44 285 ALA B O 1
ATOM 5315 N N . PRO B 1 286 ? -11.25 25.797 7.832 1 98.69 286 PRO B N 1
ATOM 5316 C CA . PRO B 1 286 ? -10.469 24.656 8.281 1 98.69 286 PRO B CA 1
ATOM 5317 C C . PRO B 1 286 ? -9.359 25.031 9.258 1 98.69 286 PRO B C 1
ATOM 5319 O O . PRO B 1 286 ? -8.828 24.172 9.961 1 98.69 286 PRO B O 1
ATOM 5322 N N . GLY B 1 287 ? -9.031 26.297 9.273 1 98.69 287 GLY B N 1
ATOM 5323 C CA . GLY B 1 287 ? -8.062 26.781 10.242 1 98.69 287 GLY B CA 1
ATOM 5324 C C . GLY B 1 287 ? -8.703 27.375 11.484 1 98.69 287 GLY B C 1
ATOM 5325 O O . GLY B 1 287 ? -8.242 27.141 12.602 1 98.69 287 GLY B O 1
ATOM 5326 N N . VAL B 1 288 ? -9.766 28.125 11.312 1 98.81 288 VAL B N 1
ATOM 5327 C CA . VAL B 1 288 ? -10.422 28.859 12.391 1 98.81 288 VAL B CA 1
ATOM 5328 C C . VAL B 1 288 ? -11.086 27.875 13.352 1 98.81 288 VAL B C 1
ATOM 5330 O O . VAL B 1 288 ? -11.195 28.156 14.547 1 98.81 288 VAL B O 1
ATOM 5333 N N . VAL B 1 289 ? -11.375 26.719 12.852 1 98.94 289 VAL B N 1
ATOM 5334 C CA . VAL B 1 289 ? -12.117 25.719 13.617 1 98.94 289 VAL B CA 1
ATOM 5335 C C . VAL B 1 289 ? -11.336 25.344 14.867 1 98.94 289 VAL B C 1
ATOM 5337 O O . VAL B 1 289 ? -11.922 25.062 15.914 1 98.94 289 VAL B O 1
ATOM 5340 N N . TYR B 1 290 ? -10.039 25.391 14.852 1 98.88 290 TYR B N 1
ATOM 5341 C CA . TYR B 1 290 ? -9.227 24.984 16 1 98.88 290 TYR B CA 1
ATOM 5342 C C . TYR B 1 290 ? -9.383 25.984 17.141 1 98.88 290 TYR B C 1
ATOM 5344 O O . TYR B 1 290 ? -9.422 25.578 18.312 1 98.88 290 TYR B O 1
ATOM 5352 N N . LEU B 1 291 ? -9.477 27.266 16.797 1 98.88 291 LEU B N 1
ATOM 5353 C CA . LEU B 1 291 ? -9.75 28.266 17.828 1 98.88 291 LEU B CA 1
ATOM 5354 C C . LEU B 1 291 ? -11.148 28.062 18.406 1 98.88 291 LEU B C 1
ATOM 5356 O O . LEU B 1 291 ? -11.328 28.125 19.625 1 98.88 291 LEU B O 1
ATOM 5360 N N . MET B 1 292 ? -12.117 27.859 17.547 1 98.94 292 MET B N 1
ATOM 5361 C CA . MET B 1 292 ? -13.484 27.672 18.031 1 98.94 292 MET B CA 1
ATOM 5362 C C . MET B 1 292 ? -13.594 26.453 18.922 1 98.94 292 MET B C 1
ATOM 5364 O O . MET B 1 292 ? -14.297 26.469 19.938 1 98.94 292 MET B O 1
ATOM 5368 N N . ALA B 1 293 ? -12.922 25.406 18.531 1 98.88 293 ALA B N 1
ATOM 5369 C CA . ALA B 1 293 ? -12.898 24.203 19.359 1 98.88 293 ALA B CA 1
ATOM 5370 C C . ALA B 1 293 ? -12.258 24.484 20.719 1 98.88 293 ALA B C 1
ATOM 5372 O O . ALA B 1 293 ? -12.766 24.062 21.75 1 98.88 293 ALA B O 1
ATOM 5373 N N . LYS B 1 294 ? -11.125 25.172 20.703 1 98.69 294 LYS B N 1
ATOM 5374 C CA . LYS B 1 294 ? -10.453 25.516 21.953 1 98.69 294 LYS B CA 1
ATOM 5375 C C . LYS B 1 294 ? -11.336 26.406 22.828 1 98.69 294 LYS B C 1
ATOM 5377 O O . LYS B 1 294 ? -11.359 26.25 24.047 1 98.69 294 LYS B O 1
ATOM 5382 N N . ALA B 1 295 ? -11.992 27.375 22.188 1 98.81 295 ALA B N 1
ATOM 5383 C CA . ALA B 1 295 ? -12.914 28.266 22.906 1 98.81 295 ALA B CA 1
ATOM 5384 C C . ALA B 1 295 ? -14.031 27.453 23.562 1 98.81 295 ALA B C 1
ATOM 5386 O O . ALA B 1 295 ? -14.391 27.719 24.719 1 98.81 295 ALA B O 1
ATOM 5387 N N . TYR B 1 296 ? -14.531 26.5 22.859 1 98.75 296 TYR B N 1
ATOM 5388 C CA . TYR B 1 296 ? -15.562 25.641 23.422 1 98.75 296 TYR B CA 1
ATOM 5389 C C . TYR B 1 296 ? -15.039 24.875 24.625 1 98.75 296 TYR B C 1
ATOM 5391 O O . TYR B 1 296 ? -15.719 24.766 25.656 1 98.75 296 TYR B O 1
ATOM 5399 N N . GLN B 1 297 ? -13.852 24.359 24.5 1 97.75 297 GLN B N 1
ATOM 5400 C CA . GLN B 1 297 ? -13.25 23.625 25.609 1 97.75 297 GLN B CA 1
ATOM 5401 C C . GLN B 1 297 ? -13.031 24.531 26.828 1 97.75 297 GLN B C 1
ATOM 5403 O O . GLN B 1 297 ? -13.148 24.094 27.969 1 97.75 297 GLN B O 1
ATOM 5408 N N . THR B 1 298 ? -12.727 25.766 26.578 1 97.5 298 THR B N 1
ATOM 5409 C CA . THR B 1 298 ? -12.352 26.719 27.609 1 97.5 298 THR B CA 1
ATOM 5410 C C . THR B 1 298 ? -13.594 27.234 28.328 1 97.5 298 THR B C 1
ATOM 5412 O O . THR B 1 298 ? -13.625 27.312 29.562 1 97.5 298 THR B O 1
ATOM 5415 N N . TRP B 1 299 ? -14.602 27.594 27.547 1 97.81 299 TRP B N 1
ATOM 5416 C CA . TRP B 1 299 ? -15.711 28.328 28.156 1 97.81 299 TRP B CA 1
ATOM 5417 C C . TRP B 1 299 ? -17 27.5 28.125 1 97.81 299 TRP B C 1
ATOM 5419 O O . TRP B 1 299 ? -18.016 27.906 28.672 1 97.81 299 TRP B O 1
ATOM 5429 N N . ASN B 1 300 ? -17 26.359 27.484 1 97.56 300 ASN B N 1
ATOM 5430 C CA . ASN B 1 300 ? -18.141 25.438 27.391 1 97.56 300 ASN B CA 1
ATOM 5431 C C . ASN B 1 300 ? -19.406 26.156 26.922 1 97.56 300 ASN B C 1
ATOM 5433 O O . ASN B 1 300 ? -20.484 25.938 27.484 1 97.56 300 ASN B O 1
ATOM 5437 N N . ASP B 1 301 ? -19.172 27.094 26.062 1 98.25 301 ASP B N 1
ATOM 5438 C CA . ASP B 1 301 ? -20.281 27.812 25.438 1 98.25 301 ASP B CA 1
ATOM 5439 C C . ASP B 1 301 ? -20.656 27.188 24.094 1 98.25 301 ASP B C 1
ATOM 5441 O O . ASP B 1 301 ? -19.812 27.094 23.203 1 98.25 301 ASP B O 1
ATOM 5445 N N . GLU B 1 302 ? -21.906 26.844 23.859 1 98.38 302 GLU B N 1
ATOM 5446 C CA . GLU B 1 302 ? -22.391 26.094 22.719 1 98.38 302 GLU B CA 1
ATOM 5447 C C . GLU B 1 302 ? -22.188 26.859 21.422 1 98.38 302 GLU B C 1
ATOM 5449 O O . GLU B 1 302 ? -22.078 26.266 20.344 1 98.38 302 GLU B O 1
ATOM 5454 N N . LYS B 1 303 ? -22.125 28.141 21.484 1 98.62 303 LYS B N 1
ATOM 5455 C CA . LYS B 1 303 ? -21.969 28.938 20.281 1 98.62 303 LYS B CA 1
ATOM 5456 C C . LYS B 1 303 ? -20.656 28.609 19.562 1 98.62 303 LYS B C 1
ATOM 5458 O O . LYS B 1 303 ? -20.594 28.609 18.328 1 98.62 303 LYS B O 1
ATOM 5463 N N . TYR B 1 304 ? -19.656 28.266 20.344 1 98.81 304 TYR B N 1
ATOM 5464 C CA . TYR B 1 304 ? -18.375 27.891 19.734 1 98.81 304 TYR B CA 1
ATOM 5465 C C . TYR B 1 304 ? -18.453 26.516 19.078 1 98.81 304 TYR B C 1
ATOM 5467 O O . TYR B 1 304 ? -17.859 26.297 18.016 1 98.81 304 TYR B O 1
ATOM 5475 N N . LEU B 1 305 ? -19.172 25.594 19.719 1 98.81 305 LEU B N 1
ATOM 5476 C CA . LEU B 1 305 ? -19.359 24.266 19.125 1 98.81 305 LEU B CA 1
ATOM 5477 C C . LEU B 1 305 ? -20.172 24.359 17.844 1 98.81 305 LEU B C 1
ATOM 5479 O O . LEU B 1 305 ? -19.875 23.656 16.859 1 98.81 305 LEU B O 1
ATOM 5483 N N . GLN B 1 306 ? -21.219 25.188 17.859 1 98.81 306 GLN B N 1
ATOM 5484 C CA . GLN B 1 306 ? -22.016 25.391 16.656 1 98.81 306 GLN B CA 1
ATOM 5485 C C . GLN B 1 306 ? -21.172 25.953 15.516 1 98.81 306 GLN B C 1
ATOM 5487 O O . GLN B 1 306 ? -21.375 25.578 14.352 1 98.81 306 GLN B O 1
ATOM 5492 N N . SER B 1 307 ? -20.297 26.812 15.852 1 98.81 307 SER B N 1
ATOM 5493 C CA . SER B 1 307 ? -19.359 27.328 14.852 1 98.81 307 SER B CA 1
ATOM 5494 C C . SER B 1 307 ? -18.516 26.203 14.266 1 98.81 307 SER B C 1
ATOM 5496 O O . SER B 1 307 ? -18.281 26.156 13.055 1 98.81 307 SER B O 1
ATOM 5498 N N . CYS B 1 308 ? -18.031 25.281 15.141 1 98.88 308 CYS B N 1
ATOM 5499 C CA . CYS B 1 308 ? -17.25 24.141 14.68 1 98.88 308 CYS B CA 1
ATOM 5500 C C . CYS B 1 308 ? -18.047 23.281 13.711 1 98.88 308 CYS B C 1
ATOM 5502 O O . CYS B 1 308 ? -17.516 22.828 12.695 1 98.88 308 CYS B O 1
ATOM 5504 N N . VAL B 1 309 ? -19.281 23.094 14 1 98.88 309 VAL B N 1
ATOM 5505 C CA . VAL B 1 309 ? -20.156 22.297 13.156 1 98.88 309 VAL B CA 1
ATOM 5506 C C . VAL B 1 309 ? -20.297 22.938 11.781 1 98.88 309 VAL B C 1
ATOM 5508 O O . VAL B 1 309 ? -20.219 22.266 10.758 1 98.88 309 VAL B O 1
ATOM 5511 N N . LYS B 1 310 ? -20.469 24.219 11.789 1 98.69 310 LYS B N 1
ATOM 5512 C CA . LYS B 1 310 ? -20.562 24.953 10.531 1 98.69 310 LYS B CA 1
ATOM 5513 C C . LYS B 1 310 ? -19.25 24.875 9.742 1 98.69 310 LYS B C 1
ATOM 5515 O O . LYS B 1 310 ? -19.266 24.766 8.516 1 98.69 310 LYS B O 1
ATOM 5520 N N . CYS B 1 311 ? -18.156 24.938 10.453 1 98.81 311 CYS B N 1
ATOM 5521 C CA . CYS B 1 311 ? -16.859 24.781 9.812 1 98.81 311 CYS B CA 1
ATOM 5522 C C . CYS B 1 311 ? -16.75 23.422 9.141 1 98.81 311 CYS B C 1
ATOM 5524 O O . CYS B 1 311 ? -16.25 23.312 8.023 1 98.81 311 CYS B O 1
ATOM 5526 N N . ALA B 1 312 ? -17.219 22.406 9.836 1 98.56 312 ALA B N 1
ATOM 5527 C CA . ALA B 1 312 ? -17.172 21.062 9.289 1 98.56 312 ALA B CA 1
ATOM 5528 C C . ALA B 1 312 ? -18.031 20.938 8.039 1 98.56 312 ALA B C 1
ATOM 5530 O O . ALA B 1 312 ? -17.641 20.281 7.07 1 98.56 312 ALA B O 1
ATOM 5531 N N . GLU B 1 313 ? -19.141 21.594 8.047 1 97.56 313 GLU B N 1
ATOM 5532 C CA . GLU B 1 313 ? -20.062 21.5 6.918 1 97.56 313 GLU B CA 1
ATOM 5533 C C . GLU B 1 313 ? -19.469 22.141 5.668 1 97.56 313 GLU B C 1
ATOM 5535 O O . GLU B 1 313 ? -19.531 21.578 4.578 1 97.56 313 GLU B O 1
ATOM 5540 N N . VAL B 1 314 ? -18.969 23.297 5.824 1 96.81 314 VAL B N 1
ATOM 5541 C CA . VAL B 1 314 ? -18.406 23.969 4.66 1 96.81 314 VAL B CA 1
ATOM 5542 C C . VAL B 1 314 ? -17.156 23.219 4.176 1 96.81 314 VAL B C 1
ATOM 5544 O O . VAL B 1 314 ? -16.906 23.156 2.971 1 96.81 314 VAL B O 1
ATOM 5547 N N . THR B 1 315 ? -16.391 22.625 5.102 1 97.81 315 THR B N 1
ATOM 5548 C CA . THR B 1 315 ? -15.211 21.844 4.73 1 97.81 315 THR B CA 1
ATOM 5549 C C . THR B 1 315 ? -15.617 20.594 3.959 1 97.81 315 THR B C 1
ATOM 5551 O O . THR B 1 315 ? -14.938 20.188 3.01 1 97.81 315 THR B O 1
ATOM 5554 N N . TRP B 1 316 ? -16.688 19.969 4.402 1 96.56 316 TRP B N 1
ATOM 5555 C CA . TRP B 1 316 ? -17.188 18.812 3.682 1 96.56 316 TRP B CA 1
ATOM 5556 C C . TRP B 1 316 ? -17.578 19.172 2.254 1 96.56 316 TRP B C 1
ATOM 5558 O O . TRP B 1 316 ? -17.266 18.453 1.309 1 96.56 316 TRP B O 1
ATOM 5568 N N . ASN B 1 317 ? -18.188 20.312 2.117 1 94.06 317 ASN B N 1
ATOM 5569 C CA . ASN B 1 317 ? -18.75 20.719 0.831 1 94.06 317 ASN B CA 1
ATOM 5570 C C . ASN B 1 317 ? -17.672 21.25 -0.111 1 94.06 317 ASN B C 1
ATOM 5572 O O . ASN B 1 317 ? -17.766 21.078 -1.328 1 94.06 317 ASN B O 1
ATOM 5576 N N . LYS B 1 318 ? -16.641 21.859 0.466 1 94.5 318 LYS B N 1
ATOM 5577 C CA . LYS B 1 318 ? -15.711 22.594 -0.39 1 94.5 318 LYS B CA 1
ATOM 5578 C C . LYS B 1 318 ? -14.258 22.25 -0.069 1 94.5 318 LYS B C 1
ATOM 5580 O O . LYS B 1 318 ? -13.336 22.891 -0.568 1 94.5 318 LYS B O 1
ATOM 5585 N N . GLY B 1 319 ? -14.039 21.219 0.672 1 96.44 319 GLY B N 1
ATOM 5586 C CA . GLY B 1 319 ? -12.711 20.938 1.194 1 96.44 319 GLY B CA 1
ATOM 5587 C C . GLY B 1 319 ? -11.914 19.984 0.31 1 96.44 319 GLY B C 1
ATOM 5588 O O . GLY B 1 319 ? -10.773 19.656 0.626 1 96.44 319 GLY B O 1
ATOM 5589 N N . LEU B 1 320 ? -12.469 19.469 -0.809 1 95.88 320 LEU B N 1
ATOM 5590 C CA . LEU B 1 320 ? -11.711 18.688 -1.785 1 95.88 320 LEU B CA 1
ATOM 5591 C C . LEU B 1 320 ? -10.93 19.609 -2.715 1 95.88 320 LEU B C 1
ATOM 5593 O O . LEU B 1 320 ? -11.258 19.75 -3.895 1 95.88 320 LEU B O 1
ATOM 5597 N N . LEU B 1 321 ? -9.828 20.109 -2.193 1 96.25 321 LEU B N 1
ATOM 5598 C CA . LEU B 1 321 ? -9.094 21.219 -2.795 1 96.25 321 LEU B CA 1
ATOM 5599 C C . LEU B 1 321 ? -8.211 20.734 -3.941 1 96.25 321 LEU B C 1
ATOM 5601 O O . LEU B 1 321 ? -7.668 19.625 -3.889 1 96.25 321 LEU B O 1
ATOM 5605 N N . THR B 1 322 ? -8 21.609 -4.914 1 94.5 322 THR B N 1
ATOM 5606 C CA . THR B 1 322 ? -7.273 21.219 -6.117 1 94.5 322 THR B CA 1
ATOM 5607 C C . THR B 1 322 ? -5.824 21.688 -6.055 1 94.5 322 THR B C 1
ATOM 5609 O O . THR B 1 322 ? -5.055 21.484 -6.992 1 94.5 322 THR B O 1
ATOM 5612 N N . LYS B 1 323 ? -5.426 22.297 -4.934 1 94.75 323 LYS B N 1
ATOM 5613 C CA . LYS B 1 323 ? -4.062 22.797 -4.809 1 94.75 323 LYS B CA 1
ATOM 5614 C C . LYS B 1 323 ? -3.109 21.719 -4.328 1 94.75 323 LYS B C 1
ATOM 5616 O O . LYS B 1 323 ? -1.895 21.922 -4.277 1 94.75 323 LYS B O 1
ATOM 5621 N N . GLY B 1 324 ? -3.641 20.578 -4.039 1 97.12 324 GLY B N 1
ATOM 5622 C CA . GLY B 1 324 ? -2.811 19.469 -3.607 1 97.12 324 GLY B CA 1
ATOM 5623 C C . GLY B 1 324 ? -3.33 18.781 -2.352 1 97.12 324 GLY B C 1
ATOM 5624 O O . GLY B 1 324 ? -4.395 19.141 -1.844 1 97.12 324 GLY B O 1
ATOM 5625 N N . PRO B 1 325 ? -2.625 17.844 -1.829 1 98.31 325 PRO B N 1
ATOM 5626 C CA . PRO B 1 325 ? -3.123 17.047 -0.71 1 98.31 325 PRO B CA 1
ATOM 5627 C C . PRO B 1 325 ? -2.668 17.578 0.647 1 98.31 325 PRO B C 1
ATOM 5629 O O . PRO B 1 325 ? -3.064 17.047 1.687 1 98.31 325 PRO B O 1
ATOM 5632 N N . GLY B 1 326 ? -1.88 18.609 0.769 1 98.56 326 GLY B N 1
ATOM 5633 C CA . GLY B 1 326 ? -1.183 19.031 1.973 1 98.56 326 GLY B CA 1
ATOM 5634 C C . GLY B 1 326 ? -2.119 19.484 3.076 1 98.56 326 GLY B C 1
ATOM 5635 O O . GLY B 1 326 ? -3.34 19.359 2.951 1 98.56 326 GLY B O 1
ATOM 5636 N N . ILE B 1 327 ? -1.526 20.016 4.168 1 98.81 327 ILE B N 1
ATOM 5637 C CA . ILE B 1 327 ? -2.348 20.328 5.328 1 98.81 327 ILE B CA 1
ATOM 5638 C C . ILE B 1 327 ? -2.619 21.828 5.375 1 98.81 327 ILE B C 1
ATOM 5640 O O . ILE B 1 327 ? -3.498 22.281 6.109 1 98.81 327 ILE B O 1
ATOM 5644 N N . CYS B 1 328 ? -1.918 22.578 4.574 1 98.38 328 CYS B N 1
ATOM 5645 C CA . CYS B 1 328 ? -2.123 24.016 4.59 1 98.38 328 CYS B CA 1
ATOM 5646 C C . CYS B 1 328 ? -3.334 24.406 3.752 1 98.38 328 CYS B C 1
ATOM 5648 O O . CYS B 1 328 ? -4.34 24.875 4.289 1 98.38 328 CYS B O 1
ATOM 5650 N N . HIS B 1 329 ? -3.264 24.281 2.527 1 97.88 329 HIS B N 1
ATOM 5651 C CA . HIS B 1 329 ? -4.348 24.562 1.596 1 97.88 329 HIS B CA 1
ATOM 5652 C C . HIS B 1 329 ? -4.641 23.375 0.703 1 97.88 329 HIS B C 1
ATOM 5654 O O . HIS B 1 329 ? -4.797 23.516 -0.512 1 97.88 329 HIS B O 1
ATOM 5660 N N . GLY B 1 330 ? -4.695 22.172 1.413 1 98 330 GLY B N 1
ATOM 5661 C CA . GLY B 1 330 ? -4.961 20.922 0.717 1 98 330 GLY B CA 1
ATOM 5662 C C . GLY B 1 330 ? -5.992 20.047 1.417 1 98 330 GLY B C 1
ATOM 5663 O O . GLY B 1 330 ? -6.539 20.438 2.451 1 98 330 GLY B O 1
ATOM 5664 N N . VAL B 1 331 ? -6.219 18.859 0.838 1 98.38 331 VAL B N 1
ATOM 5665 C CA . VAL B 1 331 ? -7.312 17.984 1.245 1 98.38 331 VAL B CA 1
ATOM 5666 C C . VAL B 1 331 ? -7.031 17.422 2.633 1 98.38 331 VAL B C 1
ATOM 5668 O O . VAL B 1 331 ? -7.953 17.219 3.428 1 98.38 331 VAL B O 1
ATOM 5671 N N . ALA B 1 332 ? -5.762 17.172 2.961 1 98.88 332 ALA B N 1
ATOM 5672 C CA . ALA B 1 332 ? -5.426 16.625 4.273 1 98.88 332 ALA B CA 1
ATOM 5673 C C . ALA B 1 332 ? -5.762 17.625 5.383 1 98.88 332 ALA B C 1
ATOM 5675 O O . ALA B 1 332 ? -6.242 17.234 6.449 1 98.88 332 ALA B O 1
ATOM 5676 N N . GLY B 1 333 ? -5.461 18.891 5.113 1 98.75 333 GLY B N 1
ATOM 5677 C CA . GLY B 1 333 ? -5.871 19.906 6.07 1 98.75 333 GLY B CA 1
ATOM 5678 C C . GLY B 1 333 ? -7.367 19.922 6.324 1 98.75 333 GLY B C 1
ATOM 5679 O O . GLY B 1 333 ? -7.805 20.062 7.469 1 98.75 333 GLY B O 1
ATOM 5680 N N . SER B 1 334 ? -8.117 19.734 5.23 1 98.56 334 SER B N 1
ATOM 5681 C CA . SER B 1 334 ? -9.57 19.625 5.352 1 98.56 334 SER B CA 1
ATOM 5682 C C . SER B 1 334 ? -9.961 18.391 6.164 1 98.56 334 SER B C 1
ATOM 5684 O O . SER B 1 334 ? -10.883 18.438 6.973 1 98.56 334 SER B O 1
ATOM 5686 N N . GLY B 1 335 ? -9.273 17.359 5.941 1 98.62 335 GLY B N 1
ATOM 5687 C CA . GLY B 1 335 ? -9.555 16.125 6.652 1 98.62 335 GLY B CA 1
ATOM 5688 C C . GLY B 1 335 ? -9.383 16.25 8.156 1 98.62 335 GLY B C 1
ATOM 5689 O O . GLY B 1 335 ? -10.164 15.688 8.922 1 98.62 335 GLY B O 1
ATOM 5690 N N . TYR B 1 336 ? -8.383 16.969 8.625 1 98.88 336 TYR B N 1
ATOM 5691 C CA . TYR B 1 336 ? -8.109 17.141 10.047 1 98.88 336 TYR B CA 1
ATOM 5692 C C . TYR B 1 336 ? -9.281 17.812 10.758 1 98.88 336 TYR B C 1
ATOM 5694 O O . TYR B 1 336 ? -9.469 17.625 11.961 1 98.88 336 TYR B O 1
ATOM 5702 N N . VAL B 1 337 ? -10.094 18.547 9.984 1 98.88 337 VAL B N 1
ATOM 5703 C CA . VAL B 1 337 ? -11.258 19.188 10.586 1 98.88 337 VAL B CA 1
ATOM 5704 C C . VAL B 1 337 ? -12.195 18.125 11.141 1 98.88 337 VAL B C 1
ATOM 5706 O O . VAL B 1 337 ? -12.695 18.25 12.266 1 98.88 337 VAL B O 1
ATOM 5709 N N . PHE B 1 338 ? -12.383 17.094 10.391 1 98.5 338 PHE B N 1
ATOM 5710 C CA . PHE B 1 338 ? -13.297 16.031 10.797 1 98.5 338 PHE B CA 1
ATOM 5711 C C . PHE B 1 338 ? -12.719 15.234 11.953 1 98.5 338 PHE B C 1
ATOM 5713 O O . PHE B 1 338 ? -13.445 14.797 12.844 1 98.5 338 PHE B O 1
ATOM 5720 N N . LEU B 1 339 ? -11.406 15.055 11.969 1 98.69 339 LEU B N 1
ATOM 5721 C CA . LEU B 1 339 ? -10.781 14.375 13.094 1 98.69 339 LEU B CA 1
ATOM 5722 C C . LEU B 1 339 ? -10.93 15.195 14.375 1 98.69 339 LEU B C 1
ATOM 5724 O O . LEU B 1 339 ? -11.164 14.641 15.445 1 98.69 339 LEU B O 1
ATOM 5728 N N . LEU B 1 340 ? -10.773 16.484 14.219 1 98.81 340 LEU B N 1
ATOM 5729 C CA . LEU B 1 340 ? -10.961 17.375 15.359 1 98.81 340 LEU B CA 1
ATOM 5730 C C . LEU B 1 340 ? -12.375 17.25 15.914 1 98.81 340 LEU B C 1
ATOM 5732 O O . LEU B 1 340 ? -12.562 17.125 17.125 1 98.81 340 LEU B O 1
ATOM 5736 N N . LEU B 1 341 ? -13.352 17.312 15.039 1 98.81 341 LEU B N 1
ATOM 5737 C CA . LEU B 1 341 ? -14.742 17.266 15.492 1 98.81 341 LEU B CA 1
ATOM 5738 C C . LEU B 1 341 ? -15.086 15.898 16.078 1 98.81 341 LEU B C 1
ATOM 5740 O O . LEU B 1 341 ? -15.891 15.797 17 1 98.81 341 LEU B O 1
ATOM 5744 N N . PHE B 1 342 ? -14.539 14.852 15.508 1 98.38 342 PHE B N 1
ATOM 5745 C CA . PHE B 1 342 ? -14.719 13.531 16.094 1 98.38 342 PHE B CA 1
ATOM 5746 C C . PHE B 1 342 ? -14.219 13.508 17.531 1 98.38 342 PHE B C 1
ATOM 5748 O O . PHE B 1 342 ? -14.914 13.023 18.438 1 98.38 342 PHE B O 1
ATOM 5755 N N . ARG B 1 343 ? 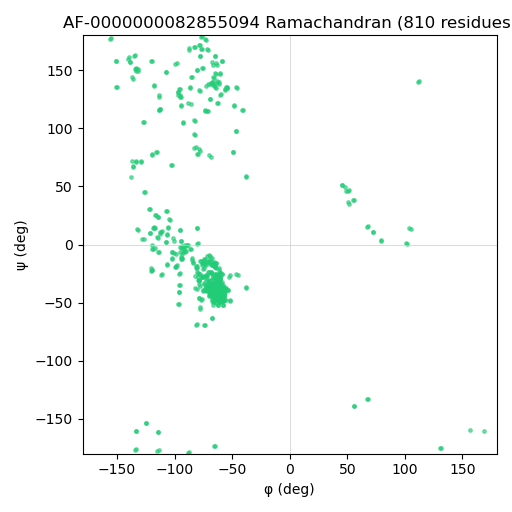-13.031 14.023 17.766 1 98.25 343 ARG B N 1
ATOM 5756 C CA . ARG B 1 343 ? -12.484 14.039 19.125 1 98.25 343 ARG B CA 1
ATOM 5757 C C . ARG B 1 343 ? -13.305 14.93 20.047 1 98.25 343 ARG B C 1
ATOM 5759 O O . ARG B 1 343 ? -13.453 14.633 21.234 1 98.25 343 ARG B O 1
ATOM 5766 N N . LEU B 1 344 ? -13.797 16.016 19.469 1 98.06 344 LEU B N 1
ATOM 5767 C CA . LEU B 1 344 ? -14.531 17 20.25 1 98.06 344 LEU B CA 1
ATOM 5768 C C . LEU B 1 344 ? -15.898 16.469 20.656 1 98.06 344 LEU B C 1
ATOM 5770 O O . LEU B 1 344 ? -16.375 16.75 21.75 1 98.06 344 LEU B O 1
ATOM 5774 N N . THR B 1 345 ? -16.578 15.625 19.734 1 98.06 345 THR B N 1
ATOM 5775 C CA . THR B 1 345 ? -17.984 15.312 19.938 1 98.06 345 THR B CA 1
ATOM 5776 C C . THR B 1 345 ? -18.188 13.812 20.094 1 98.06 345 THR B C 1
ATOM 5778 O O . THR B 1 345 ? -19.234 13.367 20.594 1 98.06 345 THR B O 1
ATOM 5781 N N . GLY B 1 346 ? -17.25 13 19.594 1 97.38 346 GLY B N 1
ATOM 5782 C CA . GLY B 1 346 ? -17.406 11.555 19.609 1 97.38 346 GLY B CA 1
ATOM 5783 C C . GLY B 1 346 ? -18.312 11.047 18.5 1 97.38 346 GLY B C 1
ATOM 5784 O O . GLY B 1 346 ? -18.562 9.844 18.406 1 97.38 346 GLY B O 1
ATOM 5785 N N . GLU B 1 347 ? -18.75 11.961 17.672 1 96.94 347 GLU B N 1
ATOM 5786 C CA . GLU B 1 347 ? -19.719 11.555 16.641 1 96.94 347 GLU B CA 1
ATOM 5787 C C . GLU B 1 347 ? -19.016 10.844 15.484 1 96.94 347 GLU B C 1
ATOM 5789 O O . GLU B 1 347 ? -18.125 11.414 14.844 1 96.94 347 GLU B O 1
ATOM 5794 N N . GLN B 1 348 ? -19.547 9.727 15.078 1 94.19 348 GLN B N 1
ATOM 5795 C CA . GLN B 1 348 ? -18.891 8.812 14.148 1 94.19 348 GLN B CA 1
ATOM 5796 C C . GLN B 1 348 ? -18.938 9.352 12.719 1 94.19 348 GLN B C 1
ATOM 5798 O O . GLN B 1 348 ? -18.062 9.062 11.906 1 94.19 348 GLN B O 1
ATOM 5803 N N . HIS B 1 349 ? -19.922 10.141 12.406 1 93.88 349 HIS B N 1
ATOM 5804 C CA . HIS B 1 349 ? -20.031 10.625 11.031 1 93.88 349 HIS B CA 1
ATOM 5805 C C . HIS B 1 349 ? -18.859 11.508 10.656 1 93.88 349 HIS B C 1
ATOM 5807 O O . HIS B 1 349 ? -18.469 11.562 9.484 1 93.88 349 HIS B O 1
ATOM 5813 N N . TYR B 1 350 ? -18.234 12.227 11.609 1 96.88 350 TYR B N 1
ATOM 5814 C CA . TYR B 1 350 ? -17.031 13.008 11.328 1 96.88 350 TYR B CA 1
ATOM 5815 C C . TYR B 1 350 ? -15.875 12.094 10.945 1 96.88 350 TYR B C 1
ATOM 5817 O O . TYR B 1 350 ? -15.078 12.422 10.07 1 96.88 350 TYR B O 1
ATOM 5825 N N . LEU B 1 351 ? -15.82 10.984 11.688 1 96 351 LEU B N 1
ATOM 5826 C CA . LEU B 1 351 ? -14.789 10.008 11.352 1 96 351 LEU B CA 1
ATOM 5827 C C . LEU B 1 351 ? -15 9.461 9.945 1 96 351 LEU B C 1
ATOM 5829 O O . LEU B 1 351 ? -14.039 9.281 9.195 1 96 351 LEU B O 1
ATOM 5833 N N . GLN B 1 352 ? -16.203 9.195 9.562 1 94.38 352 GLN B N 1
ATOM 5834 C CA . GLN B 1 352 ? -16.531 8.727 8.219 1 94.38 352 GLN B CA 1
ATOM 5835 C C . GLN B 1 352 ? -16.125 9.758 7.164 1 94.38 352 GLN B C 1
ATOM 5837 O O . GLN B 1 352 ? -15.609 9.391 6.105 1 94.38 352 GLN B O 1
ATOM 5842 N N . ARG B 1 353 ? -16.297 11.016 7.457 1 95.06 353 ARG B N 1
ATOM 5843 C CA . ARG B 1 353 ? -15.922 12.078 6.531 1 95.06 353 ARG B CA 1
ATOM 5844 C C . ARG B 1 353 ? -14.406 12.156 6.371 1 95.06 353 ARG B C 1
ATOM 5846 O O . ARG B 1 353 ? -13.906 12.391 5.27 1 95.06 353 ARG B O 1
ATOM 5853 N N . ALA B 1 354 ? -13.727 11.945 7.516 1 97.31 354 ALA B N 1
ATOM 5854 C CA . ALA B 1 354 ? -12.266 11.93 7.441 1 97.31 354 ALA B CA 1
ATOM 5855 C C . ALA B 1 354 ? -11.773 10.797 6.539 1 97.31 354 ALA B C 1
ATOM 5857 O O . ALA B 1 354 ? -10.875 11 5.719 1 97.31 354 ALA B O 1
ATOM 5858 N N . HIS B 1 355 ? -12.391 9.633 6.66 1 96.19 355 HIS B N 1
ATOM 5859 C CA . HIS B 1 355 ? -12.047 8.492 5.82 1 96.19 355 HIS B CA 1
ATOM 5860 C C . HIS B 1 355 ? -12.375 8.766 4.355 1 96.19 355 HIS B C 1
ATOM 5862 O O . HIS B 1 355 ? -11.625 8.367 3.461 1 96.19 355 HIS B O 1
ATOM 5868 N N . ALA B 1 356 ? -13.492 9.414 4.137 1 94.44 356 ALA B N 1
ATOM 5869 C CA . ALA B 1 356 ? -13.875 9.758 2.77 1 94.44 356 ALA B CA 1
ATOM 5870 C C . ALA B 1 356 ? -12.82 10.641 2.111 1 94.44 356 ALA B C 1
ATOM 5872 O O . ALA B 1 356 ? -12.484 10.453 0.939 1 94.44 356 ALA B O 1
ATOM 5873 N N . PHE B 1 357 ? -12.297 11.578 2.834 1 96.19 357 PHE B N 1
ATOM 5874 C CA . PHE B 1 357 ? -11.281 12.477 2.297 1 96.19 357 PHE B CA 1
ATOM 5875 C C . PHE B 1 357 ? -9.977 11.734 2.053 1 96.19 357 PHE B C 1
ATOM 5877 O O . PHE B 1 357 ? -9.273 12.008 1.075 1 96.19 357 PHE B O 1
ATOM 5884 N N . ALA B 1 358 ? -9.641 10.844 2.979 1 96.69 358 ALA B N 1
ATOM 5885 C CA . ALA B 1 358 ? -8.469 10 2.773 1 96.69 358 ALA B CA 1
ATOM 5886 C C . ALA B 1 358 ? -8.594 9.18 1.494 1 96.69 358 ALA B C 1
ATOM 5888 O O . ALA B 1 358 ? -7.648 9.086 0.708 1 96.69 358 ALA B O 1
ATOM 5889 N N . ARG B 1 359 ? -9.75 8.617 1.268 1 92.94 359 ARG B N 1
ATOM 5890 C CA . ARG B 1 359 ? -10 7.836 0.064 1 92.94 359 ARG B CA 1
ATOM 5891 C C . ARG B 1 359 ? -9.914 8.703 -1.186 1 92.94 359 ARG B C 1
ATOM 5893 O O . ARG B 1 359 ? -9.414 8.266 -2.223 1 92.94 359 ARG B O 1
ATOM 5900 N N . PHE B 1 360 ? -10.344 9.875 -1.095 1 93.81 360 PHE B N 1
ATOM 5901 C CA . PHE B 1 360 ? -10.312 10.805 -2.219 1 93.81 360 PHE B CA 1
ATOM 5902 C C . PHE B 1 360 ? -8.883 11.125 -2.621 1 93.81 360 PHE B C 1
ATOM 5904 O O . PHE B 1 360 ? -8.562 11.195 -3.812 1 93.81 360 PHE B O 1
ATOM 5911 N N . ILE B 1 361 ? -8.031 11.289 -1.618 1 96.38 361 ILE B N 1
ATOM 5912 C CA . ILE B 1 361 ? -6.629 11.609 -1.87 1 96.38 361 ILE B CA 1
ATOM 5913 C C . ILE B 1 361 ? -5.988 10.5 -2.699 1 96.38 361 ILE B C 1
ATOM 5915 O O . ILE B 1 361 ? -5.156 10.766 -3.566 1 96.38 361 ILE B O 1
ATOM 5919 N N . ASP B 1 362 ? -6.398 9.266 -2.506 1 92.88 362 ASP B N 1
ATOM 5920 C CA . ASP B 1 362 ? -5.797 8.125 -3.193 1 92.88 362 ASP B CA 1
ATOM 5921 C C . ASP B 1 362 ? -6.582 7.77 -4.453 1 92.88 362 ASP B C 1
ATOM 5923 O O . ASP B 1 362 ? -6.266 6.789 -5.129 1 92.88 362 ASP B O 1
ATOM 5927 N N . SER B 1 363 ? -7.598 8.523 -4.781 1 91.12 363 SER B N 1
ATOM 5928 C CA . SER B 1 363 ? -8.453 8.211 -5.918 1 91.12 363 SER B CA 1
ATOM 5929 C C . SER B 1 363 ? -7.797 8.609 -7.234 1 91.12 363 SER B C 1
ATOM 5931 O O . SER B 1 363 ? -6.883 9.438 -7.254 1 91.12 363 SER B O 1
ATOM 5933 N N . GLU B 1 364 ? -8.281 8.062 -8.359 1 88.25 364 GLU B N 1
ATOM 5934 C CA . GLU B 1 364 ? -7.824 8.414 -9.695 1 88.25 364 GLU B CA 1
ATOM 5935 C C . GLU B 1 364 ? -8.148 9.875 -10.023 1 88.25 364 GLU B C 1
ATOM 5937 O O . GLU B 1 364 ? -7.391 10.539 -10.727 1 88.25 364 GLU B O 1
ATOM 5942 N N . GLU B 1 365 ? -9.211 10.281 -9.508 1 89.75 365 GLU B N 1
ATOM 5943 C CA . GLU B 1 365 ? -9.664 11.648 -9.766 1 89.75 365 GLU B CA 1
ATOM 5944 C C . GLU B 1 365 ? -8.688 12.672 -9.211 1 89.75 365 GLU B C 1
ATOM 5946 O O . GLU B 1 365 ? -8.5 13.742 -9.797 1 89.75 365 GLU B O 1
ATOM 5951 N N . PHE B 1 366 ? -8.031 12.359 -8.086 1 94.69 366 PHE B N 1
ATOM 5952 C CA . PHE B 1 366 ? -7.184 13.32 -7.402 1 94.69 366 PHE B CA 1
ATOM 5953 C C . PHE B 1 366 ? -5.734 13.188 -7.855 1 94.69 366 PHE B C 1
ATOM 5955 O O . PHE B 1 366 ? -4.91 14.062 -7.59 1 94.69 366 PHE B O 1
ATOM 5962 N N . LYS B 1 367 ? -5.359 12.195 -8.555 1 92.44 367 LYS B N 1
ATOM 5963 C CA . LYS B 1 367 ? -3.986 11.875 -8.93 1 92.44 367 LYS B CA 1
ATOM 5964 C C . LYS B 1 367 ? -3.305 13.062 -9.609 1 92.44 367 LYS B C 1
ATOM 5966 O O . LYS B 1 367 ? -2.145 13.359 -9.32 1 92.44 367 LYS B O 1
ATOM 5971 N N . PRO B 1 368 ? -4.02 13.836 -10.477 1 93.19 368 PRO B N 1
ATOM 5972 C CA . PRO B 1 368 ? -3.359 14.969 -11.133 1 93.19 368 PRO B CA 1
ATOM 5973 C C . PRO B 1 368 ? -2.986 16.078 -10.164 1 93.19 368 PRO B C 1
ATOM 5975 O O . PRO B 1 368 ? -2.15 16.938 -10.484 1 93.19 368 PRO B O 1
ATOM 5978 N N . TYR B 1 369 ? -3.562 16.094 -8.969 1 94.75 369 TYR B N 1
ATOM 5979 C CA . TYR B 1 369 ? -3.377 17.188 -8.023 1 94.75 369 TYR B CA 1
ATOM 5980 C C . TYR B 1 369 ? -2.389 16.812 -6.93 1 94.75 369 TYR B C 1
ATOM 5982 O O . TYR B 1 369 ? -1.949 17.656 -6.152 1 94.75 369 TYR B O 1
ATOM 5990 N N . LEU B 1 370 ? -1.989 15.547 -6.949 1 94.94 370 LEU B N 1
ATOM 5991 C CA . LEU B 1 370 ? -1.208 15 -5.844 1 94.94 370 LEU B CA 1
ATOM 5992 C C . LEU B 1 370 ? 0.128 15.719 -5.711 1 94.94 370 LEU B C 1
ATOM 5994 O O . LEU B 1 370 ? 0.598 15.969 -4.602 1 94.94 370 LEU B O 1
ATOM 5998 N N . LEU B 1 371 ? 0.771 16.078 -6.82 1 94.5 371 LEU B N 1
ATOM 5999 C CA . LEU B 1 371 ? 2.092 16.688 -6.801 1 94.5 371 LEU B CA 1
ATOM 6000 C C . LEU B 1 371 ? 2.043 18.094 -7.387 1 94.5 371 LEU B C 1
ATOM 6002 O O . LEU B 1 371 ? 3.059 18.609 -7.855 1 94.5 371 LEU B O 1
ATOM 6006 N N . LYS B 1 372 ? 0.924 18.734 -7.336 1 93.44 372 LYS B N 1
ATOM 6007 C CA . LYS B 1 372 ? 0.694 20.047 -7.93 1 93.44 372 LYS B CA 1
ATOM 6008 C C . LYS B 1 372 ? 1.36 21.156 -7.109 1 93.44 372 LYS B C 1
ATOM 6010 O O . LYS B 1 372 ? 1.771 22.172 -7.652 1 93.44 372 LYS B O 1
ATOM 6015 N N . PRO B 1 373 ? 1.453 21.047 -5.766 1 95.44 373 PRO B N 1
ATOM 6016 C CA . PRO B 1 373 ? 2.025 22.141 -4.969 1 95.44 373 PRO B CA 1
ATOM 6017 C C . PRO B 1 373 ? 3.457 22.469 -5.379 1 95.44 373 PRO B C 1
ATOM 6019 O O . PRO B 1 373 ? 4.156 21.641 -5.953 1 95.44 373 PRO B O 1
ATOM 6022 N N . ASP B 1 374 ? 3.852 23.688 -5.051 1 95.06 374 ASP B N 1
ATOM 6023 C CA . ASP B 1 374 ? 5.215 24.125 -5.336 1 95.06 374 ASP B CA 1
ATOM 6024 C C . ASP B 1 374 ? 6.23 23.25 -4.602 1 95.06 374 ASP B C 1
ATOM 6026 O O . ASP B 1 374 ? 7.332 23.016 -5.105 1 95.06 374 ASP B O 1
ATOM 6030 N N . CYS B 1 375 ? 5.895 22.859 -3.4 1 97.38 375 CYS B N 1
ATOM 6031 C CA . CYS B 1 375 ? 6.715 21.953 -2.598 1 97.38 375 CYS B CA 1
ATOM 6032 C C . CYS B 1 375 ? 5.949 20.688 -2.26 1 97.38 375 CYS B C 1
ATOM 6034 O O . CYS B 1 375 ? 5.562 20.469 -1.109 1 97.38 375 CYS B O 1
ATOM 6036 N N . PRO B 1 376 ? 5.859 19.844 -3.193 1 98.25 376 PRO B N 1
ATOM 6037 C CA . PRO B 1 376 ? 4.895 18.734 -3.131 1 98.25 376 PRO B CA 1
ATOM 6038 C C . PRO B 1 376 ? 5.25 17.703 -2.072 1 98.25 376 PRO B C 1
ATOM 6040 O O . PRO B 1 376 ? 4.426 16.844 -1.736 1 98.25 376 PRO B O 1
ATOM 6043 N N . PHE B 1 377 ? 6.445 17.781 -1.47 1 98.56 377 PHE B N 1
ATOM 6044 C CA . PHE B 1 377 ? 6.836 16.75 -0.516 1 98.56 377 PHE B CA 1
ATOM 6045 C C . PHE B 1 377 ? 6.977 17.328 0.885 1 98.56 377 PHE B C 1
ATOM 6047 O O . PHE B 1 377 ? 7.348 16.625 1.823 1 98.56 377 PHE B O 1
ATOM 6054 N N . SER B 1 378 ? 6.645 18.531 1.087 1 98.62 378 SER B N 1
ATOM 6055 C CA . SER B 1 378 ? 6.836 19.281 2.33 1 98.62 378 SER B CA 1
ATOM 6056 C C . SER B 1 378 ? 5.719 18.984 3.324 1 98.62 378 SER B C 1
ATOM 6058 O O . SER B 1 378 ? 4.73 18.328 2.984 1 98.62 378 SER B O 1
ATOM 6060 N N . LEU B 1 379 ? 5.914 19.453 4.523 1 98.81 379 LEU B N 1
ATOM 6061 C CA . LEU B 1 379 ? 4.98 19.156 5.609 1 98.81 379 LEU B CA 1
ATOM 6062 C C . LEU B 1 379 ? 3.654 19.875 5.395 1 98.81 379 LEU B C 1
ATOM 6064 O O . LEU B 1 379 ? 2.59 19.266 5.465 1 98.81 379 LEU B O 1
ATOM 6068 N N . TYR B 1 380 ? 3.666 21.078 5.027 1 98.75 380 TYR B N 1
ATOM 6069 C CA . TYR B 1 380 ? 2.424 21.844 5.039 1 98.75 380 TYR B CA 1
ATOM 6070 C C . TYR B 1 380 ? 1.763 21.828 3.668 1 98.75 380 TYR B C 1
ATOM 6072 O O . TYR B 1 380 ? 0.536 21.766 3.562 1 98.75 380 TYR B O 1
ATOM 6080 N N . GLU B 1 381 ? 2.553 21.828 2.58 1 98.31 381 GLU B N 1
ATOM 6081 C CA . GLU B 1 381 ? 1.963 21.906 1.247 1 98.31 381 GLU B CA 1
ATOM 6082 C C . GLU B 1 381 ? 1.86 20.531 0.61 1 98.31 381 GLU B C 1
ATOM 6084 O O . GLU B 1 381 ? 1.073 20.328 -0.316 1 98.31 381 GLU B O 1
ATOM 6089 N N . GLY B 1 382 ? 2.637 19.594 1.166 1 98.5 382 GLY B N 1
ATOM 6090 C CA . GLY B 1 382 ? 2.842 18.406 0.361 1 98.5 382 GLY B CA 1
ATOM 6091 C C . GLY B 1 382 ? 2.459 17.125 1.081 1 98.5 382 GLY B C 1
ATOM 6092 O O . GLY B 1 382 ? 1.594 17.141 1.958 1 98.5 382 GLY B O 1
ATOM 6093 N N . LEU B 1 383 ? 3.139 16.047 0.633 1 98.81 383 LEU B N 1
ATOM 6094 C CA . LEU B 1 383 ? 2.791 14.672 1.009 1 98.81 383 LEU B CA 1
ATOM 6095 C C . LEU B 1 383 ? 3.166 14.398 2.461 1 98.81 383 LEU B C 1
ATOM 6097 O O . LEU B 1 383 ? 2.559 13.547 3.111 1 98.81 383 LEU B O 1
ATOM 6101 N N . ALA B 1 384 ? 4.199 15.125 3.018 1 98.94 384 ALA B N 1
ATOM 6102 C CA . AL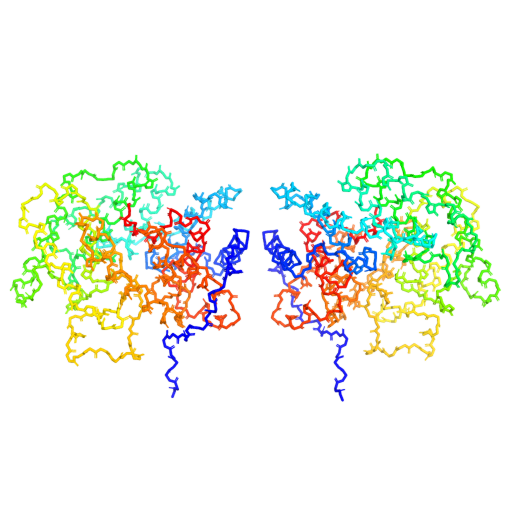A B 1 384 ? 4.578 14.859 4.402 1 98.94 384 ALA B CA 1
ATOM 6103 C C . ALA B 1 384 ? 3.418 15.133 5.355 1 98.94 384 ALA B C 1
ATOM 6105 O O . ALA B 1 384 ? 3.156 14.344 6.266 1 98.94 384 ALA B O 1
ATOM 6106 N N . GLY B 1 385 ? 2.758 16.219 5.098 1 98.88 385 GLY B N 1
ATOM 6107 C CA . GLY B 1 385 ? 1.574 16.5 5.895 1 98.88 385 GLY B CA 1
ATOM 6108 C C . GLY B 1 385 ? 0.443 15.523 5.652 1 98.88 385 GLY B C 1
ATOM 6109 O O . GLY B 1 385 ? -0.295 15.172 6.574 1 98.88 385 GLY B O 1
ATOM 6110 N N . THR B 1 386 ? 0.3 15.086 4.422 1 98.94 386 THR B N 1
ATOM 6111 C CA . THR B 1 386 ? -0.695 14.078 4.078 1 98.94 386 THR B CA 1
ATOM 6112 C C . THR B 1 386 ? -0.443 12.789 4.844 1 98.94 386 THR B C 1
ATOM 6114 O O . THR B 1 386 ? -1.38 12.164 5.352 1 98.94 386 THR B O 1
ATOM 6117 N N . CYS B 1 387 ? 0.822 12.43 4.93 1 98.88 387 CYS B N 1
ATOM 6118 C CA . CYS B 1 387 ? 1.189 11.234 5.684 1 98.88 387 CYS B CA 1
ATOM 6119 C C . CYS B 1 387 ? 0.794 11.375 7.148 1 98.88 387 CYS B C 1
ATOM 6121 O O . CYS B 1 387 ? 0.304 10.414 7.754 1 98.88 387 CYS B O 1
ATOM 6123 N N . CYS B 1 388 ? 0.995 12.539 7.734 1 98.88 388 CYS B N 1
ATOM 6124 C CA . CYS B 1 388 ? 0.59 12.766 9.117 1 98.88 388 CYS B CA 1
ATOM 6125 C C . CYS B 1 388 ? -0.911 12.57 9.281 1 98.88 388 CYS B C 1
ATOM 6127 O O . CYS B 1 388 ? -1.352 11.906 10.227 1 98.88 388 CYS B O 1
ATOM 6129 N N . PHE B 1 389 ? -1.714 13.102 8.359 1 98.88 389 PHE B N 1
ATOM 6130 C CA . PHE B 1 389 ? -3.168 12.992 8.391 1 98.88 389 PHE B CA 1
ATOM 6131 C C . PHE B 1 389 ? -3.602 11.531 8.32 1 98.88 389 PHE B C 1
ATOM 6133 O O . PHE B 1 389 ? -4.402 11.07 9.133 1 98.88 389 PHE B O 1
ATOM 6140 N N . LEU B 1 390 ? -3.018 10.812 7.34 1 98.81 390 LEU B N 1
ATOM 6141 C CA . LEU B 1 390 ? -3.379 9.414 7.152 1 98.81 390 LEU B CA 1
ATOM 6142 C C . LEU B 1 390 ? -3 8.586 8.375 1 98.81 390 LEU B C 1
ATOM 6144 O O . LEU B 1 390 ? -3.762 7.719 8.805 1 98.81 390 LEU B O 1
ATOM 6148 N N . ASN B 1 391 ? -1.863 8.836 8.945 1 98.75 391 ASN B N 1
ATOM 6149 C CA . ASN B 1 391 ? -1.442 8.148 10.164 1 98.75 391 ASN B CA 1
ATOM 6150 C C . ASN B 1 391 ? -2.379 8.453 11.328 1 98.75 391 ASN B C 1
ATOM 6152 O O . ASN B 1 391 ? -2.734 7.559 12.094 1 98.75 391 ASN B O 1
ATOM 6156 N N . ASP B 1 392 ? -2.732 9.688 11.453 1 98.69 392 ASP B N 1
ATOM 6157 C CA . ASP B 1 392 ? -3.609 10.094 12.547 1 98.69 392 ASP B CA 1
ATOM 6158 C C . ASP B 1 392 ? -5.008 9.5 12.383 1 98.69 392 ASP B C 1
ATOM 6160 O O . ASP B 1 392 ? -5.68 9.188 13.367 1 98.69 392 ASP B O 1
ATOM 6164 N N . LEU B 1 393 ? -5.414 9.391 11.133 1 98.38 393 LEU B N 1
ATOM 6165 C CA . LEU B 1 393 ? -6.711 8.781 10.844 1 98.38 393 LEU B CA 1
ATOM 6166 C C . LEU B 1 393 ? -6.762 7.344 11.344 1 98.38 393 LEU B C 1
ATOM 6168 O O . LEU B 1 393 ? -7.828 6.852 11.727 1 98.38 393 LEU B O 1
ATOM 6172 N N . ALA B 1 394 ? -5.613 6.656 11.406 1 97.69 394 ALA B N 1
ATOM 6173 C CA . ALA B 1 394 ? -5.539 5.285 11.906 1 97.69 394 ALA B CA 1
ATOM 6174 C C . ALA B 1 394 ? -5.766 5.234 13.414 1 97.69 394 ALA B C 1
ATOM 6176 O O . ALA B 1 394 ? -6.152 4.199 13.953 1 97.69 394 ALA B O 1
ATOM 6177 N N . TYR B 1 395 ? -5.516 6.328 14.133 1 97.5 395 TYR B N 1
ATOM 6178 C CA . TYR B 1 395 ? -5.742 6.461 15.57 1 97.5 395 TYR B CA 1
ATOM 6179 C C . TYR B 1 395 ? -6.449 7.773 15.891 1 97.5 395 TYR B C 1
ATOM 6181 O O . TYR B 1 395 ? -5.875 8.648 16.547 1 97.5 395 TYR B O 1
ATOM 6189 N N . PRO B 1 396 ? -7.73 7.805 15.516 1 97.31 396 PRO B N 1
ATOM 6190 C CA . PRO B 1 396 ? -8.445 9.078 15.531 1 97.31 396 PRO B CA 1
ATOM 6191 C C . PRO B 1 396 ? -8.602 9.648 16.938 1 97.31 396 PRO B C 1
ATOM 6193 O O . PRO B 1 396 ? -8.75 10.867 17.109 1 97.31 396 PRO B O 1
ATOM 6196 N N . ASP B 1 397 ? -8.461 8.836 17.984 1 97.25 397 ASP B N 1
ATOM 6197 C CA . ASP B 1 397 ? -8.672 9.281 19.359 1 97.25 397 ASP B CA 1
ATOM 6198 C C . ASP B 1 397 ? -7.535 10.18 19.828 1 97.25 397 ASP B C 1
ATOM 6200 O O . ASP B 1 397 ? -7.676 10.906 20.828 1 97.25 397 ASP B O 1
ATOM 6204 N N . THR B 1 398 ? -6.406 10.156 19.156 1 96.69 398 THR B N 1
ATOM 6205 C CA . THR B 1 398 ? -5.266 10.977 19.547 1 96.69 398 THR B CA 1
ATOM 6206 C C . THR B 1 398 ? -4.848 11.906 18.406 1 96.69 398 THR B C 1
ATOM 6208 O O . THR B 1 398 ? -3.779 12.516 18.453 1 96.69 398 THR B O 1
ATOM 6211 N N . ALA B 1 399 ? -5.668 11.969 17.391 1 97.75 399 ALA B N 1
ATOM 6212 C CA . ALA B 1 399 ? -5.332 12.75 16.203 1 97.75 399 ALA B CA 1
ATOM 6213 C C . ALA B 1 399 ? -5.242 14.242 16.547 1 97.75 399 ALA B C 1
ATOM 6215 O O . ALA B 1 399 ? -6.059 14.766 17.297 1 97.75 399 ALA B O 1
ATOM 6216 N N . SER B 1 400 ? -4.23 14.875 16.047 1 97.56 400 SER B N 1
ATOM 6217 C CA . SER B 1 400 ? -4.062 16.312 16.203 1 97.56 400 SER B CA 1
ATOM 6218 C C . SER B 1 400 ? -3.299 16.906 15.023 1 97.56 400 SER B C 1
ATOM 6220 O O . SER B 1 400 ? -2.307 16.344 14.57 1 97.56 400 SER B O 1
ATOM 6222 N N . PHE B 1 401 ? -3.822 18.047 14.539 1 98.5 401 PHE B N 1
ATOM 6223 C CA . PHE B 1 401 ? -3.09 18.797 13.531 1 98.5 401 PHE B CA 1
ATOM 6224 C C . PHE B 1 401 ? -1.677 19.109 14.008 1 98.5 401 PHE B C 1
ATOM 6226 O O . PHE B 1 401 ? -1.476 19.469 15.172 1 98.5 401 PHE B O 1
ATOM 6233 N N . PRO B 1 402 ? -0.64 18.938 13.195 1 98.31 402 PRO B N 1
ATOM 6234 C CA . PRO B 1 402 ? 0.745 19.172 13.609 1 98.31 402 PRO B CA 1
ATOM 6235 C C . PRO B 1 402 ? 0.929 20.516 14.32 1 98.31 402 PRO B C 1
ATOM 6237 O O . PRO B 1 402 ? 0.588 21.562 13.766 1 98.31 402 PRO B O 1
ATOM 6240 N N . PHE B 1 403 ? 1.374 20.469 15.539 1 98.12 403 PHE B N 1
ATOM 6241 C CA . PHE B 1 403 ? 1.78 21.594 16.391 1 98.12 403 PHE B CA 1
ATOM 6242 C C . PHE B 1 403 ? 0.567 22.391 16.844 1 98.12 403 PHE B C 1
ATOM 6244 O O . PHE B 1 403 ? 0.705 23.516 17.312 1 98.12 403 PHE B O 1
ATOM 6251 N N . SER B 1 404 ? -0.618 21.844 16.609 1 95.62 404 SER B N 1
ATOM 6252 C CA . SER B 1 404 ? -1.833 22.547 17.016 1 95.62 404 SER B CA 1
ATOM 6253 C C . SER B 1 404 ? -2.828 21.594 17.672 1 95.62 404 SER B C 1
ATOM 6255 O O . SER B 1 404 ? -3.92 21.359 17.141 1 95.62 404 SER B O 1
ATOM 6257 N N . ASP B 1 405 ? -2.453 21.094 18.812 1 94.44 405 ASP B N 1
ATOM 6258 C CA . ASP B 1 405 ? -3.342 20.219 19.578 1 94.44 405 ASP B CA 1
ATOM 6259 C C . ASP B 1 405 ? -4.289 21.031 20.469 1 94.44 405 ASP B C 1
ATOM 6261 O O . ASP B 1 405 ? -3.846 21.719 21.375 1 94.44 405 ASP B O 1
ATOM 6265 N N . VAL B 1 406 ? -5.492 20.875 20.281 1 94.56 406 VAL B N 1
ATOM 6266 C CA . VAL B 1 406 ? -6.527 21.625 20.984 1 94.56 406 VAL B CA 1
ATOM 6267 C C . VAL B 1 406 ? -6.77 21 22.359 1 94.56 406 VAL B C 1
ATOM 6269 O O . VAL B 1 406 ? -7.27 21.672 23.281 1 94.56 406 VAL B O 1
ATOM 6272 N N . PHE B 1 407 ? -6.383 19.781 22.594 1 94.12 407 PHE B N 1
ATOM 6273 C CA . PHE B 1 407 ? -6.777 19.016 23.75 1 94.12 407 PHE B CA 1
ATOM 6274 C C . PHE B 1 407 ? -5.645 18.969 24.781 1 94.12 407 PHE B C 1
ATOM 6276 O O . PHE B 1 407 ? -4.477 18.812 24.406 1 94.12 407 PHE B O 1
#

Radius of gyration: 33.52 Å; Cα contacts (8 Å, |Δi|>4): 1606; chains: 2; bounding box: 50×102×78 Å

Sequence (814 aa):
MSSQSRYLANNIPIGEDSVLNRSLLKCSVIEKYEAIIQKQPPDPKDTEGGIYVGIAGIGYLCYHLSKSPLFQDSREALVAKGKEYLAAALGAIRNKNGSSKDDTAFILGNAGINAVAAAMYNDEGFLRDYAQGLANCKKTNFLTCGSDELFVGRAGYIMGVLWLRKALQKPVIADKDLMAVCTTIVESGRHYARHHRSPCPLMFAYYNTEYFGAAHGLCTILQALLSVPSFISSSDPSVEKDIQASVDYLLSLQTPSGNFPCDQSETGPASRSESDELVHWCHGAPGVVYLMAKAYQTWNDEKYLQSCVKCAEVTWNKGLLTKGPGICHGVAGSGYVFLLLFRLTGEQHYLQRAHAFARFIDSEEFKPYLLKPDCPFSLYEGLAGTCCFLNDLAYPDTASFPFSDVFMSSQSRYLANNIPIGEDSVLNRSLLKCSVIEKYEAIIQKQPPDPKDTEGGIYVGIAGIGYLCYHLSKSPLFQDSREALVAKGKEYLAAALGAIRNKNGSSKDDTAFILGNAGINAVAAAMYNDEGFLRDYAQGLANCKKTNFLTCGSDELFVGRAGYIMGVLWLRKALQKPVIADKDLMAVCTTIVESGRHYARHHRSPCPLMFAYYNTEYFGAAHGLCTILQALLSVPSFISSSDPSVEKDIQASVDYLLSLQTPSGNFPCDQSETGPASRSESDELVHWCHGAPGVVYLMAKAYQTWNDEKYLQSCVKCAEVTWNKGLLTKGPGICHGVAGSGYVFLLLFRLTGEQHYLQRAHAFARFIDSEEFKPYLLKPDCPFSLYEGLAGTCCFLNDLAYPDTASFPFSDVF

Organism: NCBI:txid197152

pLDDT: mean 94.12, std 9.06, range [27.39, 98.94]

Solvent-accessible surface area (backbone atoms only — not comparable to full-atom values): 39624 Å² total; per-residue (Å²): 128,85,79,74,63,70,36,44,80,64,78,74,79,87,52,90,87,50,64,73,51,58,68,58,38,50,33,54,33,49,55,50,50,52,51,32,57,69,75,56,57,66,46,58,86,48,33,66,41,15,29,34,53,2,42,28,13,42,16,40,38,22,47,56,48,37,70,31,80,90,31,57,92,46,21,70,59,28,46,54,51,16,48,48,18,34,48,25,33,52,50,46,54,69,68,40,87,63,62,76,71,35,34,29,4,17,37,51,15,48,17,28,41,24,47,46,44,15,58,72,64,69,36,67,65,31,42,50,56,30,47,59,20,51,69,51,41,58,42,74,74,71,43,93,46,44,42,43,24,30,38,59,9,39,21,15,39,48,31,48,46,54,43,45,26,68,71,62,72,44,85,67,67,56,68,69,56,55,43,45,32,49,50,32,48,54,51,45,13,35,51,45,8,61,76,64,69,44,95,29,54,49,34,63,42,44,70,87,36,43,29,36,8,29,41,56,8,50,32,37,33,53,33,37,52,64,71,34,58,66,50,55,72,71,44,60,70,65,55,47,49,34,50,51,49,24,52,49,48,56,56,70,51,46,42,95,68,24,38,38,48,47,29,65,77,28,46,77,94,53,38,69,52,82,90,65,55,52,65,15,21,39,32,6,19,45,22,34,32,53,30,30,47,36,47,20,72,72,65,70,42,65,70,28,48,53,48,33,52,31,16,46,51,34,34,58,52,42,14,45,27,52,50,7,39,2,32,30,58,11,28,29,18,33,25,47,41,23,36,47,49,20,64,74,68,66,44,62,68,30,47,52,50,26,30,46,45,56,52,44,63,73,30,79,84,34,51,82,24,52,65,57,26,96,42,29,51,9,18,29,45,4,43,31,23,27,34,51,43,44,55,27,64,66,43,44,88,72,44,58,57,88,72,53,64,72,119,130,85,79,74,62,70,36,44,80,63,77,76,78,89,52,91,86,50,66,74,51,58,68,58,39,50,32,55,33,50,56,50,50,51,52,32,57,69,75,56,57,66,48,57,88,46,33,65,42,16,30,34,54,1,42,27,13,40,17,41,37,22,47,57,47,38,72,32,80,90,31,57,93,46,22,68,61,27,46,54,52,17,48,46,19,36,51,26,34,52,50,45,52,70,69,39,86,66,62,75,68,36,36,30,4,15,37,50,15,48,17,29,41,25,46,47,44,14,59,71,64,70,35,68,65,32,41,50,56,29,49,60,18,51,69,52,43,57,41,72,75,72,44,92,44,42,42,43,23,28,37,59,8,39,22,16,40,49,31,49,48,55,43,45,27,69,73,63,72,44,84,68,67,58,67,69,55,55,41,44,33,48,48,33,49,53,51,45,13,36,52,44,8,61,76,61,68,45,95,30,54,48,35,63,41,46,70,86,35,42,29,36,7,31,43,57,8,49,31,36,32,54,34,38,51,63,72,35,59,66,48,56,72,70,42,62,68,65,54,46,50,36,52,51,49,24,52,50,46,56,56,69,50,46,43,95,67,24,37,37,45,46,28,66,78,28,47,76,92,52,38,70,53,81,90,64,54,53,64,15,21,38,32,8,19,45,22,36,33,53,30,28,47,35,48,20,72,73,64,71,41,64,68,29,48,52,49,32,52,31,16,46,51,34,34,59,53,44,15,46,28,53,52,8,38,1,32,31,58,10,29,29,18,34,26,48,40,24,36,48,48,19,62,73,69,66,44,62,68,30,46,52,51,25,30,47,44,55,51,45,63,74,30,80,85,32,53,81,23,51,65,56,26,96,42,30,52,9,18,30,44,3,46,29,24,28,34,51,43,44,56,27,62,65,43,44,89,72,42,58,55,89,70,54,64,73,120